Protein AF-A0A814V8I1-F1 (afdb_monomer)

InterPro domains:
  IPR001810 F-box domain [PS50181] (408-455)

Organism: NCBI:txid392033

Nearest PDB structures (foldseek):
  7wbt-assembly1_B  TM=3.055E-01  e=9.134E-05  Bos taurus
  4kxf-assembly8_P  TM=3.590E-01  e=3.544E-04  Mus musculus
  4z94-assembly1_G  TM=4.837E-01  e=1.406E+00  Homo sapiens
  3o7w-assembly1_A  TM=5.260E-01  e=3.473E+00  Homo sapiens
  8k7m-assembly1_A  TM=3.003E-01  e=2.841E+00  synthetic construct

pLDDT: mean 83.77, std 13.77, range [33.72, 98.56]

Mean predicted aligned error: 17.66 Å

Structure (mmCIF, N/CA/C/O backbone):
data_AF-A0A814V8I1-F1
#
_entry.id   AF-A0A814V8I1-F1
#
loop_
_atom_site.group_PDB
_atom_site.id
_atom_site.type_symbol
_atom_site.label_atom_id
_atom_site.label_alt_id
_atom_site.label_comp_id
_atom_site.label_asym_id
_atom_site.label_entity_id
_atom_site.label_seq_id
_atom_site.pdbx_PDB_ins_code
_atom_site.Cartn_x
_atom_site.Cartn_y
_atom_site.Cartn_z
_atom_site.occupancy
_atom_site.B_iso_or_equiv
_atom_site.auth_seq_id
_atom_site.auth_comp_id
_atom_site.auth_asym_id
_atom_site.auth_atom_id
_atom_site.pdbx_PDB_model_num
ATOM 1 N N . MET A 1 1 ? -25.682 -54.647 -11.015 1.00 35.72 1 MET A N 1
ATOM 2 C CA . MET A 1 1 ? -25.487 -55.199 -9.655 1.00 35.72 1 MET A CA 1
ATOM 3 C C . MET A 1 1 ? -26.851 -55.315 -8.996 1.00 35.72 1 MET A C 1
ATOM 5 O O . MET A 1 1 ? -27.637 -54.386 -9.108 1.00 35.72 1 MET A O 1
ATOM 9 N N . GLN A 1 2 ? -27.143 -56.497 -8.457 1.00 33.72 2 GLN A N 1
ATOM 10 C CA . GLN A 1 2 ? -28.473 -57.006 -8.105 1.00 33.72 2 GLN A CA 1
ATOM 11 C C . GLN A 1 2 ? -29.229 -56.147 -7.078 1.00 33.72 2 GLN A C 1
ATOM 13 O O . GLN A 1 2 ? -28.665 -55.710 -6.077 1.00 33.72 2 GLN A O 1
ATOM 18 N N . SER A 1 3 ? -30.532 -55.980 -7.317 1.00 38.59 3 SER A N 1
ATOM 19 C CA . SER A 1 3 ? -31.512 -55.430 -6.384 1.00 38.59 3 SER A CA 1
ATOM 20 C C . SER A 1 3 ? -31.684 -56.366 -5.184 1.00 38.59 3 SER A C 1
ATOM 22 O O . SER A 1 3 ? -32.345 -57.400 -5.280 1.00 38.59 3 SER A O 1
ATOM 24 N N . ARG A 1 4 ? -31.105 -56.004 -4.037 1.00 36.62 4 ARG A N 1
ATOM 25 C CA . ARG 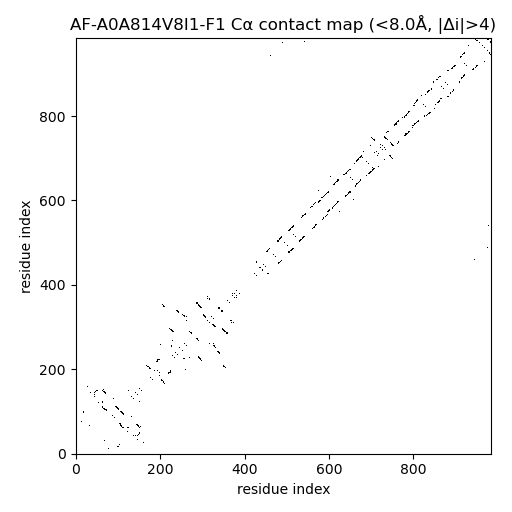A 1 4 ? -31.521 -56.563 -2.748 1.00 36.62 4 ARG A CA 1
ATOM 26 C C . ARG A 1 4 ? -32.758 -55.806 -2.277 1.00 36.62 4 ARG A C 1
ATOM 28 O O . ARG A 1 4 ? -32.665 -54.639 -1.908 1.00 36.62 4 ARG A O 1
ATOM 35 N N . SER A 1 5 ? -33.904 -56.479 -2.284 1.00 44.38 5 SER A N 1
ATOM 36 C CA . SER A 1 5 ? -35.078 -56.089 -1.507 1.00 44.38 5 SER A CA 1
ATOM 37 C C . SER A 1 5 ? -34.726 -56.202 -0.021 1.00 44.38 5 SER A C 1
ATOM 39 O O . SER A 1 5 ? -34.728 -57.296 0.544 1.00 44.38 5 SER A O 1
ATOM 41 N N . ALA A 1 6 ? -34.344 -55.083 0.593 1.00 38.88 6 ALA A N 1
ATOM 42 C CA . ALA A 1 6 ? -34.091 -55.014 2.023 1.00 38.88 6 ALA A CA 1
ATOM 43 C C . ALA A 1 6 ? -35.425 -54.881 2.767 1.00 38.88 6 ALA A C 1
ATOM 45 O O . ALA A 1 6 ? -36.145 -53.893 2.629 1.00 38.88 6 ALA A O 1
ATOM 46 N N . SER A 1 7 ? -35.731 -55.910 3.552 1.00 39.91 7 SER A N 1
ATOM 47 C CA . SER A 1 7 ? -36.659 -55.862 4.675 1.00 39.91 7 SER A CA 1
ATOM 48 C C . SER A 1 7 ? -36.355 -54.662 5.575 1.00 39.91 7 SER A C 1
ATOM 50 O O . SER A 1 7 ? -35.190 -54.356 5.824 1.00 39.91 7 SER A O 1
ATOM 52 N N . THR A 1 8 ? -37.406 -54.028 6.086 1.00 43.62 8 THR A N 1
ATOM 53 C CA . THR A 1 8 ? -37.423 -52.902 7.031 1.00 43.62 8 THR A CA 1
ATOM 54 C C . THR A 1 8 ? -36.756 -53.238 8.371 1.00 43.62 8 THR A C 1
ATOM 56 O O . THR A 1 8 ? -37.431 -53.410 9.383 1.00 43.62 8 THR A O 1
ATOM 59 N N . GLN A 1 9 ? -35.431 -53.355 8.386 1.00 46.19 9 GLN A N 1
ATOM 60 C CA . GLN A 1 9 ? -34.633 -53.199 9.597 1.00 46.19 9 GLN A CA 1
ATOM 61 C C . GLN A 1 9 ? -34.190 -51.738 9.679 1.00 46.19 9 GLN A C 1
ATOM 63 O O . GLN A 1 9 ? -33.709 -51.189 8.689 1.00 46.19 9 GLN A O 1
ATOM 68 N N . ASP A 1 10 ? -34.381 -51.123 10.846 1.00 58.28 10 ASP A N 1
ATOM 69 C CA . ASP A 1 10 ? -33.909 -49.784 11.215 1.00 58.28 10 ASP A CA 1
ATOM 70 C C . ASP A 1 10 ? -32.372 -49.724 11.139 1.00 58.28 10 ASP A C 1
ATOM 72 O O . ASP A 1 10 ? -31.649 -49.834 12.130 1.00 58.28 10 ASP A O 1
ATOM 76 N N . THR A 1 11 ? -31.828 -49.622 9.930 1.00 72.44 11 THR A N 1
ATOM 77 C CA . THR A 1 11 ? -30.394 -49.442 9.727 1.00 72.44 11 THR A CA 1
ATOM 78 C C . THR A 1 11 ? -30.066 -47.974 9.945 1.00 72.44 11 THR A C 1
ATOM 80 O O . THR A 1 11 ? -30.290 -47.144 9.064 1.00 72.44 11 THR A O 1
ATOM 83 N N . THR A 1 12 ? -29.546 -47.648 11.127 1.00 88.38 12 THR A N 1
ATOM 84 C CA . THR A 1 12 ? -28.999 -46.323 11.444 1.00 88.38 12 THR A CA 1
ATOM 85 C C . THR A 1 12 ? -27.916 -45.950 10.424 1.00 88.38 12 THR A C 1
ATOM 87 O O . THR A 1 12 ? -26.938 -46.687 10.286 1.00 88.38 12 THR A O 1
ATOM 90 N N . LEU A 1 13 ? -28.053 -44.818 9.723 1.00 91.69 13 LEU A N 1
ATOM 91 C CA . LEU A 1 13 ? -27.039 -44.354 8.771 1.00 91.69 13 LEU A CA 1
ATOM 92 C C . LEU A 1 13 ? -25.796 -43.866 9.519 1.00 91.69 13 LEU A C 1
ATOM 94 O O . LEU A 1 13 ? -25.860 -42.896 10.274 1.00 91.69 13 LEU A O 1
ATOM 98 N N . ARG A 1 14 ? -24.646 -44.509 9.297 1.00 93.50 14 ARG A N 1
ATOM 99 C CA . ARG A 1 14 ? -23.367 -44.061 9.863 1.00 93.50 14 ARG A CA 1
ATOM 100 C C . ARG A 1 14 ? -22.513 -43.429 8.774 1.00 93.50 14 ARG A C 1
ATOM 102 O O . ARG A 1 14 ? -22.334 -44.010 7.709 1.00 93.50 14 ARG A O 1
ATOM 109 N N . THR A 1 15 ? -21.907 -42.279 9.064 1.00 92.56 15 THR A N 1
ATOM 110 C CA . THR A 1 15 ? -21.053 -41.526 8.123 1.00 92.56 15 THR A CA 1
ATOM 111 C C . THR A 1 15 ? -19.976 -42.392 7.477 1.00 92.56 15 THR A C 1
ATOM 113 O O . THR A 1 15 ? -19.794 -42.357 6.262 1.00 92.56 15 THR A O 1
ATOM 116 N N . LYS A 1 16 ? -19.324 -43.248 8.276 1.00 92.31 16 LYS A N 1
ATOM 117 C CA . LYS A 1 16 ? -18.274 -44.172 7.823 1.00 92.31 16 LYS A CA 1
ATOM 118 C C . LYS A 1 16 ? -18.707 -45.142 6.719 1.00 92.31 16 LYS A C 1
ATOM 120 O O . LYS A 1 16 ? -17.857 -45.556 5.938 1.00 92.31 16 LYS A O 1
ATOM 125 N N . ASP A 1 17 ? -19.996 -45.469 6.635 1.00 93.44 17 ASP A N 1
ATOM 126 C CA . ASP A 1 17 ? -20.522 -46.420 5.649 1.00 93.44 17 ASP A CA 1
ATOM 127 C C . ASP A 1 17 ? -20.594 -45.794 4.242 1.00 93.44 17 ASP A C 1
ATOM 129 O O . ASP A 1 17 ? -20.637 -46.511 3.244 1.00 93.44 17 ASP A O 1
ATOM 133 N N . PHE A 1 18 ? -20.540 -44.459 4.155 1.00 93.69 18 PHE A N 1
ATOM 134 C CA . PHE A 1 18 ? -20.610 -43.692 2.907 1.00 93.69 18 PHE A CA 1
ATOM 135 C C . PHE A 1 18 ? -19.310 -42.947 2.580 1.00 93.69 18 PHE A C 1
ATOM 137 O O . PHE A 1 18 ? -19.247 -42.261 1.560 1.00 93.69 18 PHE A O 1
ATOM 144 N N . LEU A 1 19 ? -18.265 -43.061 3.409 1.00 91.81 19 LEU A N 1
ATOM 145 C CA . LEU A 1 19 ? -16.990 -42.384 3.164 1.00 91.81 19 LEU A CA 1
ATOM 146 C C . LEU A 1 19 ? -16.334 -42.890 1.870 1.00 91.81 19 LEU A C 1
ATOM 148 O O . LEU A 1 19 ? -15.924 -44.044 1.740 1.00 91.81 19 LEU A O 1
ATOM 152 N N . SER A 1 20 ? -16.199 -41.985 0.908 1.00 91.06 20 SER A N 1
ATOM 153 C CA . SER A 1 20 ? -15.503 -42.202 -0.351 1.00 91.06 20 SER A CA 1
ATOM 154 C C . SER A 1 20 ? -14.000 -42.301 -0.122 1.00 91.06 20 SER A C 1
ATOM 156 O O . SER A 1 20 ? -13.396 -41.446 0.525 1.00 91.06 20 SER A O 1
ATOM 158 N N . LYS A 1 21 ? -13.368 -43.290 -0.760 1.00 88.25 21 LYS A N 1
ATOM 159 C CA . LYS A 1 21 ? -11.901 -43.365 -0.863 1.00 88.25 21 LYS A CA 1
ATOM 160 C C . LYS A 1 21 ? -11.321 -42.362 -1.866 1.00 88.25 21 LYS A C 1
ATOM 162 O O . LYS A 1 21 ? -10.117 -42.132 -1.864 1.00 88.25 21 LYS A O 1
ATOM 167 N N . GLN A 1 22 ? -12.155 -41.798 -2.742 1.00 87.31 22 GLN A N 1
ATOM 168 C CA . GLN A 1 22 ? -11.729 -40.812 -3.733 1.00 87.31 22 GLN A CA 1
ATOM 169 C C . GLN A 1 22 ? -11.705 -39.414 -3.098 1.00 87.31 22 GLN A C 1
ATOM 171 O O . GLN A 1 22 ? -12.775 -38.925 -2.703 1.00 87.31 22 GLN A O 1
ATOM 176 N N . PRO A 1 23 ? -10.529 -38.760 -3.007 1.00 84.25 23 PRO A N 1
ATOM 177 C CA . PRO A 1 23 ? -10.449 -37.378 -2.553 1.00 84.25 23 PRO A CA 1
ATOM 178 C C . PRO A 1 23 ? -11.164 -36.448 -3.541 1.00 84.25 23 PRO A C 1
ATOM 180 O O . PRO A 1 23 ? -11.439 -36.827 -4.681 1.00 84.25 23 PRO A O 1
ATOM 183 N N . LEU A 1 24 ? -11.467 -35.227 -3.101 1.00 86.62 24 LEU A N 1
ATOM 184 C CA . LEU A 1 24 ? -11.910 -34.169 -4.010 1.00 86.62 24 LEU A CA 1
ATOM 185 C C . LEU A 1 24 ? -10.838 -33.896 -5.059 1.00 86.62 24 LEU A C 1
ATOM 187 O O . LEU A 1 24 ? -9.641 -33.917 -4.746 1.00 86.62 24 LEU A O 1
ATOM 191 N N . LEU A 1 25 ? -11.272 -33.575 -6.275 1.00 85.56 25 LEU A N 1
ATOM 192 C CA . LEU A 1 25 ? -10.360 -33.033 -7.272 1.00 85.56 25 LEU A CA 1
ATOM 193 C C . LEU A 1 25 ? -9.794 -31.686 -6.775 1.00 85.56 25 LEU A C 1
ATOM 195 O O . LEU A 1 25 ? -10.493 -30.962 -6.056 1.00 85.56 25 LEU A O 1
ATOM 199 N N . PRO A 1 26 ? -8.543 -31.322 -7.113 1.00 79.69 26 PRO A N 1
ATOM 200 C CA . PRO A 1 26 ? -7.954 -30.051 -6.691 1.00 79.69 26 PRO A CA 1
ATOM 201 C C . PRO A 1 26 ? -8.825 -28.832 -7.023 1.00 79.69 26 PRO A C 1
ATOM 203 O O . PRO A 1 26 ? -8.953 -27.929 -6.198 1.00 79.69 26 PRO A O 1
ATOM 206 N N . GLU A 1 27 ? -9.470 -28.831 -8.188 1.00 75.94 27 GLU A N 1
ATOM 207 C CA . GLU A 1 27 ? -10.352 -27.759 -8.656 1.00 75.94 27 GLU A CA 1
ATOM 208 C C . GLU A 1 27 ? -11.640 -27.684 -7.823 1.00 75.94 27 GLU A C 1
ATOM 210 O O . GLU A 1 27 ? -12.065 -26.599 -7.427 1.00 75.94 27 GLU A O 1
ATOM 215 N N . GLU A 1 28 ? -12.230 -28.837 -7.485 1.00 84.56 28 GLU A N 1
ATOM 216 C CA . GLU A 1 28 ? -13.380 -28.910 -6.576 1.00 84.56 28 GLU A CA 1
ATOM 217 C C . GLU A 1 28 ? -13.016 -28.396 -5.185 1.00 84.56 28 GLU A C 1
ATOM 219 O O . GLU A 1 28 ? -13.794 -27.671 -4.568 1.00 84.56 28 GLU A O 1
ATOM 224 N N . LYS A 1 29 ? -11.823 -28.753 -4.694 1.00 86.19 29 LYS A N 1
ATOM 225 C CA . LYS A 1 29 ? -11.339 -28.307 -3.389 1.00 86.19 29 LYS A CA 1
ATOM 226 C C . LYS A 1 29 ? -11.229 -26.785 -3.339 1.00 86.19 29 LYS A C 1
ATOM 228 O O . LYS A 1 29 ? -11.753 -26.192 -2.405 1.00 86.19 29 LYS A O 1
ATOM 233 N N . VAL A 1 30 ? -10.598 -26.160 -4.336 1.00 78.44 30 VAL A N 1
ATOM 234 C CA . VAL A 1 30 ? -10.498 -24.690 -4.419 1.00 78.44 30 VAL A CA 1
ATOM 235 C C . VAL A 1 30 ? -11.889 -24.058 -4.449 1.00 78.44 30 VAL A C 1
ATOM 237 O O . VAL A 1 30 ? -12.180 -23.193 -3.628 1.00 78.44 30 VAL A O 1
ATOM 240 N N . TYR A 1 31 ? -12.774 -24.555 -5.316 1.00 80.88 31 TYR A N 1
ATOM 241 C CA . TYR A 1 31 ? -14.138 -24.043 -5.435 1.00 80.88 31 TYR A CA 1
ATOM 242 C C . TYR A 1 31 ? -14.924 -24.119 -4.114 1.00 80.88 31 TYR A C 1
ATOM 244 O O . TYR A 1 31 ? -15.624 -23.176 -3.743 1.00 80.88 31 TYR A O 1
ATOM 252 N N . TYR A 1 32 ? -14.819 -25.227 -3.376 1.00 89.50 32 TYR A N 1
ATOM 253 C CA . TYR A 1 32 ? -15.528 -25.374 -2.105 1.00 89.50 32 TYR A CA 1
ATOM 254 C C . TYR A 1 32 ? -14.921 -24.547 -0.972 1.00 89.50 32 TYR A C 1
ATOM 256 O O . TYR A 1 32 ? -15.685 -24.073 -0.135 1.00 89.50 32 TYR A O 1
ATOM 264 N N . GLU A 1 33 ? -13.607 -24.313 -0.955 1.00 85.56 33 GLU A N 1
ATOM 265 C CA . GLU A 1 33 ? -12.997 -23.365 -0.009 1.00 85.56 33 GLU A CA 1
ATOM 266 C C . GLU A 1 33 ? -13.490 -21.929 -0.259 1.00 85.56 33 GLU A C 1
ATOM 268 O O . GLU A 1 33 ? -13.819 -21.224 0.691 1.00 85.56 33 GLU A O 1
ATOM 273 N N . GLU A 1 34 ? -13.659 -21.515 -1.519 1.00 78.69 34 GLU A N 1
ATOM 274 C CA . GLU A 1 34 ? -14.243 -20.205 -1.855 1.00 78.69 34 GLU A CA 1
ATOM 275 C C . GLU A 1 34 ? -15.718 -20.101 -1.432 1.00 78.69 34 GLU A C 1
ATOM 277 O O . GLU A 1 34 ? -16.146 -19.094 -0.862 1.00 78.69 34 GLU A O 1
ATOM 282 N N . CYS A 1 35 ? -16.507 -21.158 -1.654 1.00 82.38 35 CYS A N 1
ATOM 283 C CA . CYS A 1 35 ? -17.894 -21.215 -1.179 1.00 82.38 35 CYS A CA 1
ATOM 284 C C . CYS A 1 35 ? -17.969 -21.151 0.354 1.00 82.38 35 CYS A C 1
ATOM 286 O O . CYS A 1 35 ? -18.868 -20.523 0.916 1.00 82.38 35 CYS A O 1
ATOM 288 N N . LYS A 1 36 ? -17.019 -21.795 1.034 1.00 90.06 36 LYS A N 1
ATOM 289 C CA . LYS A 1 36 ? -16.905 -21.787 2.490 1.00 90.06 36 LYS A CA 1
ATOM 290 C C . LYS A 1 36 ? -16.517 -20.407 3.018 1.00 90.06 36 LYS A C 1
ATOM 292 O O . LYS A 1 36 ? -17.115 -19.935 3.983 1.00 90.06 36 LYS A O 1
ATOM 297 N N . GLU A 1 37 ? -15.590 -19.716 2.359 1.00 76.88 37 GLU A N 1
ATOM 298 C CA . GLU A 1 37 ? -15.253 -18.326 2.675 1.00 76.88 37 GLU A CA 1
ATOM 299 C C . GLU A 1 37 ? -16.465 -17.400 2.488 1.00 76.88 37 GLU A C 1
ATOM 301 O O . GLU A 1 37 ? -16.779 -16.611 3.381 1.00 76.88 37 GLU A O 1
ATOM 306 N N . TYR A 1 38 ? -17.213 -17.548 1.388 1.00 77.62 38 TYR A N 1
ATOM 307 C CA . TYR A 1 38 ? -18.475 -16.830 1.175 1.00 77.62 38 TYR A CA 1
ATOM 308 C C . TYR A 1 38 ? -19.467 -17.059 2.324 1.00 77.62 38 TYR A C 1
ATOM 310 O O . TYR A 1 38 ? -20.041 -16.101 2.850 1.00 77.62 38 TYR A O 1
ATOM 318 N N . TYR A 1 39 ? -19.643 -18.310 2.746 1.00 87.62 39 TYR A N 1
ATOM 319 C CA . TYR A 1 39 ? -20.502 -18.664 3.871 1.00 87.62 39 TYR A CA 1
ATOM 320 C C . TYR A 1 39 ? -20.036 -18.016 5.181 1.00 87.62 39 TYR A C 1
ATOM 322 O O . TYR A 1 39 ? -20.842 -17.396 5.869 1.00 87.62 39 TYR A O 1
ATOM 330 N N . HIS A 1 40 ? -18.740 -18.046 5.500 1.00 81.75 40 HIS A N 1
ATOM 331 C CA . HIS A 1 40 ? -18.207 -17.369 6.689 1.00 81.75 40 HIS A CA 1
ATOM 332 C C . HIS A 1 40 ? -18.377 -15.843 6.642 1.00 81.75 40 HIS A C 1
ATOM 334 O O . HIS A 1 40 ? -18.537 -15.193 7.679 1.00 81.75 40 HIS A O 1
ATOM 340 N N . LEU A 1 41 ? -18.344 -15.250 5.447 1.00 60.81 41 LEU A N 1
ATOM 341 C CA . LEU A 1 41 ? -18.515 -13.812 5.269 1.00 60.81 41 LEU A CA 1
ATOM 342 C C . LEU A 1 41 ? -19.972 -13.365 5.385 1.00 60.81 41 LEU A C 1
ATOM 344 O O . LEU A 1 41 ? -20.211 -12.292 5.951 1.00 60.81 41 LEU A O 1
ATOM 348 N N . THR A 1 42 ? -20.901 -14.151 4.838 1.00 70.38 42 THR A N 1
ATOM 349 C CA . THR A 1 42 ? -22.320 -13.789 4.673 1.00 70.38 42 THR A CA 1
ATOM 350 C C . THR A 1 42 ? -23.253 -14.440 5.686 1.00 70.38 42 THR A C 1
ATOM 352 O O . THR A 1 42 ? -24.372 -13.969 5.861 1.00 70.38 42 THR A O 1
ATOM 355 N N . GLY A 1 43 ? -22.816 -15.519 6.335 1.00 82.31 43 GLY A N 1
ATOM 356 C CA . GLY A 1 43 ? -23.672 -16.366 7.157 1.00 82.31 43 GLY A CA 1
ATOM 357 C C . GLY A 1 43 ? -24.752 -17.097 6.354 1.00 82.31 43 GLY A C 1
ATOM 358 O O . GLY A 1 43 ? -25.747 -17.498 6.947 1.00 82.31 43 GLY A O 1
ATOM 359 N N . GLN A 1 44 ? -24.612 -17.238 5.028 1.00 82.38 44 GLN A N 1
ATOM 360 C CA . GLN A 1 44 ? -25.597 -17.885 4.151 1.00 82.38 44 GLN A CA 1
ATOM 361 C C . GLN A 1 44 ? -24.948 -18.920 3.215 1.00 82.38 44 GLN A C 1
ATOM 363 O O . GLN A 1 44 ? -23.847 -18.675 2.716 1.00 82.38 44 GLN A O 1
ATOM 368 N N . PRO A 1 45 ? -25.606 -20.064 2.932 1.00 90.44 45 PRO A N 1
ATOM 369 C CA . PRO A 1 45 ? -25.120 -21.019 1.943 1.00 90.44 45 PRO A CA 1
ATOM 370 C C . PRO A 1 45 ? -25.155 -20.434 0.533 1.00 90.44 45 PRO A C 1
ATOM 372 O O . PRO A 1 45 ? -26.110 -19.751 0.142 1.00 90.44 45 PRO A O 1
ATOM 375 N N . LEU A 1 46 ? -24.177 -20.817 -0.286 1.00 83.06 46 LEU A N 1
ATOM 376 C CA . LEU A 1 46 ? -24.278 -20.653 -1.730 1.00 83.06 46 LEU A CA 1
ATOM 377 C C . LEU A 1 46 ? -25.146 -21.777 -2.313 1.00 83.06 46 LEU A C 1
ATOM 379 O O . LEU A 1 46 ? -24.774 -22.948 -2.275 1.00 83.06 46 LEU A O 1
ATOM 383 N N . ILE A 1 47 ? -26.299 -21.420 -2.875 1.00 87.69 47 ILE A N 1
ATOM 384 C CA . ILE A 1 47 ? -27.236 -22.376 -3.476 1.00 87.69 47 ILE A CA 1
ATOM 385 C C . ILE A 1 47 ? -27.184 -22.240 -4.996 1.00 87.69 47 ILE A C 1
ATOM 387 O O . ILE A 1 47 ? -27.409 -21.160 -5.540 1.00 87.69 47 ILE A O 1
ATOM 391 N N . SER A 1 48 ? -26.903 -23.346 -5.677 1.00 83.00 48 SER A N 1
ATOM 392 C CA . SER A 1 48 ? -26.796 -23.445 -7.128 1.00 83.00 48 SER A CA 1
ATOM 393 C C . SER A 1 48 ? -27.742 -24.522 -7.661 1.00 83.00 48 SER A C 1
ATOM 395 O O . SER A 1 48 ? -27.998 -25.536 -7.015 1.00 83.00 48 SER A O 1
ATOM 397 N N . VAL A 1 49 ? -28.297 -24.298 -8.847 1.00 82.44 49 VAL A N 1
ATOM 398 C CA . VAL A 1 49 ? -29.244 -25.215 -9.483 1.00 82.44 49 VAL A CA 1
ATOM 399 C C . VAL A 1 49 ? -28.841 -25.361 -10.941 1.00 82.44 49 VAL A C 1
ATOM 401 O O . VAL A 1 49 ? -28.593 -24.359 -11.613 1.00 82.44 49 VAL A O 1
ATOM 404 N N . ALA A 1 50 ? -28.763 -26.593 -11.434 1.00 81.56 50 ALA A N 1
ATOM 405 C CA . ALA A 1 50 ? -28.489 -26.861 -12.835 1.00 81.56 50 ALA A CA 1
ATOM 406 C C . ALA A 1 50 ? -29.643 -26.366 -13.714 1.00 81.56 50 ALA A C 1
ATOM 408 O O . ALA A 1 50 ? -30.817 -26.500 -13.370 1.00 81.56 50 ALA A O 1
ATOM 409 N N . GLU A 1 51 ? -29.323 -25.831 -14.887 1.00 71.62 51 GLU A N 1
ATOM 410 C CA . GLU A 1 51 ? -30.318 -25.260 -15.803 1.00 71.62 51 GLU A CA 1
ATOM 411 C C . GLU A 1 51 ? -31.369 -26.271 -16.269 1.00 71.62 51 GLU A C 1
ATOM 413 O O . GLU A 1 51 ? -32.553 -25.948 -16.351 1.00 71.62 51 GLU A O 1
ATOM 418 N N . GLU A 1 52 ? -30.939 -27.507 -16.516 1.00 80.25 52 GLU A N 1
ATOM 419 C CA . GLU A 1 52 ? -31.764 -28.680 -16.847 1.00 80.25 52 GLU A CA 1
ATOM 420 C C . GLU A 1 52 ? -32.902 -28.942 -15.845 1.00 80.25 52 GLU A C 1
ATOM 422 O O . GLU A 1 52 ? -33.916 -29.545 -16.202 1.00 80.25 52 GLU A O 1
ATOM 427 N N . VAL A 1 53 ? -32.787 -28.443 -14.607 1.00 80.44 53 VAL A N 1
ATOM 428 C CA . VAL A 1 53 ? -33.880 -28.479 -13.627 1.00 80.44 53 VAL A CA 1
ATOM 429 C C . VAL A 1 53 ? -35.014 -27.550 -14.048 1.00 80.44 53 VAL A C 1
ATOM 431 O O . VAL A 1 53 ? -36.178 -27.926 -13.925 1.00 80.44 53 VAL A O 1
ATOM 434 N N . PHE A 1 54 ? -34.716 -26.348 -14.546 1.00 75.25 54 PHE A N 1
ATOM 435 C CA . PHE A 1 54 ? -35.723 -25.353 -14.931 1.00 75.25 54 PHE A CA 1
ATOM 436 C C . PHE A 1 54 ? -36.219 -25.533 -16.358 1.00 75.25 54 PHE A C 1
ATOM 438 O O . PHE A 1 54 ? -37.400 -25.303 -16.635 1.00 75.25 54 PHE A O 1
ATOM 445 N N . ASP A 1 55 ? -35.338 -25.979 -17.237 1.00 75.12 55 ASP A N 1
ATOM 446 C CA . ASP A 1 55 ? -35.610 -26.129 -18.647 1.00 75.12 55 ASP A CA 1
ATOM 447 C C . ASP A 1 55 ? -36.435 -27.387 -18.945 1.00 75.12 55 ASP A C 1
ATOM 449 O O . ASP A 1 55 ? -35.993 -28.523 -18.778 1.00 75.12 55 ASP A O 1
ATOM 453 N N . ASN A 1 56 ? -37.656 -27.182 -19.435 1.00 76.56 56 ASN A N 1
ATOM 454 C CA . ASN A 1 56 ? -38.556 -28.279 -19.785 1.00 76.56 56 ASN A CA 1
ATOM 455 C C . ASN A 1 56 ? -38.035 -29.110 -20.972 1.00 76.56 56 ASN A C 1
ATOM 457 O O . ASN A 1 56 ? -38.400 -30.277 -21.065 1.00 76.56 56 ASN A O 1
ATOM 461 N N . SER A 1 57 ? -37.156 -28.558 -21.819 1.00 75.12 57 SER A N 1
ATOM 462 C CA . SER A 1 57 ? -36.674 -29.217 -23.045 1.00 75.12 57 SER A CA 1
ATOM 463 C C . SER A 1 57 ? -35.504 -30.190 -22.854 1.00 75.12 57 SER A C 1
ATOM 465 O O . SER A 1 57 ? -35.320 -31.070 -23.688 1.00 75.12 57 SER A O 1
ATOM 467 N N . THR A 1 58 ? -34.729 -30.076 -21.772 1.00 74.31 58 THR A N 1
ATOM 468 C CA . THR A 1 58 ? -33.553 -30.941 -21.531 1.00 74.31 58 THR A CA 1
ATOM 469 C C . THR A 1 58 ? -33.889 -32.065 -20.568 1.00 74.31 58 THR A C 1
ATOM 471 O O . THR A 1 58 ? -34.239 -31.778 -19.433 1.00 74.31 58 THR A O 1
ATOM 474 N N . GLU A 1 59 ? -33.791 -33.335 -20.950 1.00 80.19 59 GLU A N 1
ATOM 475 C CA . GLU A 1 59 ? -34.065 -34.443 -20.025 1.00 80.19 59 GLU A CA 1
ATOM 476 C C . GLU A 1 59 ? -33.109 -34.424 -18.815 1.00 80.19 59 GLU A C 1
ATOM 478 O O . GLU A 1 59 ? -31.893 -34.321 -18.965 1.00 80.19 59 GLU A O 1
ATOM 483 N N . LEU A 1 60 ? -33.663 -34.513 -17.600 1.00 80.19 60 LEU A N 1
ATOM 484 C CA . LEU A 1 60 ? -32.866 -34.570 -16.377 1.00 80.19 60 LEU A CA 1
ATOM 485 C C . LEU A 1 60 ? -32.485 -36.029 -16.112 1.00 80.19 60 LEU A C 1
ATOM 487 O O . LEU A 1 60 ? -33.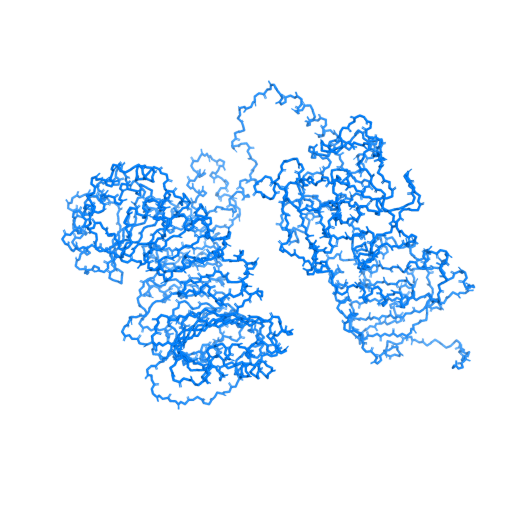293 -36.804 -15.597 1.00 80.19 60 LEU A O 1
ATOM 491 N N . THR A 1 61 ? -31.250 -36.401 -16.453 1.00 78.38 61 THR A N 1
ATOM 492 C CA . THR A 1 61 ? -30.782 -37.791 -16.323 1.00 78.38 61 THR A CA 1
ATOM 493 C C . THR A 1 61 ? -30.757 -38.258 -14.866 1.00 78.38 61 THR A C 1
ATOM 495 O O . THR A 1 61 ? -31.103 -39.404 -14.575 1.00 78.38 61 THR A O 1
ATOM 498 N N . THR A 1 62 ? -30.385 -37.373 -13.932 1.00 83.19 62 THR A N 1
ATOM 499 C CA . THR A 1 62 ? -30.363 -37.648 -12.486 1.00 83.19 62 THR A CA 1
ATOM 500 C C . THR A 1 62 ? -30.811 -36.428 -11.678 1.00 83.19 62 THR A C 1
ATOM 502 O O . THR A 1 62 ? -30.403 -35.302 -11.954 1.00 83.19 62 THR A O 1
ATOM 505 N N . SER A 1 63 ? -31.635 -36.652 -10.649 1.00 87.94 63 SER A N 1
ATOM 506 C CA . SER A 1 63 ? -31.978 -35.630 -9.652 1.00 87.94 63 SER A CA 1
ATOM 507 C C . SER A 1 63 ? -30.991 -35.704 -8.500 1.00 87.94 63 SER A C 1
ATOM 509 O O . SER A 1 63 ? -31.314 -36.251 -7.448 1.00 87.94 63 SER A O 1
ATOM 511 N N . SER A 1 64 ? -29.775 -35.211 -8.712 1.00 92.69 64 SER A N 1
ATOM 512 C CA . SER A 1 64 ? -28.743 -35.260 -7.681 1.00 92.69 64 SER A CA 1
ATOM 513 C C . SER A 1 64 ? -28.738 -33.980 -6.842 1.00 92.69 64 SER A C 1
ATOM 515 O O . SER A 1 64 ? -29.107 -32.889 -7.285 1.00 92.69 64 SER A O 1
ATOM 517 N N . LEU A 1 65 ? -28.328 -34.144 -5.595 1.00 94.38 65 LEU A N 1
ATOM 518 C CA . LEU A 1 65 ? -28.145 -33.119 -4.592 1.00 94.38 65 LEU A CA 1
ATOM 519 C C . LEU A 1 65 ? -26.710 -33.237 -4.076 1.00 94.38 65 LEU A C 1
ATOM 521 O O . LEU A 1 65 ? -26.289 -34.313 -3.647 1.00 94.38 65 LEU A O 1
ATOM 525 N N . LYS A 1 66 ? -25.962 -32.134 -4.092 1.00 95.75 66 LYS A N 1
ATOM 526 C CA . LYS A 1 66 ? -24.644 -32.064 -3.452 1.00 95.75 66 LYS A CA 1
ATOM 527 C C . LYS A 1 66 ? -24.680 -31.019 -2.348 1.00 95.75 66 LYS A C 1
ATOM 529 O O . LYS A 1 66 ? -24.970 -29.859 -2.629 1.00 95.75 66 LYS A O 1
ATOM 534 N N . LEU A 1 67 ? -24.417 -31.432 -1.114 1.00 96.88 67 LEU A N 1
ATOM 535 C CA . LEU A 1 67 ? -24.372 -30.566 0.063 1.00 96.88 67 LEU A CA 1
ATOM 536 C C . LEU A 1 67 ? -22.943 -30.524 0.587 1.00 96.88 67 LEU A C 1
ATOM 538 O O . LEU A 1 67 ? -22.340 -31.573 0.800 1.00 96.88 67 LEU A O 1
ATOM 542 N N . CYS A 1 68 ? -22.416 -29.331 0.829 1.00 96.75 68 CYS A N 1
ATOM 543 C CA . CYS A 1 68 ? -21.138 -29.159 1.505 1.00 96.75 68 CYS A CA 1
ATOM 544 C C . CYS A 1 68 ? -21.375 -28.483 2.855 1.00 96.75 68 CYS A C 1
ATOM 546 O O . CYS A 1 68 ? -22.012 -27.428 2.931 1.00 96.75 68 CYS A O 1
ATOM 548 N N . ILE A 1 69 ? -20.884 -29.126 3.911 1.00 96.94 69 ILE A N 1
ATOM 549 C CA . ILE A 1 69 ? -21.215 -28.832 5.302 1.00 96.94 69 ILE A CA 1
ATOM 550 C C . ILE A 1 69 ? -19.922 -28.564 6.062 1.00 96.94 69 ILE A C 1
ATOM 552 O O . ILE A 1 69 ? -18.965 -29.334 5.961 1.00 96.94 69 ILE A O 1
ATOM 556 N N . ASP A 1 70 ? -19.877 -27.470 6.811 1.00 95.88 70 ASP A N 1
ATOM 557 C CA . ASP A 1 70 ? -18.707 -27.049 7.578 1.00 95.88 70 ASP A CA 1
ATOM 558 C C . ASP A 1 70 ? -18.589 -27.823 8.903 1.00 95.88 70 ASP A C 1
ATOM 560 O O . ASP A 1 70 ? -18.715 -27.274 9.997 1.00 95.88 70 ASP A O 1
ATOM 564 N N . GLU A 1 71 ? -18.395 -29.138 8.788 1.00 93.56 71 GLU A N 1
ATOM 565 C CA . GLU A 1 71 ? -18.157 -30.058 9.901 1.00 93.56 71 GLU A CA 1
ATOM 566 C C . GLU A 1 71 ? -17.093 -31.105 9.552 1.00 93.56 71 GLU A C 1
ATOM 568 O O . GLU A 1 71 ? -16.898 -31.459 8.384 1.00 93.56 71 GLU A O 1
ATOM 573 N N . ASP A 1 72 ? -16.415 -31.614 10.585 1.00 88.31 72 ASP A N 1
ATOM 574 C CA . ASP A 1 72 ? -15.475 -32.729 10.468 1.00 88.31 72 ASP A CA 1
ATOM 575 C C . ASP A 1 72 ? -16.240 -34.032 10.195 1.00 88.31 72 ASP A C 1
ATOM 577 O O . ASP A 1 72 ? -17.077 -34.461 10.992 1.00 88.31 72 ASP A O 1
ATOM 581 N N . CYS A 1 73 ? -15.902 -34.703 9.092 1.00 88.00 73 CYS A N 1
ATOM 582 C CA . CYS A 1 73 ? -16.487 -35.986 8.696 1.00 88.00 73 CYS A CA 1
ATOM 583 C C . CYS A 1 73 ? -16.409 -37.065 9.791 1.00 88.00 73 CYS A C 1
ATOM 585 O O . CYS A 1 73 ? -17.267 -37.945 9.833 1.00 88.00 73 CYS A O 1
ATOM 587 N N . ASN A 1 74 ? -15.401 -37.028 10.668 1.00 85.94 74 ASN A N 1
ATOM 588 C CA . ASN A 1 74 ? -15.246 -38.023 11.736 1.00 85.94 74 ASN A CA 1
ATOM 589 C C . ASN A 1 74 ? -16.268 -37.851 12.868 1.00 85.94 74 ASN A C 1
ATOM 591 O O . ASN A 1 74 ? -16.543 -38.808 13.590 1.00 85.94 74 ASN A O 1
ATOM 595 N N . GLN A 1 75 ? -16.805 -36.641 13.030 1.00 88.62 75 GLN A N 1
ATOM 596 C CA . GLN A 1 75 ? -17.764 -36.282 14.079 1.00 88.62 75 GLN A CA 1
ATOM 597 C C . GLN A 1 75 ? -19.173 -36.027 13.525 1.00 88.62 75 GLN A C 1
ATOM 599 O O . GLN A 1 75 ? -20.105 -35.816 14.295 1.00 88.62 75 GLN A O 1
ATOM 604 N N . PHE A 1 76 ? -19.329 -36.055 12.201 1.00 94.12 76 PHE A N 1
ATOM 605 C CA . PHE A 1 76 ? -20.572 -35.732 11.522 1.00 94.12 76 PHE A CA 1
ATOM 606 C C . PHE A 1 76 ? -21.659 -36.783 11.791 1.00 94.12 76 PHE A C 1
ATOM 608 O O . PHE A 1 76 ? -21.495 -37.954 11.435 1.00 94.12 76 PHE A O 1
ATOM 615 N N . ASP A 1 77 ? -22.784 -36.368 12.380 1.00 95.81 77 ASP A N 1
ATOM 616 C CA . ASP A 1 77 ? -23.978 -37.203 12.556 1.00 95.81 77 ASP A CA 1
ATOM 617 C C . ASP A 1 77 ? -24.835 -37.185 11.283 1.00 95.81 77 ASP A C 1
ATOM 619 O O . ASP A 1 77 ? -25.750 -36.372 11.119 1.00 95.81 77 ASP A O 1
ATOM 623 N N . LEU A 1 78 ? -24.535 -38.108 10.365 1.00 95.81 78 LEU A N 1
ATOM 624 C CA . LEU A 1 78 ? -25.244 -38.220 9.094 1.00 95.81 78 LEU A CA 1
ATOM 625 C C . LEU A 1 78 ? -26.750 -38.450 9.273 1.00 95.81 78 LEU A C 1
ATOM 627 O O . LEU A 1 78 ? -27.549 -37.823 8.579 1.00 95.81 78 LEU A O 1
ATOM 631 N N . GLN A 1 79 ? -27.156 -39.337 10.185 1.00 95.88 79 GLN A N 1
ATOM 632 C CA . GLN A 1 79 ? -28.569 -39.663 10.382 1.00 95.88 79 GLN A CA 1
ATOM 633 C C . GLN A 1 79 ? -29.342 -38.442 10.890 1.00 95.88 79 GLN A C 1
ATOM 635 O O . GLN A 1 79 ? -30.395 -38.106 10.332 1.00 95.88 79 GLN A O 1
ATOM 640 N N . GLY A 1 80 ? -28.820 -37.773 11.922 1.00 96.25 80 GLY A N 1
ATOM 641 C CA . GLY A 1 80 ? -29.421 -36.563 12.479 1.00 96.25 80 GLY A CA 1
ATOM 642 C C . GLY A 1 80 ? -29.483 -35.433 11.454 1.00 96.25 80 GLY A C 1
ATOM 643 O O . GLY A 1 80 ? -30.538 -34.812 11.282 1.00 96.25 80 GLY A O 1
ATOM 644 N N . PHE A 1 81 ? -28.398 -35.225 10.701 1.00 97.38 81 PHE A N 1
ATOM 645 C CA . PHE A 1 81 ? -28.338 -34.204 9.659 1.00 97.38 81 PHE A CA 1
ATOM 646 C C . PHE A 1 81 ? -29.382 -34.426 8.561 1.00 97.38 81 PHE A C 1
ATOM 648 O O . PHE A 1 81 ? -30.154 -33.510 8.278 1.00 97.38 81 PHE A O 1
ATOM 655 N N . ILE A 1 82 ? -29.447 -35.619 7.953 1.00 96.44 82 ILE A N 1
ATOM 656 C CA . ILE A 1 82 ? -30.385 -35.873 6.844 1.00 96.44 82 ILE A CA 1
ATOM 657 C C . ILE A 1 82 ? -31.826 -35.809 7.344 1.00 96.44 82 ILE A C 1
ATOM 659 O O . ILE A 1 82 ? -32.670 -35.232 6.667 1.00 96.44 82 ILE A O 1
ATOM 663 N N . THR A 1 83 ? -32.108 -36.314 8.549 1.00 95.88 83 THR A N 1
ATOM 664 C CA . THR A 1 83 ? -33.452 -36.230 9.145 1.00 95.88 83 THR A CA 1
ATOM 665 C C . THR A 1 83 ? -33.891 -34.771 9.283 1.00 95.88 83 THR A C 1
ATOM 667 O O . THR A 1 83 ? -34.986 -34.407 8.844 1.00 95.88 83 THR A O 1
ATOM 670 N N . LYS A 1 84 ? -33.013 -33.914 9.825 1.00 96.94 84 LYS A N 1
ATOM 671 C CA . LYS A 1 84 ? -33.258 -32.472 9.941 1.00 96.94 84 LYS A CA 1
ATOM 672 C C . LYS A 1 84 ? -33.420 -31.828 8.561 1.00 96.94 84 LYS A C 1
ATOM 674 O O . LYS A 1 84 ? -34.379 -31.093 8.351 1.00 96.94 84 LYS A O 1
ATOM 679 N N . PHE A 1 85 ? -32.525 -32.132 7.620 1.00 96.50 85 PHE A N 1
ATOM 680 C CA . PHE A 1 85 ? -32.507 -31.550 6.276 1.00 96.50 85 PHE A CA 1
ATOM 681 C C . PHE A 1 85 ? -33.786 -31.881 5.505 1.00 96.50 85 PHE A C 1
ATOM 683 O O . PHE A 1 85 ? -34.467 -30.978 5.026 1.00 96.50 85 PHE A O 1
ATOM 690 N N . CYS A 1 86 ? -34.161 -33.160 5.462 1.00 94.81 86 CYS A N 1
ATOM 691 C CA . CYS A 1 86 ? -35.397 -33.647 4.858 1.00 94.81 86 CYS A CA 1
ATOM 692 C C . CYS A 1 86 ? -36.626 -32.921 5.414 1.00 94.81 86 CYS A C 1
ATOM 694 O O . CYS A 1 86 ? -37.430 -32.404 4.638 1.00 94.81 86 CYS A O 1
ATOM 696 N N . GLY A 1 87 ? -36.723 -32.790 6.743 1.00 94.81 87 GLY A N 1
ATOM 697 C CA . GLY A 1 87 ? -37.818 -32.061 7.389 1.00 94.81 87 GLY A CA 1
ATOM 698 C C . GLY A 1 87 ? -37.911 -30.591 6.964 1.00 94.81 87 GLY A C 1
ATOM 699 O O . GLY A 1 87 ? -39.011 -30.051 6.876 1.00 94.81 87 GLY A O 1
ATOM 700 N N . LYS A 1 88 ? -36.779 -29.950 6.642 1.00 95.38 88 LYS A N 1
ATOM 701 C CA . LYS A 1 88 ? -36.729 -28.558 6.168 1.00 95.38 88 LYS A CA 1
ATOM 702 C C . LYS A 1 88 ? -37.191 -28.382 4.720 1.00 95.38 88 LYS A C 1
ATOM 704 O O . LYS A 1 88 ? -37.798 -27.363 4.405 1.00 95.38 88 LYS A O 1
ATOM 709 N N . ILE A 1 89 ? -36.948 -29.362 3.849 1.00 93.31 89 ILE A N 1
ATOM 710 C CA . ILE A 1 89 ? -37.330 -29.301 2.424 1.00 93.31 89 ILE A CA 1
ATOM 711 C C . ILE A 1 89 ? -38.544 -30.169 2.066 1.00 93.31 89 ILE A C 1
ATOM 713 O O . ILE A 1 89 ? -38.780 -30.436 0.890 1.00 93.31 89 ILE A O 1
ATOM 717 N N . ASN A 1 90 ? -39.320 -30.592 3.069 1.00 90.75 90 ASN A N 1
ATOM 718 C CA . ASN A 1 90 ? -40.503 -31.444 2.913 1.00 90.75 90 ASN A CA 1
ATOM 719 C C . ASN A 1 90 ? -40.220 -32.755 2.148 1.00 90.75 90 ASN A C 1
ATOM 721 O O . ASN A 1 90 ? -41.016 -33.195 1.319 1.00 90.75 90 ASN A O 1
ATOM 725 N N . LEU A 1 91 ? -39.066 -33.363 2.426 1.00 91.25 91 LEU A N 1
ATOM 726 C CA . LEU A 1 91 ? -38.720 -34.719 2.009 1.00 91.25 91 LEU A CA 1
ATOM 727 C C . LEU A 1 91 ? -38.726 -35.655 3.221 1.00 91.25 91 LEU A C 1
ATOM 729 O O . LEU A 1 91 ? -38.697 -35.222 4.374 1.00 91.25 91 LEU A O 1
ATOM 733 N N . THR A 1 92 ? -38.718 -36.957 2.967 1.00 91.81 92 THR A N 1
ATOM 734 C CA . THR A 1 92 ? -38.459 -37.991 3.971 1.00 91.81 92 THR A CA 1
ATOM 735 C C . THR A 1 92 ? -37.113 -38.663 3.708 1.00 91.81 92 THR A C 1
ATOM 737 O O . THR A 1 92 ? -36.582 -38.624 2.602 1.00 91.81 92 THR A O 1
ATOM 740 N N . MET A 1 93 ? -36.560 -39.350 4.713 1.00 90.88 93 MET A N 1
ATOM 741 C CA . MET A 1 93 ? -35.332 -40.150 4.559 1.00 90.88 93 MET A CA 1
ATOM 742 C C . MET A 1 93 ? -35.403 -41.164 3.405 1.00 90.88 93 MET A C 1
ATOM 744 O O . MET A 1 93 ? -34.379 -41.507 2.830 1.00 90.88 93 MET A O 1
ATOM 748 N N . LYS A 1 94 ? -36.606 -41.646 3.063 1.00 90.06 94 LYS A N 1
ATOM 749 C CA . LYS A 1 94 ? -36.819 -42.621 1.982 1.00 90.06 94 LYS A CA 1
ATOM 750 C C . LYS A 1 94 ? -36.680 -42.000 0.590 1.00 90.06 94 LYS A C 1
ATOM 752 O O . LYS A 1 94 ? -36.476 -42.733 -0.373 1.00 90.06 94 LYS A O 1
ATOM 757 N N . ASP A 1 95 ? -36.775 -40.676 0.502 1.00 90.25 95 ASP A N 1
ATOM 758 C CA . ASP A 1 95 ? -36.685 -39.925 -0.750 1.00 90.25 95 ASP A CA 1
ATOM 759 C C . ASP A 1 95 ? -35.236 -39.542 -1.085 1.00 90.25 95 ASP A C 1
ATOM 761 O O . ASP A 1 95 ? -34.984 -38.987 -2.149 1.00 90.25 95 ASP A O 1
ATOM 765 N N . ILE A 1 96 ? -34.266 -39.830 -0.208 1.00 91.69 96 ILE A N 1
ATOM 766 C CA . ILE A 1 96 ? -32.851 -39.508 -0.415 1.00 91.69 96 ILE A CA 1
ATOM 767 C C . ILE A 1 96 ? -32.012 -40.787 -0.410 1.00 91.69 96 ILE A C 1
ATOM 769 O O . ILE A 1 96 ? -31.987 -41.533 0.566 1.00 91.69 96 ILE A O 1
ATOM 773 N N . LEU A 1 97 ? -31.250 -41.003 -1.482 1.00 93.50 97 LEU A N 1
ATOM 774 C CA . LEU A 1 97 ? -30.207 -42.022 -1.553 1.00 93.50 97 LEU A CA 1
ATOM 775 C C . LEU A 1 97 ? -28.833 -41.390 -1.516 1.00 93.50 97 LEU A C 1
ATOM 777 O O . LEU A 1 97 ? -28.361 -40.823 -2.499 1.00 93.50 97 LEU A O 1
ATOM 781 N N . ILE A 1 98 ? -28.153 -41.585 -0.399 1.00 94.75 98 ILE A N 1
ATOM 782 C CA . ILE A 1 98 ? -26.780 -41.136 -0.216 1.00 94.75 98 ILE A CA 1
ATOM 783 C C . ILE A 1 98 ? -25.857 -41.998 -1.079 1.00 94.75 98 ILE A C 1
ATOM 785 O O . ILE A 1 98 ? -25.860 -43.226 -0.982 1.00 94.75 98 ILE A O 1
ATOM 789 N N . LYS A 1 99 ? -25.063 -41.351 -1.934 1.00 94.75 99 LYS A N 1
ATOM 790 C CA . LYS A 1 99 ? -24.073 -42.015 -2.789 1.00 94.75 99 LYS A CA 1
ATOM 791 C C . LYS A 1 99 ? -22.736 -42.122 -2.095 1.00 94.75 99 LYS A C 1
ATOM 793 O O . LYS A 1 99 ? -22.141 -43.195 -2.075 1.00 94.75 99 LYS A O 1
ATOM 798 N N . LYS A 1 100 ? -22.253 -40.994 -1.579 1.00 94.75 100 LYS A N 1
ATOM 799 C CA . LYS A 1 100 ? -20.938 -40.896 -0.953 1.00 94.75 100 LYS A CA 1
ATOM 800 C C . LYS A 1 100 ? -20.798 -39.633 -0.110 1.00 94.75 100 LYS A C 1
ATOM 802 O O . LYS A 1 100 ? -21.509 -38.649 -0.318 1.00 94.75 100 LYS A O 1
ATOM 807 N N . ILE A 1 101 ? -19.817 -39.672 0.783 1.00 94.25 101 ILE A N 1
ATOM 808 C CA . ILE A 1 101 ? -19.320 -38.558 1.587 1.00 94.25 101 ILE A CA 1
ATOM 809 C C . ILE A 1 101 ? -17.818 -38.433 1.344 1.00 94.25 101 ILE A C 1
ATOM 811 O O . ILE A 1 101 ? -17.103 -39.429 1.409 1.00 94.25 101 ILE A O 1
ATOM 815 N N . GLN A 1 102 ? -17.317 -37.241 1.039 1.00 91.69 102 GLN A N 1
ATOM 816 C CA . GLN A 1 102 ? -15.885 -37.009 0.801 1.00 91.69 102 GLN A CA 1
ATOM 817 C C . GLN A 1 102 ? -15.245 -36.238 1.962 1.00 91.69 102 GLN A C 1
ATOM 819 O O . GLN A 1 102 ? -15.874 -35.361 2.549 1.00 91.69 102 GLN A O 1
ATOM 824 N N . VAL A 1 103 ? -13.992 -36.590 2.283 1.00 78.62 103 VAL A N 1
ATOM 825 C CA . VAL A 1 103 ? -13.228 -36.041 3.418 1.00 78.62 103 VAL A CA 1
ATOM 826 C C . VAL A 1 103 ? -12.746 -34.614 3.131 1.00 78.62 103 VAL A C 1
ATOM 828 O O . VAL A 1 103 ? -12.262 -34.317 2.037 1.00 78.62 103 VAL A O 1
ATOM 831 N N . GLY A 1 104 ? -12.850 -33.751 4.143 1.00 73.19 104 GLY A N 1
ATOM 832 C CA . GLY A 1 104 ? -12.622 -32.308 4.097 1.00 73.19 104 GLY A CA 1
ATOM 833 C C . GLY A 1 104 ? -13.614 -31.634 5.045 1.00 73.19 104 GLY A C 1
ATOM 834 O O . GLY A 1 104 ? -13.890 -32.170 6.118 1.00 73.19 104 GLY A O 1
ATOM 835 N N . SER A 1 105 ? -14.222 -30.529 4.613 1.00 74.38 105 SER A N 1
ATOM 836 C CA . SER A 1 105 ? -15.578 -30.217 5.087 1.00 74.38 105 SER A CA 1
ATOM 837 C C . SER A 1 105 ? -16.513 -31.341 4.598 1.00 74.38 105 SER A C 1
ATOM 839 O O . SER A 1 105 ? -16.289 -31.853 3.501 1.00 74.38 105 SER A O 1
ATOM 841 N N . CYS A 1 106 ? -17.502 -31.781 5.378 1.00 89.81 106 CYS A N 1
ATOM 842 C CA . CYS A 1 106 ? -18.366 -32.903 4.997 1.00 89.81 106 CYS A CA 1
ATOM 843 C C . CYS A 1 106 ? -19.132 -32.624 3.690 1.00 89.81 106 CYS A C 1
ATOM 845 O O . CYS A 1 106 ? -20.059 -31.816 3.656 1.00 89.81 106 CYS A O 1
ATOM 847 N N . ILE A 1 107 ? -18.738 -33.294 2.599 1.00 93.12 107 ILE A N 1
ATOM 848 C CA . ILE A 1 107 ? -19.362 -33.147 1.276 1.00 93.12 107 ILE A CA 1
ATOM 849 C C . ILE A 1 107 ? -20.180 -34.387 0.976 1.00 93.12 107 ILE A C 1
ATOM 851 O O . ILE A 1 107 ? -19.632 -35.453 0.698 1.00 93.12 107 ILE A O 1
ATOM 855 N N . LEU A 1 108 ? -21.492 -34.220 1.019 1.00 95.00 108 LEU A N 1
ATOM 856 C CA . LEU A 1 108 ? -22.489 -35.243 0.782 1.00 95.00 108 LEU A CA 1
ATOM 857 C C . LEU A 1 108 ? -22.994 -35.162 -0.660 1.00 95.00 108 LEU A C 1
ATOM 859 O O . LEU A 1 108 ? -23.480 -34.120 -1.098 1.00 95.00 108 LEU A O 1
ATOM 863 N N . GLU A 1 109 ? -22.955 -36.284 -1.368 1.00 95.44 109 GLU A N 1
ATOM 864 C CA . GLU A 1 109 ? -23.633 -36.462 -2.650 1.00 95.44 109 GLU A CA 1
ATOM 865 C C . GLU A 1 109 ? -24.785 -37.453 -2.476 1.00 95.44 109 GLU A C 1
ATOM 867 O O . GLU A 1 109 ? -24.588 -38.569 -1.982 1.00 95.44 109 GLU A O 1
ATOM 872 N N . ALA A 1 110 ? -25.986 -37.053 -2.882 1.00 94.62 110 ALA A N 1
ATOM 873 C CA . ALA A 1 110 ? -27.180 -37.876 -2.795 1.00 94.62 110 ALA A CA 1
ATOM 874 C C . ALA A 1 110 ? -28.048 -37.743 -4.050 1.00 94.62 110 ALA A C 1
ATOM 876 O O . ALA A 1 110 ? -28.055 -36.706 -4.700 1.00 94.62 110 ALA A O 1
ATOM 877 N N . ASP A 1 111 ? -28.807 -38.782 -4.375 1.00 93.25 111 ASP A N 1
ATOM 878 C CA . ASP A 1 111 ? -29.885 -38.711 -5.357 1.00 93.25 111 ASP A CA 1
ATOM 879 C C . ASP A 1 111 ? -31.221 -38.552 -4.637 1.00 93.25 111 ASP A C 1
ATOM 881 O O . ASP A 1 111 ? -31.452 -39.164 -3.594 1.00 93.25 111 ASP A O 1
ATOM 885 N N . ILE A 1 112 ? -32.121 -37.768 -5.220 1.00 89.50 112 ILE A N 1
ATOM 886 C CA . ILE A 1 112 ? -33.505 -37.671 -4.773 1.00 89.50 112 ILE A CA 1
ATOM 887 C C . ILE A 1 112 ? -34.311 -38.723 -5.531 1.00 89.50 112 ILE A C 1
ATOM 889 O O . ILE A 1 112 ? -34.508 -38.630 -6.748 1.00 89.50 112 ILE A O 1
ATOM 893 N N . PHE A 1 113 ? -34.760 -39.744 -4.808 1.00 81.88 113 PHE A N 1
ATOM 894 C CA . PHE A 1 113 ? -35.690 -40.730 -5.324 1.00 81.88 113 PHE A CA 1
ATOM 895 C C . PHE A 1 113 ? -37.099 -40.170 -5.279 1.00 81.88 113 PHE A C 1
ATOM 897 O O . PHE A 1 113 ? -37.676 -39.940 -4.224 1.00 81.88 113 PHE A O 1
ATOM 904 N N . ASN A 1 114 ? -37.671 -39.998 -6.460 1.00 61.34 114 ASN A N 1
ATOM 905 C CA . ASN A 1 114 ? -39.085 -39.727 -6.582 1.00 61.34 114 ASN A CA 1
ATOM 906 C C . ASN A 1 114 ? -39.863 -41.045 -6.562 1.00 61.34 114 ASN A C 1
ATOM 908 O O . ASN A 1 114 ? -39.529 -41.976 -7.292 1.00 61.34 114 ASN A O 1
ATOM 912 N N . LYS A 1 115 ? -40.983 -41.066 -5.834 1.00 58.03 115 LYS A N 1
ATOM 913 C CA . LYS A 1 115 ? -42.100 -42.003 -6.066 1.00 58.03 115 LYS A CA 1
ATOM 914 C C . LYS A 1 115 ? -42.792 -41.807 -7.431 1.00 58.03 115 LYS A C 1
ATOM 916 O O . LYS A 1 115 ? -43.784 -42.467 -7.708 1.00 58.03 115 LYS A O 1
ATOM 921 N N . PHE A 1 116 ? -42.299 -40.885 -8.250 1.00 54.28 116 PHE A N 1
ATOM 922 C CA . PHE A 1 116 ? -42.944 -40.359 -9.442 1.00 54.28 116 PHE A CA 1
ATOM 923 C C . PHE A 1 116 ? -42.106 -40.644 -10.705 1.00 54.28 116 PHE A C 1
ATOM 925 O O . PHE A 1 116 ? -40.876 -40.734 -10.624 1.00 54.28 116 PHE A O 1
ATOM 932 N N . GLU A 1 117 ? -42.762 -40.793 -11.859 1.00 56.34 117 GLU A N 1
ATOM 933 C CA . GLU A 1 117 ? -42.140 -41.142 -13.148 1.00 56.34 117 GLU A CA 1
ATOM 934 C C . GLU A 1 117 ? -41.175 -40.043 -13.666 1.00 56.34 117 GLU A C 1
ATOM 936 O O . GLU A 1 117 ? -41.023 -38.975 -13.073 1.00 56.34 117 GLU A O 1
ATOM 941 N N . SER A 1 118 ? -40.442 -40.299 -14.758 1.00 56.81 118 SER A N 1
ATOM 942 C CA . SER A 1 118 ? -39.303 -39.476 -15.222 1.00 56.81 118 SER A CA 1
ATOM 943 C C . SER A 1 118 ? -39.597 -37.975 -15.393 1.00 56.81 118 SER A C 1
ATOM 945 O O . SER A 1 118 ? -38.727 -37.157 -15.082 1.00 56.81 118 SER A O 1
ATOM 947 N N . ASN A 1 119 ? -40.810 -37.593 -15.807 1.00 59.88 119 ASN A N 1
ATOM 948 C CA . ASN A 1 119 ? -41.213 -36.187 -15.954 1.00 59.88 119 ASN A CA 1
ATOM 949 C C . ASN A 1 119 ? -41.354 -35.442 -14.611 1.00 59.88 119 ASN A C 1
ATOM 951 O O . ASN A 1 119 ? -41.175 -34.222 -14.559 1.00 59.88 119 ASN A O 1
ATOM 955 N N . ASP A 1 120 ? -41.563 -36.157 -13.507 1.00 67.94 120 ASP A N 1
ATOM 956 C CA . ASP A 1 120 ? -41.782 -35.567 -12.184 1.00 67.94 120 ASP A CA 1
ATOM 957 C C . ASP A 1 120 ? -40.480 -35.295 -11.416 1.00 67.94 120 ASP A C 1
ATOM 959 O O . ASP A 1 120 ? -40.457 -34.517 -10.460 1.00 67.94 120 ASP A O 1
ATOM 963 N N . LYS A 1 121 ? -39.351 -35.871 -11.850 1.00 73.56 121 LYS A N 1
ATOM 964 C CA . LYS A 1 121 ? -38.021 -35.644 -11.247 1.00 73.56 121 LYS A CA 1
ATOM 965 C C . LYS A 1 121 ? -37.616 -34.169 -11.225 1.00 73.56 121 LYS A C 1
ATOM 967 O O . LYS A 1 121 ? -37.090 -33.682 -10.221 1.00 73.56 121 LYS A O 1
ATOM 972 N N . LYS A 1 122 ? -37.899 -33.446 -12.314 1.00 81.62 122 LYS A N 1
ATOM 973 C CA . LYS A 1 122 ? -37.696 -31.992 -12.388 1.00 81.62 122 LYS A CA 1
ATOM 974 C C . LYS A 1 122 ? -38.670 -31.244 -11.496 1.00 81.62 122 LYS A C 1
ATOM 976 O O . LYS A 1 122 ? -38.289 -30.240 -10.902 1.00 81.62 122 LYS A O 1
ATOM 981 N N . LEU A 1 123 ? -39.918 -31.708 -11.414 1.00 81.88 123 LEU A N 1
ATOM 982 C CA . LEU A 1 123 ? -40.949 -31.058 -10.614 1.00 81.88 123 LEU A CA 1
ATOM 983 C C . LEU A 1 123 ? -40.539 -31.025 -9.139 1.00 81.88 123 LEU A C 1
ATOM 985 O O . LEU A 1 123 ? -40.600 -29.958 -8.536 1.00 81.88 123 LEU A O 1
ATOM 989 N N . SER A 1 124 ? -40.007 -32.123 -8.600 1.00 82.12 124 SER A N 1
ATOM 990 C CA . SER A 1 124 ? -39.524 -32.174 -7.213 1.00 82.12 124 SER A CA 1
ATOM 991 C C . SER A 1 124 ? -38.385 -31.193 -6.941 1.00 82.12 124 SER A C 1
ATOM 993 O O . SER A 1 124 ? -38.470 -30.411 -5.997 1.00 82.12 124 SER A O 1
ATOM 995 N N . LEU A 1 125 ? -37.360 -31.140 -7.801 1.00 86.25 125 LEU A N 1
ATOM 996 C CA . LEU A 1 125 ? -36.285 -30.152 -7.654 1.00 86.25 125 LEU A CA 1
ATOM 997 C C . LEU A 1 125 ? -36.793 -28.714 -7.819 1.00 86.25 125 LEU A C 1
ATOM 999 O O . LEU A 1 125 ? -36.385 -27.840 -7.059 1.00 86.25 125 LEU A O 1
ATOM 1003 N N . LYS A 1 126 ? -37.728 -28.455 -8.745 1.00 84.56 126 LYS A N 1
ATOM 1004 C CA . LYS A 1 126 ? -38.382 -27.142 -8.891 1.00 84.56 126 LYS A CA 1
ATOM 1005 C C . LYS A 1 126 ? -39.166 -26.755 -7.638 1.00 84.56 126 LYS A C 1
ATOM 1007 O O . LYS A 1 126 ? -39.139 -25.585 -7.265 1.00 84.56 126 LYS A O 1
ATOM 1012 N N . MET A 1 127 ? -39.868 -27.696 -7.006 1.00 85.88 127 MET A N 1
ATOM 1013 C CA . MET A 1 127 ? -40.599 -27.448 -5.761 1.00 85.88 127 MET A CA 1
ATOM 1014 C C . MET A 1 127 ? -39.642 -27.118 -4.617 1.00 85.88 127 MET A C 1
ATOM 1016 O O . MET A 1 127 ? -39.861 -26.113 -3.946 1.00 85.88 127 MET A O 1
ATOM 1020 N N . ILE A 1 128 ? -38.551 -27.878 -4.466 1.00 89.00 128 ILE A N 1
ATOM 1021 C CA . ILE A 1 128 ? -37.497 -27.584 -3.482 1.00 89.00 128 ILE A CA 1
ATOM 1022 C C . ILE A 1 128 ? -36.903 -26.197 -3.755 1.00 89.00 128 ILE A C 1
ATOM 1024 O O . ILE A 1 128 ? -36.832 -25.366 -2.860 1.00 89.00 128 ILE A O 1
ATOM 1028 N N . CYS A 1 129 ? -36.550 -25.884 -5.005 1.00 85.44 129 CYS A N 1
ATOM 1029 C CA . CYS A 1 129 ? -36.027 -24.563 -5.367 1.00 85.44 129 CYS A CA 1
ATOM 1030 C C . CYS A 1 129 ? -36.997 -23.433 -4.993 1.00 85.44 129 CYS A C 1
ATOM 1032 O O . CYS A 1 129 ? -36.568 -22.395 -4.497 1.00 85.44 129 CYS A O 1
ATOM 1034 N N . LYS A 1 130 ? -38.302 -23.635 -5.212 1.00 84.06 130 LYS A N 1
ATOM 1035 C CA . LYS A 1 130 ? -39.345 -22.661 -4.863 1.00 84.06 130 LYS A CA 1
ATOM 1036 C C . LYS A 1 130 ? -39.568 -22.530 -3.354 1.00 84.06 130 LYS A C 1
ATOM 1038 O O . LYS A 1 130 ? -40.001 -21.466 -2.922 1.00 84.06 130 LYS A O 1
ATOM 1043 N N . SER A 1 131 ? -39.292 -23.567 -2.561 1.00 88.25 131 SER A N 1
ATOM 1044 C CA . SER A 1 131 ? -39.446 -23.522 -1.101 1.00 88.25 131 SER A CA 1
ATOM 1045 C C . SER A 1 131 ? -38.261 -22.870 -0.381 1.00 88.25 131 SER A C 1
ATOM 1047 O O . SER A 1 131 ? -38.378 -22.542 0.800 1.00 88.25 131 SER A O 1
ATOM 1049 N N . ILE A 1 132 ? -37.131 -22.650 -1.065 1.00 88.31 132 ILE A N 1
ATOM 1050 C CA . ILE A 1 132 ? -35.943 -21.989 -0.504 1.00 88.31 132 ILE A CA 1
ATOM 1051 C C . ILE A 1 132 ? -36.190 -20.484 -0.351 1.00 88.31 132 ILE A C 1
ATOM 1053 O O . ILE A 1 132 ? -35.857 -19.666 -1.207 1.00 88.31 132 ILE A O 1
ATOM 1057 N N . THR A 1 133 ? -36.778 -20.126 0.787 1.00 88.75 133 THR A N 1
ATOM 1058 C CA . THR A 1 133 ? -36.942 -18.745 1.262 1.00 88.75 133 THR A CA 1
ATOM 1059 C C . THR A 1 133 ? -35.695 -18.261 2.012 1.00 88.75 133 THR A C 1
ATOM 1061 O O . THR A 1 133 ? -34.834 -19.063 2.371 1.00 88.75 133 THR A O 1
ATOM 1064 N N . ASN A 1 134 ? -35.600 -16.960 2.314 1.00 77.25 134 ASN A N 1
ATOM 1065 C CA . ASN A 1 134 ? -34.519 -16.424 3.160 1.00 77.25 134 ASN A CA 1
ATOM 1066 C C . ASN A 1 134 ? -34.478 -17.097 4.539 1.00 77.25 134 ASN A C 1
ATOM 1068 O O . ASN A 1 134 ? -33.407 -17.491 4.986 1.00 77.25 134 ASN A O 1
ATOM 1072 N N . LYS A 1 135 ? -35.648 -17.336 5.145 1.00 91.88 135 LYS A N 1
ATOM 1073 C CA . LYS A 1 135 ? -35.762 -18.094 6.396 1.00 91.88 135 LYS A CA 1
ATOM 1074 C C . LYS A 1 135 ? -35.169 -19.499 6.261 1.00 91.88 135 LYS A C 1
ATOM 1076 O O . LYS A 1 135 ? -34.425 -19.940 7.123 1.00 91.88 135 LYS A O 1
ATOM 1081 N N . LEU A 1 136 ? -35.455 -20.198 5.160 1.00 92.56 136 LEU A N 1
ATOM 1082 C CA . LEU A 1 136 ? -34.895 -21.535 4.943 1.00 92.56 136 LEU A CA 1
ATOM 1083 C C . LEU A 1 136 ? -33.373 -21.501 4.739 1.00 92.56 136 LEU A C 1
ATOM 1085 O O . LEU A 1 136 ? -32.677 -22.416 5.166 1.00 92.56 136 LEU A O 1
ATOM 1089 N N . ARG A 1 137 ? -32.839 -20.440 4.118 1.00 88.50 137 ARG A N 1
ATOM 1090 C CA . ARG A 1 137 ? -31.386 -20.238 3.993 1.00 88.50 137 ARG A CA 1
ATOM 1091 C C . ARG A 1 137 ? -30.722 -20.029 5.351 1.00 88.50 137 ARG A C 1
ATOM 1093 O O . ARG A 1 137 ? -29.666 -20.606 5.570 1.00 88.50 137 ARG A O 1
ATOM 1100 N N . GLU A 1 138 ? -31.339 -19.263 6.249 1.00 88.31 138 GLU A N 1
ATOM 1101 C CA . GLU A 1 138 ? -30.868 -19.103 7.634 1.00 88.31 138 GLU A CA 1
ATOM 1102 C C . GLU A 1 138 ? -30.866 -20.447 8.370 1.00 88.31 138 GLU A C 1
ATOM 1104 O O . GLU A 1 138 ? -29.870 -20.824 8.982 1.00 88.31 138 GLU A O 1
ATOM 1109 N N . GLU A 1 139 ? -31.933 -21.234 8.220 1.00 94.94 139 GLU A N 1
ATOM 1110 C CA . GLU A 1 139 ? -32.012 -22.577 8.800 1.00 94.94 139 GLU A CA 1
ATOM 1111 C C . GLU A 1 139 ? -30.950 -23.530 8.216 1.00 94.94 139 GLU A C 1
ATOM 1113 O O . GLU A 1 139 ? -30.388 -24.349 8.942 1.00 94.94 139 GLU A O 1
ATOM 1118 N N . PHE A 1 140 ? -30.618 -23.420 6.925 1.00 96.81 140 PHE A N 1
ATOM 1119 C CA . PHE A 1 140 ? -29.495 -24.152 6.327 1.00 96.81 140 PHE A CA 1
ATOM 1120 C C . PHE A 1 140 ? -28.137 -23.694 6.870 1.00 96.81 140 PHE A C 1
ATOM 1122 O O . PHE A 1 140 ? -27.256 -24.532 7.076 1.00 96.81 140 PHE A O 1
ATOM 1129 N N . SER A 1 141 ? -27.968 -22.403 7.156 1.00 92.19 141 SER A N 1
ATOM 1130 C CA . SER A 1 141 ? -26.768 -21.887 7.819 1.00 92.19 141 SER A CA 1
ATOM 1131 C C . SER A 1 141 ? -26.613 -22.425 9.238 1.00 92.19 141 SER A C 1
ATOM 1133 O O . SER A 1 141 ? -25.515 -22.807 9.630 1.00 92.19 141 SER A O 1
ATOM 1135 N N . GLU A 1 142 ? -27.702 -22.540 10.004 1.00 95.06 142 GLU A N 1
ATOM 1136 C CA . GLU A 1 142 ? -27.684 -23.199 11.321 1.00 95.06 142 GLU A CA 1
ATOM 1137 C C . GLU A 1 142 ? -27.295 -24.680 11.224 1.00 95.06 142 GLU A C 1
ATOM 1139 O O . GLU A 1 142 ? -26.757 -25.259 12.167 1.00 95.06 142 GLU A O 1
ATOM 1144 N N . MET A 1 143 ? -27.563 -25.306 10.077 1.00 97.00 143 MET A N 1
ATOM 1145 C CA . MET A 1 143 ? -27.110 -26.657 9.737 1.00 97.00 143 MET A CA 1
ATOM 1146 C C . MET A 1 143 ? -25.686 -26.694 9.168 1.00 97.00 143 MET A C 1
ATOM 1148 O O . MET A 1 143 ? -25.249 -27.744 8.699 1.00 97.00 143 MET A O 1
ATOM 1152 N N . ARG A 1 144 ? -24.974 -25.561 9.187 1.00 96.88 144 ARG A N 1
ATOM 1153 C CA . ARG A 1 144 ? -23.611 -25.378 8.673 1.00 96.88 144 ARG A CA 1
ATOM 1154 C C . ARG A 1 144 ? -23.443 -25.745 7.202 1.00 96.88 144 ARG A C 1
ATOM 1156 O O . ARG A 1 144 ? -22.333 -26.038 6.760 1.00 96.88 144 ARG A O 1
ATOM 1163 N N . ILE A 1 145 ? -24.525 -25.727 6.427 1.00 97.25 145 ILE A N 1
ATOM 1164 C CA . ILE A 1 145 ? -24.450 -25.900 4.980 1.00 97.25 145 ILE A CA 1
ATOM 1165 C C . ILE A 1 145 ? -23.830 -24.620 4.422 1.00 97.25 145 ILE A C 1
ATOM 1167 O O . ILE A 1 145 ? -24.384 -23.538 4.596 1.00 97.25 145 ILE A O 1
ATOM 1171 N N . PHE A 1 146 ? -22.689 -24.737 3.745 1.00 95.00 146 PHE A N 1
ATOM 1172 C CA . PHE A 1 146 ? -22.051 -23.606 3.065 1.00 95.00 146 PHE A CA 1
ATOM 1173 C C . PHE A 1 146 ? -22.264 -23.639 1.550 1.00 95.00 146 PHE A C 1
ATOM 1175 O O . PHE A 1 146 ? -22.184 -22.602 0.891 1.00 95.00 146 PHE A O 1
ATOM 1182 N N . PHE A 1 147 ? -22.574 -24.809 0.984 1.00 94.88 147 PHE A N 1
ATOM 1183 C CA . PHE A 1 147 ? -22.905 -24.958 -0.430 1.00 94.88 147 PHE A CA 1
ATOM 1184 C C . PHE A 1 147 ? -23.974 -26.029 -0.650 1.00 94.88 147 PHE A C 1
ATOM 1186 O O . PHE A 1 147 ? -23.947 -27.089 -0.025 1.00 94.88 147 PHE A O 1
ATOM 1193 N N . MET A 1 148 ? -24.891 -25.766 -1.578 1.00 95.00 148 MET A N 1
ATOM 1194 C CA . MET A 1 148 ? -25.909 -26.711 -2.027 1.00 95.00 148 MET A CA 1
ATOM 1195 C C . MET A 1 148 ? -26.051 -26.632 -3.545 1.00 95.00 148 MET A C 1
ATOM 1197 O O . MET A 1 148 ? -26.268 -25.555 -4.094 1.00 95.00 148 MET A O 1
ATOM 1201 N N . PHE A 1 149 ? -25.981 -27.775 -4.222 1.00 93.75 149 PHE A N 1
ATOM 1202 C CA . PHE A 1 149 ? -26.236 -27.900 -5.653 1.00 93.75 149 PHE A CA 1
ATOM 1203 C C . PHE A 1 149 ? -27.384 -28.868 -5.934 1.00 93.75 149 PHE A C 1
ATOM 1205 O O . PHE A 1 149 ? -27.425 -29.946 -5.347 1.00 93.75 149 PHE A O 1
ATOM 1212 N N . MET A 1 150 ? -28.269 -28.509 -6.866 1.00 93.31 150 MET A N 1
ATOM 1213 C CA . MET A 1 150 ? -29.397 -29.328 -7.326 1.00 93.31 150 MET A CA 1
ATOM 1214 C C . MET A 1 150 ? -29.340 -29.544 -8.845 1.00 93.31 150 MET A C 1
ATOM 1216 O O . MET A 1 150 ? -29.425 -28.578 -9.598 1.00 93.31 150 MET A O 1
ATOM 1220 N N . GLY A 1 151 ? -29.247 -30.789 -9.308 1.00 90.25 151 GLY A N 1
ATOM 1221 C CA . GLY A 1 151 ? -29.173 -31.153 -10.732 1.00 90.25 151 GLY A CA 1
ATOM 1222 C C . GLY A 1 151 ? -28.208 -32.312 -10.976 1.00 90.25 151 GLY A C 1
ATOM 1223 O O . GLY A 1 151 ? -27.793 -32.963 -10.020 1.00 90.25 151 GLY A O 1
ATOM 1224 N N . SER A 1 152 ? -27.809 -32.590 -12.221 1.00 89.94 152 SER A N 1
ATOM 1225 C CA . SER A 1 152 ? -26.815 -33.646 -12.455 1.00 89.94 152 SER A CA 1
ATOM 1226 C C . SER A 1 152 ? -25.412 -33.229 -11.996 1.00 89.94 152 SER A C 1
ATOM 1228 O O . SER A 1 152 ? -24.952 -32.107 -12.226 1.00 89.94 152 SER A O 1
ATOM 1230 N N . ILE A 1 153 ? -24.677 -34.161 -11.383 1.00 88.12 153 ILE A N 1
ATOM 1231 C CA . ILE A 1 153 ? -23.290 -33.927 -10.937 1.00 88.12 153 ILE A CA 1
ATOM 1232 C C . ILE A 1 153 ? -22.363 -33.602 -12.115 1.00 88.12 153 ILE A C 1
ATOM 1234 O O . ILE A 1 153 ? -21.423 -32.825 -11.968 1.00 88.12 153 ILE A O 1
ATOM 1238 N N . LYS A 1 154 ? -22.660 -34.119 -13.313 1.00 86.25 154 LYS A N 1
ATOM 1239 C CA . LYS A 1 154 ? -21.944 -33.760 -14.545 1.00 86.25 154 LYS A CA 1
ATOM 1240 C C . LYS A 1 154 ? -22.052 -32.261 -14.841 1.00 86.25 154 LYS A C 1
ATOM 1242 O O . LYS A 1 154 ? -21.046 -31.638 -15.174 1.00 86.25 154 LYS A O 1
ATOM 1247 N N . SER A 1 155 ? -23.238 -31.680 -14.672 1.00 81.25 155 SER A N 1
ATOM 1248 C CA . SER A 1 155 ? -23.456 -30.244 -14.862 1.00 81.25 155 SER A CA 1
ATOM 1249 C C . SER A 1 155 ? -22.720 -29.409 -13.814 1.00 81.25 155 SER A C 1
ATOM 1251 O O . SER A 1 155 ? -22.135 -28.387 -14.169 1.00 81.25 155 SER A O 1
ATOM 1253 N N . LEU A 1 156 ? -22.624 -29.879 -12.563 1.00 83.88 156 LEU A N 1
ATOM 1254 C CA . LEU A 1 156 ? -21.776 -29.241 -11.548 1.00 83.88 156 LEU A CA 1
ATOM 1255 C C . LEU A 1 156 ? -20.284 -29.291 -11.908 1.00 83.88 156 LEU A C 1
ATOM 1257 O O . LEU A 1 156 ? -19.604 -28.277 -11.790 1.00 83.88 156 LEU A O 1
ATOM 1261 N N . LEU A 1 157 ? -19.775 -30.440 -12.360 1.00 79.31 157 LEU A N 1
ATOM 1262 C CA . LEU A 1 157 ? -18.365 -30.594 -12.740 1.00 79.31 157 LEU A CA 1
ATOM 1263 C C . LEU A 1 157 ? -18.004 -29.718 -13.943 1.00 79.31 157 LEU A C 1
ATOM 1265 O O . LEU A 1 157 ? -16.950 -29.085 -13.952 1.00 79.31 157 LEU A O 1
ATOM 1269 N N . ASN A 1 158 ? -18.891 -29.638 -14.938 1.00 70.19 158 ASN A N 1
ATOM 1270 C CA . ASN A 1 158 ? -18.736 -28.717 -16.060 1.00 70.19 158 ASN A CA 1
ATOM 1271 C C . ASN A 1 158 ? -18.671 -27.276 -15.553 1.00 70.19 158 ASN A C 1
ATOM 1273 O O . ASN A 1 158 ? -17.706 -26.574 -15.840 1.00 70.19 158 ASN A O 1
ATOM 1277 N N . GLN A 1 159 ? -19.634 -26.873 -14.719 1.00 66.50 159 GLN A N 1
ATOM 1278 C CA . GLN A 1 159 ? -19.629 -25.559 -14.088 1.00 66.50 159 GLN A CA 1
ATOM 1279 C C . GLN A 1 159 ? -18.317 -25.290 -13.331 1.00 66.50 159 GLN A C 1
ATOM 1281 O O . GLN A 1 159 ? -17.715 -24.246 -13.526 1.00 66.50 159 GLN A O 1
ATOM 1286 N N . GLN A 1 160 ? -17.818 -26.222 -12.517 1.00 68.12 160 GLN A N 1
ATOM 1287 C CA . GLN A 1 160 ? -16.549 -26.081 -11.786 1.00 68.12 160 GLN A CA 1
ATOM 1288 C C . GLN A 1 160 ? -15.330 -25.955 -12.706 1.00 68.12 160 GLN A C 1
ATOM 1290 O O . GLN A 1 160 ? -14.449 -25.139 -12.437 1.00 68.12 160 GLN A O 1
ATOM 1295 N N . LYS A 1 161 ? -15.293 -26.696 -13.818 1.00 62.81 161 LYS A N 1
ATOM 1296 C CA . LYS A 1 161 ? -14.216 -26.612 -14.813 1.00 62.81 161 LYS A CA 1
ATOM 1297 C C . LYS A 1 161 ? -14.142 -25.231 -15.471 1.00 62.81 161 LYS A C 1
ATOM 1299 O O . LYS A 1 161 ? -13.045 -24.739 -15.713 1.00 62.81 161 LYS A O 1
ATOM 1304 N N . TYR A 1 162 ? -15.285 -24.592 -15.714 1.00 52.28 162 TYR A N 1
ATOM 1305 C CA . TYR A 1 162 ? -15.345 -23.224 -16.242 1.00 52.28 162 TYR A CA 1
ATOM 1306 C C . TYR A 1 162 ? -14.991 -22.147 -15.191 1.00 52.28 162 TYR A C 1
ATOM 1308 O O . TYR A 1 162 ? -14.739 -21.001 -15.549 1.00 52.28 162 TYR A O 1
ATOM 1316 N N . ARG A 1 163 ? -14.950 -22.494 -13.893 1.00 53.94 163 ARG A N 1
ATOM 1317 C CA . ARG A 1 163 ? -14.892 -21.549 -12.757 1.00 53.94 163 ARG A CA 1
ATOM 1318 C C . ARG A 1 163 ? -13.504 -21.245 -12.188 1.00 53.94 163 ARG A C 1
ATOM 1320 O O . ARG A 1 163 ? -13.401 -20.321 -11.391 1.00 53.94 163 ARG A O 1
ATOM 1327 N N . ALA A 1 164 ? -12.446 -21.963 -12.565 1.00 50.09 164 ALA A N 1
ATOM 1328 C CA . ALA A 1 164 ? -11.147 -21.877 -11.882 1.00 50.09 164 ALA A CA 1
ATOM 1329 C C . ALA A 1 164 ? -10.416 -20.511 -11.982 1.00 50.09 164 ALA A C 1
ATOM 1331 O O . ALA A 1 164 ? -9.346 -20.359 -11.392 1.00 50.09 164 ALA A O 1
ATOM 1332 N N . GLU A 1 165 ? -10.938 -19.517 -12.718 1.00 55.12 165 GLU A N 1
ATOM 1333 C CA . GLU A 1 165 ? -10.172 -18.311 -13.057 1.00 55.12 165 GLU A CA 1
ATOM 1334 C C . GLU A 1 165 ? -10.942 -16.977 -13.088 1.00 55.12 165 GLU A C 1
ATOM 1336 O O . GLU A 1 165 ? -10.515 -16.075 -13.810 1.00 55.12 165 GLU A O 1
ATOM 1341 N N . ILE A 1 166 ? -12.004 -16.757 -12.291 1.00 65.25 166 ILE A N 1
ATOM 1342 C CA . ILE A 1 166 ? -12.482 -15.367 -12.078 1.00 65.25 166 ILE A CA 1
ATOM 1343 C C . ILE A 1 166 ? -11.451 -14.620 -11.226 1.00 65.25 166 ILE A C 1
ATOM 1345 O O . ILE A 1 166 ? -11.574 -14.444 -10.015 1.00 65.25 166 ILE A O 1
ATOM 1349 N N . LYS A 1 167 ? -10.379 -14.194 -11.881 1.00 77.19 167 LYS A N 1
ATOM 1350 C CA . LYS A 1 167 ? -9.271 -13.466 -11.287 1.00 77.19 167 LYS A CA 1
ATOM 1351 C C . LYS A 1 167 ? -9.568 -11.985 -11.450 1.00 77.19 167 LYS A C 1
ATOM 1353 O O . LYS A 1 167 ? -9.918 -11.516 -12.530 1.00 77.19 167 LYS A O 1
ATOM 1358 N N . LEU A 1 168 ? -9.426 -11.214 -10.380 1.00 82.31 168 LEU A N 1
ATOM 1359 C CA . LEU A 1 168 ? -9.415 -9.760 -10.510 1.00 82.31 168 LEU A CA 1
ATOM 1360 C C . LEU A 1 168 ? -8.162 -9.334 -11.279 1.00 82.31 168 LEU A C 1
ATOM 1362 O O . LEU A 1 168 ? -7.102 -9.944 -11.144 1.00 82.31 168 LEU A O 1
ATOM 1366 N N . ASN A 1 169 ? -8.264 -8.234 -12.021 1.00 84.56 169 ASN A N 1
ATOM 1367 C CA . ASN A 1 169 ? -7.121 -7.575 -12.641 1.00 84.56 169 ASN A CA 1
ATOM 1368 C C . ASN A 1 169 ? -6.933 -6.161 -12.062 1.00 84.56 169 ASN A C 1
ATOM 1370 O O . ASN A 1 169 ? -7.375 -5.174 -12.662 1.00 84.56 169 ASN A O 1
ATOM 1374 N N . PRO A 1 170 ? -6.274 -6.026 -10.891 1.00 83.94 170 PRO A N 1
ATOM 1375 C CA . PRO A 1 170 ? -6.164 -4.746 -10.199 1.00 83.94 170 PRO A CA 1
ATOM 1376 C C . PRO A 1 170 ? -5.495 -3.634 -11.015 1.00 83.94 170 PRO A C 1
ATOM 1378 O O . PRO A 1 170 ? -5.750 -2.461 -10.746 1.00 83.94 170 PRO A O 1
ATOM 1381 N N . GLN A 1 171 ? -4.678 -3.975 -12.021 1.00 81.06 171 GLN A N 1
ATOM 1382 C CA . GLN A 1 171 ? -4.030 -3.009 -12.918 1.00 81.06 171 GLN A CA 1
ATOM 1383 C C . GLN A 1 171 ? -5.044 -2.127 -13.659 1.00 81.06 171 GLN A C 1
ATOM 1385 O O . GLN A 1 171 ? -4.760 -0.962 -13.952 1.00 81.06 171 GLN A O 1
ATOM 1390 N N . TYR A 1 172 ? -6.241 -2.653 -13.924 1.00 85.44 172 TYR A N 1
ATOM 1391 C CA . TYR A 1 172 ? -7.309 -1.959 -14.645 1.00 85.44 172 TYR A CA 1
ATOM 1392 C C . TYR A 1 172 ? -8.456 -1.505 -13.733 1.00 85.44 172 TYR A C 1
ATOM 1394 O O . TYR A 1 172 ? -9.508 -1.089 -14.222 1.00 85.44 172 TYR A O 1
ATOM 1402 N N . ASN A 1 173 ? -8.270 -1.534 -12.411 1.00 91.56 173 ASN A N 1
ATOM 1403 C CA . ASN A 1 173 ? -9.215 -0.909 -11.490 1.00 91.56 173 ASN A CA 1
ATOM 1404 C C . ASN A 1 173 ? -9.171 0.611 -11.651 1.00 91.56 173 ASN A C 1
ATOM 1406 O O . ASN A 1 173 ? -8.094 1.201 -11.783 1.00 91.56 173 ASN A O 1
ATOM 1410 N N . ARG A 1 174 ? -10.333 1.259 -11.647 1.00 93.56 174 ARG A N 1
ATOM 1411 C CA . ARG A 1 174 ? -10.452 2.707 -11.868 1.00 93.56 174 ARG A CA 1
ATOM 1412 C C . ARG A 1 174 ? -11.468 3.309 -10.908 1.00 93.56 174 ARG A C 1
ATOM 1414 O O . ARG A 1 174 ? -12.399 2.632 -10.482 1.00 93.56 174 ARG A O 1
ATOM 1421 N N . ILE A 1 175 ? -11.276 4.577 -10.569 1.00 93.12 175 ILE A N 1
ATOM 1422 C CA . ILE A 1 175 ? -12.287 5.412 -9.916 1.00 93.12 175 ILE A CA 1
ATOM 1423 C C . ILE A 1 175 ? -12.634 6.499 -10.920 1.00 93.12 175 ILE A C 1
ATOM 1425 O O . ILE A 1 175 ? -11.733 7.190 -11.402 1.00 93.12 175 ILE A O 1
ATOM 1429 N N . TYR A 1 176 ? -13.915 6.625 -11.238 1.00 93.69 176 TYR A N 1
ATOM 1430 C CA . TYR A 1 176 ? -14.405 7.589 -12.207 1.00 93.69 176 TYR A CA 1
ATOM 1431 C C . TYR A 1 176 ? -14.973 8.806 -11.488 1.00 93.69 176 TYR A C 1
ATOM 1433 O O . TYR A 1 176 ? -16.118 8.803 -11.050 1.00 93.69 176 TYR A O 1
ATOM 1441 N N . ALA A 1 177 ? -14.150 9.836 -11.307 1.00 90.31 177 ALA A N 1
ATOM 1442 C CA . ALA A 1 177 ? -14.526 11.092 -10.657 1.00 90.31 177 ALA A CA 1
ATOM 1443 C C . ALA A 1 177 ? -13.493 12.189 -10.977 1.00 90.31 177 ALA A C 1
ATOM 1445 O O . ALA A 1 177 ? -12.341 11.855 -11.279 1.00 90.31 177 ALA A O 1
ATOM 1446 N N . PRO A 1 178 ? -13.852 13.484 -10.876 1.00 84.19 178 PRO A N 1
ATOM 1447 C CA . PRO A 1 178 ? -12.877 14.574 -10.918 1.00 84.19 178 PRO A CA 1
ATOM 1448 C C . PRO A 1 178 ? -11.731 14.341 -9.918 1.00 84.19 178 PRO A C 1
ATOM 1450 O O . PRO A 1 178 ? -11.972 13.981 -8.768 1.00 84.19 178 PRO A O 1
ATOM 1453 N N . GLY A 1 179 ? -10.481 14.500 -10.365 1.00 80.12 179 GLY A N 1
ATOM 1454 C CA . GLY A 1 179 ? -9.283 14.158 -9.579 1.00 80.12 179 GLY A CA 1
ATOM 1455 C C . GLY A 1 179 ? -8.819 12.696 -9.700 1.00 80.12 179 GLY A C 1
ATOM 1456 O O . GLY A 1 179 ? -7.754 12.351 -9.191 1.00 80.12 179 GLY A O 1
ATOM 1457 N N . HIS A 1 180 ? -9.571 11.847 -10.407 1.00 91.31 180 HIS A N 1
ATOM 1458 C CA . HIS A 1 180 ? -9.204 10.474 -10.769 1.00 91.31 180 HIS A CA 1
ATOM 1459 C C . HIS A 1 180 ? -9.323 10.260 -12.294 1.00 91.31 180 HIS A C 1
ATOM 1461 O O . HIS A 1 180 ? -8.985 11.150 -13.073 1.00 91.31 180 HIS A O 1
ATOM 1467 N N . SER A 1 181 ? -9.760 9.079 -12.753 1.00 90.19 181 SER A N 1
ATOM 1468 C CA . SER A 1 181 ? -9.993 8.820 -14.177 1.00 90.19 181 SER A CA 1
ATOM 1469 C C . SER A 1 181 ? -11.260 9.537 -14.626 1.00 90.19 181 SER A C 1
ATOM 1471 O O . SER A 1 181 ? -12.362 9.140 -14.265 1.00 90.19 181 SER A O 1
ATOM 1473 N N . TYR A 1 182 ? -11.112 10.604 -15.401 1.00 93.50 182 TYR A N 1
ATOM 1474 C CA . TYR A 1 182 ? -12.230 11.455 -15.782 1.00 93.50 182 TYR A CA 1
ATOM 1475 C C . TYR A 1 182 ? -12.011 12.070 -17.160 1.00 93.50 182 TYR A C 1
ATOM 1477 O O . TYR A 1 182 ? -10.904 12.491 -17.487 1.00 93.50 182 TYR A O 1
ATOM 1485 N N . TRP A 1 183 ? -13.078 12.134 -17.952 1.00 94.69 183 TRP A N 1
ATOM 1486 C CA . TRP A 1 183 ? -13.126 12.845 -19.224 1.00 94.69 183 TRP A CA 1
ATOM 1487 C C . TRP A 1 183 ? -14.550 13.342 -19.483 1.00 94.69 183 TRP A C 1
ATOM 1489 O O . TRP A 1 183 ? -15.513 12.833 -18.905 1.00 94.69 183 TRP A O 1
ATOM 1499 N N . LEU A 1 184 ? -14.668 14.346 -20.349 1.00 91.25 184 LEU A N 1
ATOM 1500 C CA . LEU A 1 184 ? -15.938 14.910 -20.799 1.00 91.25 184 LEU A CA 1
ATOM 1501 C C . LEU A 1 184 ? -16.261 14.407 -22.208 1.00 91.25 184 LEU A C 1
ATOM 1503 O O . LEU A 1 184 ? -15.374 14.328 -23.055 1.00 91.25 184 LEU A O 1
ATOM 1507 N N . GLY A 1 185 ? -17.534 14.099 -22.458 1.00 93.94 185 GLY A N 1
ATOM 1508 C CA . GLY A 1 185 ? -17.991 13.571 -23.742 1.00 93.94 185 GLY A CA 1
ATOM 1509 C C . GLY A 1 185 ? -17.509 12.143 -24.022 1.00 93.94 185 GLY A C 1
ATOM 1510 O O . GLY A 1 185 ? -17.202 11.373 -23.107 1.00 93.94 185 GLY A O 1
ATOM 1511 N N . ALA A 1 186 ? -17.498 11.769 -25.302 1.00 95.31 186 ALA A N 1
ATOM 1512 C CA . ALA A 1 186 ? -17.051 10.450 -25.738 1.00 95.31 186 ALA A CA 1
ATOM 1513 C C . ALA A 1 186 ? -15.525 10.312 -25.595 1.00 95.31 186 ALA A C 1
ATOM 1515 O O . ALA A 1 186 ? -14.775 11.237 -25.908 1.00 95.31 186 ALA A O 1
ATOM 1516 N N . LEU A 1 187 ? -15.061 9.149 -25.133 1.00 95.31 187 LEU A N 1
ATOM 1517 C CA . LEU A 1 187 ? -13.637 8.859 -24.986 1.00 95.31 187 LEU A CA 1
ATOM 1518 C C . LEU A 1 187 ? -12.947 8.759 -26.355 1.00 95.31 187 LEU A C 1
ATOM 1520 O O . LEU A 1 187 ? -13.282 7.883 -27.150 1.00 95.31 187 LEU A O 1
ATOM 1524 N N . ASN A 1 188 ? -11.932 9.597 -26.574 1.00 91.31 188 ASN A N 1
ATOM 1525 C CA . ASN A 1 188 ? -11.147 9.662 -27.810 1.00 91.31 188 ASN A CA 1
ATOM 1526 C C . ASN A 1 188 ? -9.674 9.314 -27.542 1.00 91.31 188 ASN A C 1
ATOM 1528 O O . ASN A 1 188 ? -8.808 10.182 -27.555 1.00 91.31 188 ASN A O 1
ATOM 1532 N N . ASP A 1 189 ? -9.388 8.043 -27.263 1.00 92.81 189 ASP A N 1
ATOM 1533 C CA . ASP A 1 189 ? -8.036 7.544 -26.953 1.00 92.81 189 ASP A CA 1
ATOM 1534 C C . ASP A 1 189 ? -7.412 6.709 -28.089 1.00 92.81 189 ASP A C 1
ATOM 1536 O O . ASP A 1 189 ? -6.410 6.028 -27.888 1.00 92.81 189 ASP A O 1
ATOM 1540 N N . GLY A 1 190 ? -8.023 6.728 -29.279 1.00 91.69 190 GLY A N 1
ATOM 1541 C CA . GLY A 1 190 ? -7.571 5.969 -30.449 1.00 91.69 190 GLY A CA 1
ATOM 1542 C C . GLY A 1 190 ? -7.863 4.464 -30.398 1.00 91.69 190 GLY A C 1
ATOM 1543 O O . GLY A 1 190 ? -7.536 3.755 -31.348 1.00 91.69 190 GLY A O 1
ATOM 1544 N N . ILE A 1 191 ? -8.491 3.954 -29.331 1.00 92.00 191 ILE A N 1
ATOM 1545 C CA . ILE A 1 191 ? -8.835 2.532 -29.213 1.00 92.00 191 ILE A CA 1
ATOM 1546 C C . ILE A 1 191 ? -10.185 2.259 -29.881 1.00 92.00 191 ILE A C 1
ATOM 1548 O O . ILE A 1 191 ? -11.207 2.855 -29.532 1.00 92.00 191 ILE A O 1
ATOM 1552 N N . ASP A 1 192 ? -10.195 1.288 -30.792 1.00 93.38 192 ASP A N 1
ATOM 1553 C CA . ASP A 1 192 ? -11.401 0.835 -31.480 1.00 93.38 192 ASP A CA 1
ATOM 1554 C C . ASP A 1 192 ? -12.377 0.125 -30.520 1.00 93.38 192 ASP A C 1
ATOM 1556 O O . ASP A 1 192 ? -12.079 -0.938 -29.962 1.00 93.38 192 ASP A O 1
ATOM 1560 N N . ARG A 1 193 ? -13.560 0.729 -30.348 1.00 93.12 193 ARG A N 1
ATOM 1561 C CA . ARG A 1 193 ? -14.687 0.243 -29.528 1.00 93.12 193 ARG A CA 1
ATOM 1562 C C . ARG A 1 193 ? -15.950 -0.014 -30.358 1.00 93.12 193 ARG A C 1
ATOM 1564 O O . ARG A 1 193 ? -17.068 0.128 -29.857 1.00 93.12 193 ARG A O 1
ATOM 1571 N N . GLY A 1 194 ? -15.794 -0.350 -31.637 1.00 91.50 194 GLY A N 1
ATOM 1572 C CA . GLY A 1 194 ? -16.915 -0.767 -32.483 1.00 91.50 194 GLY A CA 1
ATOM 1573 C C . GLY A 1 194 ? -17.842 0.376 -32.872 1.00 91.50 194 GLY A C 1
ATOM 1574 O O . GLY A 1 194 ? -19.055 0.188 -32.955 1.00 91.50 194 GLY A O 1
ATOM 1575 N N . ASN A 1 195 ? -17.284 1.575 -33.068 1.00 90.56 195 ASN A N 1
ATOM 1576 C CA . ASN A 1 195 ? -18.012 2.788 -33.462 1.00 90.56 195 ASN A CA 1
ATOM 1577 C C . ASN A 1 195 ? -19.164 3.186 -32.517 1.00 90.56 195 ASN A C 1
ATOM 1579 O O . ASN A 1 195 ? -20.091 3.887 -32.928 1.00 90.56 195 ASN A O 1
ATOM 1583 N N . LYS A 1 196 ? -19.132 2.749 -31.252 1.00 93.06 196 LYS A N 1
ATOM 1584 C CA . LYS A 1 196 ? -20.052 3.216 -30.209 1.00 93.06 196 LYS A CA 1
ATOM 1585 C C . LYS A 1 196 ? -19.297 4.097 -29.213 1.00 93.06 196 LYS A C 1
ATOM 1587 O O . LYS A 1 196 ? -18.212 3.708 -28.775 1.00 93.06 196 LYS A O 1
ATOM 1592 N N . PRO A 1 197 ? -19.835 5.278 -28.863 1.00 92.31 197 PRO A N 1
ATOM 1593 C CA . PRO A 1 197 ? -19.172 6.168 -27.925 1.00 92.31 197 PRO A CA 1
ATOM 1594 C C . PRO A 1 197 ? -19.127 5.540 -26.529 1.00 92.31 197 PRO A C 1
ATOM 1596 O O . PRO A 1 197 ? -20.062 4.861 -26.106 1.00 92.31 197 PRO A O 1
ATOM 1599 N N . TYR A 1 198 ? -18.033 5.789 -25.811 1.00 96.25 198 TYR A N 1
ATOM 1600 C CA . TYR A 1 198 ? -17.870 5.389 -24.418 1.00 96.25 198 TYR A CA 1
ATOM 1601 C C . TYR A 1 198 ? -17.743 6.632 -23.540 1.00 96.25 198 TYR A C 1
ATOM 1603 O O . TYR A 1 198 ? -16.795 7.409 -23.675 1.00 96.25 198 TYR A O 1
ATOM 1611 N N . TYR A 1 199 ? -18.713 6.823 -22.654 1.00 96.75 199 TYR A N 1
ATOM 1612 C CA . TYR A 1 199 ? -18.779 7.971 -21.755 1.00 96.75 199 TYR A CA 1
ATOM 1613 C C . TYR A 1 199 ? -18.258 7.599 -20.368 1.00 96.75 199 TYR A C 1
ATOM 1615 O O . TYR A 1 199 ? -18.355 6.447 -19.944 1.00 96.75 199 TYR A O 1
ATOM 1623 N N . CYS A 1 200 ? -17.693 8.580 -19.664 1.00 95.38 200 CYS A N 1
ATOM 1624 C CA . CYS A 1 200 ? -17.155 8.384 -18.322 1.00 95.38 200 CYS A CA 1
ATOM 1625 C C . CYS A 1 200 ? -18.283 8.015 -17.336 1.00 95.38 200 CYS A C 1
ATOM 1627 O O . CYS A 1 200 ? -19.203 8.818 -17.164 1.00 95.38 200 CYS A O 1
ATOM 1629 N N . PRO A 1 201 ? -18.233 6.854 -16.652 1.00 96.12 201 PRO A N 1
ATOM 1630 C CA . PRO A 1 201 ? -19.227 6.472 -15.649 1.00 96.12 201 PRO A CA 1
ATOM 1631 C C . PRO A 1 201 ? -18.943 7.177 -14.312 1.00 96.12 201 PRO A C 1
ATOM 1633 O O . PRO A 1 201 ? -18.544 6.554 -13.328 1.00 96.12 201 PRO A O 1
ATOM 1636 N N . VAL A 1 202 ? -19.093 8.502 -14.291 1.00 94.25 202 VAL A N 1
ATOM 1637 C CA . VAL A 1 202 ? -18.785 9.358 -13.133 1.00 94.25 202 VAL A CA 1
ATOM 1638 C C . VAL A 1 202 ? -19.545 8.888 -11.885 1.00 94.25 202 VAL A C 1
ATOM 1640 O O . VAL A 1 202 ? -20.724 8.563 -11.958 1.00 94.25 202 VAL A O 1
ATOM 1643 N N . GLY A 1 203 ? -18.862 8.836 -10.741 1.00 92.94 203 GLY A N 1
ATOM 1644 C CA . GLY A 1 203 ? -19.400 8.357 -9.463 1.00 92.94 203 GLY A CA 1
ATOM 1645 C C . GLY A 1 203 ? -19.181 6.863 -9.201 1.00 92.94 203 GLY A C 1
ATOM 1646 O O . GLY A 1 203 ? -19.500 6.382 -8.114 1.00 92.94 203 GLY A O 1
ATOM 1647 N N . TRP A 1 204 ? -18.602 6.123 -10.153 1.00 96.81 204 TRP A N 1
ATOM 1648 C CA . TRP A 1 204 ? -18.412 4.676 -10.040 1.00 96.81 204 TRP A CA 1
ATOM 1649 C C . TRP A 1 204 ? -16.949 4.272 -9.848 1.00 96.81 204 TRP A C 1
ATOM 1651 O O . TRP A 1 204 ? -16.012 4.883 -10.365 1.00 96.81 204 TRP A O 1
ATOM 1661 N N . LYS A 1 205 ? -16.747 3.170 -9.129 1.00 95.75 205 LYS A N 1
ATOM 1662 C CA . LYS A 1 205 ? -15.482 2.445 -9.025 1.00 95.75 205 LYS A CA 1
ATOM 1663 C C . LYS A 1 205 ? -15.570 1.164 -9.841 1.00 95.75 205 LYS A C 1
ATOM 1665 O O . LYS A 1 205 ? -16.482 0.369 -9.649 1.00 95.75 205 LYS A O 1
ATOM 1670 N N . ARG A 1 206 ? -14.581 0.924 -10.690 1.00 96.75 206 ARG A N 1
ATOM 1671 C CA . ARG A 1 206 ? -14.440 -0.303 -11.471 1.00 96.75 206 ARG A CA 1
ATOM 1672 C C . ARG A 1 206 ? -13.478 -1.274 -10.807 1.00 96.75 206 ARG A C 1
ATOM 1674 O O . ARG A 1 206 ? -12.328 -0.923 -10.529 1.00 96.75 206 ARG A O 1
ATOM 1681 N N . CYS A 1 207 ? -13.944 -2.501 -10.631 1.00 94.81 207 CYS A N 1
ATOM 1682 C CA . CYS A 1 207 ? -13.157 -3.679 -10.295 1.00 94.81 207 CYS A CA 1
ATOM 1683 C C . CYS A 1 207 ? -13.038 -4.541 -11.558 1.00 94.81 207 CYS A C 1
ATOM 1685 O O . CYS A 1 207 ? -14.022 -5.134 -11.990 1.00 94.81 207 CYS A O 1
ATOM 1687 N N . SER A 1 208 ? -11.861 -4.575 -12.182 1.00 93.94 208 SER A N 1
ATOM 1688 C CA . SER A 1 208 ? -11.649 -5.311 -13.432 1.00 93.94 208 SER A CA 1
ATOM 1689 C C . SER A 1 208 ? -11.545 -6.806 -13.190 1.00 93.94 208 SER A C 1
ATOM 1691 O O . SER A 1 208 ? -10.896 -7.230 -12.232 1.00 93.94 208 SER A O 1
ATOM 1693 N N . PHE A 1 209 ? -12.039 -7.588 -14.141 1.00 91.62 209 PHE A N 1
ATOM 1694 C CA . PHE A 1 209 ? -11.686 -8.996 -14.265 1.00 91.62 209 PHE A CA 1
ATOM 1695 C C . PHE A 1 209 ? -10.503 -9.185 -15.207 1.00 91.62 209 PHE A C 1
ATOM 1697 O O . PHE A 1 209 ? -10.262 -8.383 -16.115 1.00 91.62 209 PHE A O 1
ATOM 1704 N N . TYR A 1 210 ? -9.737 -10.231 -14.942 1.00 84.19 210 TYR A N 1
ATOM 1705 C CA . TYR A 1 210 ? -8.768 -10.794 -15.857 1.00 84.19 210 TYR A CA 1
ATOM 1706 C C . TYR A 1 210 ? -9.530 -11.725 -16.798 1.00 84.19 210 TYR A C 1
ATOM 1708 O O . TYR A 1 210 ? -10.133 -12.694 -16.353 1.00 84.19 210 TYR A O 1
ATOM 1716 N N . VAL A 1 211 ? -9.533 -11.390 -18.087 1.00 81.88 211 VAL A N 1
ATOM 1717 C CA . VAL A 1 211 ? -10.257 -12.154 -19.114 1.00 81.88 211 VAL A CA 1
ATOM 1718 C C . VAL A 1 211 ? -9.281 -12.905 -20.021 1.00 81.88 211 VAL A C 1
ATOM 1720 O O . VAL A 1 211 ? -9.525 -14.047 -20.385 1.00 81.88 211 VAL A O 1
ATOM 1723 N N . THR A 1 212 ? -8.177 -12.265 -20.419 1.00 78.56 212 THR A N 1
ATOM 1724 C CA . THR A 1 212 ? -7.113 -12.860 -21.244 1.00 78.56 212 THR A CA 1
ATOM 1725 C C . THR A 1 212 ? -5.888 -11.938 -21.278 1.00 78.56 212 THR A C 1
ATOM 1727 O O . THR A 1 212 ? -6.039 -10.721 -21.132 1.00 78.56 212 THR A O 1
ATOM 1730 N N . ASP A 1 213 ? -4.696 -12.490 -21.531 1.00 72.94 213 ASP A N 1
ATOM 1731 C CA . ASP A 1 213 ? -3.453 -11.727 -21.739 1.00 72.94 213 ASP A CA 1
ATOM 1732 C C . ASP A 1 213 ? -3.496 -10.832 -22.987 1.00 72.94 213 ASP A C 1
ATOM 1734 O O . ASP A 1 213 ? -2.894 -9.761 -23.013 1.00 72.94 213 ASP A O 1
ATOM 1738 N N . ARG A 1 214 ? -4.253 -11.228 -24.019 1.00 80.75 214 ARG A N 1
ATOM 1739 C CA . ARG A 1 214 ? -4.369 -10.499 -25.297 1.00 80.75 214 ARG A CA 1
ATOM 1740 C C . ARG A 1 214 ? -5.666 -9.699 -25.386 1.00 80.75 214 ARG A C 1
ATOM 1742 O O . ARG A 1 214 ? -6.369 -9.727 -26.394 1.00 80.75 214 ARG A O 1
ATOM 1749 N N . PHE A 1 215 ? -6.017 -9.007 -24.301 1.00 85.94 215 PHE A N 1
ATOM 1750 C CA . PHE A 1 215 ? -7.325 -8.360 -24.141 1.00 85.94 215 PHE A CA 1
ATOM 1751 C C . PHE A 1 215 ? -7.664 -7.394 -25.285 1.00 85.94 215 PHE A C 1
ATOM 1753 O O . PHE A 1 215 ? -8.751 -7.471 -25.855 1.00 85.94 215 PHE A O 1
ATOM 1760 N N . TYR A 1 216 ? -6.734 -6.506 -25.647 1.00 86.12 216 TYR A N 1
ATOM 1761 C CA . TYR A 1 216 ? -6.968 -5.520 -26.704 1.00 86.12 216 TYR A CA 1
ATOM 1762 C C . TYR A 1 216 ? -7.084 -6.149 -28.090 1.00 86.12 216 TYR A C 1
ATOM 1764 O O . TYR A 1 216 ? -7.919 -5.707 -28.866 1.00 86.12 216 TYR A O 1
ATOM 1772 N N . GLU A 1 217 ? -6.288 -7.176 -28.393 1.00 84.69 217 GLU A N 1
ATOM 1773 C CA . GLU A 1 217 ? -6.355 -7.882 -29.678 1.00 84.69 217 GLU A CA 1
ATOM 1774 C C . GLU A 1 217 ? -7.680 -8.635 -29.813 1.00 84.69 217 GLU A C 1
ATOM 1776 O O . GLU A 1 217 ? -8.382 -8.473 -30.809 1.00 84.69 217 GLU A O 1
ATOM 1781 N N . LYS A 1 218 ? -8.056 -9.403 -28.781 1.00 84.00 218 LYS A N 1
ATOM 1782 C CA . LYS A 1 218 ? -9.276 -10.222 -28.782 1.00 84.00 218 LYS A CA 1
ATOM 1783 C C . LYS A 1 218 ? -10.547 -9.376 -28.868 1.00 84.00 218 LYS A C 1
ATOM 1785 O O . LYS A 1 218 ? -11.485 -9.752 -29.563 1.00 84.00 218 LYS A O 1
ATOM 1790 N N . PHE A 1 219 ? -10.586 -8.247 -28.160 1.00 92.50 219 PHE A N 1
ATOM 1791 C CA . PHE A 1 219 ? -11.782 -7.405 -28.053 1.00 92.50 219 PHE A CA 1
ATOM 1792 C C . PHE A 1 219 ? -11.675 -6.086 -28.825 1.00 92.50 219 PHE A C 1
ATOM 1794 O O . PHE A 1 219 ? -12.409 -5.133 -28.531 1.00 92.50 219 PHE A O 1
ATOM 1801 N N . LYS A 1 220 ? -10.768 -6.014 -29.805 1.00 94.00 220 LYS A N 1
ATOM 1802 C CA . LYS A 1 220 ? -10.678 -4.888 -30.736 1.00 94.00 220 LYS A CA 1
ATOM 1803 C C . LYS A 1 220 ? -12.014 -4.726 -31.458 1.00 94.00 220 LYS A C 1
ATOM 1805 O O . LYS A 1 220 ? -12.550 -5.695 -31.987 1.00 94.00 220 LYS A O 1
ATOM 1810 N N . GLY A 1 221 ? -12.571 -3.519 -31.445 1.00 95.62 221 GLY A N 1
ATOM 1811 C CA . GLY A 1 221 ? -13.861 -3.251 -32.078 1.00 95.62 221 GLY A CA 1
ATOM 1812 C C . GLY A 1 221 ? -15.079 -3.698 -31.267 1.00 95.62 221 GLY A C 1
ATOM 1813 O O . GLY A 1 221 ? -16.200 -3.557 -31.743 1.00 95.62 221 GLY A O 1
ATOM 1814 N N . TRP A 1 222 ? -14.912 -4.202 -30.040 1.00 97.31 222 TRP A N 1
ATOM 1815 C CA . TRP A 1 222 ? -16.047 -4.521 -29.168 1.00 97.31 222 TRP A CA 1
ATOM 1816 C C . TRP A 1 222 ? -16.497 -3.290 -28.380 1.00 97.31 222 TRP A C 1
ATOM 1818 O O . TRP A 1 222 ? -15.678 -2.575 -27.793 1.00 97.31 222 TRP A O 1
ATOM 1828 N N . CYS A 1 223 ? -17.809 -3.078 -28.326 1.00 97.56 223 CYS A N 1
ATOM 1829 C CA . CYS A 1 223 ? -18.437 -1.979 -27.600 1.00 97.56 223 CYS A CA 1
ATOM 1830 C C . CYS A 1 223 ? -18.445 -2.247 -26.093 1.00 97.56 223 CYS A C 1
ATOM 1832 O O . CYS A 1 223 ? -18.517 -3.402 -25.675 1.00 97.56 223 CYS A O 1
ATOM 1834 N N . ILE A 1 224 ? -18.426 -1.185 -25.284 1.00 97.94 224 ILE A N 1
ATOM 1835 C CA . ILE A 1 224 ? -18.598 -1.268 -23.826 1.00 97.94 224 ILE A CA 1
ATOM 1836 C C . ILE A 1 224 ? -20.063 -0.989 -23.484 1.00 97.94 224 ILE A C 1
ATOM 1838 O O . ILE A 1 224 ? -20.654 -0.042 -24.006 1.00 97.94 224 ILE A O 1
ATOM 1842 N N . CYS A 1 225 ? -20.638 -1.800 -22.604 1.00 98.19 225 CYS A N 1
ATOM 1843 C CA . CYS A 1 225 ? -21.994 -1.628 -22.092 1.00 98.19 225 CYS A CA 1
ATOM 1844 C C . CYS A 1 225 ? -22.102 -2.131 -20.646 1.00 98.19 225 CYS A C 1
ATOM 1846 O O . CYS A 1 225 ? -21.158 -2.695 -20.092 1.00 98.19 225 CYS A O 1
ATOM 1848 N N . TYR A 1 226 ? -23.273 -1.956 -20.047 1.00 98.56 226 TYR A N 1
ATOM 1849 C CA . TYR A 1 226 ? -23.556 -2.308 -18.664 1.00 98.56 226 TYR A CA 1
ATOM 1850 C C . TYR A 1 226 ? -24.785 -3.209 -18.561 1.00 98.56 226 TYR A C 1
ATOM 1852 O O . TYR A 1 226 ? -25.750 -3.050 -19.316 1.00 98.56 226 TYR A O 1
ATOM 1860 N N . HIS A 1 227 ? -24.754 -4.130 -17.601 1.00 98.19 227 HIS A N 1
ATOM 1861 C CA . HIS A 1 227 ? -25.868 -5.002 -17.245 1.00 98.19 227 HIS A CA 1
ATOM 1862 C C . HIS A 1 227 ? -26.190 -4.876 -15.753 1.00 98.19 227 HIS A C 1
ATOM 1864 O O . HIS A 1 227 ? -25.311 -5.005 -14.899 1.00 98.19 227 HIS A O 1
ATOM 1870 N N . GLY A 1 228 ? -27.453 -4.602 -15.439 1.00 96.69 228 GLY A N 1
ATOM 1871 C CA . GLY A 1 228 ? -27.927 -4.457 -14.067 1.00 96.69 228 GLY A CA 1
ATOM 1872 C C . GLY A 1 228 ? -28.282 -5.821 -13.503 1.00 96.69 228 GLY A C 1
ATOM 1873 O O . GLY A 1 228 ? -28.820 -6.661 -14.218 1.00 96.69 228 GLY A O 1
ATOM 1874 N N . THR A 1 229 ? -27.981 -6.053 -12.229 1.00 94.69 229 THR A N 1
ATOM 1875 C CA . THR A 1 229 ? -28.373 -7.288 -11.549 1.00 94.69 229 THR A CA 1
ATOM 1876 C C . THR A 1 229 ? -28.715 -7.034 -10.084 1.00 94.69 229 THR A C 1
ATOM 1878 O O . THR A 1 229 ? -28.310 -6.036 -9.486 1.00 94.69 229 THR A O 1
ATOM 1881 N N . LYS A 1 230 ? -29.437 -7.981 -9.481 1.00 89.69 230 LYS A N 1
ATOM 1882 C CA . LYS A 1 230 ? -29.570 -8.084 -8.025 1.00 89.69 230 LYS A CA 1
ATOM 1883 C C . LYS A 1 230 ? -28.298 -8.646 -7.391 1.00 89.69 230 LYS A C 1
ATOM 1885 O O . LYS A 1 230 ? -27.560 -9.394 -8.046 1.00 89.69 230 LYS A O 1
ATOM 1890 N N . PHE A 1 231 ? -28.076 -8.345 -6.111 1.00 84.12 231 PHE A N 1
ATOM 1891 C CA . PHE A 1 231 ? -26.906 -8.813 -5.360 1.00 84.12 231 PHE A CA 1
ATOM 1892 C C . PHE A 1 231 ? -26.827 -10.335 -5.313 1.00 84.12 231 PHE A C 1
ATOM 1894 O O . PHE A 1 231 ? -25.762 -10.902 -5.553 1.00 84.12 231 PHE A O 1
ATOM 1901 N N . GLU A 1 232 ? -27.958 -10.993 -5.072 1.00 79.50 232 GLU A N 1
ATOM 1902 C CA . GLU A 1 232 ? -28.046 -12.454 -4.983 1.00 79.50 232 GLU A CA 1
ATOM 1903 C C . GLU A 1 232 ? -27.686 -13.177 -6.291 1.00 79.50 232 GLU A C 1
ATOM 1905 O O . GLU A 1 232 ? -27.222 -14.316 -6.254 1.00 79.50 232 GLU A O 1
ATOM 1910 N N . TYR A 1 233 ? -27.844 -12.518 -7.444 1.00 85.38 233 TYR A N 1
ATOM 1911 C CA . TYR A 1 233 ? -27.509 -13.103 -8.743 1.00 85.38 233 TYR A CA 1
ATOM 1912 C C . TYR A 1 233 ? -26.125 -12.714 -9.238 1.00 85.38 233 TYR A C 1
ATOM 1914 O O . TYR A 1 233 ? -25.619 -13.397 -10.120 1.00 85.38 233 TYR A O 1
ATOM 1922 N N . GLY A 1 234 ? -25.492 -11.674 -8.681 1.00 86.75 234 GLY A N 1
ATOM 1923 C CA . GLY A 1 234 ? -24.200 -11.178 -9.162 1.00 86.75 234 GLY A CA 1
ATOM 1924 C C . GLY A 1 234 ? -23.162 -12.289 -9.273 1.00 86.75 234 GLY A C 1
ATOM 1925 O O . GLY A 1 234 ? -22.627 -12.525 -10.351 1.00 86.75 234 GLY A O 1
ATOM 1926 N N . LEU A 1 235 ? -22.957 -13.049 -8.194 1.00 78.56 235 LEU A N 1
ATOM 1927 C CA . LEU A 1 235 ? -22.021 -14.172 -8.208 1.00 78.56 235 LEU A CA 1
ATOM 1928 C C . LEU A 1 235 ? -22.465 -15.285 -9.171 1.00 78.56 235 LEU A C 1
ATOM 1930 O O . LEU A 1 235 ? -21.644 -15.814 -9.908 1.00 78.56 235 LEU A O 1
ATOM 1934 N N . SER A 1 236 ? -23.761 -15.609 -9.225 1.00 77.06 236 SER A N 1
ATOM 1935 C CA . SER A 1 236 ? -24.273 -16.620 -10.160 1.00 77.06 236 SER A CA 1
ATOM 1936 C C . SER A 1 236 ? -24.060 -16.225 -11.624 1.00 77.06 236 SER A C 1
ATOM 1938 O O . SER A 1 236 ? -23.704 -17.078 -12.427 1.00 77.06 236 SER A O 1
ATOM 1940 N N . ILE A 1 237 ? -24.256 -14.955 -11.981 1.00 86.69 237 ILE A N 1
ATOM 1941 C CA . ILE A 1 237 ? -24.032 -14.452 -13.342 1.00 86.69 237 ILE A CA 1
ATOM 1942 C C . ILE A 1 237 ? -22.545 -14.482 -13.679 1.00 86.69 237 ILE A C 1
ATOM 1944 O O . ILE A 1 237 ? -22.169 -14.895 -14.767 1.00 86.69 237 ILE A O 1
ATOM 1948 N N . LEU A 1 238 ? -21.683 -14.088 -12.743 1.00 84.25 238 LEU A N 1
ATOM 1949 C CA . LEU A 1 238 ? -20.239 -14.152 -12.953 1.00 84.25 238 LEU A CA 1
ATOM 1950 C C . LEU A 1 238 ? -19.758 -15.592 -13.160 1.00 84.25 238 LEU A C 1
ATOM 1952 O O . LEU A 1 238 ? -18.907 -15.829 -14.009 1.00 84.25 238 LEU A O 1
ATOM 1956 N N . LEU A 1 239 ? -20.326 -16.545 -12.415 1.00 72.81 239 LEU A N 1
ATOM 1957 C CA . LEU A 1 239 ? -19.939 -17.955 -12.472 1.00 72.81 239 LEU A CA 1
ATOM 1958 C C . LEU A 1 239 ? -20.575 -18.742 -13.621 1.00 72.81 239 LEU A C 1
ATOM 1960 O O . LEU A 1 239 ? -20.028 -19.778 -13.988 1.00 72.81 239 LEU A O 1
ATOM 1964 N N . ASN A 1 240 ? -21.742 -18.327 -14.121 1.00 71.88 240 ASN A N 1
ATOM 1965 C CA . ASN A 1 240 ? -22.506 -19.107 -15.100 1.00 71.88 240 ASN A CA 1
ATOM 1966 C C . ASN A 1 240 ? -22.733 -18.365 -16.427 1.00 71.88 240 ASN A C 1
ATOM 1968 O O . ASN A 1 240 ? -23.094 -19.007 -17.401 1.00 71.88 240 ASN A O 1
ATOM 1972 N N . GLY A 1 241 ? -22.513 -17.051 -16.495 1.00 87.00 241 GLY A N 1
ATOM 1973 C CA . GLY A 1 241 ? -22.850 -16.215 -17.646 1.00 87.00 241 GLY A CA 1
ATOM 1974 C C . GLY A 1 241 ? -24.234 -15.565 -17.539 1.00 87.00 241 GLY A C 1
ATOM 1975 O O . GLY A 1 241 ? -24.884 -15.568 -16.490 1.00 87.00 241 GLY A O 1
ATOM 1976 N N . LEU A 1 242 ? -24.697 -14.972 -18.641 1.00 91.88 242 LEU A N 1
ATOM 1977 C CA . LEU A 1 242 ? -25.969 -14.242 -18.695 1.00 91.88 242 LEU A CA 1
ATOM 1978 C C . LEU A 1 242 ? -27.092 -15.100 -19.265 1.00 91.88 242 LEU A C 1
ATOM 1980 O O . LEU A 1 242 ? -27.021 -15.575 -20.400 1.00 91.88 242 LEU A O 1
ATOM 1984 N N . LYS A 1 243 ? -28.180 -15.230 -18.502 1.00 90.19 243 LYS A N 1
ATOM 1985 C CA . LYS A 1 243 ? -29.418 -15.831 -18.994 1.00 90.19 243 LYS A CA 1
ATOM 1986 C C . LYS A 1 243 ? -30.197 -14.807 -19.844 1.00 90.19 243 LYS A C 1
ATOM 1988 O O . LYS A 1 243 ? -30.509 -13.730 -19.332 1.00 90.19 243 LYS A O 1
ATOM 1993 N N . PRO A 1 244 ? -30.555 -15.111 -21.105 1.00 90.25 244 PRO A N 1
ATOM 1994 C CA . PRO A 1 244 ? -31.398 -14.249 -21.927 1.00 90.25 244 PRO A CA 1
ATOM 1995 C C . PRO A 1 244 ? -32.802 -14.114 -21.332 1.00 90.25 244 PRO A C 1
ATOM 1997 O O . PRO A 1 244 ? -33.365 -15.073 -20.798 1.00 90.25 244 PRO A O 1
ATOM 2000 N N . ALA A 1 245 ? -33.401 -12.935 -21.468 1.00 89.25 245 ALA A N 1
ATOM 2001 C CA . ALA A 1 245 ? -34.806 -12.745 -21.151 1.00 89.25 245 ALA A CA 1
ATOM 2002 C C . ALA A 1 245 ? -35.670 -13.463 -22.201 1.00 89.25 245 ALA A C 1
ATOM 2004 O O . ALA A 1 245 ? -35.503 -13.247 -23.400 1.00 89.25 245 ALA A O 1
ATOM 2005 N N . GLU A 1 246 ? -36.598 -14.315 -21.757 1.00 80.88 246 GLU A N 1
ATOM 2006 C CA . GLU A 1 246 ? -37.499 -15.078 -22.640 1.00 80.88 246 GLU A CA 1
ATOM 2007 C C . GLU A 1 246 ? -38.715 -14.248 -23.090 1.00 80.88 246 GLU A C 1
ATOM 2009 O O . GLU A 1 246 ? -39.248 -14.451 -24.180 1.00 80.88 246 GLU A O 1
ATOM 2014 N N . ARG A 1 247 ? -39.159 -13.299 -22.254 1.00 74.75 247 ARG A N 1
ATOM 2015 C CA . ARG A 1 247 ? -40.302 -12.407 -22.505 1.00 74.75 247 ARG A CA 1
ATOM 2016 C C . ARG A 1 247 ? -39.972 -10.997 -22.026 1.00 74.75 247 ARG A C 1
ATOM 2018 O O . ARG A 1 247 ? -39.986 -10.737 -20.826 1.00 74.75 247 ARG A O 1
ATOM 2025 N N . ALA A 1 248 ? -39.673 -10.106 -22.961 1.00 79.38 248 ALA A N 1
ATOM 2026 C CA . ALA A 1 248 ? -39.352 -8.711 -22.686 1.00 79.38 248 ALA A CA 1
ATOM 2027 C C . ALA A 1 248 ? -39.843 -7.808 -23.829 1.00 79.38 248 ALA A C 1
ATOM 2029 O O . ALA A 1 248 ? -40.147 -8.297 -24.919 1.00 79.38 248 ALA A O 1
ATOM 2030 N N . GLU A 1 249 ? -39.935 -6.500 -23.574 1.00 85.19 249 GLU A N 1
ATOM 2031 C CA . GLU A 1 249 ? -40.560 -5.512 -24.475 1.00 85.19 249 GLU A CA 1
ATOM 2032 C C . GLU A 1 249 ? -39.932 -5.505 -25.878 1.00 85.19 249 GLU A C 1
ATOM 2034 O O . GLU A 1 249 ? -40.617 -5.368 -26.889 1.00 85.19 249 GLU A O 1
ATOM 2039 N N . HIS A 1 250 ? -38.621 -5.743 -25.945 1.00 90.69 250 HIS A N 1
ATOM 2040 C CA . HIS A 1 250 ? -37.855 -5.748 -27.195 1.00 90.69 250 HIS A CA 1
ATOM 2041 C C . HIS A 1 250 ? -37.549 -7.143 -27.764 1.00 90.69 250 HIS A C 1
ATOM 2043 O O . HIS A 1 250 ? -36.790 -7.245 -28.730 1.00 90.69 250 HIS A O 1
ATOM 2049 N N . GLY A 1 251 ? -38.181 -8.192 -27.229 1.00 91.50 251 GLY A N 1
ATOM 2050 C CA . GLY A 1 251 ? -38.027 -9.585 -27.659 1.00 91.50 251 GLY A CA 1
ATOM 2051 C C . GLY A 1 251 ? -36.970 -10.377 -26.881 1.00 91.50 251 GLY A C 1
ATOM 2052 O O . GLY A 1 251 ? -36.341 -9.882 -25.956 1.00 91.50 251 GLY A O 1
ATOM 2053 N N . ALA A 1 252 ? -36.770 -11.646 -27.244 1.00 92.00 252 ALA A N 1
ATOM 2054 C CA . ALA A 1 252 ? -35.816 -12.495 -26.533 1.00 92.00 252 ALA A CA 1
ATOM 2055 C C . ALA A 1 252 ? -34.353 -12.096 -26.810 1.00 92.00 252 ALA A C 1
ATOM 2057 O O . ALA A 1 252 ? -33.978 -11.879 -27.976 1.00 92.00 252 ALA A O 1
ATOM 2058 N N . GLY A 1 253 ? -33.543 -12.037 -25.747 1.00 95.38 253 GLY A N 1
ATOM 2059 C CA . GLY A 1 253 ? -32.113 -11.717 -25.796 1.00 95.38 253 GLY A CA 1
ATOM 2060 C C . GLY A 1 253 ? -31.545 -11.250 -24.451 1.00 95.38 253 GLY A C 1
ATOM 2061 O O . GLY A 1 253 ? -32.231 -11.277 -23.428 1.00 95.38 253 GLY A O 1
ATOM 2062 N N . ILE A 1 254 ? -30.277 -10.837 -24.444 1.00 96.75 254 ILE A N 1
ATOM 2063 C CA . ILE A 1 254 ? -29.626 -10.257 -23.258 1.00 96.75 254 ILE A CA 1
ATOM 2064 C C . ILE A 1 254 ? -29.745 -8.741 -23.319 1.00 96.75 254 ILE A C 1
ATOM 2066 O O . ILE A 1 254 ? -29.356 -8.126 -24.307 1.00 96.75 254 ILE A O 1
ATOM 2070 N N . TYR A 1 255 ? -30.263 -8.151 -22.250 1.00 97.31 255 TYR A N 1
ATOM 2071 C CA . TYR A 1 255 ? -30.515 -6.721 -22.158 1.00 97.31 255 TYR A CA 1
ATOM 2072 C C . TYR A 1 255 ? -29.336 -6.003 -21.512 1.00 97.31 255 TYR A C 1
ATOM 2074 O O . TYR A 1 255 ? -28.964 -6.305 -20.376 1.00 97.31 255 TYR A O 1
ATOM 2082 N N . VAL A 1 256 ? -28.749 -5.057 -22.238 1.00 98.00 256 VAL A N 1
ATOM 2083 C CA . VAL A 1 256 ? -27.639 -4.211 -21.779 1.00 98.00 256 VAL A CA 1
ATOM 2084 C C . VAL A 1 256 ? -27.860 -2.770 -22.227 1.00 98.00 256 VAL A C 1
ATOM 2086 O O . VAL A 1 256 ? -28.733 -2.488 -23.044 1.00 98.00 256 VAL A O 1
ATOM 2089 N N . SER A 1 257 ? -27.066 -1.840 -21.707 1.00 98.31 257 SER A N 1
ATOM 2090 C CA . SER A 1 257 ? -27.126 -0.433 -22.110 1.00 98.31 257 SER A CA 1
ATOM 2091 C C . SER A 1 257 ? -25.735 0.185 -22.187 1.00 98.31 257 SER A C 1
ATOM 2093 O O . SER A 1 257 ? -24.889 -0.140 -21.354 1.00 98.31 257 SER A O 1
ATOM 2095 N N . PRO A 1 258 ? -25.480 1.122 -23.111 1.00 97.88 258 PRO A N 1
ATOM 2096 C CA . PRO A 1 258 ? -24.294 1.969 -23.057 1.00 97.88 258 PRO A CA 1
ATOM 2097 C C . PRO A 1 258 ? -24.342 2.989 -21.902 1.00 97.88 258 PRO A C 1
ATOM 2099 O O . PRO A 1 258 ? -23.315 3.587 -21.590 1.00 97.88 258 PRO A O 1
ATOM 2102 N N . SER A 1 259 ? -25.497 3.191 -21.251 1.00 98.00 259 SER A N 1
ATOM 2103 C CA . SER A 1 259 ? -25.662 4.118 -20.128 1.00 98.00 259 SER A CA 1
ATOM 2104 C C . SER A 1 259 ? -25.670 3.384 -18.790 1.00 98.00 259 SER A C 1
ATOM 2106 O O . SER A 1 259 ? -26.597 2.640 -18.461 1.00 98.00 259 SER A O 1
ATOM 2108 N N . ILE A 1 260 ? -24.668 3.664 -17.956 1.00 98.00 260 ILE A N 1
ATOM 2109 C CA . ILE A 1 260 ? -24.680 3.214 -16.561 1.00 98.00 260 ILE A CA 1
ATOM 2110 C C . ILE A 1 260 ? -25.769 3.925 -15.743 1.00 98.00 260 ILE A C 1
ATOM 2112 O O . ILE A 1 260 ? -26.305 3.348 -14.798 1.00 98.00 260 ILE A O 1
ATOM 2116 N N . ASN A 1 261 ? -26.142 5.151 -16.131 1.00 97.12 261 ASN A N 1
ATOM 2117 C CA . ASN A 1 261 ? -27.200 5.924 -15.480 1.00 97.12 261 ASN A CA 1
ATOM 2118 C C . ASN A 1 261 ? -28.569 5.277 -15.687 1.00 97.12 261 ASN A C 1
ATOM 2120 O O . ASN A 1 261 ? -29.366 5.257 -14.756 1.00 97.12 261 ASN A O 1
ATOM 2124 N N . TYR A 1 262 ? -28.808 4.676 -16.857 1.00 97.44 262 TYR A N 1
ATOM 2125 C CA . TYR A 1 262 ? -30.005 3.878 -17.118 1.00 97.44 262 TYR A CA 1
ATOM 2126 C C . TYR A 1 262 ? -30.018 2.576 -16.309 1.00 97.44 262 TYR A C 1
ATOM 2128 O O . TYR A 1 262 ? -30.975 2.262 -15.599 1.00 97.44 262 TYR A O 1
ATOM 2136 N N . VAL A 1 263 ? -28.918 1.824 -16.382 1.00 97.25 263 VAL A N 1
ATOM 2137 C CA . VAL A 1 263 ? -28.814 0.476 -15.802 1.00 97.25 263 VAL A CA 1
ATOM 2138 C C . VAL A 1 263 ? -28.793 0.495 -14.279 1.00 97.25 263 VAL A C 1
ATOM 2140 O O . VAL A 1 263 ? -29.180 -0.487 -13.651 1.00 97.25 263 VAL A O 1
ATOM 2143 N N . CYS A 1 264 ? -28.393 1.606 -13.662 1.00 96.19 264 CYS A N 1
ATOM 2144 C CA . CYS A 1 264 ? -28.427 1.735 -12.212 1.00 96.19 264 CYS A CA 1
ATOM 2145 C C . CYS A 1 264 ? -29.835 1.964 -11.638 1.00 96.19 264 CYS A C 1
ATOM 2147 O O . CYS A 1 264 ? -29.974 2.035 -10.419 1.00 96.19 264 CYS A O 1
ATOM 2149 N N . HIS A 1 265 ? -30.886 2.044 -12.460 1.00 95.19 265 HIS A N 1
ATOM 2150 C CA . HIS A 1 265 ? -32.256 2.093 -11.955 1.00 95.19 265 HIS A CA 1
ATOM 2151 C C . HIS A 1 265 ? -32.585 0.844 -11.103 1.00 95.19 265 HIS A C 1
ATOM 2153 O O . HIS A 1 265 ? -32.247 -0.267 -11.523 1.00 95.19 265 HIS A O 1
ATOM 2159 N N . PRO A 1 266 ? -33.304 0.964 -9.965 1.00 91.69 266 PRO A N 1
ATOM 2160 C CA . PRO A 1 266 ? -33.597 -0.156 -9.056 1.00 91.69 266 PRO A CA 1
ATOM 2161 C C . PRO A 1 266 ? -34.327 -1.351 -9.682 1.00 91.69 266 PRO A C 1
ATOM 2163 O O . PRO A 1 266 ? -34.275 -2.459 -9.152 1.00 91.69 266 PRO A O 1
ATOM 2166 N N . ARG A 1 267 ? -34.996 -1.151 -10.828 1.00 90.12 267 ARG A N 1
ATOM 2167 C CA . ARG A 1 267 ? -35.572 -2.250 -11.630 1.00 90.12 267 ARG A CA 1
ATOM 2168 C C . ARG A 1 267 ? -34.500 -3.227 -12.122 1.00 90.12 267 ARG A C 1
ATOM 2170 O O . ARG A 1 267 ? -34.775 -4.420 -12.212 1.00 90.12 267 ARG A O 1
ATOM 2177 N N . TYR A 1 268 ? -33.324 -2.713 -12.471 1.00 93.62 268 TYR A N 1
ATOM 2178 C CA . TYR A 1 268 ? -32.237 -3.472 -13.082 1.00 93.62 268 TYR A CA 1
ATOM 2179 C C . TYR A 1 268 ? -31.121 -3.761 -12.085 1.00 93.62 268 TYR A C 1
ATOM 2181 O O . TYR A 1 268 ? -30.674 -4.899 -12.004 1.00 93.62 268 TYR A O 1
ATOM 2189 N N . ALA A 1 269 ? -30.696 -2.763 -11.308 1.00 95.31 269 ALA A N 1
ATOM 2190 C CA . ALA A 1 269 ? -29.615 -2.895 -10.340 1.00 95.31 269 ALA A CA 1
ATOM 2191 C C . ALA A 1 269 ? -30.119 -2.627 -8.923 1.00 95.31 269 ALA A C 1
ATOM 2193 O O . ALA A 1 269 ? -30.535 -1.516 -8.599 1.00 95.31 269 ALA A O 1
ATOM 2194 N N . GLU A 1 270 ? -30.056 -3.633 -8.059 1.00 93.00 270 GLU A N 1
ATOM 2195 C CA . GLU A 1 270 ? -30.529 -3.518 -6.677 1.00 93.00 270 GLU A CA 1
ATOM 2196 C C . GLU A 1 270 ? -29.709 -2.483 -5.888 1.00 93.00 270 GLU A C 1
ATOM 2198 O O . GLU A 1 270 ? -28.486 -2.420 -6.009 1.00 93.00 270 GLU A O 1
ATOM 2203 N N . VAL A 1 271 ? -30.380 -1.677 -5.063 1.00 92.94 271 VAL A N 1
ATOM 2204 C CA . VAL A 1 271 ? -29.735 -0.825 -4.056 1.00 92.94 271 VAL A CA 1
ATOM 2205 C C . VAL A 1 271 ? -29.777 -1.567 -2.729 1.00 92.94 271 VAL A C 1
ATOM 2207 O O . VAL A 1 271 ? -30.855 -1.935 -2.268 1.00 92.94 271 VAL A O 1
ATOM 2210 N N . LYS A 1 272 ? -28.621 -1.757 -2.093 1.00 89.50 272 LYS A N 1
ATOM 2211 C CA . LYS A 1 272 ? -28.531 -2.424 -0.795 1.00 89.50 272 LYS A CA 1
ATOM 2212 C C . LYS A 1 272 ? -28.046 -1.453 0.266 1.00 89.50 272 LYS A C 1
ATOM 2214 O O . LYS A 1 272 ? -26.993 -0.837 0.112 1.00 89.50 272 LYS A O 1
ATOM 2219 N N . GLN A 1 273 ? -28.807 -1.326 1.348 1.00 88.19 273 GLN A N 1
ATOM 2220 C CA . GLN A 1 273 ? -28.349 -0.614 2.533 1.00 88.19 273 GLN A CA 1
ATOM 2221 C C . GLN A 1 273 ? -27.281 -1.458 3.240 1.00 88.19 273 GLN A C 1
ATOM 2223 O O . GLN A 1 273 ? -27.451 -2.664 3.435 1.00 88.19 273 GLN A O 1
ATOM 2228 N N . LEU A 1 274 ? -26.159 -0.833 3.572 1.00 84.25 274 LEU A N 1
ATOM 2229 C CA . LEU A 1 274 ? -25.089 -1.440 4.345 1.00 84.25 274 LEU A CA 1
ATOM 2230 C C . LEU A 1 274 ? -25.492 -1.454 5.819 1.00 84.25 274 LEU A C 1
ATOM 2232 O O . LEU A 1 274 ? -25.950 -0.448 6.361 1.00 84.25 274 LEU A O 1
ATOM 2236 N N . ASP A 1 275 ? -25.327 -2.606 6.459 1.00 76.00 275 ASP A N 1
ATOM 2237 C CA . ASP A 1 275 ? -25.609 -2.763 7.879 1.00 76.00 275 ASP A CA 1
ATOM 2238 C C . ASP A 1 275 ? -24.534 -2.042 8.707 1.00 76.00 275 ASP A C 1
ATOM 2240 O O . ASP A 1 275 ? -23.346 -2.379 8.664 1.00 76.00 275 ASP A O 1
ATOM 2244 N N . THR A 1 276 ? -24.964 -1.038 9.472 1.00 65.00 276 THR A N 1
ATOM 2245 C CA . THR A 1 276 ? -24.101 -0.209 10.322 1.00 65.00 276 THR A CA 1
ATOM 2246 C C . THR A 1 276 ? -23.449 -0.986 11.467 1.00 65.00 276 THR A C 1
ATOM 2248 O O . THR A 1 276 ? -22.507 -0.480 12.072 1.00 65.00 276 THR A O 1
ATOM 2251 N N . SER A 1 277 ? -23.917 -2.200 11.772 1.00 61.72 277 SER A N 1
ATOM 2252 C CA . SER A 1 277 ? -23.332 -3.068 12.802 1.00 61.72 277 SER A CA 1
ATOM 2253 C C . SER A 1 277 ? -22.056 -3.801 12.355 1.00 61.72 277 SER A C 1
ATOM 2255 O O . SER A 1 277 ? -21.334 -4.330 13.202 1.00 61.72 277 SER A O 1
ATOM 2257 N N . TYR A 1 278 ? -21.686 -3.741 11.064 1.00 59.12 278 TYR A N 1
ATOM 2258 C CA . TYR A 1 278 ? -20.453 -4.343 10.528 1.00 59.12 278 TYR A CA 1
ATOM 2259 C C . TYR A 1 278 ? -19.468 -3.341 9.873 1.00 59.12 278 TYR A C 1
ATOM 2261 O O . TYR A 1 278 ? -19.018 -3.586 8.746 1.00 59.12 278 TYR A O 1
ATOM 2269 N N . PRO A 1 279 ? -19.048 -2.240 10.541 1.00 48.75 279 PRO A N 1
ATOM 2270 C CA . PRO A 1 279 ? -18.190 -1.219 9.922 1.00 48.75 279 PRO A CA 1
ATOM 2271 C C . PRO A 1 279 ? -16.830 -1.752 9.450 1.00 48.75 279 PRO A C 1
ATOM 2273 O O . PRO A 1 279 ? -16.266 -1.263 8.478 1.00 48.75 279 PRO A O 1
ATOM 2276 N N . SER A 1 280 ? -16.299 -2.785 10.114 1.00 47.25 280 SER A N 1
ATOM 2277 C CA . SER A 1 280 ? -14.946 -3.307 9.877 1.00 47.25 280 SER A CA 1
ATOM 2278 C C . SER A 1 280 ? -14.756 -4.035 8.540 1.00 47.25 280 SER A C 1
ATOM 2280 O O . SER A 1 280 ? -13.616 -4.307 8.164 1.00 47.25 280 SER A O 1
ATOM 2282 N N . LYS A 1 281 ? -15.837 -4.361 7.815 1.00 47.34 281 LYS A N 1
ATOM 2283 C CA . LYS A 1 281 ? -15.772 -5.093 6.535 1.00 47.34 281 LYS A CA 1
ATOM 2284 C C . LYS A 1 281 ? -15.769 -4.191 5.293 1.00 47.34 281 LYS A C 1
ATOM 2286 O O . LYS A 1 281 ? -15.444 -4.678 4.211 1.00 47.34 281 LYS A O 1
ATOM 2291 N N . PHE A 1 282 ? -16.089 -2.900 5.414 1.00 50.47 282 PHE A N 1
ATOM 2292 C CA . PHE A 1 282 ? -16.130 -1.970 4.281 1.00 50.47 282 PHE A CA 1
ATOM 2293 C C . PHE A 1 282 ? -15.068 -0.878 4.425 1.00 50.47 282 PHE A C 1
ATOM 2295 O O . PHE A 1 282 ? -14.906 -0.266 5.470 1.00 50.47 282 PHE A O 1
ATOM 2302 N N . PHE A 1 283 ? -14.326 -0.623 3.346 1.00 46.56 283 PHE A N 1
ATOM 2303 C CA . PHE A 1 283 ? -13.151 0.258 3.351 1.00 46.56 283 PHE A CA 1
ATOM 2304 C C . PHE A 1 283 ? -13.469 1.772 3.451 1.00 46.56 283 PHE A C 1
ATOM 2306 O O . PHE A 1 283 ? -12.538 2.568 3.350 1.00 46.56 283 PHE A O 1
ATOM 2313 N N . LYS A 1 284 ? -14.739 2.187 3.608 1.00 53.12 284 LYS A N 1
ATOM 2314 C CA . LYS A 1 284 ? -15.187 3.592 3.737 1.00 53.12 284 LYS A CA 1
ATOM 2315 C C . LYS A 1 284 ? -16.565 3.710 4.407 1.00 53.12 284 LYS A C 1
ATOM 2317 O O . LYS A 1 284 ? -17.356 2.771 4.328 1.00 53.12 284 LYS A O 1
ATOM 2322 N N . SER A 1 285 ? -16.850 4.886 4.976 1.00 60.72 285 SER A N 1
ATOM 2323 C CA . SER A 1 285 ? -18.198 5.336 5.340 1.00 60.72 285 SER A CA 1
ATOM 2324 C C . SER A 1 285 ? -19.095 5.379 4.097 1.00 60.72 285 SER A C 1
ATOM 2326 O O . SER A 1 285 ? -18.723 5.889 3.041 1.00 60.72 285 SER A O 1
ATOM 2328 N N . GLY A 1 286 ? -20.244 4.726 4.203 1.00 68.81 286 GLY A N 1
ATOM 2329 C CA . GLY A 1 286 ? -21.267 4.654 3.175 1.00 68.81 286 GLY A CA 1
ATOM 2330 C C . GLY A 1 286 ? -22.446 3.874 3.731 1.00 68.81 286 GLY A C 1
ATOM 2331 O O . GLY A 1 286 ? -22.253 2.864 4.408 1.00 68.81 286 GLY A O 1
ATOM 2332 N N . LYS A 1 287 ? -23.668 4.342 3.484 1.00 85.62 287 LYS A N 1
ATOM 2333 C CA . LYS A 1 287 ? -24.892 3.677 3.959 1.00 85.62 287 LYS A CA 1
ATOM 2334 C C . LYS A 1 287 ? -25.527 2.801 2.894 1.00 85.62 287 LYS A C 1
ATOM 2336 O O . LYS A 1 287 ? -26.293 1.912 3.239 1.00 85.62 287 LYS A O 1
ATOM 2341 N N . TYR A 1 288 ? -25.218 3.024 1.621 1.00 90.44 288 TYR A N 1
ATOM 2342 C CA . TYR A 1 288 ? -25.801 2.293 0.504 1.00 90.44 288 TYR A CA 1
ATOM 2343 C C . TYR A 1 288 ? -24.721 1.853 -0.476 1.00 90.44 288 TYR A C 1
ATOM 2345 O O . TYR A 1 288 ? -23.738 2.557 -0.705 1.00 90.44 288 TYR A O 1
ATOM 2353 N N . VAL A 1 289 ? -24.925 0.687 -1.079 1.00 92.69 289 VAL A N 1
ATOM 2354 C CA . VAL A 1 289 ? -24.093 0.145 -2.149 1.00 92.69 289 VAL A CA 1
ATOM 2355 C C . VAL A 1 289 ? -24.971 -0.310 -3.305 1.00 92.69 289 VAL A C 1
ATOM 2357 O O . VAL A 1 289 ? -26.068 -0.840 -3.121 1.00 92.69 289 VAL A O 1
ATOM 2360 N N . GLN A 1 290 ? -24.466 -0.117 -4.515 1.00 94.50 290 GLN A N 1
ATOM 2361 C CA . GLN A 1 290 ? -25.064 -0.624 -5.739 1.00 94.50 290 GLN A CA 1
ATOM 2362 C C . GLN A 1 290 ? -23.951 -1.082 -6.678 1.00 94.50 290 GLN A C 1
ATOM 2364 O O . GLN A 1 290 ? -22.883 -0.462 -6.720 1.00 94.50 290 GLN A O 1
ATOM 2369 N N . PHE A 1 291 ? -24.192 -2.146 -7.442 1.00 95.25 291 PHE A N 1
ATOM 2370 C CA . PHE A 1 291 ? -23.268 -2.564 -8.488 1.00 95.25 291 PHE A CA 1
ATOM 2371 C C . PHE A 1 291 ? -23.978 -2.936 -9.788 1.00 95.25 291 PHE A C 1
ATOM 2373 O O . PHE A 1 291 ? -25.151 -3.302 -9.798 1.00 95.25 291 PHE A O 1
ATOM 2380 N N . VAL A 1 292 ? -23.230 -2.847 -10.883 1.00 97.81 292 VAL A N 1
ATOM 2381 C CA . VAL A 1 292 ? -23.609 -3.325 -12.214 1.00 97.81 292 VAL A CA 1
ATOM 2382 C C . VAL A 1 292 ? -22.429 -4.077 -12.826 1.00 97.81 292 VAL A C 1
ATOM 2384 O O . VAL A 1 292 ? -21.280 -3.897 -12.412 1.00 97.81 292 VAL A O 1
ATOM 2387 N N . LEU A 1 293 ? -22.693 -4.922 -13.813 1.00 97.81 293 LEU A N 1
ATOM 2388 C CA . LEU A 1 293 ? -21.652 -5.604 -14.575 1.00 97.81 293 LEU A CA 1
ATOM 2389 C C . LEU A 1 293 ? -21.239 -4.728 -15.756 1.00 97.81 293 LEU A C 1
ATOM 2391 O O . LEU A 1 293 ? -22.094 -4.252 -16.500 1.00 97.81 293 LEU A O 1
ATOM 2395 N N . GLU A 1 294 ? -19.939 -4.521 -15.931 1.00 98.00 294 GLU A N 1
ATOM 2396 C CA . GLU A 1 294 ? -19.382 -3.968 -17.162 1.00 98.00 294 GLU A CA 1
ATOM 2397 C C . GLU A 1 294 ? -19.129 -5.117 -18.137 1.00 98.00 294 GLU A C 1
ATOM 2399 O O . GLU A 1 294 ? -18.502 -6.124 -17.785 1.00 98.00 294 GLU A O 1
ATOM 2404 N N . CYS A 1 295 ? -19.606 -4.962 -19.365 1.00 97.75 295 CYS A N 1
ATOM 2405 C CA . CYS A 1 295 ? -19.503 -5.968 -20.404 1.00 97.75 295 CYS A CA 1
ATOM 2406 C C . CYS A 1 295 ? -18.882 -5.401 -21.683 1.00 97.75 295 CYS A C 1
ATOM 2408 O O . CYS A 1 295 ? -18.985 -4.205 -21.974 1.00 97.75 295 CYS A O 1
ATOM 2410 N N . ARG A 1 296 ? -18.293 -6.293 -22.484 1.00 96.81 296 ARG A N 1
ATOM 2411 C CA . ARG A 1 296 ? -17.965 -6.045 -23.887 1.00 96.81 296 ARG A CA 1
ATOM 2412 C C . ARG A 1 296 ? -18.855 -6.863 -24.801 1.00 96.81 296 ARG A C 1
ATOM 2414 O O . ARG A 1 296 ? -19.077 -8.043 -24.546 1.00 96.81 296 ARG A O 1
ATOM 2421 N N . VAL A 1 297 ? -19.308 -6.241 -25.884 1.00 97.38 297 VAL A N 1
ATOM 2422 C CA . VAL A 1 297 ? -20.188 -6.857 -26.884 1.00 97.38 297 VAL A CA 1
ATOM 2423 C C . VAL A 1 297 ? -19.621 -6.638 -28.279 1.00 97.38 297 VAL A C 1
ATOM 2425 O O . VAL A 1 297 ? -19.276 -5.512 -28.645 1.00 97.38 297 VAL A O 1
ATOM 2428 N N . HIS A 1 298 ? -19.564 -7.702 -29.076 1.00 94.12 298 HIS A N 1
ATOM 2429 C CA . HIS A 1 298 ? -19.222 -7.579 -30.488 1.00 94.12 298 HIS A CA 1
ATOM 2430 C C . HIS A 1 298 ? -20.372 -6.879 -31.244 1.00 94.12 298 HIS A C 1
ATOM 2432 O O . HIS A 1 298 ? -21.517 -7.326 -31.122 1.00 94.12 298 HIS A O 1
ATOM 2438 N N . PRO A 1 299 ? -20.120 -5.836 -32.060 1.00 94.75 299 PRO A N 1
ATOM 2439 C CA . PRO A 1 299 ? -21.178 -5.070 -32.725 1.00 94.75 299 PRO A CA 1
ATOM 2440 C C . PRO A 1 299 ? -22.153 -5.919 -33.551 1.00 94.75 299 PRO A C 1
ATOM 2442 O O . PRO A 1 299 ? -23.352 -5.660 -33.533 1.00 94.75 299 PRO A O 1
ATOM 2445 N N . SER A 1 300 ? -21.665 -6.971 -34.222 1.00 94.00 300 SER A N 1
ATOM 2446 C CA . SER A 1 300 ? -22.510 -7.883 -35.018 1.00 94.00 300 SER A CA 1
ATOM 2447 C C . SER A 1 300 ? -23.514 -8.698 -34.193 1.00 94.00 300 SER A C 1
ATOM 2449 O O . SER A 1 300 ? -24.469 -9.231 -34.751 1.00 94.00 300 SER A O 1
ATOM 2451 N N . ASN A 1 301 ? -23.320 -8.799 -32.875 1.00 96.06 301 ASN A N 1
ATOM 2452 C CA . ASN A 1 301 ? -24.222 -9.520 -31.984 1.00 96.06 301 ASN A CA 1
ATOM 2453 C C . ASN A 1 301 ? -25.306 -8.619 -31.375 1.00 96.06 301 ASN A C 1
ATOM 2455 O O . ASN A 1 301 ? -26.191 -9.121 -30.681 1.00 96.06 301 ASN A O 1
ATOM 2459 N N . ILE A 1 302 ? -25.279 -7.307 -31.629 1.00 96.94 302 ILE A N 1
ATOM 2460 C CA . ILE A 1 302 ? -26.349 -6.396 -31.215 1.00 96.94 302 ILE A CA 1
ATOM 2461 C C . ILE A 1 302 ? -27.546 -6.623 -32.146 1.00 96.94 302 ILE A C 1
ATOM 2463 O O . ILE A 1 302 ? -27.584 -6.135 -33.272 1.00 96.94 302 ILE A O 1
ATOM 2467 N N . LYS A 1 303 ? -28.536 -7.381 -31.668 1.00 96.50 303 LYS A N 1
ATOM 2468 C CA . LYS A 1 303 ? -29.746 -7.742 -32.420 1.00 96.50 303 LYS A CA 1
ATOM 2469 C C . LYS A 1 303 ? -30.673 -6.545 -32.610 1.00 96.50 303 LYS A C 1
ATOM 2471 O O . LYS A 1 303 ? -31.300 -6.412 -33.656 1.00 96.50 303 LYS A O 1
ATOM 2476 N N . LYS A 1 304 ? -30.808 -5.710 -31.578 1.00 96.56 304 LYS A N 1
ATOM 2477 C CA . LYS A 1 304 ? -31.711 -4.555 -31.583 1.00 96.56 304 LYS A CA 1
ATOM 2478 C C . LYS A 1 304 ? -31.158 -3.443 -30.699 1.00 96.56 304 LYS A C 1
ATOM 2480 O O . LYS A 1 304 ? -30.682 -3.710 -29.601 1.00 96.56 304 LYS A O 1
ATOM 2485 N N . ILE A 1 305 ? -31.263 -2.209 -31.180 1.00 97.06 305 ILE A N 1
ATOM 2486 C CA . ILE A 1 305 ? -31.089 -0.982 -30.397 1.00 97.06 305 ILE A CA 1
ATOM 2487 C C . ILE A 1 305 ? -32.468 -0.332 -30.328 1.00 97.06 305 ILE A C 1
ATOM 2489 O O . ILE A 1 305 ? -33.131 -0.198 -31.359 1.00 97.06 305 ILE A O 1
ATOM 2493 N N . ALA A 1 306 ? -32.928 -0.006 -29.128 1.00 96.81 306 ALA A N 1
ATOM 2494 C CA . ALA A 1 306 ? -34.300 0.406 -28.893 1.00 96.81 306 ALA A CA 1
ATOM 2495 C C . ALA A 1 306 ? -34.403 1.521 -27.853 1.00 96.81 306 ALA A C 1
ATOM 2497 O O . ALA A 1 306 ? -33.440 1.847 -27.148 1.00 96.81 306 ALA A O 1
ATOM 2498 N N . LYS A 1 307 ? -35.615 2.079 -27.770 1.00 96.19 307 LYS A N 1
ATOM 2499 C CA . LYS A 1 307 ? -35.979 3.022 -26.723 1.00 96.19 307 LYS A CA 1
ATOM 2500 C C . LYS A 1 307 ? -35.968 2.356 -25.349 1.00 96.19 307 LYS A C 1
ATOM 2502 O O . LYS A 1 307 ? -36.181 1.148 -25.237 1.00 96.19 307 LYS A O 1
ATOM 2507 N N . GLU A 1 308 ? -35.764 3.170 -24.328 1.00 94.69 308 GLU A N 1
ATOM 2508 C CA . GLU A 1 308 ? -35.908 2.783 -22.929 1.00 94.69 308 GLU A CA 1
ATOM 2509 C C . GLU A 1 308 ? -37.285 2.159 -22.616 1.00 94.69 308 GLU A C 1
ATOM 2511 O O . GLU A 1 308 ? -38.297 2.520 -23.219 1.00 94.69 308 GLU A O 1
ATOM 2516 N N . THR A 1 309 ? -37.304 1.205 -21.682 1.00 92.88 309 THR A N 1
ATOM 2517 C CA . THR A 1 309 ? -38.499 0.444 -21.249 1.00 92.88 309 THR A CA 1
ATOM 2518 C C . THR A 1 309 ? -39.039 0.862 -19.869 1.00 92.88 309 THR A C 1
ATOM 2520 O O . THR A 1 309 ? -39.851 0.161 -19.251 1.00 92.88 309 THR A O 1
ATOM 2523 N N . LEU A 1 310 ? -38.552 1.982 -19.326 1.00 90.50 310 LEU A N 1
ATOM 2524 C CA . LEU A 1 310 ? -38.973 2.573 -18.050 1.00 90.50 310 LEU A CA 1
ATOM 2525 C C . LEU A 1 310 ? -39.974 3.725 -18.231 1.00 90.50 310 LEU A C 1
ATOM 2527 O O . LEU A 1 310 ? -40.416 4.274 -17.222 1.00 90.50 310 LEU A O 1
ATOM 2531 N N . ASP A 1 311 ? -40.386 4.034 -19.463 1.00 88.50 311 ASP A N 1
ATOM 2532 C CA . ASP A 1 311 ? -41.315 5.113 -19.832 1.00 88.50 311 ASP A CA 1
ATOM 2533 C C . ASP A 1 311 ? -40.998 6.409 -19.075 1.00 88.50 311 ASP A C 1
ATOM 2535 O O . ASP A 1 311 ? -41.805 6.923 -18.301 1.00 88.50 311 ASP A O 1
ATOM 2539 N N . ALA A 1 312 ? -39.772 6.907 -19.238 1.00 88.25 312 ALA A N 1
ATOM 2540 C CA . ALA A 1 312 ? -39.309 8.145 -18.604 1.00 88.25 312 ALA A CA 1
ATOM 2541 C C . ALA A 1 312 ? -39.929 9.410 -19.245 1.00 88.25 312 ALA A C 1
ATOM 2543 O O . ALA A 1 312 ? -39.545 10.541 -18.921 1.00 88.25 312 ALA A O 1
ATOM 2544 N N . GLY A 1 313 ? -40.864 9.238 -20.187 1.00 84.31 313 GLY A N 1
ATOM 2545 C CA . GLY A 1 313 ? -41.476 10.309 -20.962 1.00 84.31 313 GLY A CA 1
ATOM 2546 C C . GLY A 1 313 ? -40.430 11.134 -21.715 1.00 84.31 313 GLY A C 1
ATOM 2547 O O . GLY A 1 313 ? -39.570 10.600 -22.414 1.00 84.31 313 GLY A O 1
ATOM 2548 N N . ASN A 1 314 ? -40.491 12.457 -21.546 1.00 88.25 314 ASN A N 1
ATOM 2549 C CA . ASN A 1 314 ? -39.525 13.401 -22.126 1.00 88.25 314 ASN A CA 1
ATOM 2550 C C . ASN A 1 314 ? -38.302 13.650 -21.222 1.00 88.25 314 ASN A C 1
ATOM 2552 O O . ASN A 1 314 ? -37.482 14.518 -21.525 1.00 88.25 314 ASN A O 1
ATOM 2556 N N . THR A 1 315 ? -38.182 12.937 -20.100 1.00 92.50 315 THR A N 1
ATOM 2557 C CA . THR A 1 315 ? -37.078 13.123 -19.156 1.00 92.50 315 THR A CA 1
ATOM 2558 C C . THR A 1 315 ? -35.796 12.538 -19.726 1.00 92.50 315 THR A C 1
ATOM 2560 O O . THR A 1 315 ? -35.751 11.376 -20.125 1.00 92.50 315 THR A O 1
ATOM 2563 N N . ILE A 1 316 ? -34.730 13.333 -19.739 1.00 94.88 316 ILE A N 1
ATOM 2564 C CA . ILE A 1 316 ? -33.408 12.882 -20.176 1.00 94.88 316 ILE A CA 1
ATOM 2565 C C . ILE A 1 316 ? -32.843 11.929 -19.116 1.00 94.88 316 ILE A C 1
ATOM 2567 O O . ILE A 1 316 ? -32.625 12.334 -17.974 1.00 94.88 316 ILE A O 1
ATOM 2571 N N . ILE A 1 317 ? -32.605 10.672 -19.498 1.00 95.44 317 ILE A N 1
ATOM 2572 C CA . ILE A 1 317 ? -32.010 9.650 -18.619 1.00 95.44 317 ILE A CA 1
ATOM 2573 C C . ILE A 1 317 ? -30.497 9.853 -18.510 1.00 95.44 317 ILE A C 1
ATOM 2575 O O . ILE A 1 317 ? -29.917 9.785 -17.427 1.00 95.44 317 ILE A O 1
ATOM 2579 N N . ASP A 1 318 ? -29.853 10.091 -19.650 1.00 96.25 318 ASP A N 1
ATOM 2580 C CA . ASP A 1 318 ? -28.417 10.303 -19.765 1.00 96.25 318 ASP A CA 1
ATOM 2581 C C . ASP A 1 318 ? -28.164 11.412 -20.784 1.00 96.25 318 ASP A C 1
ATOM 2583 O O . ASP A 1 318 ? -28.568 11.308 -21.939 1.00 96.25 318 ASP A O 1
ATOM 2587 N N . PHE A 1 319 ? -27.483 12.483 -20.378 1.00 94.81 319 PHE A N 1
ATOM 2588 C CA . PHE A 1 319 ? -27.217 13.625 -21.261 1.00 94.81 319 PHE A CA 1
ATOM 2589 C C . PHE A 1 319 ? -26.372 13.267 -22.488 1.00 94.81 319 PHE A C 1
ATOM 2591 O O . PHE A 1 319 ? -26.352 14.025 -23.456 1.00 94.81 319 PHE A O 1
ATOM 2598 N N . ASN A 1 320 ? -25.670 12.134 -22.454 1.00 95.88 320 ASN A N 1
ATOM 2599 C CA . ASN A 1 320 ? -24.821 11.691 -23.549 1.00 95.88 320 ASN A CA 1
ATOM 2600 C C . ASN A 1 320 ? -25.509 10.696 -24.495 1.00 95.88 320 ASN A C 1
ATOM 2602 O O . ASN A 1 320 ? -24.972 10.424 -25.569 1.00 95.88 320 ASN A O 1
ATOM 2606 N N . ILE A 1 321 ? -26.643 10.103 -24.101 1.00 96.62 321 ILE A N 1
ATOM 2607 C CA . ILE A 1 321 ? -27.273 8.994 -24.830 1.00 96.62 321 ILE A CA 1
ATOM 2608 C C . ILE A 1 321 ? -28.777 9.247 -24.946 1.00 96.62 321 ILE A C 1
ATOM 2610 O O . ILE A 1 321 ? -29.490 9.264 -23.950 1.00 96.62 321 ILE A O 1
ATOM 2614 N N . ASP A 1 322 ? -29.267 9.387 -26.181 1.00 96.62 322 ASP A N 1
ATOM 2615 C CA . ASP A 1 322 ? -30.696 9.562 -26.459 1.00 96.62 322 ASP A CA 1
ATOM 2616 C C . ASP A 1 322 ? -31.502 8.343 -25.969 1.00 96.62 322 ASP A C 1
ATOM 2618 O O . ASP A 1 322 ? -31.172 7.189 -26.276 1.00 96.62 322 ASP A O 1
ATOM 2622 N N . ASN A 1 323 ? -32.594 8.607 -25.243 1.00 96.88 323 ASN A N 1
ATOM 2623 C CA . ASN A 1 323 ? -33.527 7.605 -24.726 1.00 96.88 323 ASN A CA 1
ATOM 2624 C C . ASN A 1 323 ? -34.017 6.619 -25.803 1.00 96.88 323 ASN A C 1
ATOM 2626 O O . ASN A 1 323 ? -34.370 5.493 -25.461 1.00 96.88 323 ASN A O 1
ATOM 2630 N N . LYS A 1 324 ? -34.036 7.000 -27.090 1.00 96.75 324 LYS A N 1
ATOM 2631 C CA . LYS A 1 324 ? -34.447 6.154 -28.231 1.00 96.75 324 LYS A CA 1
ATOM 2632 C C . LYS A 1 324 ? -33.458 5.038 -28.580 1.00 96.75 324 LYS A C 1
ATOM 2634 O O . LYS A 1 324 ? -33.832 4.131 -29.324 1.00 96.75 324 LYS A O 1
ATOM 2639 N N . ILE A 1 325 ? -32.216 5.113 -28.097 1.00 97.12 325 ILE A N 1
ATOM 2640 C CA . ILE A 1 325 ? -31.133 4.172 -28.437 1.00 97.12 325 ILE A CA 1
ATOM 2641 C C . ILE A 1 325 ? -30.375 3.640 -27.211 1.00 97.12 325 ILE A C 1
ATOM 2643 O O . ILE A 1 325 ? -29.275 3.092 -27.341 1.00 97.12 325 ILE A O 1
ATOM 2647 N N . ILE A 1 326 ? -30.942 3.821 -26.019 1.00 97.00 326 ILE A N 1
ATOM 2648 C CA . ILE A 1 326 ? -30.278 3.529 -24.746 1.00 97.00 326 ILE A CA 1
ATOM 2649 C C . ILE A 1 326 ? -30.380 2.056 -24.335 1.00 97.00 326 ILE A C 1
ATOM 2651 O O . ILE A 1 326 ? -29.631 1.631 -23.463 1.00 97.00 326 ILE A O 1
ATOM 2655 N N . GLU A 1 327 ? -31.250 1.252 -24.948 1.00 97.44 327 GLU A N 1
ATOM 2656 C CA . GLU A 1 327 ? -31.413 -0.163 -24.596 1.00 97.44 327 GLU A CA 1
ATOM 2657 C C . GLU A 1 327 ? -30.984 -1.072 -25.751 1.00 97.44 327 GLU A C 1
ATOM 2659 O O . GLU A 1 327 ? -31.432 -0.918 -26.890 1.00 97.44 327 GLU A O 1
ATOM 2664 N N . TRP A 1 328 ? -30.073 -2.004 -25.476 1.00 97.88 328 TRP A N 1
ATOM 2665 C CA . TRP A 1 328 ? -29.511 -2.928 -26.459 1.00 97.88 328 TRP A CA 1
ATOM 2666 C C . TRP A 1 328 ? -29.917 -4.360 -26.123 1.00 97.88 328 TRP A C 1
ATOM 2668 O O . TRP A 1 328 ? -29.754 -4.820 -24.992 1.00 97.88 328 TRP A O 1
ATOM 2678 N N . VAL A 1 329 ? -30.393 -5.085 -27.133 1.00 97.56 329 VAL A N 1
ATOM 2679 C CA . VAL A 1 329 ? -30.694 -6.516 -27.048 1.00 97.56 329 VAL A CA 1
ATOM 2680 C C . VAL A 1 329 ? -29.607 -7.278 -27.786 1.00 97.56 329 VAL A C 1
ATOM 2682 O O . VAL A 1 329 ? -29.447 -7.128 -29.000 1.00 97.56 329 VAL A O 1
ATOM 2685 N N . ILE A 1 330 ? -28.859 -8.103 -27.061 1.00 97.50 330 ILE A N 1
ATOM 2686 C CA . ILE A 1 330 ? -27.783 -8.923 -27.614 1.00 97.50 330 ILE A CA 1
ATOM 2687 C C . ILE A 1 330 ? -28.347 -10.283 -28.013 1.00 97.50 330 ILE A C 1
ATOM 2689 O O . ILE A 1 330 ? -29.119 -10.901 -27.271 1.00 97.50 330 ILE A O 1
ATOM 2693 N N . ASN A 1 331 ? -27.961 -10.742 -29.202 1.00 93.69 331 ASN A N 1
ATOM 2694 C CA . ASN A 1 331 ? -28.288 -12.070 -29.688 1.00 93.69 331 ASN A CA 1
ATOM 2695 C C . ASN A 1 331 ? -27.629 -13.116 -28.780 1.00 93.69 331 ASN A C 1
ATOM 2697 O O . ASN A 1 331 ? -26.413 -13.128 -28.588 1.00 93.69 331 ASN A O 1
ATOM 2701 N N . ASN A 1 332 ? -28.441 -14.012 -28.235 1.00 88.25 332 ASN A N 1
ATOM 2702 C CA . ASN A 1 332 ? -27.977 -15.135 -27.436 1.00 88.25 332 ASN A CA 1
ATOM 2703 C C . ASN A 1 332 ? -27.552 -16.339 -28.288 1.00 88.25 332 ASN A C 1
ATOM 2705 O O . ASN A 1 332 ? -27.202 -17.364 -27.722 1.00 88.25 332 ASN A O 1
ATOM 2709 N N . GLN A 1 333 ? -27.607 -16.251 -29.624 1.00 88.56 333 GLN A N 1
ATOM 2710 C CA . GLN A 1 333 ? -27.220 -17.322 -30.554 1.00 88.56 333 GLN A CA 1
ATOM 2711 C C . GLN A 1 333 ? -27.941 -18.651 -30.257 1.00 88.56 333 GLN A C 1
ATOM 2713 O O . GLN A 1 333 ? -27.353 -19.724 -30.341 1.00 88.56 333 GLN A O 1
ATOM 2718 N N . ASN A 1 334 ? -29.215 -18.578 -29.854 1.00 85.81 334 ASN A N 1
ATOM 2719 C CA . ASN A 1 334 ? -30.020 -19.716 -29.386 1.00 85.81 334 ASN A CA 1
ATOM 2720 C C . ASN A 1 334 ? -29.470 -20.438 -28.136 1.00 85.81 334 ASN A C 1
ATOM 2722 O O . ASN A 1 334 ? -29.974 -21.500 -27.770 1.00 85.81 334 ASN A O 1
ATOM 2726 N N . LYS A 1 335 ? -28.481 -19.862 -27.441 1.00 81.94 335 LYS A N 1
ATOM 2727 C CA . LYS A 1 335 ? -27.956 -20.376 -26.172 1.00 81.94 335 LYS A CA 1
ATOM 2728 C C . LYS A 1 335 ? -28.897 -20.002 -25.025 1.00 81.94 335 LYS A C 1
ATOM 2730 O O . LYS A 1 335 ? -29.412 -18.883 -24.966 1.00 81.94 335 LYS A O 1
ATOM 2735 N N . LYS A 1 336 ? -29.123 -20.943 -24.104 1.00 81.50 336 LYS A N 1
ATOM 2736 C CA . LYS A 1 336 ? -29.940 -20.736 -22.890 1.00 81.50 336 LYS A CA 1
ATOM 2737 C C . LYS A 1 336 ? -29.236 -19.866 -21.859 1.00 81.50 336 LYS A C 1
ATOM 2739 O O . LYS A 1 336 ? -29.902 -19.124 -21.146 1.00 81.50 336 LYS A O 1
ATOM 2744 N N . ILE A 1 337 ? -27.910 -19.923 -21.837 1.00 83.50 337 ILE A N 1
ATOM 2745 C CA . ILE A 1 337 ? -27.036 -19.002 -21.126 1.00 83.50 337 ILE A CA 1
ATOM 2746 C C . ILE A 1 337 ? -25.882 -18.640 -22.054 1.00 83.50 337 ILE A C 1
ATOM 2748 O O . ILE A 1 337 ? -25.363 -19.489 -22.779 1.00 83.50 337 ILE A O 1
ATOM 2752 N N . VAL A 1 338 ? -25.511 -17.364 -22.062 1.00 86.00 338 VAL A N 1
ATOM 2753 C CA . VAL A 1 338 ? -24.313 -16.893 -22.749 1.00 86.00 338 VAL A CA 1
ATOM 2754 C C . VAL A 1 338 ? -23.173 -16.875 -21.743 1.00 86.00 338 VAL A C 1
ATOM 2756 O O . VAL A 1 338 ? -23.091 -15.985 -20.895 1.00 86.00 338 VAL A O 1
ATOM 2759 N N . ASP A 1 339 ? -22.337 -17.905 -21.828 1.00 80.69 339 ASP A N 1
ATOM 2760 C CA . ASP A 1 339 ? -21.140 -18.077 -21.010 1.00 80.69 339 ASP A CA 1
ATOM 2761 C C . ASP A 1 339 ? -20.095 -17.011 -21.374 1.00 80.69 339 ASP A C 1
ATOM 2763 O O . ASP A 1 339 ? -19.809 -16.773 -22.547 1.00 80.69 339 ASP A O 1
ATOM 2767 N N . PHE A 1 340 ? -19.515 -16.358 -20.368 1.00 84.81 340 PHE A N 1
ATOM 2768 C CA . PHE A 1 340 ? -18.459 -15.365 -20.564 1.00 84.81 340 PHE A CA 1
ATOM 2769 C C . PHE A 1 340 ? -17.114 -15.980 -20.971 1.00 84.81 340 PHE A C 1
ATOM 2771 O O . PHE A 1 340 ? -16.277 -15.271 -21.533 1.00 84.81 340 PHE A O 1
ATOM 2778 N N . ASN A 1 341 ? -16.903 -17.269 -20.700 1.00 69.94 341 ASN A N 1
ATOM 2779 C CA . ASN A 1 341 ? -15.671 -17.987 -21.030 1.00 69.94 341 ASN A CA 1
ATOM 2780 C C . ASN A 1 341 ? -15.697 -18.621 -22.423 1.00 69.94 341 ASN A C 1
ATOM 2782 O O . ASN A 1 341 ? -14.655 -19.052 -22.921 1.00 69.94 341 ASN A O 1
ATOM 2786 N N . ASP A 1 342 ? -16.867 -18.673 -23.055 1.00 73.44 342 ASP A N 1
ATOM 2787 C CA . ASP A 1 342 ? -17.004 -19.178 -24.411 1.00 73.44 342 ASP A CA 1
ATOM 2788 C C . ASP A 1 342 ? -16.200 -18.276 -25.376 1.00 73.44 342 ASP A C 1
ATOM 2790 O O . ASP A 1 342 ? -16.418 -17.059 -25.414 1.00 73.44 342 ASP A O 1
ATOM 2794 N N . PRO A 1 343 ? -15.231 -18.820 -26.139 1.00 69.38 343 PRO A N 1
ATOM 2795 C CA . PRO A 1 343 ? -14.459 -18.034 -27.099 1.00 69.38 343 PRO A CA 1
ATOM 2796 C C . PRO A 1 343 ? -15.339 -17.362 -28.161 1.00 69.38 343 PRO A C 1
ATOM 2798 O O . PRO A 1 343 ? -14.970 -16.284 -28.632 1.00 69.38 343 PRO A O 1
ATOM 2801 N N . ASP A 1 344 ? -16.503 -17.944 -28.456 1.00 76.19 344 ASP A N 1
ATOM 2802 C CA . ASP A 1 344 ? -17.488 -17.452 -29.420 1.00 76.19 344 ASP A CA 1
ATOM 2803 C C . ASP A 1 344 ? -18.651 -16.713 -28.736 1.00 76.19 344 ASP A C 1
ATOM 2805 O O . ASP A 1 344 ? -19.716 -16.498 -29.330 1.00 76.19 344 ASP A O 1
ATOM 2809 N N . SER A 1 345 ? -18.481 -16.343 -27.463 1.00 83.94 345 SER A N 1
ATOM 2810 C CA . SER A 1 345 ? -19.507 -15.646 -26.700 1.00 83.94 345 SER A CA 1
ATOM 2811 C C . SER A 1 345 ? -19.908 -14.330 -27.356 1.00 83.94 345 SER A C 1
ATOM 2813 O O . SER A 1 345 ? -19.073 -13.567 -27.843 1.00 83.94 345 SER A O 1
ATOM 2815 N N . SER A 1 346 ? -21.204 -14.018 -27.340 1.00 91.06 346 SER A N 1
ATOM 2816 C CA . SER A 1 346 ? -21.694 -12.753 -27.887 1.00 91.06 346 SER A CA 1
ATOM 2817 C C . SER A 1 346 ? -21.442 -11.552 -26.974 1.00 91.06 346 SER A C 1
ATOM 2819 O O . SER A 1 346 ? -21.492 -10.404 -27.434 1.00 91.06 346 SER A O 1
ATOM 2821 N N . ILE A 1 347 ? -21.160 -11.813 -25.697 1.00 95.38 347 ILE A N 1
ATOM 2822 C CA . ILE A 1 347 ? -20.917 -10.824 -24.652 1.00 95.38 347 ILE A CA 1
ATOM 2823 C C . ILE A 1 347 ? -19.954 -11.399 -23.608 1.00 95.38 347 ILE A C 1
ATOM 2825 O O . ILE A 1 347 ? -20.074 -12.550 -23.215 1.00 95.38 347 ILE A O 1
ATOM 2829 N N . VAL A 1 348 ? -19.031 -10.587 -23.101 1.00 93.94 348 VAL A N 1
ATOM 2830 C CA . VAL A 1 348 ? -18.130 -10.970 -22.001 1.00 93.94 348 VAL A CA 1
ATOM 2831 C C . VAL A 1 348 ? -18.216 -9.953 -20.871 1.00 93.94 348 VAL A C 1
ATOM 2833 O O . VAL A 1 348 ? -18.302 -8.755 -21.133 1.00 93.94 348 VAL A O 1
ATOM 2836 N N . CYS A 1 349 ? -18.186 -10.392 -19.612 1.00 95.19 349 CYS A N 1
ATOM 2837 C CA . CYS A 1 349 ? -18.081 -9.484 -18.470 1.00 95.19 349 CYS A CA 1
ATOM 2838 C C . CYS A 1 349 ? -16.614 -9.139 -18.191 1.00 95.19 349 CYS A C 1
ATOM 2840 O O . CYS A 1 349 ? -15.787 -10.015 -17.949 1.00 95.19 349 CYS A O 1
ATOM 2842 N N . THR A 1 350 ? -16.283 -7.850 -18.227 1.00 95.44 350 THR A N 1
ATOM 2843 C CA . THR A 1 350 ? -14.908 -7.343 -18.089 1.00 95.44 350 THR A CA 1
ATOM 2844 C C . THR A 1 350 ? -14.639 -6.692 -16.737 1.00 95.44 350 THR A C 1
ATOM 2846 O O . THR A 1 350 ? -13.483 -6.404 -16.406 1.00 95.44 350 THR A O 1
ATOM 2849 N N . GLY A 1 351 ? -15.678 -6.474 -15.934 1.00 96.06 351 GLY A N 1
ATOM 2850 C CA . GLY A 1 351 ? -15.548 -5.974 -14.574 1.00 96.06 351 GLY A CA 1
ATOM 2851 C C . GLY A 1 351 ? -16.885 -5.777 -13.868 1.00 96.06 351 GLY A C 1
ATOM 2852 O O . GLY A 1 351 ? -17.956 -5.938 -14.449 1.00 96.06 351 GLY A O 1
ATOM 2853 N N . ILE A 1 352 ? -16.802 -5.375 -12.604 1.00 96.44 352 ILE A N 1
ATOM 2854 C CA . ILE A 1 352 ? -17.929 -4.880 -11.811 1.00 96.44 352 ILE A CA 1
ATOM 2855 C C . ILE A 1 352 ? -17.743 -3.381 -11.616 1.00 96.44 352 ILE A C 1
ATOM 2857 O O . ILE A 1 352 ? -16.672 -2.929 -11.200 1.00 96.44 352 ILE A O 1
ATOM 2861 N N . MET A 1 353 ? -18.802 -2.619 -11.850 1.00 97.75 353 MET A N 1
ATOM 2862 C CA . MET A 1 353 ? -18.891 -1.218 -11.460 1.00 97.75 353 MET A CA 1
ATOM 2863 C C . MET A 1 353 ? -19.637 -1.146 -10.137 1.00 97.75 353 MET A C 1
ATOM 2865 O O . MET A 1 353 ? -20.731 -1.687 -10.023 1.00 97.75 353 MET A O 1
ATOM 2869 N N . MET A 1 354 ? -19.077 -0.471 -9.142 1.00 95.88 354 MET A N 1
ATOM 2870 C CA . MET A 1 354 ? -19.692 -0.287 -7.830 1.00 95.88 354 MET A CA 1
ATOM 2871 C C . MET A 1 354 ? -19.745 1.192 -7.474 1.00 95.88 354 MET A C 1
ATOM 2873 O O . MET A 1 354 ? -18.764 1.910 -7.680 1.00 95.88 354 MET A O 1
ATOM 2877 N N . ARG A 1 355 ? -20.842 1.629 -6.863 1.00 93.50 355 ARG A N 1
ATOM 2878 C CA . ARG A 1 355 ? -20.919 2.920 -6.174 1.00 93.50 355 ARG A CA 1
ATOM 2879 C C . ARG A 1 355 ? -21.364 2.716 -4.733 1.00 93.50 355 ARG A C 1
ATOM 2881 O O . ARG A 1 355 ? -22.179 1.838 -4.451 1.00 93.50 355 ARG A O 1
ATOM 2888 N N . VAL A 1 356 ? -20.785 3.508 -3.837 1.00 90.75 356 VAL A N 1
ATOM 2889 C CA . VAL A 1 356 ? -21.067 3.505 -2.398 1.00 90.75 356 VAL A CA 1
ATOM 2890 C C . VAL A 1 356 ? -21.391 4.938 -1.998 1.00 90.75 356 VAL A C 1
ATOM 2892 O O . VAL A 1 356 ? -20.641 5.845 -2.361 1.00 90.75 356 VAL A O 1
ATOM 2895 N N . THR A 1 357 ? -22.509 5.143 -1.307 1.00 90.50 357 THR A N 1
ATOM 2896 C CA . THR A 1 357 ? -23.059 6.475 -1.018 1.00 90.50 357 THR A CA 1
ATOM 2897 C C . THR A 1 357 ? -23.594 6.565 0.408 1.00 90.50 357 THR A C 1
ATOM 2899 O O . THR A 1 357 ? -24.088 5.582 0.961 1.00 90.50 357 THR A O 1
ATOM 2902 N N . ASP A 1 358 ? -23.524 7.752 1.011 1.00 86.75 358 ASP A N 1
ATOM 2903 C CA . ASP A 1 358 ? -24.117 8.017 2.333 1.00 86.75 358 ASP A CA 1
ATOM 2904 C C . ASP A 1 358 ? -25.636 8.201 2.264 1.00 86.75 358 ASP A C 1
ATOM 2906 O O . ASP A 1 358 ? -26.370 7.778 3.155 1.00 86.75 358 ASP A O 1
ATOM 2910 N N . ASP A 1 359 ? -26.106 8.799 1.173 1.00 86.88 359 ASP A N 1
ATOM 2911 C CA . ASP A 1 359 ? -27.518 8.963 0.848 1.00 86.88 359 ASP A CA 1
ATOM 2912 C C . ASP A 1 359 ? -27.985 7.833 -0.082 1.00 86.88 359 ASP A C 1
ATOM 2914 O O . ASP A 1 359 ? -27.184 7.234 -0.805 1.00 86.88 359 ASP A O 1
ATOM 2918 N N . HIS A 1 360 ? -29.291 7.546 -0.101 1.00 90.69 360 HIS A N 1
ATOM 2919 C CA . HIS A 1 360 ? -29.857 6.587 -1.053 1.00 90.69 360 HIS A CA 1
ATOM 2920 C C . HIS A 1 360 ? -29.506 7.020 -2.496 1.00 90.69 360 HIS A C 1
ATOM 2922 O O . HIS A 1 360 ? -29.739 8.183 -2.827 1.00 90.69 360 HIS A O 1
ATOM 2928 N N . PRO A 1 361 ? -29.003 6.140 -3.389 1.00 91.62 361 PRO A N 1
ATOM 2929 C CA . PRO A 1 361 ? -28.528 6.528 -4.723 1.00 91.62 361 PRO A CA 1
ATOM 2930 C C . PRO A 1 361 ? -29.559 7.251 -5.601 1.00 91.62 361 PRO A C 1
ATOM 2932 O O . PRO A 1 361 ? -29.192 8.071 -6.431 1.00 91.62 361 PRO A O 1
ATOM 2935 N N . GLY A 1 362 ? -30.855 7.024 -5.373 1.00 88.69 362 GLY A N 1
ATOM 2936 C CA . GLY A 1 362 ? -31.931 7.788 -6.025 1.00 88.69 362 GLY A CA 1
ATOM 2937 C C . GLY A 1 362 ? -31.962 9.286 -5.682 1.00 88.69 362 GLY A C 1
ATOM 2938 O O . GLY A 1 362 ? -32.712 10.036 -6.299 1.00 88.69 362 GLY A O 1
ATOM 2939 N N . LEU A 1 363 ? -31.182 9.738 -4.696 1.00 86.81 363 LEU A N 1
ATOM 2940 C CA . LEU A 1 363 ? -31.024 11.149 -4.324 1.00 86.81 363 LEU A CA 1
ATOM 2941 C C . LEU A 1 363 ? -29.884 11.843 -5.079 1.00 86.81 363 LEU A C 1
ATOM 2943 O O . LEU A 1 363 ? -29.698 13.051 -4.914 1.00 86.81 363 LEU A O 1
ATOM 2947 N N . LEU A 1 364 ? -29.115 11.098 -5.874 1.00 88.56 364 LEU A N 1
ATOM 2948 C CA . LEU A 1 364 ? -28.016 11.644 -6.658 1.00 88.56 364 LEU A CA 1
ATOM 2949 C C . LEU A 1 364 ? -28.541 12.428 -7.872 1.00 88.56 364 LEU A C 1
ATOM 2951 O O . LEU A 1 364 ? -29.569 12.043 -8.440 1.00 88.56 364 LEU A O 1
ATOM 2955 N N . PRO A 1 365 ? -27.842 13.496 -8.306 1.00 87.44 365 PRO A N 1
ATOM 2956 C CA . PRO A 1 365 ? -28.241 14.290 -9.469 1.00 87.44 365 PRO A CA 1
ATOM 2957 C C . PRO A 1 365 ? -28.507 13.452 -10.728 1.00 87.44 365 PRO A C 1
ATOM 2959 O O . PRO A 1 365 ? -29.529 13.629 -11.385 1.00 87.44 365 PRO A O 1
ATOM 2962 N N . GLU A 1 366 ? -27.646 12.481 -11.024 1.00 88.75 366 GLU A N 1
ATOM 2963 C CA . GLU A 1 366 ? -27.752 11.595 -12.189 1.00 88.75 366 GLU A CA 1
ATOM 2964 C C . GLU A 1 366 ? -28.894 10.568 -12.098 1.00 88.75 366 GLU A C 1
ATOM 2966 O O . GLU A 1 366 ? -29.229 9.916 -13.083 1.00 88.75 366 GLU A O 1
ATOM 2971 N N . SER A 1 367 ? -29.496 10.397 -10.919 1.00 92.69 367 SER A N 1
ATOM 2972 C CA . SER A 1 367 ? -30.602 9.462 -10.666 1.00 92.69 367 SER A CA 1
ATOM 2973 C C . SER A 1 367 ? -31.948 10.179 -10.483 1.00 92.69 367 SER A C 1
ATOM 2975 O O . SER A 1 367 ? -32.954 9.537 -10.194 1.00 92.69 367 SER A O 1
ATOM 2977 N N . GLN A 1 368 ? -32.005 11.502 -10.693 1.00 87.88 368 GLN A N 1
ATOM 2978 C CA . GLN A 1 368 ? -33.242 12.284 -10.563 1.00 87.88 368 GLN A CA 1
ATOM 2979 C C . GLN A 1 368 ? -34.351 11.833 -11.522 1.00 87.88 368 GLN A C 1
ATOM 2981 O O . GLN A 1 368 ? -35.527 11.933 -11.186 1.00 87.88 368 GLN A O 1
ATOM 2986 N N . TRP A 1 369 ? -34.003 11.300 -12.693 1.00 90.12 369 TRP A N 1
ATOM 2987 C CA . TRP A 1 369 ? -34.991 10.834 -13.666 1.00 90.12 369 TRP A CA 1
ATOM 2988 C C . TRP A 1 369 ? -35.784 9.606 -13.179 1.00 90.12 369 TRP A C 1
ATOM 2990 O O . TRP A 1 369 ? -36.861 9.340 -13.707 1.00 90.12 369 TRP A O 1
ATOM 3000 N N . TRP A 1 370 ? -35.313 8.879 -12.152 1.00 90.06 370 TRP A N 1
ATOM 3001 C CA . TRP A 1 370 ? -35.992 7.683 -11.627 1.00 90.06 370 TRP A CA 1
ATOM 3002 C C . TRP A 1 370 ? -37.441 7.968 -11.211 1.00 90.06 370 TRP A C 1
ATOM 3004 O O . TRP A 1 370 ? -38.298 7.098 -11.364 1.00 90.06 370 TRP A O 1
ATOM 3014 N N . TYR A 1 371 ? -37.728 9.182 -10.729 1.00 80.12 371 TYR A N 1
ATOM 3015 C CA . TYR A 1 371 ? -39.063 9.597 -10.272 1.00 80.12 371 TYR A CA 1
ATOM 3016 C C . TYR A 1 371 ? -40.051 9.876 -11.398 1.00 80.12 371 TYR A C 1
ATOM 3018 O O . TYR A 1 371 ? -41.253 9.844 -11.162 1.00 80.12 371 TYR A O 1
ATOM 3026 N N . GLU A 1 372 ? -39.548 10.164 -12.592 1.00 80.31 372 GLU A N 1
ATOM 3027 C CA . GLU A 1 372 ? -40.372 10.457 -13.763 1.00 80.31 372 GLU A CA 1
ATOM 3028 C C . GLU A 1 372 ? -40.656 9.171 -14.572 1.00 80.31 372 GLU A C 1
ATOM 3030 O O . GLU A 1 372 ? -41.369 9.211 -15.568 1.00 80.31 372 GLU A O 1
ATOM 3035 N N . SER A 1 373 ? -40.124 8.015 -14.140 1.00 79.69 373 SER A N 1
ATOM 3036 C CA . SER A 1 373 ? -40.417 6.705 -14.735 1.00 79.69 373 SER A CA 1
ATOM 3037 C C . SER A 1 373 ? -41.766 6.150 -14.258 1.00 79.69 373 SER A C 1
ATOM 3039 O O . SER A 1 373 ? -42.071 6.174 -13.061 1.00 79.69 373 SER A O 1
ATOM 3041 N N . HIS A 1 374 ? -42.565 5.565 -15.160 1.00 69.00 374 HIS A N 1
ATOM 3042 C CA . HIS A 1 374 ? -43.902 5.022 -14.831 1.00 69.00 374 HIS A CA 1
ATOM 3043 C C . HIS A 1 374 ? -43.900 3.926 -13.744 1.00 69.00 374 HIS A C 1
ATOM 3045 O O . HIS A 1 374 ? -44.931 3.618 -13.140 1.00 69.00 374 HIS A O 1
ATOM 3051 N N . ILE A 1 375 ? -42.743 3.310 -13.484 1.00 63.72 375 ILE A N 1
ATOM 3052 C CA . ILE A 1 375 ? -42.581 2.201 -12.530 1.00 63.72 375 ILE A CA 1
ATOM 3053 C C . ILE A 1 375 ? -42.414 2.711 -11.094 1.00 63.72 375 ILE A C 1
ATOM 3055 O O . ILE A 1 375 ? -42.705 1.977 -10.145 1.00 63.72 375 ILE A O 1
ATOM 3059 N N . CYS A 1 376 ? -42.036 3.976 -10.930 1.00 60.75 376 CYS A N 1
ATOM 3060 C CA . CYS A 1 376 ? -41.860 4.655 -9.655 1.00 60.75 376 CYS A CA 1
ATOM 3061 C C . CYS A 1 376 ? -43.123 5.445 -9.275 1.00 60.75 376 CYS A C 1
ATOM 3063 O O . CYS A 1 376 ? -43.088 6.662 -9.105 1.00 60.75 376 CYS A O 1
ATOM 3065 N N . ASN A 1 377 ? -44.267 4.763 -9.107 1.00 60.47 377 ASN A N 1
ATOM 3066 C CA . ASN A 1 377 ? -45.405 5.405 -8.442 1.00 60.47 377 ASN A CA 1
ATOM 3067 C C . ASN A 1 377 ? -45.017 5.790 -6.994 1.00 60.47 377 ASN A C 1
ATOM 3069 O O . ASN A 1 377 ? -44.082 5.238 -6.405 1.00 60.47 377 ASN A O 1
ATOM 3073 N N . ARG A 1 378 ? -45.747 6.742 -6.401 1.00 57.31 378 ARG A N 1
ATOM 3074 C CA . ARG A 1 378 ? -45.449 7.289 -5.065 1.00 57.31 378 ARG A CA 1
ATOM 3075 C C . ARG A 1 378 ? -45.296 6.208 -3.981 1.00 57.31 378 ARG A C 1
ATOM 3077 O O . ARG A 1 378 ? -44.427 6.335 -3.126 1.00 57.31 378 ARG A O 1
ATOM 3084 N N . GLU A 1 379 ? -46.103 5.150 -4.036 1.00 62.25 379 GLU A N 1
ATOM 3085 C CA . GLU A 1 379 ? -46.060 4.030 -3.084 1.00 62.25 379 GLU A CA 1
ATOM 3086 C C . GLU A 1 379 ? -44.798 3.169 -3.249 1.00 62.25 379 GLU A C 1
ATOM 3088 O O . GLU A 1 379 ? -44.176 2.782 -2.260 1.00 62.25 379 GLU A O 1
ATOM 3093 N N . LYS A 1 380 ? -44.358 2.923 -4.487 1.00 62.94 380 LYS A N 1
ATOM 3094 C CA . LYS A 1 380 ? -43.146 2.148 -4.785 1.00 62.94 380 LYS A CA 1
ATOM 3095 C C . LYS A 1 380 ? -41.861 2.889 -4.430 1.00 62.94 380 LYS A C 1
ATOM 3097 O O . LYS A 1 380 ? -40.926 2.255 -3.952 1.00 62.94 380 LYS A O 1
ATOM 3102 N N . CYS A 1 381 ? -41.814 4.212 -4.575 1.00 61.41 381 CYS A N 1
ATOM 3103 C CA . CYS A 1 381 ? -40.675 5.012 -4.104 1.00 61.41 381 CYS A CA 1
ATOM 3104 C C . CYS A 1 381 ? -40.473 4.892 -2.584 1.00 61.41 381 CYS A C 1
ATOM 3106 O O . CYS A 1 381 ? -39.339 4.759 -2.126 1.00 61.41 381 CYS A O 1
ATOM 3108 N N . CYS A 1 382 ? -41.564 4.864 -1.810 1.00 59.81 382 CYS A N 1
ATOM 3109 C CA . CYS A 1 382 ? -41.503 4.613 -0.370 1.00 59.81 382 CYS A CA 1
ATOM 3110 C C . CYS A 1 382 ? -41.007 3.190 -0.056 1.00 59.81 382 CYS A C 1
ATOM 3112 O O . CYS A 1 382 ? -40.194 3.020 0.849 1.00 59.81 382 CYS A O 1
ATOM 3114 N N . LEU A 1 383 ? -41.435 2.181 -0.828 1.00 61.78 383 LEU A N 1
ATOM 3115 C CA . LEU A 1 383 ? -40.958 0.794 -0.692 1.00 61.78 383 LEU A CA 1
ATOM 3116 C C . LEU A 1 383 ? -39.466 0.633 -1.021 1.00 61.78 383 LEU A C 1
ATOM 3118 O O . LEU A 1 383 ? -38.813 -0.249 -0.474 1.00 61.78 383 LEU A O 1
ATOM 3122 N N . LEU A 1 384 ? -38.917 1.495 -1.878 1.00 62.69 384 LEU A N 1
ATOM 3123 C CA . LEU A 1 384 ? -37.485 1.561 -2.182 1.00 62.69 384 LEU A CA 1
ATOM 3124 C C . LEU A 1 384 ? -36.681 2.344 -1.124 1.00 62.69 384 LEU A C 1
ATOM 3126 O O . LEU A 1 384 ? -35.495 2.583 -1.318 1.00 62.69 384 LEU A O 1
ATOM 3130 N N . GLY A 1 385 ? -37.302 2.769 -0.016 1.00 63.69 385 GLY A N 1
ATOM 3131 C CA . GLY A 1 385 ? -36.627 3.508 1.057 1.00 63.69 385 GLY A CA 1
ATOM 3132 C C . GLY A 1 385 ? -36.319 4.969 0.714 1.00 63.69 385 GLY A C 1
ATOM 3133 O O . GLY A 1 385 ? -35.518 5.613 1.393 1.00 63.69 385 GLY A O 1
ATOM 3134 N N . ILE A 1 386 ? -36.942 5.520 -0.332 1.00 68.31 386 ILE A N 1
ATOM 3135 C CA . ILE A 1 386 ? -36.704 6.893 -0.768 1.00 68.31 386 ILE A CA 1
ATOM 3136 C C . ILE A 1 386 ? -37.642 7.851 -0.025 1.00 68.31 386 ILE A C 1
ATOM 3138 O O . ILE A 1 386 ? -38.858 7.831 -0.216 1.00 68.31 386 ILE A O 1
ATOM 3142 N N . ASN A 1 387 ? -37.079 8.755 0.784 1.00 68.25 387 ASN A N 1
ATOM 3143 C CA . ASN A 1 387 ? -37.856 9.803 1.447 1.00 68.25 387 ASN A CA 1
ATOM 3144 C C . ASN A 1 387 ? -38.217 10.931 0.459 1.00 68.25 387 ASN A C 1
ATOM 3146 O O . ASN A 1 387 ? -37.419 11.830 0.180 1.00 68.25 387 ASN A O 1
ATOM 3150 N N . LEU A 1 388 ? -39.449 10.893 -0.052 1.00 61.97 388 LEU A N 1
ATOM 3151 C CA . LEU A 1 388 ? -39.970 11.866 -1.017 1.00 61.97 388 LEU A CA 1
ATOM 3152 C C . LEU A 1 388 ? -40.008 13.311 -0.483 1.00 61.97 388 LEU A C 1
ATOM 3154 O O . LEU A 1 388 ? -39.908 14.251 -1.273 1.00 61.97 388 LEU A O 1
ATOM 3158 N N . ASP A 1 389 ? -40.109 13.516 0.832 1.00 66.12 389 ASP A N 1
ATOM 3159 C CA . ASP A 1 389 ? -40.142 14.856 1.432 1.00 66.12 389 ASP A CA 1
ATOM 3160 C C . ASP A 1 389 ? -38.748 15.489 1.527 1.00 66.12 389 ASP A C 1
ATOM 3162 O O . ASP A 1 389 ? -38.613 16.714 1.461 1.00 66.12 389 ASP A O 1
ATOM 3166 N N . VAL A 1 390 ? -37.696 14.673 1.646 1.00 65.62 390 VAL A N 1
ATOM 3167 C CA . VAL A 1 390 ? -36.297 15.126 1.538 1.00 65.62 390 VAL A CA 1
ATOM 3168 C C . VAL A 1 390 ? -35.988 15.558 0.102 1.00 65.62 390 VAL A C 1
ATOM 3170 O O . VAL A 1 390 ? -35.344 16.584 -0.110 1.00 65.62 390 VAL A O 1
ATOM 3173 N N . LEU A 1 391 ? -36.513 14.838 -0.893 1.00 57.22 391 LEU A N 1
ATOM 3174 C CA . LEU A 1 391 ? -36.398 15.203 -2.310 1.00 57.22 391 LEU A CA 1
ATOM 3175 C C . LEU A 1 391 ? -37.165 16.457 -2.677 1.00 57.22 391 LEU A C 1
ATOM 3177 O O . LEU A 1 391 ? -36.619 17.304 -3.374 1.00 57.22 391 LEU A O 1
ATOM 3181 N N . LYS A 1 392 ? -38.416 16.597 -2.225 1.00 60.81 392 LYS A N 1
ATOM 3182 C CA . LYS A 1 392 ? -39.192 17.818 -2.474 1.00 60.81 392 LYS A CA 1
ATOM 3183 C C . LYS A 1 392 ? -38.486 19.035 -1.891 1.00 60.81 392 LYS A C 1
ATOM 3185 O O . LYS A 1 392 ? -38.410 20.051 -2.573 1.00 60.81 392 LYS A O 1
ATOM 3190 N N . ARG A 1 393 ? -37.898 18.902 -0.696 1.00 63.94 393 ARG A N 1
ATOM 3191 C CA . ARG A 1 393 ? -37.030 19.932 -0.112 1.00 63.94 393 ARG A CA 1
ATOM 3192 C C . ARG A 1 393 ? -35.810 20.209 -0.989 1.00 63.94 393 ARG A C 1
ATOM 3194 O O . ARG A 1 393 ? -35.671 21.336 -1.431 1.00 63.94 393 ARG A O 1
ATOM 3201 N N . ARG A 1 394 ? -35.030 19.199 -1.395 1.00 61.19 394 ARG A N 1
ATOM 3202 C CA . ARG A 1 394 ? -33.866 19.400 -2.287 1.00 61.19 394 ARG A CA 1
ATOM 3203 C C . ARG A 1 394 ? -34.219 19.930 -3.690 1.00 61.19 394 ARG A C 1
ATOM 3205 O O . ARG A 1 394 ? -33.426 20.673 -4.253 1.00 61.19 394 ARG A O 1
ATOM 3212 N N . ARG A 1 395 ? -35.386 19.600 -4.263 1.00 53.91 395 ARG A N 1
ATOM 3213 C CA . ARG A 1 395 ? -35.874 20.129 -5.559 1.00 53.91 395 ARG A CA 1
ATOM 3214 C C . ARG A 1 395 ? -36.308 21.593 -5.422 1.00 53.91 395 ARG A C 1
ATOM 3216 O O . ARG A 1 395 ? -36.015 22.391 -6.307 1.00 53.91 395 ARG A O 1
ATOM 3223 N N . LEU A 1 396 ? -36.940 21.956 -4.302 1.00 53.41 396 LEU A N 1
ATOM 3224 C CA . LEU A 1 396 ? -37.274 23.3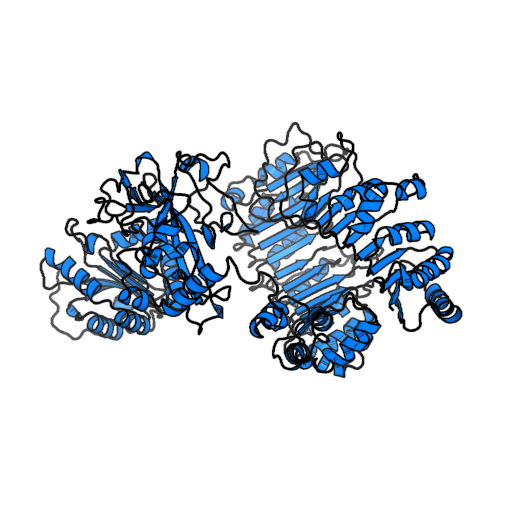44 -3.958 1.00 53.41 396 LEU A CA 1
ATOM 3225 C C . LEU A 1 396 ? -36.023 24.169 -3.609 1.00 53.41 396 LEU A C 1
ATOM 3227 O O . LEU A 1 396 ? -35.929 25.325 -4.013 1.00 53.41 396 LEU A O 1
ATOM 3231 N N . ASP A 1 397 ? -35.044 23.569 -2.933 1.00 51.72 397 ASP A N 1
ATOM 3232 C CA . ASP A 1 397 ? -33.759 24.192 -2.609 1.00 51.72 397 ASP A CA 1
ATOM 3233 C C . ASP A 1 397 ? -32.891 24.339 -3.867 1.00 51.72 397 ASP A C 1
ATOM 3235 O O . ASP A 1 397 ? -32.283 25.383 -4.068 1.00 51.72 397 ASP A O 1
ATOM 3239 N N . GLY A 1 398 ? -32.906 23.359 -4.776 1.00 47.22 398 GLY A N 1
ATOM 3240 C CA . GLY A 1 398 ? -32.237 23.412 -6.080 1.00 47.22 398 GLY A CA 1
ATOM 3241 C C . GLY A 1 398 ? -32.798 24.489 -7.014 1.00 47.22 398 GLY A C 1
ATOM 3242 O O . GLY A 1 398 ? -32.032 25.113 -7.742 1.00 47.22 398 GLY A O 1
ATOM 3243 N N . TYR A 1 399 ? -34.106 24.770 -6.939 1.00 40.06 399 TYR A N 1
ATOM 3244 C CA . TYR A 1 399 ? -34.737 25.905 -7.630 1.00 40.06 399 TYR A CA 1
ATOM 3245 C C . TYR A 1 399 ? -34.520 27.255 -6.920 1.00 40.06 399 TYR A C 1
ATOM 3247 O O . TYR A 1 399 ? -34.583 28.296 -7.569 1.00 40.06 399 TYR A O 1
ATOM 3255 N N . LYS A 1 400 ? -34.232 27.272 -5.610 1.00 37.16 400 LYS A N 1
ATOM 3256 C CA . LYS A 1 400 ? -33.827 28.491 -4.876 1.00 37.16 400 LYS A CA 1
ATOM 3257 C C . LYS A 1 400 ? -32.327 28.795 -4.981 1.00 37.16 400 LYS A C 1
ATOM 3259 O O . LYS A 1 400 ? -31.926 29.953 -4.866 1.00 37.16 400 LYS A O 1
ATOM 3264 N N . LEU A 1 401 ? -31.501 27.790 -5.263 1.00 38.38 401 LEU A N 1
ATOM 3265 C CA . LEU A 1 401 ? -30.045 27.903 -5.407 1.00 38.38 401 LEU A CA 1
ATOM 3266 C C . LEU A 1 401 ? -29.594 28.626 -6.685 1.00 38.38 401 LEU A C 1
ATOM 3268 O O . LEU A 1 401 ? -28.400 28.881 -6.851 1.00 38.38 401 LEU A O 1
ATOM 3272 N N . THR A 1 402 ? -30.518 29.008 -7.570 1.00 39.34 402 THR A N 1
ATOM 3273 C CA . THR A 1 402 ? -30.200 29.913 -8.681 1.00 39.34 402 THR A CA 1
ATOM 3274 C C . THR A 1 402 ? -30.238 31.391 -8.295 1.00 39.34 402 THR A C 1
ATOM 3276 O O . THR A 1 402 ? -29.724 32.194 -9.070 1.00 39.34 402 THR A O 1
ATOM 3279 N N . THR A 1 403 ? -30.775 31.786 -7.129 1.00 38.97 403 THR A N 1
ATOM 3280 C CA . THR A 1 403 ? -30.974 33.224 -6.835 1.00 38.97 403 THR A CA 1
ATOM 3281 C C . THR A 1 403 ? -30.810 33.698 -5.386 1.00 38.97 403 THR A C 1
ATOM 3283 O O . THR A 1 403 ? -30.974 34.894 -5.162 1.00 38.97 403 THR A O 1
ATOM 3286 N N . VAL A 1 404 ? -30.414 32.875 -4.404 1.00 40.25 404 VAL A N 1
ATOM 3287 C CA . VAL A 1 404 ? -30.124 33.392 -3.045 1.00 40.25 404 VAL A CA 1
ATOM 3288 C C . VAL A 1 404 ? -28.788 32.877 -2.498 1.00 40.25 404 VAL A C 1
ATOM 3290 O O . VAL A 1 404 ? -28.588 31.681 -2.327 1.00 40.25 404 VAL A O 1
ATOM 3293 N N . ASP A 1 405 ? -27.885 33.834 -2.267 1.00 41.00 405 ASP A N 1
ATOM 3294 C CA . ASP A 1 405 ? -26.602 33.787 -1.553 1.00 41.00 405 ASP A CA 1
ATOM 3295 C C . ASP A 1 405 ? -25.666 32.590 -1.784 1.00 41.00 405 ASP A C 1
ATOM 3297 O O . ASP A 1 405 ? -25.542 31.659 -0.991 1.00 41.00 405 ASP A O 1
ATOM 3301 N N . ARG A 1 406 ? -24.825 32.728 -2.814 1.00 39.94 406 ARG A N 1
ATOM 3302 C CA . ARG A 1 406 ? -23.570 31.972 -2.964 1.00 39.94 406 ARG A CA 1
ATOM 3303 C C . ARG A 1 406 ? -22.481 32.338 -1.940 1.00 39.94 406 ARG A C 1
ATOM 3305 O O . ARG A 1 406 ? -21.347 31.908 -2.116 1.00 39.94 406 ARG A O 1
ATOM 3312 N N . ASN A 1 407 ? -22.771 33.084 -0.873 1.00 48.19 407 ASN A N 1
ATOM 3313 C CA . ASN A 1 407 ? -21.735 33.600 0.022 1.00 48.19 407 ASN A CA 1
ATOM 3314 C C . ASN A 1 407 ? -21.989 33.296 1.506 1.00 48.19 407 ASN A C 1
ATOM 3316 O O . ASN A 1 407 ? -22.519 34.123 2.238 1.00 48.19 407 ASN A O 1
ATOM 3320 N N . LYS A 1 408 ? -21.462 32.131 1.918 1.00 45.94 408 LYS A N 1
ATOM 3321 C CA . LYS A 1 408 ? -20.814 31.777 3.206 1.00 45.94 408 LYS A CA 1
ATOM 3322 C C . LYS A 1 408 ? -21.376 30.498 3.832 1.00 45.94 408 LYS A C 1
ATOM 3324 O O . LYS A 1 408 ? -22.130 30.528 4.798 1.00 45.94 408 LYS A O 1
ATOM 3329 N N . PHE A 1 409 ? -20.890 29.352 3.355 1.00 48.62 409 PHE A N 1
ATOM 3330 C CA . PHE A 1 409 ? -20.723 28.203 4.244 1.00 48.62 409 PHE A CA 1
ATOM 3331 C C . PHE A 1 409 ? -19.678 28.591 5.296 1.00 48.62 409 PHE A C 1
ATOM 3333 O O . PHE A 1 409 ? -18.506 28.771 4.973 1.00 48.62 409 PHE A O 1
ATOM 3340 N N . ILE A 1 410 ? -20.121 28.805 6.532 1.00 72.19 410 ILE A N 1
ATOM 3341 C CA . ILE A 1 410 ? -19.246 29.118 7.662 1.00 72.19 410 ILE A CA 1
ATOM 3342 C C . ILE A 1 410 ? -18.731 27.781 8.214 1.00 72.19 410 ILE A C 1
ATOM 3344 O O . ILE A 1 410 ? -19.530 26.890 8.510 1.00 72.19 410 ILE A O 1
ATOM 3348 N N . LEU A 1 411 ? -17.406 27.624 8.304 1.00 80.19 411 LEU A N 1
ATOM 3349 C CA . LEU A 1 411 ? -16.727 26.393 8.739 1.00 80.19 411 LEU A CA 1
ATOM 3350 C C . LEU A 1 411 ? -17.266 25.908 10.099 1.00 80.19 411 LEU A C 1
ATOM 3352 O O . LEU A 1 411 ? -17.455 24.714 10.325 1.00 80.19 411 LEU A O 1
ATOM 3356 N N . GLU A 1 412 ? -17.602 26.851 10.973 1.00 81.75 412 GLU A N 1
ATOM 3357 C CA . GLU A 1 412 ? -18.157 26.667 12.311 1.00 81.75 412 GLU A CA 1
ATOM 3358 C C . GLU A 1 412 ? -19.546 26.011 12.335 1.00 81.75 412 GLU A C 1
ATOM 3360 O O . GLU A 1 412 ? -19.980 25.590 13.406 1.00 81.75 412 GLU A O 1
ATOM 3365 N N . ASN A 1 413 ? -20.225 25.869 11.193 1.00 82.81 413 ASN A N 1
ATOM 3366 C CA . ASN A 1 413 ? -21.517 25.183 11.100 1.00 82.81 413 ASN A CA 1
ATOM 3367 C C . ASN A 1 413 ? -21.387 23.697 10.729 1.00 82.81 413 ASN A C 1
ATOM 3369 O O . ASN A 1 413 ? -22.385 22.977 10.761 1.00 82.81 413 ASN A O 1
ATOM 3373 N N . LEU A 1 414 ? -20.188 23.216 10.375 1.00 86.69 414 LEU A N 1
ATOM 3374 C CA . LEU A 1 414 ? -19.971 21.789 10.122 1.00 86.69 414 LEU A CA 1
ATOM 3375 C C . LEU A 1 414 ? -20.163 20.978 11.405 1.00 86.69 414 LEU A C 1
ATOM 3377 O O . LEU A 1 414 ? -19.805 21.446 12.485 1.00 86.69 414 LEU A O 1
ATOM 3381 N N . ALA A 1 415 ? -20.689 19.758 11.283 1.00 89.06 415 ALA A N 1
ATOM 3382 C CA . ALA A 1 415 ? -20.909 18.849 12.406 1.00 89.06 415 ALA A CA 1
ATOM 3383 C C . ALA A 1 415 ? -19.581 18.387 13.045 1.00 89.06 415 ALA A C 1
ATOM 3385 O O . ALA A 1 415 ? -18.530 18.407 12.400 1.00 89.06 415 ALA A O 1
ATOM 3386 N N . ASN A 1 416 ? -19.608 17.997 14.323 1.00 89.44 416 ASN A N 1
ATOM 3387 C CA . ASN A 1 416 ? -18.403 17.582 15.059 1.00 89.44 416 ASN A CA 1
ATOM 3388 C C . ASN A 1 416 ? -17.744 16.350 14.417 1.00 89.44 416 ASN A C 1
ATOM 3390 O O . ASN A 1 416 ? -16.522 16.257 14.367 1.00 89.44 416 ASN A O 1
ATOM 3394 N N . GLU A 1 417 ? -18.562 15.446 13.888 1.00 88.38 417 GLU A N 1
ATOM 3395 C CA . GLU A 1 417 ? -18.180 14.212 13.207 1.00 88.38 417 GLU A CA 1
ATOM 3396 C C . GLU A 1 417 ? -17.285 14.501 12.000 1.00 88.38 417 GLU A C 1
ATOM 3398 O O . GLU A 1 417 ? -16.257 13.855 11.834 1.00 88.38 417 GLU A O 1
ATOM 3403 N N . ILE A 1 418 ? -17.604 15.546 11.229 1.00 88.12 418 ILE A N 1
ATOM 3404 C CA . ILE A 1 418 ? -16.792 15.972 10.083 1.00 88.12 418 ILE A CA 1
ATOM 3405 C C . ILE A 1 418 ? -15.422 16.475 10.543 1.00 88.12 418 ILE A C 1
ATOM 3407 O O . ILE A 1 418 ? -14.413 16.184 9.909 1.00 88.12 418 ILE A O 1
ATOM 3411 N N . PHE A 1 419 ? -15.354 17.199 11.664 1.00 89.38 419 PHE A N 1
ATOM 3412 C CA . PHE A 1 419 ? -14.064 17.612 12.217 1.00 89.38 419 PHE A CA 1
ATOM 3413 C C . PHE A 1 419 ? -13.258 16.434 12.743 1.00 89.38 419 PHE A C 1
ATOM 3415 O O . PHE A 1 419 ? -12.051 16.421 12.538 1.00 89.38 419 PHE A O 1
ATOM 3422 N N . TYR A 1 420 ? -13.892 15.438 13.363 1.00 88.12 420 TYR A N 1
ATOM 3423 C CA . TYR A 1 420 ? -13.189 14.224 13.770 1.00 88.12 420 TYR A CA 1
ATOM 3424 C C . TYR A 1 420 ? -12.650 13.451 12.568 1.00 88.12 420 TYR A C 1
ATOM 3426 O O . TYR A 1 420 ? -11.482 13.074 12.592 1.00 88.12 420 TYR A O 1
ATOM 3434 N N . GLU A 1 421 ? -13.425 13.323 11.489 1.00 85.94 421 GLU A N 1
ATOM 3435 C CA . GLU A 1 421 ? -12.934 12.745 10.234 1.00 85.94 421 GLU A CA 1
ATOM 3436 C C . GLU A 1 421 ? -11.755 13.542 9.665 1.00 85.94 421 GLU A C 1
ATOM 3438 O O . GLU A 1 421 ? -10.763 12.947 9.264 1.00 85.94 421 GLU A O 1
ATOM 3443 N N . ILE A 1 422 ? -11.804 14.879 9.670 1.00 86.19 422 ILE A N 1
ATOM 3444 C CA . ILE A 1 422 ? -10.673 15.721 9.240 1.00 86.19 422 ILE A CA 1
ATOM 3445 C C . ILE A 1 422 ? -9.453 15.498 10.145 1.00 86.19 422 ILE A C 1
ATOM 3447 O O . ILE A 1 422 ? -8.332 15.364 9.652 1.00 86.19 422 ILE A O 1
ATOM 3451 N N . PHE A 1 423 ? -9.660 15.455 11.461 1.00 87.19 423 PHE A N 1
ATOM 3452 C CA . PHE A 1 423 ? -8.607 15.297 12.462 1.00 87.19 423 PHE A CA 1
ATOM 3453 C C . PHE A 1 423 ? -7.907 13.938 12.363 1.00 87.19 423 PHE A C 1
ATOM 3455 O O . PHE A 1 423 ? -6.716 13.868 12.644 1.00 87.19 423 PHE A O 1
ATOM 3462 N N . GLU A 1 424 ? -8.574 12.883 11.887 1.00 83.25 424 GLU A N 1
ATOM 3463 C CA . GLU A 1 424 ? -7.926 11.587 11.625 1.00 83.25 424 GLU A CA 1
ATOM 3464 C C . GLU A 1 424 ? -6.807 11.661 10.571 1.00 83.25 424 GLU A C 1
ATOM 3466 O O . GLU A 1 424 ? -5.897 10.827 10.579 1.00 83.25 424 GLU A O 1
ATOM 3471 N N . TYR A 1 425 ? -6.836 12.663 9.686 1.00 82.06 425 TYR A N 1
ATOM 3472 C CA . TYR A 1 425 ? -5.805 12.883 8.665 1.00 82.06 425 TYR A CA 1
ATOM 3473 C C . TYR A 1 425 ? -4.722 13.887 9.085 1.00 82.06 425 TYR A C 1
ATOM 3475 O O . TYR A 1 425 ? -3.785 14.114 8.314 1.00 82.06 425 TYR A O 1
ATOM 3483 N N . LEU A 1 426 ? -4.835 14.500 10.267 1.00 83.06 426 LEU A N 1
ATOM 3484 C CA . LEU A 1 426 ? -3.935 15.552 10.742 1.00 83.06 426 LEU A CA 1
ATOM 3485 C C . LEU A 1 426 ? -3.148 15.104 11.977 1.00 83.06 426 LEU A C 1
ATOM 3487 O O . LEU A 1 426 ? -3.628 14.338 12.810 1.00 83.06 426 LEU A O 1
ATOM 3491 N N . ASP A 1 427 ? -1.930 15.624 12.123 1.00 84.62 427 ASP A N 1
ATOM 3492 C CA . ASP A 1 427 ? -1.190 15.495 13.376 1.00 84.62 427 ASP A CA 1
ATOM 3493 C C . ASP A 1 427 ? -1.849 16.347 14.471 1.00 84.62 427 ASP A C 1
ATOM 3495 O O . ASP A 1 427 ? -2.359 17.436 14.191 1.00 84.62 427 ASP A O 1
ATOM 3499 N N . ILE A 1 428 ? -1.813 15.909 15.734 1.00 89.00 428 ILE A N 1
ATOM 3500 C CA . ILE A 1 428 ? -2.428 16.687 16.823 1.00 89.00 428 ILE A CA 1
ATOM 3501 C C . ILE A 1 428 ? -1.782 18.068 16.988 1.00 89.00 428 ILE A C 1
ATOM 3503 O O . ILE A 1 428 ? -2.451 19.000 17.432 1.00 89.00 428 ILE A O 1
ATOM 3507 N N . HIS A 1 429 ? -0.510 18.234 16.618 1.00 86.75 429 HIS A N 1
ATOM 3508 C CA . HIS A 1 429 ? 0.123 19.547 16.594 1.00 86.75 429 HIS A CA 1
ATOM 3509 C C . HIS A 1 429 ? -0.497 20.452 15.519 1.00 86.75 429 HIS A C 1
ATOM 3511 O O . HIS A 1 429 ? -0.786 21.616 15.800 1.00 86.75 429 HIS A O 1
ATOM 3517 N N . ASP A 1 430 ? -0.768 19.922 14.323 1.00 87.25 430 ASP A N 1
ATOM 3518 C CA . ASP A 1 430 ? -1.423 20.674 13.247 1.00 87.25 430 ASP A CA 1
ATOM 3519 C C . ASP A 1 430 ? -2.858 21.046 13.635 1.00 87.25 430 ASP A C 1
ATOM 3521 O O . ASP A 1 430 ? -3.293 22.178 13.401 1.00 87.25 430 ASP A O 1
ATOM 3525 N N . ILE A 1 431 ? -3.569 20.127 14.297 1.00 89.56 431 ILE A N 1
ATOM 3526 C CA . ILE A 1 431 ? -4.906 20.373 14.848 1.00 89.56 431 ILE A CA 1
ATOM 3527 C C . ILE A 1 431 ? -4.847 21.472 15.912 1.00 89.56 431 ILE A C 1
ATOM 3529 O O . ILE A 1 431 ? -5.613 22.433 15.854 1.00 89.56 431 ILE A O 1
ATOM 3533 N N . TYR A 1 432 ? -3.922 21.361 16.866 1.00 89.44 432 TYR A N 1
ATOM 3534 C CA . TYR A 1 432 ? -3.754 22.344 17.931 1.00 89.44 432 TYR A CA 1
ATOM 3535 C C . TYR A 1 432 ? -3.476 23.735 17.355 1.00 89.44 432 TYR A C 1
ATOM 3537 O O . TYR A 1 432 ? -4.190 24.691 17.658 1.00 89.44 432 TYR A O 1
ATOM 3545 N N . LYS A 1 433 ? -2.491 23.834 16.460 1.00 87.44 433 LYS A N 1
ATOM 3546 C CA . LYS A 1 433 ? -2.090 25.100 15.845 1.00 87.44 433 LYS A CA 1
ATOM 3547 C C . LYS A 1 433 ? -3.209 25.732 15.019 1.00 87.44 433 LYS A C 1
ATOM 3549 O O . LYS A 1 433 ? -3.344 26.953 15.022 1.00 87.44 433 LYS A O 1
ATOM 3554 N N . SER A 1 434 ? -3.994 24.914 14.322 1.00 89.25 434 SER A N 1
ATOM 3555 C CA . SER A 1 434 ? -5.012 25.406 13.390 1.00 89.25 434 SER A CA 1
ATOM 3556 C C . SER A 1 434 ? -6.358 25.691 14.059 1.00 89.25 434 SER A C 1
ATOM 3558 O O . SER A 1 434 ? -7.040 26.613 13.629 1.00 89.25 434 SER A O 1
ATOM 3560 N N . PHE A 1 435 ? -6.752 24.929 15.088 1.00 90.06 435 PHE A N 1
ATOM 3561 C CA . PHE A 1 435 ? -8.123 24.946 15.616 1.00 90.06 435 PHE A CA 1
ATOM 3562 C C . PHE A 1 435 ? -8.238 25.345 17.091 1.00 90.06 435 PHE A C 1
ATOM 3564 O O . PHE A 1 435 ? -9.257 25.919 17.473 1.00 90.06 435 PHE A O 1
ATOM 3571 N N . PHE A 1 436 ? -7.229 25.087 17.930 1.00 88.25 436 PHE A N 1
ATOM 3572 C CA . PHE A 1 436 ? -7.377 25.196 19.391 1.00 88.25 436 PHE A CA 1
ATOM 3573 C C . PHE A 1 436 ? -7.746 26.607 19.864 1.00 88.25 436 PHE A C 1
ATOM 3575 O O . PHE A 1 436 ? -8.610 26.761 20.720 1.00 88.25 436 PHE A O 1
ATOM 3582 N N . ASN A 1 437 ? -7.145 27.633 19.255 1.00 86.19 437 ASN A N 1
ATOM 3583 C CA . ASN A 1 437 ? -7.360 29.036 19.619 1.00 86.19 437 ASN A CA 1
ATOM 3584 C C . ASN A 1 437 ? -8.436 29.744 18.774 1.00 86.19 437 ASN A C 1
ATOM 3586 O O . ASN A 1 437 ? -8.566 30.962 18.870 1.00 86.19 437 ASN A O 1
ATOM 3590 N N . LEU A 1 438 ? -9.190 29.024 17.932 1.00 88.56 438 LEU A N 1
ATOM 3591 C CA . LEU A 1 438 ? -10.215 29.654 17.089 1.00 88.56 438 LEU A CA 1
ATOM 3592 C C . LEU A 1 438 ? -11.455 30.052 17.893 1.00 88.56 438 LEU A C 1
ATOM 3594 O O . LEU A 1 438 ? -11.935 31.176 17.776 1.00 88.56 438 LEU A O 1
ATOM 3598 N N . ASN A 1 439 ? -12.000 29.126 18.685 1.00 89.06 439 ASN A N 1
ATOM 3599 C CA . ASN A 1 439 ? -13.128 29.366 19.584 1.00 89.06 439 ASN A CA 1
ATOM 3600 C C . ASN A 1 439 ? -13.300 28.197 20.570 1.00 89.06 439 ASN A C 1
ATOM 3602 O O . ASN A 1 439 ? -12.706 27.127 20.417 1.00 89.06 439 ASN A O 1
ATOM 3606 N N . LYS A 1 440 ? -14.190 28.378 21.555 1.00 90.50 440 LYS A N 1
ATOM 3607 C CA . LYS A 1 440 ? -14.419 27.389 22.618 1.00 90.50 440 LYS A CA 1
ATOM 3608 C C . LYS A 1 440 ? -14.937 26.042 22.111 1.00 90.50 440 LYS A C 1
ATOM 3610 O O . LYS A 1 440 ? -14.681 25.015 22.735 1.00 90.50 440 LYS A O 1
ATOM 3615 N N . ARG A 1 441 ? -15.656 26.021 20.983 1.00 92.19 441 ARG A N 1
ATOM 3616 C CA . ARG A 1 441 ? -16.148 24.776 20.381 1.00 92.19 441 ARG A CA 1
ATOM 3617 C C . ARG A 1 441 ? -14.980 23.927 19.881 1.00 92.19 441 ARG A C 1
ATOM 3619 O O . ARG A 1 441 ? -14.928 22.746 20.209 1.00 92.19 441 ARG A O 1
ATOM 3626 N N . PHE A 1 442 ? -14.049 24.512 19.130 1.00 91.06 442 PHE A N 1
ATOM 3627 C CA . PHE A 1 442 ? -12.872 23.790 18.637 1.00 91.06 442 PHE A CA 1
ATOM 3628 C C . PHE A 1 442 ? -11.920 23.374 19.755 1.00 91.06 442 PHE A C 1
ATOM 3630 O O . PHE A 1 442 ? -11.422 22.249 19.742 1.00 91.06 442 PHE A O 1
ATOM 3637 N N . GLU A 1 443 ? -11.740 24.226 20.762 1.00 90.00 443 GLU A N 1
ATOM 3638 C CA . GLU A 1 443 ? -11.015 23.865 21.980 1.00 90.00 443 GLU A CA 1
ATOM 3639 C C . GLU A 1 443 ? -11.637 22.609 22.625 1.00 90.00 443 GLU A C 1
ATOM 3641 O O . GLU A 1 443 ? -10.952 21.614 22.858 1.00 90.00 443 GLU A O 1
ATOM 3646 N N . ASN A 1 444 ? -12.965 22.592 22.801 1.00 89.19 444 ASN A N 1
ATOM 3647 C CA . ASN A 1 444 ? -13.691 21.446 23.354 1.00 89.19 444 ASN A CA 1
ATOM 3648 C C . ASN A 1 444 ? -13.612 20.195 22.467 1.00 89.19 444 ASN A C 1
ATOM 3650 O O . ASN A 1 444 ? -13.546 19.090 23.002 1.00 89.19 444 ASN A O 1
ATOM 3654 N N . LEU A 1 445 ? -13.609 20.341 21.138 1.00 89.81 445 LEU A N 1
ATOM 3655 C CA . LEU A 1 445 ? -13.439 19.217 20.210 1.00 89.81 445 LEU A CA 1
ATOM 3656 C C . LEU A 1 445 ? -12.091 18.521 20.410 1.00 89.81 445 LEU A C 1
ATOM 3658 O O . LEU A 1 445 ? -12.015 17.298 20.321 1.00 89.81 445 LEU A O 1
ATOM 3662 N N . ILE A 1 446 ? -11.039 19.281 20.705 1.00 88.06 446 ILE A N 1
ATOM 3663 C CA . ILE A 1 446 ? -9.701 18.737 20.939 1.00 88.06 446 ILE A CA 1
ATOM 3664 C C . ILE A 1 446 ? -9.625 18.124 22.342 1.00 88.06 446 ILE A C 1
ATOM 3666 O O . ILE A 1 446 ? -9.242 16.965 22.485 1.00 88.06 446 ILE A O 1
ATOM 3670 N N . ILE A 1 447 ? -10.062 18.865 23.364 1.00 86.06 447 ILE A N 1
ATOM 3671 C CA . ILE A 1 447 ? -9.940 18.479 24.778 1.00 86.06 447 ILE A CA 1
ATOM 3672 C C . ILE A 1 447 ? -10.833 17.279 25.141 1.00 86.06 447 ILE A C 1
ATOM 3674 O O . ILE A 1 447 ? -10.360 16.322 25.755 1.00 86.06 447 ILE A O 1
ATOM 3678 N N . ASN A 1 448 ? -12.109 17.304 24.742 1.00 83.81 448 ASN A N 1
ATOM 3679 C CA . ASN A 1 448 ? -13.133 16.358 25.214 1.00 83.81 448 ASN A CA 1
ATOM 3680 C C . ASN A 1 448 ? -13.399 15.187 24.261 1.00 83.81 448 ASN A C 1
ATOM 3682 O O . ASN A 1 448 ? -14.311 14.395 24.491 1.00 83.81 448 ASN A O 1
ATOM 3686 N N . SER A 1 449 ? -12.657 15.082 23.161 1.00 80.69 449 SER A N 1
ATOM 3687 C CA . SER A 1 449 ? -12.791 13.937 22.257 1.00 80.69 449 SER A CA 1
ATOM 3688 C C . SER A 1 449 ? -12.293 12.636 22.893 1.00 80.69 449 SER A C 1
ATOM 3690 O O . SER A 1 449 ? -11.715 12.657 23.972 1.00 80.69 449 SER A O 1
ATOM 3692 N N . ASN A 1 450 ? -12.451 11.507 22.194 1.00 80.31 450 ASN A N 1
ATOM 3693 C CA . ASN A 1 450 ? -11.807 10.232 22.546 1.00 80.31 450 ASN A CA 1
ATOM 3694 C C . ASN A 1 450 ? -10.799 9.740 21.490 1.00 80.31 450 ASN A C 1
ATOM 3696 O O . ASN A 1 450 ? -10.234 8.660 21.650 1.00 80.31 450 ASN A O 1
ATOM 3700 N N . PHE A 1 451 ? -10.544 10.506 20.420 1.00 81.94 451 PHE A N 1
ATOM 3701 C CA . PHE A 1 451 ? -9.598 10.085 19.384 1.00 81.94 451 PHE A CA 1
ATOM 3702 C C . PHE A 1 451 ? -8.160 10.025 19.925 1.00 81.94 451 PHE A C 1
ATOM 3704 O O . PHE A 1 451 ? -7.787 10.764 20.842 1.00 81.94 451 PHE A O 1
ATOM 3711 N N . LEU A 1 452 ? -7.364 9.097 19.397 1.00 84.81 452 LEU A N 1
ATOM 3712 C CA . LEU A 1 452 ? -5.973 8.909 19.807 1.00 84.81 452 LEU A CA 1
ATOM 3713 C C . LEU A 1 452 ? -5.075 9.940 19.126 1.00 84.81 452 LEU A C 1
ATOM 3715 O O . LEU A 1 452 ? -5.250 10.257 17.952 1.00 84.81 452 LEU A O 1
ATOM 3719 N N . HIS A 1 453 ? -4.098 10.453 19.863 1.00 86.06 453 HIS A N 1
ATOM 3720 C CA . HIS A 1 453 ? -3.199 11.486 19.374 1.00 86.06 453 HIS A CA 1
ATOM 3721 C C . HIS A 1 453 ? -1.983 10.863 18.687 1.00 86.06 453 HIS A C 1
ATOM 3723 O O . HIS A 1 453 ? -1.200 10.138 19.311 1.00 86.06 453 HIS A O 1
ATOM 3729 N N . GLN A 1 454 ? -1.802 11.212 17.416 1.00 89.69 454 GLN A N 1
ATOM 3730 C CA . GLN A 1 454 ? -0.542 11.035 16.704 1.00 89.69 454 GLN A CA 1
ATOM 3731 C C . GLN A 1 454 ? 0.239 12.340 16.808 1.00 89.69 454 GLN A C 1
ATOM 3733 O O . GLN A 1 454 ? -0.325 13.400 16.540 1.00 89.69 454 GLN A O 1
ATOM 3738 N N . ILE A 1 455 ? 1.492 12.257 17.258 1.00 87.88 455 ILE A N 1
ATOM 3739 C CA . ILE A 1 455 ? 2.350 13.427 17.446 1.00 87.88 455 ILE A CA 1
ATOM 3740 C C . ILE A 1 455 ? 3.596 13.320 16.575 1.00 87.88 455 ILE A C 1
ATOM 3742 O O . ILE A 1 455 ? 4.377 12.365 16.684 1.00 87.88 455 ILE A O 1
ATOM 3746 N N . ASN A 1 456 ? 3.836 14.381 15.817 1.00 87.00 456 ASN A N 1
ATOM 3747 C CA . ASN A 1 456 ? 5.002 14.607 14.994 1.00 87.00 456 ASN A CA 1
ATOM 3748 C C . ASN A 1 456 ? 5.563 16.005 15.267 1.00 87.00 456 ASN A C 1
ATOM 3750 O O . ASN A 1 456 ? 5.158 17.002 14.678 1.00 87.00 456 ASN A O 1
ATOM 3754 N N . ILE A 1 457 ? 6.557 16.052 16.150 1.00 82.00 457 ILE A N 1
ATOM 3755 C CA . ILE A 1 457 ? 7.220 17.287 16.593 1.00 82.00 457 ILE A CA 1
ATOM 3756 C C . ILE A 1 457 ? 8.622 17.432 15.994 1.00 82.00 457 ILE A C 1
ATOM 3758 O O . ILE A 1 457 ? 9.522 18.014 16.597 1.00 82.00 457 ILE A O 1
ATOM 3762 N N . SER A 1 458 ? 8.839 16.883 14.797 1.00 73.12 458 SER A N 1
ATOM 3763 C CA . SER A 1 458 ? 10.122 16.979 14.093 1.00 73.12 458 SER A CA 1
ATOM 3764 C C . SER A 1 458 ? 10.519 18.418 13.742 1.00 73.12 458 SER A C 1
ATOM 3766 O O . SER A 1 458 ? 11.711 18.704 13.651 1.00 73.12 458 SER A O 1
ATOM 3768 N N . THR A 1 459 ? 9.539 19.306 13.559 1.00 69.12 459 THR A N 1
ATOM 3769 C CA . THR A 1 459 ? 9.706 20.679 13.046 1.00 69.12 459 THR A CA 1
ATOM 3770 C C . THR A 1 459 ? 8.984 21.725 13.889 1.00 69.12 459 THR A C 1
ATOM 3772 O O . THR A 1 459 ? 8.475 22.718 13.380 1.00 69.12 459 THR A O 1
ATOM 3775 N N . ILE A 1 460 ? 8.892 21.494 15.193 1.00 81.69 460 ILE A N 1
ATOM 3776 C CA . ILE A 1 460 ? 8.284 22.459 16.106 1.00 81.69 460 ILE A CA 1
ATOM 3777 C C . ILE A 1 460 ? 9.341 23.471 16.582 1.00 81.69 460 ILE A C 1
ATOM 3779 O O . ILE A 1 460 ? 10.476 23.087 16.894 1.00 81.69 460 ILE A O 1
ATOM 3783 N N . SER A 1 461 ? 8.992 24.760 16.625 1.00 82.31 461 SER A N 1
ATOM 3784 C CA . SER A 1 461 ? 9.838 25.787 17.255 1.00 82.31 461 SER A CA 1
ATOM 3785 C C . SER A 1 461 ? 9.918 25.549 18.767 1.00 82.31 461 SER A C 1
ATOM 3787 O O . SER A 1 461 ? 9.077 24.834 19.327 1.00 82.31 461 SER A O 1
ATOM 3789 N N . LYS A 1 462 ? 10.910 26.124 19.456 1.00 84.75 462 LYS A N 1
ATOM 3790 C CA . LYS A 1 462 ? 11.014 25.953 20.918 1.00 84.75 462 LYS A CA 1
ATOM 3791 C C . LYS A 1 462 ? 9.763 26.486 21.631 1.00 84.75 462 LYS A C 1
ATOM 3793 O O . LYS A 1 462 ? 9.192 25.788 22.466 1.00 84.75 462 LYS A O 1
ATOM 3798 N N . ILE A 1 463 ? 9.317 27.688 21.265 1.00 84.00 463 ILE A N 1
ATOM 3799 C CA . ILE A 1 463 ? 8.160 28.359 21.881 1.00 84.00 463 ILE A CA 1
ATOM 3800 C C . ILE A 1 463 ? 6.864 27.584 21.614 1.00 84.00 463 ILE A C 1
ATOM 3802 O O . ILE A 1 463 ? 6.082 27.340 22.535 1.00 84.00 463 ILE A O 1
ATOM 3806 N N . ASP A 1 464 ? 6.642 27.149 20.369 1.00 84.25 464 ASP A N 1
ATOM 3807 C CA . ASP A 1 464 ? 5.463 26.344 20.036 1.00 84.25 464 ASP A CA 1
ATOM 3808 C C . ASP A 1 464 ? 5.483 25.013 20.789 1.00 84.25 464 ASP A C 1
ATOM 3810 O O . ASP A 1 464 ? 4.438 24.558 21.252 1.00 84.25 464 ASP A O 1
ATOM 3814 N N . PHE A 1 465 ? 6.666 24.412 20.967 1.00 88.31 465 PHE A N 1
ATOM 3815 C CA . PHE A 1 465 ? 6.814 23.183 21.734 1.00 88.31 465 PHE A CA 1
ATOM 3816 C C . PHE A 1 465 ? 6.490 23.380 23.206 1.00 88.31 465 PHE A C 1
ATOM 3818 O O . PHE A 1 465 ? 5.779 22.549 23.753 1.00 88.31 465 PHE A O 1
ATOM 3825 N N . GLU A 1 466 ? 6.960 24.445 23.851 1.00 87.81 466 GLU A N 1
ATOM 3826 C CA . GLU A 1 466 ? 6.639 24.715 25.258 1.00 87.81 466 GLU A CA 1
ATOM 3827 C C . GLU A 1 466 ? 5.126 24.884 25.462 1.00 87.81 466 GLU A C 1
ATOM 3829 O O . GLU A 1 466 ? 4.541 24.246 26.342 1.00 87.81 466 GLU A O 1
ATOM 3834 N N . ASN A 1 467 ? 4.468 25.643 24.581 1.00 87.44 467 ASN A N 1
ATOM 3835 C CA . ASN A 1 467 ? 3.016 25.818 24.607 1.00 87.44 467 ASN A CA 1
ATOM 3836 C C . ASN A 1 467 ? 2.272 24.498 24.357 1.00 87.44 467 ASN A C 1
ATOM 3838 O O . ASN A 1 467 ? 1.372 24.125 25.110 1.00 87.44 467 ASN A O 1
ATOM 3842 N N . PHE A 1 468 ? 2.663 23.760 23.318 1.00 88.56 468 PHE A N 1
ATOM 3843 C CA . PHE A 1 468 ? 2.082 22.462 22.984 1.00 88.56 468 PHE A CA 1
ATOM 3844 C C . PHE A 1 468 ? 2.318 21.426 24.094 1.00 88.56 468 PHE A C 1
ATOM 3846 O O . PHE A 1 468 ? 1.439 20.618 24.402 1.00 88.56 468 PHE A O 1
ATOM 3853 N N . TYR A 1 469 ? 3.485 21.465 24.733 1.00 89.19 469 TYR A N 1
ATOM 3854 C CA . TYR A 1 469 ? 3.860 20.571 25.817 1.00 89.19 469 TYR A CA 1
ATOM 3855 C C . TYR A 1 469 ? 2.947 20.759 27.033 1.00 89.19 469 TYR A C 1
ATOM 3857 O O . TYR A 1 469 ? 2.423 19.776 27.565 1.00 89.19 469 TYR A O 1
ATOM 3865 N N . ILE A 1 470 ? 2.719 22.013 27.432 1.00 89.75 470 ILE A N 1
ATOM 3866 C CA . ILE A 1 470 ? 1.873 22.371 28.577 1.00 89.75 470 ILE A CA 1
ATOM 3867 C C . ILE A 1 470 ? 0.393 22.114 28.279 1.00 89.75 470 ILE A C 1
ATOM 3869 O O . ILE A 1 470 ? -0.299 21.537 29.115 1.00 89.75 470 ILE A O 1
ATOM 3873 N N . ASN A 1 471 ? -0.089 22.506 27.097 1.00 87.88 471 ASN A N 1
ATOM 3874 C CA . ASN A 1 471 ? -1.523 22.508 26.798 1.00 87.88 471 ASN A CA 1
ATOM 3875 C C . ASN A 1 471 ? -2.041 21.170 26.263 1.00 87.88 471 ASN A C 1
ATOM 3877 O O . ASN A 1 471 ? -3.207 20.845 26.481 1.00 87.88 471 ASN A O 1
ATOM 3881 N N . ILE A 1 472 ? -1.202 20.392 25.568 1.00 89.06 472 ILE A N 1
ATOM 3882 C CA . ILE A 1 472 ? -1.628 19.167 24.880 1.00 89.06 472 ILE A CA 1
ATOM 3883 C C . ILE A 1 472 ? -0.858 17.939 25.356 1.00 89.06 472 ILE A C 1
ATOM 3885 O O . ILE A 1 472 ? -1.468 16.973 25.823 1.00 89.06 472 ILE A O 1
ATOM 3889 N N . LEU A 1 473 ? 0.474 17.954 25.249 1.00 88.62 473 LEU A N 1
ATOM 3890 C CA . LEU A 1 473 ? 1.279 16.746 25.446 1.00 88.62 473 LEU A CA 1
ATOM 3891 C C . LEU A 1 473 ? 1.151 16.214 26.871 1.00 88.62 473 LEU A C 1
ATOM 3893 O O . LEU A 1 473 ? 0.892 15.027 27.047 1.00 88.62 473 LEU A O 1
ATOM 3897 N N . ILE A 1 474 ? 1.298 17.070 27.885 1.00 90.00 474 ILE A N 1
ATOM 3898 C CA . ILE A 1 474 ? 1.174 16.643 29.277 1.00 90.00 474 ILE A CA 1
ATOM 3899 C C . ILE A 1 474 ? -0.276 16.298 29.629 1.00 90.00 474 ILE A C 1
ATOM 3901 O O . ILE A 1 474 ? -0.489 15.161 30.055 1.00 90.00 474 ILE A O 1
ATOM 3905 N N . PRO A 1 475 ? -1.290 17.163 29.449 1.00 89.88 475 PRO A N 1
ATOM 3906 C CA . PRO A 1 475 ? -2.654 16.857 29.883 1.00 89.88 475 PRO A CA 1
ATOM 3907 C C . PRO A 1 475 ? -3.239 15.599 29.235 1.00 89.88 475 PRO A C 1
ATOM 3909 O O . PRO A 1 475 ? -3.906 14.829 29.922 1.00 89.88 475 PRO A O 1
ATOM 3912 N N . TYR A 1 476 ? -2.920 15.332 27.964 1.00 89.31 476 TYR A N 1
ATOM 3913 C CA . TYR A 1 476 ? -3.504 14.229 27.187 1.00 89.31 476 TYR A CA 1
ATOM 3914 C C . TYR A 1 476 ? -2.511 13.115 26.847 1.00 89.31 476 TYR A C 1
ATOM 3916 O O . TYR A 1 476 ? -2.747 12.323 25.933 1.00 89.31 476 TYR A O 1
ATOM 3924 N N . ARG A 1 477 ? -1.412 13.003 27.601 1.00 89.75 477 ARG A N 1
ATOM 3925 C CA . ARG A 1 477 ? -0.368 11.978 27.411 1.00 89.75 477 ARG A CA 1
ATOM 3926 C C . ARG A 1 477 ? -0.875 10.539 27.349 1.00 89.75 477 ARG A C 1
ATOM 3928 O O . ARG A 1 477 ? -0.343 9.719 26.610 1.00 89.75 477 ARG A O 1
ATOM 3935 N N . TYR A 1 478 ? -1.943 10.241 28.084 1.00 90.81 478 TYR A N 1
ATOM 3936 C CA . TYR A 1 478 ? -2.566 8.920 28.103 1.00 90.81 478 TYR A CA 1
ATOM 3937 C C . TYR A 1 478 ? -3.283 8.571 26.792 1.00 90.81 478 TYR A C 1
ATOM 3939 O O . TYR A 1 478 ? -3.659 7.419 26.632 1.00 90.81 478 TYR A O 1
ATOM 3947 N N . ARG A 1 479 ? -3.477 9.520 25.864 1.00 90.88 479 ARG A N 1
ATOM 3948 C CA . ARG A 1 479 ? -4.158 9.327 24.567 1.00 90.88 479 ARG A CA 1
ATOM 3949 C C . ARG A 1 479 ? -3.185 9.202 23.396 1.00 90.88 479 ARG A C 1
ATOM 3951 O O . ARG A 1 479 ? -3.622 9.008 22.267 1.00 90.88 479 ARG A O 1
ATOM 3958 N N . ILE A 1 480 ? -1.882 9.328 23.645 1.00 91.94 480 ILE A N 1
ATOM 3959 C CA . ILE A 1 480 ? -0.849 9.275 22.609 1.00 91.94 480 ILE A CA 1
ATOM 3960 C C . ILE A 1 480 ? -0.631 7.818 22.201 1.00 91.94 480 ILE A C 1
ATOM 3962 O O . ILE A 1 480 ? -0.211 7.012 23.031 1.00 91.94 480 ILE A O 1
ATOM 3966 N N . ASN A 1 481 ? -0.878 7.491 20.930 1.00 94.06 481 ASN A N 1
ATOM 3967 C CA . ASN A 1 481 ? -0.619 6.155 20.380 1.00 94.06 481 ASN A CA 1
ATOM 3968 C C . ASN A 1 481 ? 0.590 6.113 19.434 1.00 94.06 481 ASN A C 1
ATOM 3970 O O . ASN A 1 481 ? 1.260 5.082 19.339 1.00 94.06 481 ASN A O 1
ATOM 3974 N N . LEU A 1 482 ? 0.914 7.233 18.785 1.00 94.50 482 LEU A N 1
ATOM 3975 C CA . LEU A 1 482 ? 2.095 7.391 17.944 1.00 94.50 482 LEU A CA 1
ATOM 3976 C C . LEU A 1 482 ? 2.886 8.616 18.386 1.00 94.50 482 LEU A C 1
ATOM 3978 O O . LEU A 1 482 ? 2.345 9.717 18.470 1.00 94.50 482 LEU A O 1
ATOM 3982 N N . PHE A 1 483 ? 4.186 8.429 18.601 1.00 92.81 483 PHE A N 1
ATOM 3983 C CA . PHE A 1 483 ? 5.089 9.515 18.961 1.00 92.81 483 PHE A CA 1
ATOM 3984 C C . PHE A 1 483 ? 6.313 9.532 18.044 1.00 92.81 483 PHE A C 1
ATOM 3986 O O . PHE A 1 483 ? 7.050 8.546 17.967 1.00 92.81 483 PHE A O 1
ATOM 3993 N N . ARG A 1 484 ? 6.530 10.640 17.329 1.00 92.06 484 ARG A N 1
ATOM 3994 C CA . ARG A 1 484 ? 7.693 10.853 16.463 1.00 92.06 484 ARG A CA 1
ATOM 3995 C C . ARG A 1 484 ? 8.564 11.995 16.973 1.00 92.06 484 ARG A C 1
ATOM 3997 O O . ARG A 1 484 ? 8.114 13.131 17.109 1.00 92.06 484 ARG A O 1
ATOM 4004 N N . LEU A 1 485 ? 9.836 11.682 17.191 1.00 87.38 485 LEU A N 1
ATOM 4005 C CA . LEU A 1 485 ? 10.867 12.591 17.671 1.00 87.38 485 LEU A CA 1
ATOM 4006 C C . LEU A 1 485 ? 12.011 12.654 16.668 1.00 87.38 485 LEU A C 1
ATOM 4008 O O . LEU A 1 485 ? 12.667 11.645 16.445 1.00 87.38 485 LEU A O 1
ATOM 4012 N N . SER A 1 486 ? 12.303 13.833 16.122 1.00 79.25 486 SER A N 1
ATOM 4013 C CA . SER A 1 486 ? 13.537 14.064 15.343 1.00 79.25 486 SER A CA 1
ATOM 4014 C C . SER A 1 486 ? 14.484 15.067 15.996 1.00 79.25 486 SER A C 1
ATOM 4016 O O . SER A 1 486 ? 15.630 15.218 15.579 1.00 79.25 486 SER A O 1
ATOM 4018 N N . ASN A 1 487 ? 13.997 15.783 17.010 1.00 77.06 487 ASN A N 1
ATOM 4019 C CA . ASN A 1 487 ? 14.746 16.827 17.674 1.00 77.06 487 ASN A CA 1
ATOM 4020 C C . ASN A 1 487 ? 15.480 16.253 18.911 1.00 77.06 487 ASN A C 1
ATOM 4022 O O . ASN A 1 487 ? 14.827 15.836 19.875 1.00 77.06 487 ASN A O 1
ATOM 4026 N N . PRO A 1 488 ? 16.826 16.271 18.940 1.00 73.69 488 PRO A N 1
ATOM 4027 C CA . PRO A 1 488 ? 17.616 15.730 20.048 1.00 73.69 488 PRO A CA 1
ATOM 4028 C C . PRO A 1 488 ? 17.476 16.527 21.357 1.00 73.69 488 PRO A C 1
ATOM 4030 O O . PRO A 1 488 ? 17.907 16.066 22.416 1.00 73.69 488 PRO A O 1
ATOM 4033 N N . PHE A 1 489 ? 16.915 17.737 21.322 1.00 78.69 489 PHE A N 1
ATOM 4034 C CA . PHE A 1 489 ? 16.587 18.507 22.523 1.00 78.69 489 PHE A CA 1
ATOM 4035 C C . PHE A 1 489 ? 15.352 17.949 23.233 1.00 78.69 489 PHE A C 1
ATOM 4037 O O . PHE A 1 489 ? 15.367 17.810 24.453 1.00 78.69 489 PHE A O 1
ATOM 4044 N N . ILE A 1 490 ? 14.337 17.543 22.469 1.00 83.69 490 ILE A N 1
ATOM 4045 C CA . ILE A 1 490 ? 13.057 17.055 22.996 1.00 83.69 490 ILE A CA 1
ATOM 4046 C C . ILE A 1 490 ? 13.205 15.683 23.663 1.00 83.69 490 ILE A C 1
ATOM 4048 O O . ILE A 1 490 ? 12.515 15.395 24.638 1.00 83.69 490 ILE A O 1
ATOM 4052 N N . ALA A 1 491 ? 14.141 14.853 23.195 1.00 81.44 491 ALA A N 1
ATOM 4053 C CA . ALA A 1 491 ? 14.407 13.553 23.805 1.00 81.44 491 ALA A CA 1
ATOM 4054 C C . ALA A 1 491 ? 14.718 13.662 25.310 1.00 81.44 491 ALA A C 1
ATOM 4056 O O . ALA A 1 491 ? 14.185 12.887 26.099 1.00 81.44 491 ALA A O 1
ATOM 4057 N N . ASP A 1 492 ? 15.510 14.657 25.724 1.00 78.75 492 ASP A N 1
ATOM 4058 C CA . ASP A 1 492 ? 15.798 14.864 27.148 1.00 78.75 492 ASP A CA 1
ATOM 4059 C C . ASP A 1 492 ? 14.537 15.255 27.926 1.00 78.75 492 ASP A C 1
ATOM 4061 O O . ASP A 1 492 ? 14.325 14.751 29.020 1.00 78.75 492 ASP A O 1
ATOM 4065 N N . ILE A 1 493 ? 13.669 16.087 27.351 1.00 83.25 493 ILE A N 1
ATOM 4066 C CA . ILE A 1 493 ? 12.439 16.557 28.006 1.00 83.25 493 ILE A CA 1
ATOM 4067 C C . ILE A 1 493 ? 11.447 15.404 28.210 1.00 83.25 493 ILE A C 1
ATOM 4069 O O . ILE A 1 493 ? 10.836 15.284 29.269 1.00 83.25 493 ILE A O 1
ATOM 4073 N N . ILE A 1 494 ? 11.290 14.536 27.207 1.00 84.81 494 ILE A N 1
ATOM 4074 C CA . ILE A 1 494 ? 10.302 13.448 27.248 1.00 84.81 494 ILE A CA 1
ATOM 4075 C C . ILE A 1 494 ? 10.795 12.253 28.068 1.00 84.81 494 ILE A C 1
ATOM 4077 O O . ILE A 1 494 ? 10.017 11.646 28.806 1.00 84.81 494 ILE A O 1
ATOM 4081 N N . PHE A 1 495 ? 12.076 11.899 27.947 1.00 82.88 495 PHE A N 1
ATOM 4082 C CA . PHE A 1 495 ? 12.639 10.715 28.601 1.00 82.88 495 PHE A CA 1
ATOM 4083 C C . PHE A 1 495 ? 13.331 11.028 29.939 1.00 82.88 495 PHE A C 1
ATOM 4085 O O . PHE A 1 495 ? 13.809 10.110 30.612 1.00 82.88 495 PHE A O 1
ATOM 4092 N N . SER A 1 496 ? 13.378 12.299 30.358 1.00 80.31 496 SER A N 1
ATOM 4093 C CA . SER A 1 496 ? 13.890 12.720 31.663 1.00 80.31 496 SER A CA 1
ATOM 4094 C C . SER A 1 496 ? 13.036 13.855 32.257 1.00 80.31 496 SER A C 1
ATOM 4096 O O . SER A 1 496 ? 13.149 14.996 31.814 1.00 80.31 496 SER A O 1
ATOM 4098 N N . PRO A 1 497 ? 12.226 13.604 33.308 1.00 78.25 497 PRO A N 1
ATOM 4099 C CA . PRO A 1 497 ? 12.192 12.399 34.145 1.00 78.25 497 PRO A CA 1
ATOM 4100 C C . PRO A 1 497 ? 11.399 11.214 33.540 1.00 78.25 497 PRO A C 1
ATOM 4102 O O . PRO A 1 497 ? 10.418 11.437 32.829 1.00 78.25 497 PRO A O 1
ATOM 4105 N N . PRO A 1 498 ? 11.727 9.953 33.915 1.00 75.31 498 PRO A N 1
ATOM 4106 C CA . PRO A 1 498 ? 11.085 8.728 33.402 1.00 75.31 498 PRO A CA 1
ATOM 4107 C C . PRO A 1 498 ? 9.553 8.721 33.475 1.00 75.31 498 PRO A C 1
ATOM 4109 O O . PRO A 1 498 ? 8.872 8.125 32.646 1.00 75.31 498 PRO A O 1
ATOM 4112 N N . ARG A 1 499 ? 8.996 9.391 34.491 1.00 80.38 499 ARG A N 1
ATOM 4113 C CA . ARG A 1 499 ? 7.557 9.406 34.789 1.00 80.38 499 ARG A CA 1
ATOM 4114 C C . ARG A 1 499 ? 6.682 9.911 33.640 1.00 80.38 499 ARG A C 1
ATOM 4116 O O . ARG A 1 499 ? 5.503 9.584 33.624 1.00 80.38 499 ARG A O 1
ATOM 4123 N N . ILE A 1 500 ? 7.222 10.715 32.721 1.00 83.50 500 ILE A N 1
ATOM 4124 C CA . ILE A 1 500 ? 6.442 11.280 31.613 1.00 83.50 500 ILE A CA 1
ATOM 4125 C C . ILE A 1 500 ? 6.100 10.175 30.615 1.00 83.50 500 ILE A C 1
ATOM 4127 O O . ILE A 1 500 ? 4.923 9.883 30.418 1.00 83.50 500 ILE A O 1
ATOM 4131 N N . ILE A 1 501 ? 7.114 9.517 30.044 1.00 87.81 501 ILE A N 1
ATOM 4132 C CA . ILE A 1 501 ? 6.910 8.478 29.028 1.00 87.81 501 ILE A CA 1
ATOM 4133 C C . ILE A 1 501 ? 6.132 7.274 29.571 1.00 87.81 501 ILE A C 1
ATOM 4135 O O . ILE A 1 501 ? 5.286 6.730 28.871 1.00 87.81 501 ILE A O 1
ATOM 4139 N N . LEU A 1 502 ? 6.341 6.899 30.838 1.00 90.12 502 LEU A N 1
ATOM 4140 C CA . LEU A 1 502 ? 5.633 5.775 31.465 1.00 90.12 502 LEU A CA 1
ATOM 4141 C C . LEU A 1 502 ? 4.114 5.998 31.570 1.00 90.12 502 LEU A C 1
ATOM 4143 O O . LEU A 1 502 ? 3.360 5.045 31.733 1.00 90.12 502 LEU A O 1
ATOM 4147 N N . GLN A 1 503 ? 3.648 7.245 31.457 1.00 90.75 503 GLN A N 1
ATOM 4148 C CA . GLN A 1 503 ? 2.222 7.586 31.474 1.00 90.75 503 GLN A CA 1
ATOM 4149 C C . GLN A 1 503 ? 1.589 7.562 30.074 1.00 90.75 503 GLN A C 1
ATOM 4151 O O . GLN A 1 503 ? 0.385 7.789 29.938 1.00 90.75 503 GLN A O 1
ATOM 4156 N N . PHE A 1 504 ? 2.363 7.240 29.032 1.00 93.06 504 PHE A N 1
ATOM 4157 C CA . PHE A 1 504 ? 1.876 7.090 27.661 1.00 93.06 504 PHE A CA 1
ATOM 4158 C C . PHE A 1 504 ? 1.334 5.666 27.480 1.00 93.06 504 PHE A C 1
ATOM 4160 O O . PHE A 1 504 ? 1.800 4.886 26.654 1.00 93.06 504 PHE A O 1
ATOM 4167 N N . ILE A 1 505 ? 0.344 5.305 28.295 1.00 93.75 505 ILE A N 1
ATOM 4168 C CA . ILE A 1 505 ? -0.186 3.937 28.409 1.00 93.75 505 ILE A CA 1
ATOM 4169 C C . ILE A 1 505 ? -0.796 3.392 27.103 1.00 93.75 505 ILE A C 1
ATOM 4171 O O . ILE A 1 505 ? -0.951 2.181 26.955 1.00 93.75 505 ILE A O 1
ATOM 4175 N N . HIS A 1 506 ? -1.130 4.276 26.157 1.00 95.19 506 HIS A N 1
ATOM 4176 C CA . HIS A 1 506 ? -1.651 3.937 24.832 1.00 95.19 506 HIS A CA 1
ATOM 4177 C C . HIS A 1 506 ? -0.591 3.923 23.727 1.00 95.19 506 HIS A C 1
ATOM 4179 O O . HIS A 1 506 ? -0.944 3.660 22.581 1.00 95.19 506 HIS A O 1
ATOM 4185 N N . LEU A 1 507 ? 0.685 4.180 24.039 1.00 96.19 507 LEU A N 1
ATOM 4186 C CA . LEU A 1 507 ? 1.733 4.263 23.028 1.00 96.19 507 LEU A CA 1
ATOM 4187 C C . LEU A 1 507 ? 1.946 2.904 22.358 1.00 96.19 507 LEU A C 1
ATOM 4189 O O . LEU A 1 507 ? 2.423 1.953 22.974 1.00 96.19 507 LEU A O 1
ATOM 4193 N N . GLU A 1 508 ? 1.633 2.845 21.071 1.00 97.00 508 GLU A N 1
ATOM 4194 C CA . GLU A 1 508 ? 1.775 1.667 20.216 1.00 97.00 508 GLU A CA 1
ATOM 4195 C C . GLU A 1 508 ? 3.038 1.762 19.356 1.00 97.00 508 GLU A C 1
ATOM 4197 O O . GLU A 1 508 ? 3.729 0.759 19.127 1.00 97.00 508 GLU A O 1
ATOM 4202 N N . LYS A 1 509 ? 3.359 2.981 18.896 1.00 97.38 509 LYS A N 1
ATOM 4203 C CA . LYS A 1 509 ? 4.435 3.248 17.941 1.00 97.38 509 LYS A CA 1
ATOM 4204 C C . LYS A 1 509 ? 5.323 4.421 18.350 1.00 97.38 509 LYS A C 1
ATOM 4206 O O . LYS A 1 509 ? 4.849 5.540 18.528 1.00 97.38 509 LYS A O 1
ATOM 4211 N N . LEU A 1 510 ? 6.634 4.181 18.379 1.00 95.88 510 LEU A N 1
ATOM 4212 C CA . LEU A 1 510 ? 7.657 5.207 18.590 1.00 95.88 510 LEU A CA 1
ATOM 4213 C C . LEU A 1 510 ? 8.566 5.319 17.359 1.00 95.88 510 LEU A C 1
ATOM 4215 O O . LEU A 1 510 ? 9.071 4.313 16.855 1.00 95.88 510 LEU A O 1
ATOM 4219 N N . ILE A 1 511 ? 8.776 6.545 16.882 1.00 95.31 511 ILE A N 1
ATOM 4220 C CA . ILE A 1 511 ? 9.709 6.875 15.800 1.00 95.31 511 ILE A CA 1
ATOM 4221 C C . ILE A 1 511 ? 10.758 7.842 16.354 1.00 95.31 511 ILE A C 1
ATOM 4223 O O . ILE A 1 511 ? 10.424 8.949 16.767 1.00 95.31 511 ILE A O 1
ATOM 4227 N N . LEU A 1 512 ? 12.020 7.430 16.360 1.00 92.44 512 LEU A N 1
ATOM 4228 C CA . LEU A 1 512 ? 13.163 8.223 16.799 1.00 92.44 512 LEU A CA 1
ATOM 4229 C C . LEU A 1 512 ? 14.058 8.492 15.590 1.00 92.44 512 LEU A C 1
ATOM 4231 O O . LEU A 1 512 ? 14.740 7.588 15.127 1.00 92.44 512 LEU A O 1
ATOM 4235 N N . ASP A 1 513 ? 14.075 9.713 15.079 1.00 88.06 513 ASP A N 1
ATOM 4236 C CA . ASP A 1 513 ? 14.931 10.109 13.967 1.00 88.06 513 ASP A CA 1
ATOM 4237 C C . ASP A 1 513 ? 16.167 10.858 14.482 1.00 88.06 513 ASP A C 1
ATOM 4239 O O . ASP A 1 513 ? 16.049 11.804 15.260 1.00 88.06 513 ASP A O 1
ATOM 4243 N N . LYS A 1 514 ? 17.358 10.468 14.016 1.00 82.00 514 LYS A N 1
ATOM 4244 C CA . LYS A 1 514 ? 18.654 11.066 14.388 1.00 82.00 514 LYS A CA 1
ATOM 4245 C C . LYS A 1 514 ? 18.896 11.150 15.908 1.00 82.00 514 LYS A C 1
ATOM 4247 O O . LYS A 1 514 ? 19.502 12.106 16.399 1.00 82.00 514 LYS A O 1
ATOM 4252 N N . ILE A 1 515 ? 18.436 10.153 16.665 1.00 86.00 515 ILE A N 1
ATOM 4253 C CA . ILE A 1 515 ? 18.643 10.081 18.120 1.00 86.00 515 ILE A CA 1
ATOM 4254 C C . ILE A 1 515 ? 20.069 9.613 18.442 1.00 86.00 515 ILE A C 1
ATOM 4256 O O . ILE A 1 515 ? 20.639 8.820 17.701 1.00 86.00 515 ILE A O 1
ATOM 4260 N N . GLN A 1 516 ? 20.651 10.087 19.546 1.00 83.25 516 GLN A N 1
ATOM 4261 C CA . GLN A 1 516 ? 21.971 9.616 19.987 1.00 83.25 516 GLN A CA 1
ATOM 4262 C C . GLN A 1 516 ? 21.888 8.255 20.674 1.00 83.25 516 GLN A C 1
ATOM 4264 O O . GLN A 1 516 ? 20.993 8.027 21.498 1.00 83.25 516 GLN A O 1
ATOM 4269 N N . MET A 1 517 ? 22.897 7.421 20.446 1.00 84.62 517 MET A N 1
ATOM 4270 C CA . MET A 1 517 ? 23.045 6.093 21.038 1.00 84.62 517 MET A CA 1
ATOM 4271 C C . MET A 1 517 ? 22.981 6.126 22.572 1.00 84.62 517 MET A C 1
ATOM 4273 O O . MET A 1 517 ? 22.336 5.278 23.189 1.00 84.62 517 MET A O 1
ATOM 4277 N N . LYS A 1 518 ? 23.549 7.162 23.207 1.00 83.75 518 LYS A N 1
ATOM 4278 C CA . LYS A 1 518 ? 23.555 7.311 24.677 1.00 83.75 518 LYS A CA 1
ATOM 4279 C C . LYS A 1 518 ? 22.156 7.366 25.313 1.00 83.75 518 LYS A C 1
ATOM 4281 O O . LYS A 1 518 ? 22.017 7.113 26.508 1.00 83.75 518 LYS A O 1
ATOM 4286 N N . TYR A 1 519 ? 21.129 7.742 24.547 1.00 84.25 519 TYR A N 1
ATOM 4287 C CA . TYR A 1 519 ? 19.751 7.811 25.038 1.00 84.25 519 TYR A CA 1
ATOM 4288 C C . TYR A 1 519 ? 19.025 6.474 24.924 1.00 84.25 519 TYR A C 1
ATOM 4290 O O . TYR A 1 519 ? 18.105 6.216 25.699 1.00 84.25 519 TYR A O 1
ATOM 4298 N N . LEU A 1 520 ? 19.438 5.616 23.990 1.00 87.62 520 LEU A N 1
ATOM 4299 C CA . LEU A 1 520 ? 18.680 4.429 23.618 1.00 87.62 520 LEU A CA 1
ATOM 4300 C C . LEU A 1 520 ? 18.546 3.426 24.758 1.00 87.62 520 LEU A C 1
ATOM 4302 O O . LEU A 1 520 ? 17.443 2.952 24.983 1.00 87.62 520 LEU A O 1
ATOM 4306 N N . SER A 1 521 ? 19.605 3.167 25.532 1.00 84.81 521 SER A N 1
ATOM 4307 C CA . SER A 1 521 ? 19.519 2.232 26.667 1.00 84.81 521 SER A CA 1
ATOM 4308 C C . SER A 1 521 ? 18.443 2.658 27.678 1.00 84.81 521 SER A C 1
ATOM 4310 O O . SER A 1 521 ? 17.585 1.860 28.048 1.00 84.81 521 SER A O 1
ATOM 4312 N N . LYS A 1 522 ? 18.400 3.950 28.045 1.00 85.81 522 LYS A N 1
ATOM 4313 C CA . LYS A 1 522 ? 17.352 4.487 28.930 1.00 85.81 522 LYS A CA 1
ATOM 4314 C C . LYS A 1 522 ? 15.969 4.400 28.295 1.00 85.81 522 LYS A C 1
ATOM 4316 O O . LYS A 1 522 ? 15.026 3.997 28.964 1.00 85.81 522 LYS A O 1
ATOM 4321 N N . ILE A 1 523 ? 15.854 4.764 27.018 1.00 90.62 523 ILE A N 1
ATOM 4322 C CA . ILE A 1 523 ? 14.586 4.698 26.287 1.00 90.62 523 ILE A CA 1
ATOM 4323 C C . ILE A 1 523 ? 14.065 3.258 26.278 1.00 90.62 523 ILE A C 1
ATOM 4325 O O . ILE A 1 523 ? 12.934 3.034 26.695 1.00 90.62 523 ILE A O 1
ATOM 4329 N N . PHE A 1 524 ? 14.883 2.281 25.883 1.00 91.06 524 PHE A N 1
ATOM 4330 C CA . PHE A 1 524 ? 14.506 0.867 25.847 1.00 91.06 524 PHE A CA 1
ATOM 4331 C C . PHE A 1 524 ? 14.043 0.364 27.211 1.00 91.06 524 PHE A C 1
ATOM 4333 O O . PHE A 1 524 ? 12.995 -0.272 27.288 1.00 91.06 524 PHE A O 1
ATOM 4340 N N . ASN A 1 525 ? 14.736 0.747 28.286 1.00 89.31 525 ASN A N 1
ATOM 4341 C CA . ASN A 1 525 ? 14.323 0.408 29.645 1.00 89.31 525 ASN A CA 1
ATOM 4342 C C . ASN A 1 525 ? 12.952 0.979 30.025 1.00 89.31 525 ASN A C 1
ATOM 4344 O O . ASN A 1 525 ? 12.293 0.405 30.877 1.00 89.31 525 ASN A O 1
ATOM 4348 N N . TYR A 1 526 ? 12.508 2.097 29.448 1.00 91.19 526 TYR A N 1
ATOM 4349 C CA . TYR A 1 526 ? 11.159 2.613 29.705 1.00 91.19 526 TYR A CA 1
ATOM 4350 C C . TYR A 1 526 ? 10.101 1.940 28.833 1.00 91.19 526 TYR A C 1
ATOM 4352 O O . TYR A 1 526 ? 8.970 1.751 29.277 1.00 91.19 526 TYR A O 1
ATOM 4360 N N . LEU A 1 527 ? 10.459 1.564 27.604 1.00 92.88 527 LEU A N 1
ATOM 4361 C CA . LEU A 1 527 ? 9.536 0.931 26.661 1.00 92.88 527 LEU A CA 1
ATOM 4362 C C . LEU A 1 527 ? 9.094 -0.467 27.105 1.00 92.88 527 LEU A C 1
ATOM 4364 O O . LEU A 1 527 ? 7.989 -0.873 26.753 1.00 92.88 527 LEU A O 1
ATOM 4368 N N . THR A 1 528 ? 9.897 -1.176 27.904 1.00 92.06 528 THR A N 1
ATOM 4369 C CA . THR A 1 528 ? 9.517 -2.477 28.490 1.00 92.06 528 THR A CA 1
ATOM 4370 C C . THR A 1 528 ? 8.267 -2.397 29.370 1.00 92.06 528 THR A C 1
ATOM 4372 O O . THR A 1 528 ? 7.555 -3.389 29.500 1.00 92.06 528 THR A O 1
ATOM 4375 N N . TYR A 1 529 ? 7.972 -1.229 29.949 1.00 92.06 529 TYR A N 1
ATOM 4376 C CA . TYR A 1 529 ? 6.824 -1.024 30.835 1.00 92.06 529 TYR A CA 1
ATOM 4377 C C . TYR A 1 529 ? 5.551 -0.574 30.102 1.00 92.06 529 TYR A C 1
ATOM 4379 O O . TYR A 1 529 ? 4.505 -0.426 30.735 1.00 92.06 529 TYR A O 1
ATOM 4387 N N . LEU A 1 530 ? 5.609 -0.328 28.788 1.00 94.12 530 LEU A N 1
ATOM 4388 C CA . LEU A 1 530 ? 4.467 0.184 28.031 1.00 94.12 530 LEU A CA 1
ATOM 4389 C C . LEU A 1 530 ? 3.597 -0.965 27.492 1.00 94.12 530 LEU A C 1
ATOM 4391 O O . LEU A 1 530 ? 4.047 -1.732 26.640 1.00 94.12 530 LEU A O 1
ATOM 4395 N N . PRO A 1 531 ? 2.324 -1.075 27.919 1.00 92.94 531 PRO A N 1
ATOM 4396 C CA . PRO A 1 531 ? 1.530 -2.287 27.709 1.00 92.94 531 PRO A CA 1
ATOM 4397 C C . PRO A 1 531 ? 1.097 -2.502 26.254 1.00 92.94 531 PRO A C 1
ATOM 4399 O O . PRO A 1 531 ? 0.926 -3.642 25.825 1.00 92.94 531 PRO A O 1
ATOM 4402 N N . LYS A 1 532 ? 0.905 -1.421 25.486 1.00 95.44 532 LYS A N 1
ATOM 4403 C CA . LYS A 1 532 ? 0.463 -1.476 24.081 1.00 95.44 532 LYS A CA 1
ATOM 4404 C C . LYS A 1 532 ? 1.606 -1.333 23.075 1.00 95.44 532 LYS A C 1
ATOM 4406 O O . LYS A 1 532 ? 1.372 -1.421 21.873 1.00 95.44 532 LYS A O 1
ATOM 4411 N N . PHE A 1 533 ? 2.838 -1.146 23.538 1.00 96.88 533 PHE A N 1
ATOM 4412 C CA . PHE A 1 533 ? 3.960 -0.830 22.665 1.00 96.88 533 PHE A CA 1
ATOM 4413 C C . PHE A 1 533 ? 4.336 -2.018 21.782 1.00 96.88 533 PHE A C 1
ATOM 4415 O O . PHE A 1 533 ? 4.666 -3.081 22.293 1.00 96.88 533 PHE A O 1
ATOM 4422 N N . HIS A 1 534 ? 4.311 -1.853 20.458 1.00 97.19 534 HIS A N 1
ATOM 4423 C CA . HIS A 1 534 ? 4.619 -2.957 19.542 1.00 97.19 534 HIS A CA 1
ATOM 4424 C C . HIS A 1 534 ? 5.363 -2.549 18.264 1.00 97.19 534 HIS A C 1
ATOM 4426 O O . HIS A 1 534 ? 5.678 -3.425 17.449 1.00 97.19 534 HIS A O 1
ATOM 4432 N N . SER A 1 535 ? 5.635 -1.259 18.041 1.00 98.38 535 SER A N 1
ATOM 4433 C CA . SER A 1 535 ? 6.329 -0.764 16.847 1.00 98.38 535 SER A CA 1
ATOM 4434 C C . SER A 1 535 ? 7.409 0.263 17.186 1.00 98.38 535 SER A C 1
ATOM 4436 O O . SER A 1 535 ? 7.125 1.310 17.763 1.00 98.38 535 SER A O 1
ATOM 4438 N N . LEU A 1 536 ? 8.627 0.030 16.699 1.00 97.88 536 LEU A N 1
ATOM 4439 C CA . LEU A 1 536 ? 9.781 0.902 16.906 1.00 97.88 536 LEU A CA 1
ATOM 4440 C C . LEU A 1 536 ? 10.487 1.201 15.581 1.00 97.88 536 LEU A C 1
ATOM 4442 O O . LEU A 1 536 ? 10.811 0.290 14.817 1.00 97.88 536 LEU A O 1
ATOM 4446 N N . ILE A 1 537 ? 10.715 2.481 15.300 1.00 97.38 537 ILE A N 1
ATOM 4447 C CA . ILE A 1 537 ? 11.537 2.943 14.179 1.00 97.38 537 ILE A CA 1
ATOM 4448 C C . ILE A 1 537 ? 12.627 3.842 14.746 1.00 97.38 537 ILE A C 1
ATOM 4450 O O . ILE A 1 537 ? 12.313 4.816 15.420 1.00 97.38 537 ILE A O 1
ATOM 4454 N N . ILE A 1 538 ? 13.888 3.524 14.480 1.00 94.88 538 ILE A N 1
ATOM 4455 C CA . ILE A 1 538 ? 15.035 4.275 14.992 1.00 94.88 538 ILE A CA 1
ATOM 4456 C C . ILE A 1 538 ? 15.958 4.612 13.829 1.00 94.88 538 ILE A C 1
ATOM 4458 O O . ILE A 1 538 ? 16.334 3.731 13.064 1.00 94.88 538 ILE A O 1
ATOM 4462 N N . SER A 1 539 ? 16.349 5.871 13.724 1.00 92.31 539 SER A N 1
ATOM 4463 C CA . SER A 1 539 ? 17.500 6.337 12.967 1.00 92.31 539 SER A CA 1
ATOM 4464 C C . SER A 1 539 ? 18.474 6.954 13.962 1.00 92.31 539 SER A C 1
ATOM 4466 O O . SER A 1 539 ? 18.127 7.882 14.696 1.00 92.31 539 SER A O 1
ATOM 4468 N N . ILE A 1 540 ? 19.670 6.385 14.039 1.00 89.19 540 ILE A N 1
ATOM 4469 C CA . ILE A 1 540 ? 20.711 6.776 14.984 1.00 89.19 540 ILE A CA 1
ATOM 4470 C C . ILE A 1 540 ? 21.543 7.879 14.331 1.00 89.19 540 ILE A C 1
ATOM 4472 O O . ILE A 1 540 ? 21.989 7.746 13.194 1.00 89.19 540 ILE A O 1
ATOM 4476 N N . GLY A 1 541 ? 21.666 9.013 15.023 1.00 82.50 541 GLY A N 1
ATOM 4477 C CA . GLY A 1 541 ? 22.346 10.204 14.504 1.00 82.50 541 GLY A CA 1
ATOM 4478 C C . GLY A 1 541 ? 23.862 10.195 14.717 1.00 82.50 541 GLY A C 1
ATOM 4479 O O . GLY A 1 541 ? 24.569 11.005 14.117 1.00 82.50 541 GLY A O 1
ATOM 4480 N N . ASP A 1 542 ? 24.358 9.320 15.590 1.00 82.56 542 ASP A N 1
ATOM 4481 C CA . ASP A 1 542 ? 25.772 9.119 15.883 1.00 82.56 542 ASP A CA 1
ATOM 4482 C C . ASP A 1 542 ? 26.317 7.775 15.364 1.00 82.56 542 ASP A C 1
ATOM 4484 O O . ASP A 1 542 ? 25.564 6.905 14.931 1.00 82.56 542 ASP A O 1
ATOM 4488 N N . TYR A 1 543 ? 27.646 7.618 15.349 1.00 83.81 543 TYR A N 1
ATOM 4489 C CA . TYR A 1 543 ? 28.262 6.335 15.003 1.00 83.81 543 TYR A CA 1
ATOM 4490 C C . TYR A 1 543 ? 28.034 5.324 16.122 1.00 83.81 543 TYR A C 1
ATOM 4492 O O . TYR A 1 543 ? 28.194 5.648 17.300 1.00 83.81 543 TYR A O 1
ATOM 4500 N N . ILE A 1 544 ? 27.721 4.085 15.749 1.00 81.81 544 ILE A N 1
ATOM 4501 C CA . ILE A 1 544 ? 27.594 3.001 16.721 1.00 81.81 544 ILE A CA 1
ATOM 4502 C C . ILE A 1 544 ? 28.966 2.410 17.029 1.00 81.81 544 ILE A C 1
ATOM 4504 O O . ILE A 1 544 ? 29.666 1.955 16.129 1.00 81.81 544 ILE A O 1
ATOM 4508 N N . GLU A 1 545 ? 29.309 2.371 18.317 1.00 75.62 545 GLU A N 1
ATOM 4509 C CA . GLU A 1 545 ? 30.517 1.706 18.818 1.00 75.62 545 GLU A CA 1
ATOM 4510 C C . GLU A 1 545 ? 30.310 0.193 19.015 1.00 75.62 545 GLU A C 1
ATOM 4512 O O . GLU A 1 545 ? 31.208 -0.592 18.731 1.00 75.62 545 GLU A O 1
ATOM 4517 N N . SER A 1 546 ? 29.123 -0.236 19.466 1.00 80.56 546 SER A N 1
ATOM 4518 C CA . SER A 1 546 ? 28.794 -1.651 19.702 1.00 80.56 546 SER A CA 1
ATOM 4519 C C . SER A 1 546 ? 27.358 -1.983 19.285 1.00 80.56 546 SER A C 1
ATOM 4521 O O . SER A 1 546 ? 26.391 -1.460 19.849 1.00 80.56 546 SER A O 1
ATOM 4523 N N . LEU A 1 547 ? 27.219 -2.872 18.296 1.00 86.56 547 LEU A N 1
ATOM 4524 C CA . LEU A 1 547 ? 25.922 -3.387 17.841 1.00 86.56 547 LEU A CA 1
ATOM 4525 C C . LEU A 1 547 ? 25.317 -4.389 18.832 1.00 86.56 547 LEU A C 1
ATOM 4527 O O . LEU A 1 547 ? 24.096 -4.470 18.948 1.00 86.56 547 LEU A O 1
ATOM 4531 N N . ASP A 1 548 ? 26.150 -5.108 19.578 1.00 84.06 548 ASP A N 1
ATOM 4532 C CA . ASP A 1 548 ? 25.745 -6.125 20.551 1.00 84.06 548 ASP A CA 1
ATOM 4533 C C . ASP A 1 548 ? 24.839 -5.513 21.614 1.00 84.06 548 ASP A C 1
ATOM 4535 O O . ASP A 1 548 ? 23.732 -5.998 21.847 1.00 84.06 548 ASP A O 1
ATOM 4539 N N . ILE A 1 549 ? 25.258 -4.380 22.185 1.00 84.12 549 ILE A N 1
ATOM 4540 C CA . ILE A 1 549 ? 24.478 -3.649 23.187 1.00 84.12 549 ILE A CA 1
ATOM 4541 C C . ILE A 1 549 ? 23.120 -3.243 22.608 1.00 84.12 549 ILE A C 1
ATOM 4543 O O . ILE A 1 549 ? 22.089 -3.429 23.252 1.00 84.12 549 ILE A O 1
ATOM 4547 N N . LEU A 1 550 ? 23.107 -2.708 21.389 1.00 88.38 550 LEU A N 1
ATOM 4548 C CA . LEU A 1 550 ? 21.897 -2.234 20.727 1.00 88.38 550 LEU A CA 1
ATOM 4549 C C . LEU A 1 550 ? 20.872 -3.356 20.522 1.00 88.38 550 LEU A C 1
ATOM 4551 O O . LEU A 1 550 ? 19.726 -3.229 20.955 1.00 88.38 550 LEU A O 1
ATOM 4555 N N . PHE A 1 551 ? 21.280 -4.448 19.873 1.00 89.69 551 PHE A N 1
ATOM 4556 C CA . PHE A 1 551 ? 20.384 -5.561 19.561 1.00 89.69 551 PHE A CA 1
ATOM 4557 C C . PHE A 1 551 ? 19.960 -6.330 20.813 1.00 89.69 551 PHE A C 1
ATOM 4559 O O . PHE A 1 551 ? 18.794 -6.705 20.909 1.00 89.69 551 PHE A O 1
ATOM 4566 N N . THR A 1 552 ? 20.842 -6.466 21.807 1.00 87.38 552 THR A N 1
ATOM 4567 C CA . THR A 1 552 ? 20.495 -7.085 23.097 1.00 87.38 552 THR A CA 1
ATOM 4568 C C . THR A 1 552 ? 19.339 -6.346 23.769 1.00 87.38 552 THR A C 1
ATOM 4570 O O . THR A 1 552 ? 18.334 -6.953 24.127 1.00 87.38 552 THR A O 1
ATOM 4573 N N . HIS A 1 553 ? 19.415 -5.015 23.881 1.00 87.94 553 HIS A N 1
ATOM 4574 C CA . HIS A 1 553 ? 18.314 -4.252 24.475 1.00 87.94 553 HIS A CA 1
ATOM 4575 C C . HIS A 1 553 ? 17.031 -4.314 23.635 1.00 87.94 553 HIS A C 1
ATOM 4577 O O . HIS A 1 553 ? 15.940 -4.370 24.199 1.00 87.94 553 HIS A O 1
ATOM 4583 N N . LEU A 1 554 ? 17.142 -4.313 22.302 1.00 90.94 554 LEU A N 1
ATOM 4584 C CA . LEU A 1 554 ? 15.979 -4.421 21.417 1.00 90.94 554 LEU A CA 1
ATOM 4585 C C . LEU A 1 554 ? 15.245 -5.752 21.590 1.00 90.94 554 LEU A C 1
ATOM 4587 O O . LEU A 1 554 ? 14.014 -5.773 21.571 1.00 90.94 554 LEU A O 1
ATOM 4591 N N . PHE A 1 555 ? 15.971 -6.857 21.758 1.00 90.00 555 PHE A N 1
ATOM 4592 C CA . PHE A 1 555 ? 15.364 -8.185 21.862 1.00 90.00 555 PHE A CA 1
ATOM 4593 C C . PHE A 1 555 ? 14.690 -8.444 23.208 1.00 90.00 555 PHE A C 1
ATOM 4595 O O . PHE A 1 555 ? 13.706 -9.182 23.232 1.00 90.00 555 PHE A O 1
ATOM 4602 N N . HIS A 1 556 ? 15.092 -7.735 24.267 1.00 88.81 556 HIS A N 1
ATOM 4603 C CA . HIS A 1 556 ? 14.389 -7.731 25.556 1.00 88.81 556 HIS A CA 1
ATOM 4604 C C . HIS A 1 556 ? 13.028 -7.007 25.534 1.00 88.81 556 HIS A C 1
ATOM 4606 O O . HIS A 1 556 ? 12.267 -7.087 26.499 1.00 88.81 556 HIS A O 1
ATOM 4612 N N . LEU A 1 557 ? 12.669 -6.306 24.451 1.00 92.19 557 LEU A N 1
ATOM 4613 C CA . LEU A 1 557 ? 11.353 -5.676 24.314 1.00 92.19 557 LEU A CA 1
ATOM 4614 C C . LEU A 1 557 ? 10.293 -6.726 23.942 1.00 92.19 557 LEU A C 1
ATOM 4616 O O . LEU A 1 557 ? 9.932 -6.891 22.778 1.00 92.19 557 LEU A O 1
ATOM 4620 N N . LEU A 1 558 ? 9.763 -7.429 24.947 1.00 90.38 558 LEU A N 1
ATOM 4621 C CA . LEU A 1 558 ? 8.876 -8.590 24.769 1.00 90.38 558 LEU A CA 1
ATOM 4622 C C . LEU A 1 558 ? 7.565 -8.298 24.019 1.00 90.38 558 LEU A C 1
ATOM 4624 O O . LEU A 1 558 ? 6.956 -9.212 23.462 1.00 90.38 558 LEU A O 1
ATOM 4628 N N . THR A 1 559 ? 7.126 -7.046 23.938 1.00 92.62 559 THR A N 1
ATOM 4629 C CA . THR A 1 559 ? 5.914 -6.641 23.204 1.00 92.62 559 THR A CA 1
ATOM 4630 C C . THR A 1 559 ? 6.190 -6.181 21.764 1.00 92.62 559 THR A C 1
ATOM 4632 O O . THR A 1 559 ? 5.256 -6.057 20.963 1.00 92.62 559 THR A O 1
ATOM 4635 N N . LEU A 1 560 ? 7.460 -5.976 21.393 1.00 96.44 560 LEU A N 1
ATOM 4636 C CA . LEU A 1 560 ? 7.870 -5.395 20.116 1.00 96.44 560 LEU A CA 1
ATOM 4637 C C . LEU A 1 560 ? 7.669 -6.362 18.940 1.00 96.44 560 LEU A C 1
ATOM 4639 O O . LEU A 1 560 ? 8.408 -7.322 18.763 1.00 96.44 560 LEU A O 1
ATOM 4643 N N . LYS A 1 561 ? 6.710 -6.064 18.059 1.00 97.69 561 LYS A N 1
ATOM 4644 C CA . LYS A 1 561 ? 6.422 -6.876 16.861 1.00 97.69 561 LYS A CA 1
ATOM 4645 C C . LYS A 1 561 ? 7.087 -6.338 15.594 1.00 97.69 561 LYS A C 1
ATOM 4647 O O . LYS A 1 561 ? 7.437 -7.130 14.719 1.00 97.69 561 LYS A O 1
ATOM 4652 N N . TYR A 1 562 ? 7.236 -5.020 15.472 1.00 98.56 562 TYR A N 1
ATOM 4653 C CA . TYR A 1 562 ? 7.825 -4.356 14.306 1.00 98.56 562 TYR A CA 1
ATOM 4654 C C . TYR A 1 562 ? 9.017 -3.496 14.723 1.00 98.56 562 TYR A C 1
ATOM 4656 O O . TYR A 1 562 ? 8.863 -2.589 15.537 1.00 98.56 562 TYR A O 1
ATOM 4664 N N . CYS A 1 563 ? 10.182 -3.735 14.125 1.00 97.94 563 CYS A N 1
ATOM 4665 C CA . CYS A 1 563 ? 11.398 -2.974 14.372 1.00 97.94 563 CYS A CA 1
ATOM 4666 C C . CYS A 1 563 ? 12.057 -2.567 13.051 1.00 97.94 563 CYS A C 1
ATOM 4668 O O . CYS A 1 563 ? 12.395 -3.414 12.221 1.00 97.94 563 CYS A O 1
ATOM 4670 N N . LYS A 1 564 ? 12.287 -1.266 12.870 1.00 98.06 564 LYS A N 1
ATOM 4671 C CA . LYS A 1 564 ? 13.170 -0.732 11.830 1.00 98.06 564 LYS A CA 1
ATOM 4672 C C . LYS A 1 564 ? 14.289 0.053 12.494 1.00 98.06 564 LYS A C 1
ATOM 4674 O O . LYS A 1 564 ? 14.010 0.962 13.268 1.00 98.06 564 LYS A O 1
ATOM 4679 N N . ILE A 1 565 ? 15.527 -0.250 12.139 1.00 96.00 565 ILE A N 1
ATOM 4680 C CA . ILE A 1 565 ? 16.695 0.463 12.636 1.00 96.00 565 ILE A CA 1
ATOM 4681 C C . ILE A 1 565 ? 17.566 0.956 11.489 1.00 96.00 565 ILE A C 1
ATOM 4683 O O . ILE A 1 565 ? 17.755 0.244 10.510 1.00 96.00 565 ILE A O 1
ATOM 4687 N N . GLU A 1 566 ? 18.081 2.170 11.608 1.00 94.38 566 GLU A N 1
ATOM 4688 C CA . GLU A 1 566 ? 18.982 2.815 10.663 1.00 94.38 566 GLU A CA 1
ATOM 4689 C C . GLU A 1 566 ? 20.177 3.392 11.415 1.00 94.38 566 GLU A C 1
ATOM 4691 O O . GLU A 1 566 ? 19.994 4.095 12.409 1.00 94.38 566 GLU A O 1
ATOM 4696 N N . TYR A 1 567 ? 21.388 3.051 10.979 1.00 90.81 567 TYR A N 1
ATOM 4697 C CA . TYR A 1 567 ? 22.617 3.459 11.651 1.00 90.81 567 TYR A CA 1
ATOM 4698 C C . TYR A 1 567 ? 23.826 3.451 10.718 1.00 90.81 567 TYR A C 1
ATOM 4700 O O . TYR A 1 567 ? 23.845 2.760 9.698 1.00 90.81 567 TYR A O 1
ATOM 4708 N N . GLU A 1 568 ? 24.869 4.165 11.133 1.00 86.00 568 GLU A N 1
ATOM 4709 C CA . GLU A 1 568 ? 26.170 4.192 10.472 1.00 86.00 568 GLU A CA 1
ATOM 4710 C C . GLU A 1 568 ? 27.267 3.682 11.420 1.00 86.00 568 GLU A C 1
ATOM 4712 O O . GLU A 1 568 ? 27.220 3.880 12.637 1.00 86.00 568 GLU A O 1
ATOM 4717 N N . ILE A 1 569 ? 28.270 3.018 10.847 1.00 81.38 569 ILE A N 1
ATOM 4718 C CA . ILE A 1 569 ? 29.496 2.600 11.539 1.00 81.38 569 ILE A CA 1
ATOM 4719 C C . ILE A 1 569 ? 30.630 3.485 11.027 1.00 81.38 569 ILE A C 1
ATOM 4721 O O . ILE A 1 569 ? 30.611 3.944 9.886 1.00 81.38 569 ILE A O 1
ATOM 4725 N N . LYS A 1 570 ? 31.617 3.761 11.874 1.00 77.62 570 LYS A N 1
ATOM 4726 C CA . LYS A 1 570 ? 32.764 4.600 11.526 1.00 77.62 570 LYS A CA 1
ATOM 4727 C C . LYS A 1 570 ? 33.533 3.999 10.333 1.00 77.62 570 LYS A C 1
ATOM 4729 O O . LYS A 1 570 ? 34.063 2.899 10.433 1.00 77.62 570 LYS A O 1
ATOM 4734 N N . ASN A 1 571 ? 33.634 4.755 9.231 1.00 57.53 571 ASN A N 1
ATOM 4735 C CA . ASN A 1 571 ? 34.127 4.338 7.898 1.00 57.53 571 ASN A CA 1
ATOM 4736 C C . ASN A 1 571 ? 35.481 3.589 7.829 1.00 57.53 571 ASN A C 1
ATOM 4738 O O . ASN A 1 571 ? 35.809 3.032 6.786 1.00 57.53 571 ASN A O 1
ATOM 4742 N N . SER A 1 572 ? 36.291 3.580 8.889 1.00 56.41 572 SER A N 1
ATOM 4743 C CA . SER A 1 572 ? 37.579 2.870 8.947 1.00 56.41 572 SER A CA 1
ATOM 4744 C C . SER A 1 572 ? 37.486 1.428 9.473 1.00 56.41 572 SER A C 1
ATOM 4746 O O . SER A 1 572 ? 38.479 0.691 9.448 1.00 56.41 572 SER A O 1
ATOM 4748 N N . GLU A 1 573 ? 36.324 1.016 9.978 1.00 60.16 573 GLU A N 1
ATOM 4749 C CA . GLU A 1 573 ? 36.152 -0.214 10.749 1.00 60.16 573 GLU A CA 1
ATOM 4750 C C . GLU A 1 573 ? 35.060 -1.088 10.112 1.00 60.16 573 GLU A C 1
ATOM 4752 O O . GLU A 1 573 ? 33.897 -0.703 10.023 1.00 60.16 573 GLU A O 1
ATOM 4757 N N . TYR A 1 574 ? 35.441 -2.282 9.641 1.00 67.19 574 TYR A N 1
ATOM 4758 C CA . TYR A 1 574 ? 34.458 -3.329 9.347 1.00 67.19 574 TYR A CA 1
ATOM 4759 C C . TYR A 1 574 ? 33.800 -3.745 10.667 1.00 67.19 574 TYR A C 1
ATOM 4761 O O . TYR A 1 574 ? 34.512 -3.830 11.673 1.00 67.19 574 TYR A O 1
ATOM 4769 N N . PRO A 1 575 ? 32.488 -4.037 10.692 1.00 70.50 575 PRO A N 1
ATOM 4770 C CA . PRO A 1 575 ? 31.836 -4.464 11.919 1.00 70.50 575 PRO A CA 1
ATOM 4771 C C . PRO A 1 575 ? 32.458 -5.764 12.441 1.00 70.50 575 PRO A C 1
ATOM 4773 O O . PRO A 1 575 ? 32.654 -6.726 11.688 1.00 70.50 575 PRO A O 1
ATOM 4776 N N . LEU A 1 576 ? 32.742 -5.784 13.743 1.00 75.06 576 LEU A N 1
ATOM 4777 C CA . LEU A 1 576 ? 33.104 -6.996 14.475 1.00 75.06 576 LEU A CA 1
ATOM 4778 C C . LEU A 1 576 ? 31.906 -7.946 14.547 1.00 75.06 576 LEU A C 1
ATOM 4780 O O . LEU A 1 576 ? 30.756 -7.517 14.433 1.00 75.06 576 LEU A O 1
ATOM 4784 N N . SER A 1 577 ? 32.166 -9.240 14.732 1.00 75.38 577 SER A N 1
ATOM 4785 C CA . SER A 1 577 ? 31.088 -10.196 14.979 1.00 75.38 577 SER A CA 1
ATOM 4786 C C . SER A 1 577 ? 30.353 -9.867 16.280 1.00 75.38 577 SER A C 1
ATOM 4788 O O . SER A 1 577 ? 30.981 -9.704 17.321 1.00 75.38 577 SER A O 1
ATOM 4790 N N . ILE A 1 578 ? 29.028 -9.845 16.201 1.00 79.50 578 ILE A N 1
ATOM 4791 C CA . ILE A 1 578 ? 28.093 -9.683 17.312 1.00 79.50 578 ILE A CA 1
ATOM 4792 C C . ILE A 1 578 ? 27.863 -11.030 17.999 1.00 79.50 578 ILE A C 1
ATOM 4794 O O . ILE A 1 578 ? 27.469 -12.007 17.339 1.00 79.50 578 ILE A O 1
ATOM 4798 N N . TYR A 1 579 ? 28.038 -11.055 19.318 1.00 77.50 579 TYR A N 1
ATOM 4799 C CA . TYR A 1 579 ? 27.728 -12.204 20.166 1.00 77.50 579 TYR A CA 1
ATOM 4800 C C . TYR A 1 579 ? 26.425 -11.944 20.923 1.00 77.50 579 TYR A C 1
ATOM 4802 O O . TYR A 1 579 ? 26.403 -11.307 21.972 1.00 77.50 579 TYR A O 1
ATOM 4810 N N . LEU A 1 580 ? 25.318 -12.433 20.365 1.00 75.94 580 LEU A N 1
ATOM 4811 C CA . LEU A 1 580 ? 24.017 -12.405 21.029 1.00 75.94 580 LEU A CA 1
ATOM 4812 C C . LEU A 1 580 ? 23.917 -13.650 21.915 1.00 75.94 580 LEU A C 1
ATOM 4814 O O . LEU A 1 580 ? 24.063 -14.767 21.419 1.00 75.94 580 LEU A O 1
ATOM 4818 N N . THR A 1 581 ? 23.735 -13.467 23.222 1.00 63.38 581 THR A N 1
ATOM 4819 C CA . THR A 1 581 ? 23.583 -14.575 24.173 1.00 63.38 581 THR A CA 1
ATOM 4820 C C . THR A 1 581 ? 22.209 -15.242 24.013 1.00 63.38 581 THR A C 1
ATOM 4822 O O . THR A 1 581 ? 21.234 -14.588 23.653 1.00 63.38 581 THR A O 1
ATOM 4825 N N . GLU A 1 582 ? 22.119 -16.552 24.272 1.00 58.97 582 GLU A N 1
ATOM 4826 C CA . GLU A 1 582 ? 20.941 -17.414 24.011 1.00 58.97 582 GLU A CA 1
ATOM 4827 C C . GLU A 1 582 ? 19.696 -17.155 24.888 1.00 58.97 582 GLU A C 1
ATOM 4829 O O . GLU A 1 582 ? 18.829 -18.019 25.016 1.00 58.97 582 GLU A O 1
ATOM 4834 N N . TYR A 1 583 ? 19.558 -15.981 25.496 1.00 54.25 583 TYR A N 1
ATOM 4835 C CA . TYR A 1 583 ? 18.537 -15.752 26.512 1.00 54.25 583 TYR A CA 1
ATOM 4836 C C . TYR A 1 583 ? 17.435 -14.829 25.981 1.00 54.25 583 TYR A C 1
ATOM 4838 O O . TYR A 1 583 ? 17.673 -13.696 25.577 1.00 54.25 583 TYR A O 1
ATOM 4846 N N . ASP A 1 584 ? 16.228 -15.394 25.976 1.00 60.34 584 ASP A N 1
ATOM 4847 C CA . ASP A 1 584 ? 14.928 -14.841 25.598 1.00 60.34 584 ASP A CA 1
ATOM 4848 C C . ASP A 1 584 ? 14.635 -14.688 24.097 1.00 60.34 584 ASP A C 1
ATOM 4850 O O . ASP A 1 584 ? 15.130 -13.825 23.373 1.00 60.34 584 ASP A O 1
ATOM 4854 N N . SER A 1 585 ? 13.719 -15.537 23.619 1.00 80.50 585 SER A N 1
ATOM 4855 C CA . SER A 1 585 ? 13.167 -15.443 22.271 1.00 80.50 585 SER A CA 1
ATOM 4856 C C . SER A 1 585 ? 12.446 -14.109 22.078 1.00 80.50 585 SER A C 1
ATOM 4858 O O . SER A 1 585 ? 11.416 -13.859 22.716 1.00 80.50 585 SER A O 1
ATOM 4860 N N . SER A 1 586 ? 12.926 -13.291 21.146 1.00 90.00 586 SER A N 1
ATOM 4861 C CA . SER A 1 586 ? 12.292 -12.018 20.831 1.00 90.00 586 SER A CA 1
ATOM 4862 C C . SER A 1 586 ? 10.905 -12.217 20.205 1.00 90.00 586 SER A C 1
ATOM 4864 O O . SER A 1 586 ? 10.627 -13.191 19.492 1.00 90.00 586 SER A O 1
ATOM 4866 N N . SER A 1 587 ? 10.006 -11.265 20.455 1.00 93.81 587 SER A N 1
ATOM 4867 C CA . SER A 1 587 ? 8.652 -11.242 19.889 1.00 93.81 587 SER A CA 1
ATOM 4868 C C . SER A 1 587 ? 8.570 -10.617 18.494 1.00 93.81 587 SER A C 1
ATOM 4870 O O . SER A 1 587 ? 7.494 -10.649 17.882 1.00 93.81 587 SER A O 1
ATOM 4872 N N . ILE A 1 588 ? 9.691 -10.100 17.977 1.00 96.50 588 ILE A N 1
ATOM 4873 C CA . ILE A 1 588 ? 9.772 -9.399 16.697 1.00 96.50 588 ILE A CA 1
ATOM 4874 C C . ILE A 1 588 ? 9.327 -10.311 15.549 1.00 96.50 588 ILE A C 1
ATOM 4876 O O . ILE A 1 588 ? 9.802 -11.430 15.360 1.00 96.50 588 ILE A O 1
ATOM 4880 N N . GLN A 1 589 ? 8.405 -9.785 14.746 1.00 98.00 589 GLN A N 1
ATOM 4881 C CA . GLN A 1 589 ? 7.859 -10.428 13.553 1.00 98.00 589 GLN A CA 1
ATOM 4882 C C . GLN A 1 589 ? 8.343 -9.738 12.273 1.00 98.00 589 GLN A C 1
ATOM 4884 O O . GLN A 1 589 ? 8.436 -10.384 11.231 1.00 98.00 589 GLN A O 1
ATOM 4889 N N . TYR A 1 590 ? 8.663 -8.446 12.340 1.00 98.44 590 TYR A N 1
ATOM 4890 C CA . TYR A 1 590 ? 9.150 -7.654 11.213 1.00 98.44 590 TYR A CA 1
ATOM 4891 C C . TYR A 1 590 ? 10.420 -6.919 11.628 1.00 98.44 590 TYR A C 1
ATOM 4893 O O . TYR A 1 590 ? 10.356 -6.041 12.488 1.00 98.44 590 TYR A O 1
ATOM 4901 N N . LEU A 1 591 ? 11.551 -7.267 11.015 1.00 98.12 591 LEU A N 1
ATOM 4902 C CA . LEU A 1 591 ? 12.842 -6.638 11.280 1.00 98.12 591 LEU A CA 1
ATOM 4903 C C . LEU A 1 591 ? 13.427 -6.032 10.003 1.00 98.12 591 LEU A C 1
ATOM 4905 O O . LEU A 1 591 ? 13.566 -6.718 8.989 1.00 98.12 591 LEU A O 1
ATOM 4909 N N . ILE A 1 592 ? 13.785 -4.750 10.064 1.00 97.94 592 ILE A N 1
ATOM 4910 C CA . ILE A 1 592 ? 14.460 -4.019 8.987 1.00 97.94 592 ILE A CA 1
ATOM 4911 C C . ILE A 1 592 ? 15.726 -3.370 9.547 1.00 97.94 592 ILE A C 1
ATOM 4913 O O . ILE A 1 592 ? 15.638 -2.526 10.436 1.00 97.94 592 ILE A O 1
ATOM 4917 N N . ILE A 1 593 ? 16.886 -3.736 9.005 1.00 96.44 593 ILE A N 1
ATOM 4918 C CA . ILE A 1 593 ? 18.199 -3.204 9.376 1.00 96.44 593 ILE A CA 1
ATOM 4919 C C . ILE A 1 593 ? 18.763 -2.408 8.194 1.00 96.44 593 ILE A C 1
ATOM 4921 O O . ILE A 1 593 ? 19.178 -2.962 7.174 1.00 96.44 593 ILE A O 1
ATOM 4925 N N . ASN A 1 594 ? 18.787 -1.091 8.354 1.00 92.81 594 ASN A N 1
ATOM 4926 C CA . ASN A 1 594 ? 19.360 -0.113 7.441 1.00 92.81 594 ASN A CA 1
ATOM 4927 C C . ASN A 1 594 ? 20.736 0.338 7.958 1.00 92.81 594 ASN A C 1
ATOM 4929 O O . ASN A 1 594 ? 20.912 1.475 8.381 1.00 92.81 594 ASN A O 1
ATOM 4933 N N . GLY A 1 595 ? 21.708 -0.563 7.950 1.00 88.62 595 GLY A N 1
ATOM 4934 C CA . GLY A 1 595 ? 23.077 -0.273 8.364 1.00 88.62 595 GLY A CA 1
ATOM 4935 C C . GLY A 1 595 ? 23.999 -1.424 7.990 1.00 88.62 595 GLY A C 1
ATOM 4936 O O . GLY A 1 595 ? 23.523 -2.488 7.581 1.00 88.62 595 GLY A O 1
ATOM 4937 N N . CYS A 1 596 ? 25.308 -1.213 8.118 1.00 88.62 596 CYS A N 1
ATOM 4938 C CA . CYS A 1 596 ? 26.298 -2.264 7.903 1.00 88.62 596 CYS A CA 1
ATOM 4939 C C . CYS A 1 596 ? 26.133 -3.346 8.976 1.00 88.62 596 CYS A C 1
ATOM 4941 O O . CYS A 1 596 ? 26.348 -3.083 10.160 1.00 88.62 596 CYS A O 1
ATOM 4943 N N . PHE A 1 597 ? 25.741 -4.553 8.577 1.00 91.06 597 PHE A N 1
ATOM 4944 C CA . PHE A 1 597 ? 25.562 -5.688 9.471 1.00 91.06 597 PHE A CA 1
ATOM 4945 C C . PHE A 1 597 ? 26.582 -6.794 9.146 1.00 91.06 597 PHE A C 1
ATOM 4947 O O . PHE A 1 597 ? 26.725 -7.181 7.982 1.00 91.06 597 PHE A O 1
ATOM 4954 N N . PRO A 1 598 ? 27.307 -7.314 10.147 1.00 90.06 598 PRO A N 1
ATOM 4955 C CA . PRO A 1 598 ? 28.293 -8.370 9.945 1.00 90.06 598 PRO A CA 1
ATOM 4956 C C . PRO A 1 598 ? 27.631 -9.691 9.519 1.00 90.06 598 PRO A C 1
ATOM 4958 O O . PRO A 1 598 ? 26.811 -10.250 10.247 1.00 90.06 598 PRO A O 1
ATOM 4961 N N . PHE A 1 599 ? 28.010 -10.229 8.353 1.00 89.25 599 PHE A N 1
ATOM 4962 C CA . PHE A 1 599 ? 27.421 -11.458 7.797 1.00 89.25 599 PHE A CA 1
ATOM 4963 C C . PHE A 1 599 ? 27.540 -12.660 8.746 1.00 89.25 599 PHE A C 1
ATOM 4965 O O . PHE A 1 599 ? 26.592 -13.431 8.878 1.00 89.25 599 PHE A O 1
ATOM 4972 N N . LYS A 1 600 ? 28.668 -12.779 9.461 1.00 85.06 600 LYS A N 1
ATOM 4973 C CA . LYS A 1 600 ? 28.913 -13.852 10.441 1.00 85.06 600 LYS A CA 1
ATOM 4974 C C . LYS A 1 600 ? 27.879 -13.862 11.576 1.00 85.06 600 LYS A C 1
ATOM 4976 O O . LYS A 1 600 ? 27.542 -14.907 12.108 1.00 85.06 600 LYS A O 1
ATOM 4981 N N . SER A 1 601 ? 27.313 -12.706 11.910 1.00 87.25 601 SER A N 1
ATOM 4982 C CA . SER A 1 601 ? 26.329 -12.575 12.989 1.00 87.25 601 SER A CA 1
ATOM 4983 C C . SER A 1 601 ? 24.895 -12.848 12.555 1.00 87.25 601 SER A C 1
ATOM 4985 O O . SER A 1 601 ? 23.993 -12.814 13.393 1.00 87.25 601 SER A O 1
ATOM 4987 N N . LEU A 1 602 ? 24.655 -13.114 11.266 1.00 89.81 602 LEU A N 1
ATOM 4988 C CA . LEU A 1 602 ? 23.308 -13.371 10.759 1.00 89.81 602 LEU A CA 1
ATOM 4989 C C . LEU A 1 602 ? 22.700 -14.625 11.396 1.00 89.81 602 LEU A C 1
ATOM 4991 O O . LEU A 1 602 ? 21.509 -14.631 11.689 1.00 89.81 602 LEU A O 1
ATOM 4995 N N . ASN A 1 603 ? 23.512 -15.648 11.670 1.00 86.12 603 ASN A N 1
ATOM 4996 C CA . ASN A 1 603 ? 23.061 -16.839 12.384 1.00 86.12 603 ASN A CA 1
ATOM 4997 C C . ASN A 1 603 ? 22.526 -16.485 13.781 1.00 86.12 603 ASN A C 1
ATOM 4999 O O . ASN A 1 603 ? 21.348 -16.694 14.063 1.00 86.12 603 ASN A O 1
ATOM 5003 N N . ASN A 1 604 ? 23.365 -15.855 14.609 1.00 84.94 604 ASN A N 1
ATOM 5004 C CA . ASN A 1 604 ? 23.009 -15.449 15.972 1.00 84.94 604 ASN A CA 1
ATOM 5005 C C . ASN A 1 604 ? 21.743 -14.582 15.984 1.00 84.94 604 ASN A C 1
ATOM 5007 O O . ASN A 1 604 ? 20.851 -14.786 16.803 1.00 84.94 604 ASN A O 1
ATOM 5011 N N . LEU A 1 605 ? 21.627 -13.662 15.020 1.00 90.56 605 LEU A N 1
ATOM 5012 C CA . LEU A 1 605 ? 20.442 -12.827 14.850 1.00 90.56 605 LEU A CA 1
ATOM 5013 C C . LEU A 1 605 ? 19.173 -13.665 14.629 1.00 90.56 605 LEU A C 1
ATOM 5015 O O . LEU A 1 605 ? 18.151 -13.424 15.268 1.00 90.56 605 LEU A O 1
ATOM 5019 N N . LEU A 1 606 ? 19.225 -14.631 13.711 1.00 90.56 606 LEU A N 1
ATOM 5020 C CA . LEU A 1 606 ? 18.078 -15.466 13.354 1.00 90.56 606 LEU A CA 1
ATOM 5021 C C . LEU A 1 606 ? 17.664 -16.411 14.489 1.00 90.56 606 LEU A C 1
ATOM 5023 O O . LEU A 1 606 ? 16.464 -16.630 14.674 1.00 90.56 606 LEU A O 1
ATOM 5027 N N . CYS A 1 607 ? 18.620 -16.917 15.274 1.00 86.38 607 CYS A N 1
ATOM 5028 C CA . CYS A 1 607 ? 18.351 -17.737 16.459 1.00 86.38 607 CYS A CA 1
ATOM 5029 C C . CYS A 1 607 ? 17.477 -17.000 17.486 1.00 86.38 607 CYS A C 1
ATOM 5031 O O . CYS A 1 607 ? 16.547 -17.583 18.042 1.00 86.38 607 CYS A O 1
ATOM 5033 N N . CYS A 1 608 ? 17.715 -15.701 17.685 1.00 88.69 608 CYS A N 1
ATOM 5034 C CA . CYS A 1 608 ? 16.955 -14.873 18.626 1.00 88.69 608 CYS A CA 1
ATOM 5035 C C . CYS A 1 608 ? 15.533 -14.522 18.142 1.00 88.69 608 CYS A C 1
ATOM 5037 O O . CYS A 1 608 ? 14.741 -13.972 18.910 1.00 88.69 608 CYS A O 1
ATOM 5039 N N . LEU A 1 609 ? 15.184 -14.816 16.882 1.00 92.06 609 LEU A N 1
ATOM 5040 C CA . LEU A 1 609 ? 13.968 -14.330 16.216 1.00 92.06 609 LEU A CA 1
ATOM 5041 C C . LEU A 1 609 ? 13.054 -15.471 15.715 1.00 92.06 609 LEU A C 1
ATOM 5043 O O . LEU A 1 609 ? 12.696 -15.519 14.534 1.00 92.06 609 LEU A O 1
ATOM 5047 N N . PRO A 1 610 ? 12.580 -16.388 16.578 1.00 90.94 610 PRO A N 1
ATOM 5048 C CA . PRO A 1 610 ? 11.813 -17.554 16.129 1.00 90.94 610 PRO A CA 1
ATOM 5049 C C . PRO A 1 610 ? 10.427 -17.207 15.555 1.00 90.94 610 PRO A C 1
ATOM 5051 O O . PRO A 1 610 ? 9.846 -18.007 14.819 1.00 90.94 610 PRO A O 1
ATOM 5054 N N . LYS A 1 611 ? 9.876 -16.027 15.877 1.00 94.19 611 LYS A N 1
ATOM 5055 C CA . LYS A 1 611 ? 8.566 -15.539 15.397 1.00 94.19 611 LYS A CA 1
ATOM 5056 C C . LYS A 1 611 ? 8.663 -14.662 14.141 1.00 94.19 611 LYS A C 1
ATOM 5058 O O . LYS A 1 611 ? 7.641 -14.129 13.698 1.00 94.19 611 LYS A O 1
ATOM 5063 N N . LEU A 1 612 ? 9.860 -14.517 13.568 1.00 96.69 612 LEU A N 1
ATOM 5064 C CA . LEU A 1 612 ? 10.117 -13.639 12.431 1.00 96.69 612 LEU A CA 1
ATOM 5065 C C . LEU A 1 612 ? 9.282 -14.042 11.214 1.00 96.69 612 LEU A C 1
ATOM 5067 O O . LEU A 1 612 ? 9.245 -15.206 10.825 1.00 96.69 612 LEU A O 1
ATOM 5071 N N . ARG A 1 613 ? 8.616 -13.062 10.606 1.00 98.12 613 ARG A N 1
ATOM 5072 C CA . ARG A 1 613 ? 7.815 -13.189 9.378 1.00 98.12 613 ARG A CA 1
ATOM 5073 C C . ARG A 1 613 ? 8.451 -12.458 8.204 1.00 98.12 613 ARG A C 1
ATOM 5075 O O . ARG A 1 613 ? 8.330 -12.914 7.064 1.00 98.12 613 ARG A O 1
ATOM 5082 N N . TYR A 1 614 ? 9.128 -11.351 8.494 1.00 98.38 614 TYR A N 1
ATOM 5083 C CA . TYR A 1 614 ? 9.773 -10.479 7.524 1.00 98.38 614 TYR A CA 1
ATOM 5084 C C . TYR A 1 614 ? 11.160 -10.064 8.019 1.00 98.38 614 TYR A C 1
ATOM 5086 O O . TYR A 1 614 ? 11.283 -9.521 9.119 1.00 98.38 614 TYR A O 1
ATOM 5094 N N . LEU A 1 615 ? 12.175 -10.255 7.178 1.00 98.06 615 LEU A N 1
ATOM 5095 C CA . LEU A 1 615 ? 13.540 -9.795 7.406 1.00 98.06 615 LEU A CA 1
ATOM 5096 C C . LEU A 1 615 ? 14.015 -8.939 6.236 1.00 98.06 615 LEU A C 1
ATOM 5098 O O . LEU A 1 615 ? 13.946 -9.371 5.087 1.00 98.06 615 LEU A O 1
ATOM 5102 N N . SER A 1 616 ? 14.570 -7.766 6.526 1.00 97.75 616 SER A N 1
ATOM 5103 C CA . SER A 1 616 ? 15.310 -6.974 5.547 1.00 97.75 616 SER A CA 1
ATOM 5104 C C . SER A 1 616 ? 16.620 -6.470 6.133 1.00 97.75 616 SER A C 1
ATOM 5106 O O . SER A 1 616 ? 16.604 -5.834 7.182 1.00 97.75 616 SER A O 1
ATOM 5108 N N . ILE A 1 617 ? 17.740 -6.703 5.450 1.00 95.81 617 ILE A N 1
ATOM 5109 C CA . ILE A 1 617 ? 19.059 -6.179 5.828 1.00 95.81 617 ILE A CA 1
ATOM 5110 C C . ILE A 1 617 ? 19.688 -5.523 4.599 1.00 95.81 617 ILE A C 1
ATOM 5112 O O . ILE A 1 617 ? 19.932 -6.181 3.587 1.00 95.81 617 ILE A O 1
ATOM 5116 N N . ASN A 1 618 ? 19.936 -4.217 4.686 1.00 88.06 618 ASN A N 1
ATOM 5117 C CA . ASN A 1 618 ? 20.370 -3.409 3.546 1.00 88.06 618 ASN A CA 1
ATOM 5118 C C . ASN A 1 618 ? 21.852 -3.525 3.207 1.00 88.06 618 ASN A C 1
ATOM 5120 O O . ASN A 1 618 ? 22.232 -3.067 2.132 1.00 88.06 618 ASN A O 1
ATOM 5124 N N . TYR A 1 619 ? 22.688 -4.040 4.106 1.00 89.12 619 TYR A N 1
ATOM 5125 C CA . TYR A 1 619 ? 24.116 -4.134 3.841 1.00 89.12 619 TYR A CA 1
ATOM 5126 C C . TYR A 1 619 ? 24.774 -5.194 4.726 1.00 89.12 619 TYR A C 1
ATOM 5128 O O . TYR A 1 619 ? 25.113 -4.937 5.878 1.00 89.12 619 TYR A O 1
ATOM 5136 N N . LEU A 1 620 ? 24.923 -6.402 4.192 1.00 91.50 620 LEU A N 1
ATOM 5137 C CA . LEU A 1 620 ? 25.674 -7.492 4.801 1.00 91.50 620 LEU A CA 1
ATOM 5138 C C . LEU A 1 620 ? 27.113 -7.462 4.297 1.00 91.50 620 LEU A C 1
ATOM 5140 O O . LEU A 1 620 ? 27.345 -7.580 3.095 1.00 91.50 620 LEU A O 1
ATOM 5144 N N . VAL A 1 621 ? 28.059 -7.346 5.225 1.00 89.38 621 VAL A N 1
ATOM 5145 C CA . VAL A 1 621 ? 29.494 -7.217 4.930 1.00 89.38 621 VAL A CA 1
ATOM 5146 C C . VAL A 1 621 ? 30.314 -8.319 5.582 1.00 89.38 621 VAL A C 1
ATOM 5148 O O . VAL A 1 621 ? 29.899 -8.931 6.571 1.00 89.38 621 VAL A O 1
ATOM 5151 N N . HIS A 1 622 ? 31.501 -8.566 5.032 1.00 83.75 622 HIS A N 1
ATOM 5152 C CA . HIS A 1 622 ? 32.463 -9.491 5.619 1.00 83.75 622 HIS A CA 1
ATOM 5153 C C . HIS A 1 622 ? 33.043 -8.921 6.930 1.00 83.75 622 HIS A C 1
ATOM 5155 O O . HIS A 1 622 ? 33.276 -7.718 7.041 1.00 83.75 622 HIS A O 1
ATOM 5161 N N . CYS A 1 623 ? 33.302 -9.781 7.920 1.00 73.12 623 CYS A N 1
ATOM 5162 C CA . CYS A 1 623 ? 34.008 -9.422 9.163 1.00 73.12 623 CYS A CA 1
ATOM 5163 C C . CYS A 1 623 ? 35.525 -9.615 9.015 1.00 73.12 623 CYS A C 1
ATOM 5165 O O . CYS A 1 623 ? 35.958 -10.410 8.183 1.00 73.12 623 CYS A O 1
ATOM 5167 N N . ARG A 1 624 ? 36.342 -8.949 9.841 1.00 64.31 624 ARG A N 1
ATOM 5168 C CA . ARG A 1 624 ? 37.812 -9.131 9.841 1.00 64.31 624 ARG A CA 1
ATOM 5169 C C . ARG A 1 624 ? 38.301 -10.412 10.540 1.00 64.31 624 ARG A C 1
ATOM 5171 O O . ARG A 1 624 ? 39.464 -10.759 10.378 1.00 64.31 624 ARG A O 1
ATOM 5178 N N . ASP A 1 625 ? 37.457 -11.106 11.303 1.00 61.91 625 ASP A N 1
ATOM 5179 C CA . ASP A 1 625 ? 37.914 -12.184 12.191 1.00 61.91 625 ASP A CA 1
ATOM 5180 C C . ASP A 1 625 ? 38.219 -13.505 11.451 1.00 61.91 625 ASP A C 1
ATOM 5182 O O . ASP A 1 625 ? 37.369 -14.039 10.736 1.00 61.91 625 ASP A O 1
ATOM 5186 N N . TYR A 1 626 ? 39.417 -14.062 11.684 1.00 52.72 626 TYR A N 1
ATOM 5187 C CA . TYR A 1 626 ? 40.010 -15.222 10.984 1.00 52.72 626 TYR A CA 1
ATOM 5188 C C . TYR A 1 626 ? 39.579 -16.614 11.492 1.00 52.72 626 TYR A C 1
ATOM 5190 O O . TYR A 1 626 ? 40.071 -17.628 11.004 1.00 52.72 626 TYR A O 1
ATOM 5198 N N . LEU A 1 627 ? 38.686 -16.705 12.481 1.00 54.38 627 LEU A N 1
ATOM 5199 C CA . LEU A 1 627 ? 38.293 -17.995 13.061 1.00 54.38 627 LEU A CA 1
ATOM 5200 C C . LEU A 1 627 ? 37.056 -18.567 12.353 1.00 54.38 627 LEU A C 1
ATOM 5202 O O . LEU A 1 627 ? 35.921 -18.170 12.641 1.00 54.38 627 LEU A O 1
ATOM 5206 N N . GLU A 1 628 ? 37.291 -19.504 11.431 1.00 50.84 628 GLU A N 1
ATOM 5207 C CA . GLU A 1 628 ? 36.271 -20.347 10.798 1.00 50.84 628 GLU A CA 1
ATOM 5208 C C . GLU A 1 628 ? 35.959 -21.562 11.687 1.00 50.84 628 GLU A C 1
ATOM 5210 O O . GLU A 1 628 ? 36.641 -22.582 11.642 1.00 50.84 628 GLU A O 1
ATOM 5215 N N . ARG A 1 629 ? 34.912 -21.471 12.509 1.00 54.22 629 ARG A N 1
ATOM 5216 C CA . ARG A 1 629 ? 34.210 -22.651 13.034 1.00 54.22 629 ARG A CA 1
ATOM 5217 C C . ARG A 1 629 ? 32.726 -22.353 13.080 1.00 54.22 629 ARG A C 1
ATOM 5219 O O . ARG A 1 629 ? 32.308 -21.590 13.939 1.00 54.22 629 ARG A O 1
ATOM 5226 N N . GLU A 1 630 ? 31.954 -22.958 12.185 1.00 58.03 630 GLU A N 1
ATOM 5227 C CA . GLU A 1 630 ? 30.495 -23.015 12.304 1.00 58.03 630 GLU A CA 1
ATOM 5228 C C . GLU A 1 630 ? 29.991 -24.347 11.731 1.00 58.03 630 GLU A C 1
ATOM 5230 O O . GLU A 1 630 ? 29.653 -24.448 10.552 1.00 58.03 630 GLU A O 1
ATOM 5235 N N . ASP A 1 631 ? 29.955 -25.374 12.586 1.00 54.47 631 ASP A N 1
ATOM 5236 C CA . ASP A 1 631 ? 29.010 -26.480 12.435 1.00 54.47 631 ASP A CA 1
ATOM 5237 C C . ASP A 1 631 ? 27.660 -25.980 12.957 1.00 54.47 631 ASP A C 1
ATOM 5239 O O . ASP A 1 631 ? 27.501 -25.697 14.144 1.00 54.47 631 ASP A O 1
ATOM 5243 N N . LEU A 1 632 ? 26.703 -25.793 12.050 1.00 58.94 632 LEU A N 1
ATOM 5244 C CA . LEU A 1 632 ? 25.381 -25.260 12.367 1.00 58.94 632 LEU A CA 1
ATOM 5245 C C . LEU A 1 632 ? 24.353 -26.384 12.390 1.00 58.94 632 LEU A C 1
ATOM 5247 O O . LEU A 1 632 ? 24.229 -27.146 11.429 1.00 58.94 632 LEU A O 1
ATOM 5251 N N . SER A 1 633 ? 23.545 -26.425 13.447 1.00 65.06 633 SER A N 1
ATOM 5252 C CA . SER A 1 633 ? 22.288 -27.161 13.421 1.00 65.06 633 SER A CA 1
ATOM 5253 C C . SER A 1 633 ? 21.231 -26.325 12.674 1.00 65.06 633 SER A C 1
ATOM 5255 O O . SER A 1 633 ? 21.076 -25.130 12.933 1.00 65.06 633 SER A O 1
ATOM 5257 N N . PRO A 1 634 ? 20.508 -26.899 11.698 1.00 73.12 634 PRO A N 1
ATOM 5258 C CA . PRO A 1 634 ? 19.521 -26.155 10.921 1.00 73.12 634 PRO A CA 1
ATOM 5259 C C . PRO A 1 634 ? 18.319 -25.749 11.790 1.00 73.12 634 PRO A C 1
ATOM 5261 O O . PRO A 1 634 ? 17.600 -26.603 12.317 1.00 73.12 634 PRO A O 1
ATOM 5264 N N . ILE A 1 635 ? 18.057 -24.442 11.896 1.00 79.88 635 ILE A N 1
ATOM 5265 C CA . ILE A 1 635 ? 16.907 -23.893 12.629 1.00 79.88 635 ILE A CA 1
ATOM 5266 C C . ILE A 1 635 ? 15.762 -23.611 11.659 1.00 79.88 635 ILE A C 1
ATOM 5268 O O . ILE A 1 635 ? 15.858 -22.811 10.730 1.00 79.88 635 ILE A O 1
ATOM 5272 N N . LYS A 1 636 ? 14.611 -24.236 11.913 1.00 81.06 636 LYS A N 1
ATOM 5273 C CA . LYS A 1 636 ? 13.418 -24.079 11.075 1.00 81.06 636 LYS A CA 1
ATOM 5274 C C . LYS A 1 636 ? 12.624 -22.825 11.459 1.00 81.06 636 LYS A C 1
ATOM 5276 O O . LYS A 1 636 ? 11.735 -22.890 12.308 1.00 81.06 636 LYS A O 1
ATOM 5281 N N . LEU A 1 637 ? 12.858 -21.712 10.763 1.00 91.19 637 LEU A N 1
ATOM 5282 C CA . LEU A 1 637 ? 12.072 -20.472 10.887 1.00 91.19 637 LEU A CA 1
ATOM 5283 C C . LEU A 1 637 ? 10.711 -20.585 10.169 1.00 91.19 637 LEU A C 1
ATOM 5285 O O . LEU A 1 637 ? 10.490 -20.021 9.098 1.00 91.19 637 LEU A O 1
ATOM 5289 N N . LYS A 1 638 ? 9.769 -21.340 10.749 1.00 93.00 638 LYS A N 1
ATOM 5290 C CA . LYS A 1 638 ? 8.474 -21.701 10.119 1.00 93.00 638 LYS A CA 1
ATOM 5291 C C . LYS A 1 638 ? 7.620 -20.499 9.684 1.00 93.00 638 LYS A C 1
ATOM 5293 O O . LYS A 1 638 ? 6.857 -20.589 8.712 1.00 93.00 638 LYS A O 1
ATOM 5298 N N . TYR A 1 639 ? 7.735 -19.388 10.410 1.00 96.19 639 TYR A N 1
ATOM 5299 C CA . TYR A 1 639 ? 6.952 -18.176 10.177 1.00 96.19 639 TYR A CA 1
ATOM 5300 C C . TYR A 1 639 ? 7.585 -17.221 9.166 1.00 96.19 639 TYR A C 1
ATOM 5302 O O . TYR A 1 639 ? 6.865 -16.364 8.654 1.00 96.19 639 TYR A O 1
ATOM 5310 N N . LEU A 1 640 ? 8.871 -17.377 8.834 1.00 97.44 640 LEU A N 1
ATOM 5311 C CA . LEU A 1 640 ? 9.582 -16.462 7.946 1.00 97.44 640 LEU A CA 1
ATOM 5312 C C . LEU A 1 640 ? 9.085 -16.654 6.513 1.00 97.44 640 LEU A C 1
ATOM 5314 O O . LEU A 1 640 ? 9.249 -17.724 5.929 1.00 97.44 640 LEU A O 1
ATOM 5318 N N . LYS A 1 641 ? 8.439 -15.623 5.956 1.00 97.75 641 LYS A N 1
ATOM 5319 C CA . LYS A 1 641 ? 7.868 -15.644 4.597 1.00 97.75 641 LYS A CA 1
ATOM 5320 C C . LYS A 1 641 ? 8.561 -14.690 3.643 1.00 97.75 641 LYS A C 1
ATOM 5322 O O . LYS A 1 641 ? 8.565 -14.965 2.445 1.00 97.75 641 LYS A O 1
ATOM 5327 N N . ASN A 1 642 ? 9.130 -13.599 4.144 1.00 97.75 642 ASN A N 1
ATOM 5328 C CA . ASN A 1 642 ? 9.761 -12.580 3.316 1.00 97.75 642 ASN A CA 1
ATOM 5329 C C . ASN A 1 642 ? 11.178 -12.286 3.801 1.00 97.75 642 ASN A C 1
ATOM 5331 O O . ASN A 1 642 ? 11.379 -11.970 4.975 1.00 97.75 642 ASN A O 1
ATOM 5335 N N . VAL A 1 643 ? 12.135 -12.386 2.885 1.00 97.38 643 VAL A N 1
ATOM 5336 C CA . VAL A 1 643 ? 13.543 -12.094 3.129 1.00 97.38 643 VAL A CA 1
ATOM 5337 C C . VAL A 1 643 ? 14.055 -11.151 2.047 1.00 97.38 643 VAL A C 1
ATOM 5339 O O . VAL A 1 643 ? 13.872 -11.411 0.860 1.00 97.38 643 VAL A O 1
ATOM 5342 N N . SER A 1 644 ? 14.716 -10.071 2.460 1.00 95.94 644 SER A N 1
ATOM 5343 C CA . SER A 1 644 ? 15.355 -9.088 1.584 1.00 95.94 644 SER A CA 1
ATOM 5344 C C . SER A 1 644 ? 16.776 -8.791 2.061 1.00 95.94 644 SER A C 1
ATOM 5346 O O . SER A 1 644 ? 16.956 -8.099 3.059 1.00 95.94 644 SER A O 1
ATOM 5348 N N . LEU A 1 645 ? 17.800 -9.294 1.376 1.00 95.56 645 LEU A N 1
ATOM 5349 C CA . LEU A 1 645 ? 19.196 -9.172 1.813 1.00 95.56 645 LEU A CA 1
ATOM 5350 C C . LEU A 1 645 ? 20.046 -8.514 0.733 1.00 95.56 645 LEU A C 1
ATOM 5352 O O . LEU A 1 645 ? 19.945 -8.870 -0.438 1.00 95.56 645 LEU A O 1
ATOM 5356 N N . LYS A 1 646 ? 20.914 -7.581 1.125 1.00 93.44 646 LYS A N 1
ATOM 5357 C CA . LYS A 1 646 ? 21.937 -7.035 0.231 1.00 93.44 646 LYS A CA 1
ATOM 5358 C C . LYS A 1 646 ? 23.317 -7.458 0.711 1.00 93.44 646 LYS A C 1
ATOM 5360 O O . LYS A 1 646 ? 23.711 -7.101 1.815 1.00 93.44 646 LYS A O 1
ATOM 5365 N N . PHE A 1 647 ? 24.029 -8.213 -0.106 1.00 92.38 647 PHE A N 1
ATOM 5366 C CA . PHE A 1 647 ? 25.369 -8.711 0.143 1.00 92.38 647 PHE A CA 1
ATOM 5367 C C . PHE A 1 647 ? 26.397 -7.822 -0.543 1.00 92.38 647 PHE A C 1
ATOM 5369 O O . PHE A 1 647 ? 26.310 -7.582 -1.748 1.00 92.38 647 PHE A O 1
ATOM 5376 N N . ASP A 1 648 ? 27.396 -7.382 0.210 1.00 87.44 648 ASP A N 1
ATOM 5377 C CA . ASP A 1 648 ? 28.547 -6.688 -0.342 1.00 87.44 648 ASP A CA 1
ATOM 5378 C C . ASP A 1 648 ? 29.799 -7.549 -0.195 1.00 87.44 648 ASP A C 1
ATOM 5380 O O . ASP A 1 648 ? 30.231 -7.864 0.915 1.00 87.44 648 ASP A O 1
ATOM 5384 N N . SER A 1 649 ? 30.362 -7.960 -1.333 1.00 87.12 649 SER A N 1
ATOM 5385 C CA . SER A 1 649 ? 31.562 -8.807 -1.400 1.00 87.12 649 SER A CA 1
ATOM 5386 C C . SER A 1 649 ? 31.450 -10.147 -0.644 1.00 87.12 649 SER A C 1
ATOM 5388 O O . SER A 1 649 ? 32.447 -10.678 -0.153 1.00 87.12 649 SER A O 1
ATOM 5390 N N . ILE A 1 650 ? 30.244 -10.724 -0.532 1.00 90.50 650 ILE A N 1
ATOM 5391 C CA . ILE A 1 650 ? 30.030 -12.044 0.086 1.00 90.50 650 ILE A CA 1
ATOM 5392 C C . ILE A 1 650 ? 29.933 -13.121 -0.989 1.00 90.50 650 ILE A C 1
ATOM 5394 O O . ILE A 1 650 ? 29.017 -13.102 -1.814 1.00 90.50 650 ILE A O 1
ATOM 5398 N N . ARG A 1 651 ? 30.830 -14.110 -0.911 1.00 92.25 651 ARG A N 1
ATOM 5399 C CA . ARG A 1 651 ? 30.824 -15.252 -1.829 1.00 92.25 651 ARG A CA 1
ATOM 5400 C C . ARG A 1 651 ? 29.526 -16.056 -1.750 1.00 92.25 651 ARG A C 1
ATOM 5402 O O . ARG A 1 651 ? 29.028 -16.328 -0.651 1.00 92.25 651 ARG A O 1
ATOM 5409 N N . PHE A 1 652 ? 29.056 -16.533 -2.893 1.00 94.31 652 PHE A N 1
ATOM 5410 C CA . PHE A 1 652 ? 27.841 -17.318 -3.046 1.00 94.31 652 PHE A CA 1
ATOM 5411 C C . PHE A 1 652 ? 27.831 -18.557 -2.152 1.00 94.31 652 PHE A C 1
ATOM 5413 O O . PHE A 1 652 ? 26.823 -18.819 -1.511 1.00 94.31 652 PHE A O 1
ATOM 5420 N N . ASP A 1 653 ? 28.949 -19.280 -2.020 1.00 93.50 653 ASP A N 1
ATOM 5421 C CA . ASP A 1 653 ? 29.024 -20.489 -1.179 1.00 93.50 653 ASP A CA 1
ATOM 5422 C C . ASP A 1 653 ? 28.611 -20.224 0.275 1.00 93.50 653 ASP A C 1
ATOM 5424 O O . ASP A 1 653 ? 28.012 -21.076 0.932 1.00 93.50 653 ASP A O 1
ATOM 5428 N N . LYS A 1 654 ? 28.941 -19.033 0.793 1.00 90.69 654 LYS A N 1
ATOM 5429 C CA . LYS A 1 654 ? 28.571 -18.631 2.153 1.00 90.69 654 LYS A CA 1
ATOM 5430 C C . LYS A 1 654 ? 27.077 -18.324 2.229 1.00 90.69 654 LYS A C 1
ATOM 5432 O O . LYS A 1 654 ? 26.419 -18.741 3.178 1.00 90.69 654 LYS A O 1
ATOM 5437 N N . VAL A 1 655 ? 26.535 -17.642 1.220 1.00 92.25 655 VAL A N 1
ATOM 5438 C CA . VAL A 1 655 ? 25.097 -17.360 1.124 1.00 92.25 655 VAL A CA 1
ATOM 5439 C C . VAL A 1 655 ? 24.295 -18.648 0.984 1.00 92.25 655 VAL A C 1
ATOM 5441 O O . VAL A 1 655 ? 23.329 -18.836 1.716 1.00 92.25 655 VAL A O 1
ATOM 5444 N N . GLU A 1 656 ? 24.733 -19.575 0.135 1.00 93.81 656 GLU A N 1
ATOM 5445 C CA . GLU A 1 656 ? 24.083 -20.865 -0.081 1.00 93.81 656 GLU A CA 1
ATOM 5446 C C . GLU A 1 656 ? 23.899 -21.636 1.233 1.00 93.81 656 GLU A C 1
ATOM 5448 O O . GLU A 1 656 ? 22.811 -22.149 1.491 1.00 93.81 656 GLU A O 1
ATOM 5453 N N . LYS A 1 657 ? 24.916 -21.657 2.106 1.00 90.56 657 LYS A N 1
ATOM 5454 C CA . LYS A 1 657 ? 24.818 -22.282 3.437 1.00 90.56 657 LYS A CA 1
ATOM 5455 C C . LYS A 1 657 ? 23.688 -21.679 4.282 1.00 90.56 657 LYS A C 1
ATOM 5457 O O . LYS A 1 657 ? 22.909 -22.418 4.878 1.00 90.56 657 LYS A O 1
ATOM 5462 N N . ILE A 1 658 ? 23.553 -20.352 4.300 1.00 89.12 658 ILE A N 1
ATOM 5463 C CA . ILE A 1 658 ? 22.485 -19.669 5.049 1.00 89.12 658 ILE A CA 1
ATOM 5464 C C . ILE A 1 658 ? 21.110 -19.973 4.447 1.00 89.12 658 ILE A C 1
ATOM 5466 O O . ILE A 1 658 ? 20.171 -20.285 5.182 1.00 89.12 658 ILE A O 1
ATOM 5470 N N . LEU A 1 659 ? 20.993 -19.934 3.118 1.00 92.00 659 LEU A N 1
ATOM 5471 C CA . LEU A 1 659 ? 19.740 -20.235 2.421 1.00 92.00 659 LEU A CA 1
ATOM 5472 C C . LEU A 1 659 ? 19.254 -21.658 2.749 1.00 92.00 659 LEU A C 1
ATOM 5474 O O . LEU A 1 659 ? 18.083 -21.835 3.093 1.00 92.00 659 LEU A O 1
ATOM 5478 N N . LYS A 1 660 ? 20.163 -22.645 2.737 1.00 91.56 660 LYS A N 1
ATOM 5479 C CA . LYS A 1 660 ? 19.870 -24.044 3.103 1.00 91.56 660 LYS A CA 1
ATOM 5480 C C . LYS A 1 660 ? 19.424 -24.200 4.557 1.00 91.56 660 LYS A C 1
ATOM 5482 O O . LYS A 1 660 ? 18.521 -24.988 4.832 1.00 91.56 660 LYS A O 1
ATOM 5487 N N . ASN A 1 661 ? 20.034 -23.452 5.476 1.00 89.00 661 ASN A N 1
ATOM 5488 C CA . ASN A 1 661 ? 19.815 -23.639 6.910 1.00 89.00 661 ASN A CA 1
ATOM 5489 C C . ASN A 1 661 ? 18.543 -22.961 7.436 1.00 89.00 661 ASN A C 1
ATOM 5491 O O . ASN A 1 661 ? 17.898 -23.518 8.322 1.00 89.00 661 ASN A O 1
ATOM 5495 N N . PHE A 1 662 ? 18.164 -21.792 6.903 1.00 90.31 662 PHE A N 1
ATOM 5496 C CA . PHE A 1 662 ? 17.124 -20.956 7.526 1.00 90.31 662 PHE A CA 1
ATOM 5497 C C . PHE A 1 662 ? 15.872 -20.740 6.677 1.00 90.31 662 PHE A C 1
ATOM 5499 O O . PHE A 1 662 ? 14.801 -20.470 7.228 1.00 90.31 662 PHE A O 1
ATOM 5506 N N . PHE A 1 663 ? 15.963 -20.816 5.347 1.00 93.56 663 PHE A N 1
ATOM 5507 C CA . PHE A 1 663 ? 14.948 -20.216 4.470 1.00 93.56 663 PHE A CA 1
ATOM 5508 C C . PHE A 1 663 ? 13.995 -21.211 3.805 1.00 93.56 663 PHE A C 1
ATOM 5510 O O . PHE A 1 663 ? 13.303 -20.878 2.850 1.00 93.56 663 PHE A O 1
ATOM 5517 N N . TYR A 1 664 ? 13.837 -22.400 4.379 1.00 94.56 664 TYR A N 1
ATOM 5518 C CA . TYR A 1 664 ? 12.943 -23.432 3.844 1.00 94.56 664 TYR A CA 1
ATOM 5519 C C . TYR A 1 664 ? 11.485 -22.987 3.611 1.00 94.56 664 TYR A C 1
ATOM 5521 O O . TYR A 1 664 ? 10.816 -23.413 2.667 1.00 94.56 664 TYR A O 1
ATOM 5529 N N . TYR A 1 665 ? 10.962 -22.116 4.478 1.00 95.94 665 TYR A N 1
ATOM 5530 C CA . TYR A 1 665 ? 9.549 -21.719 4.475 1.00 95.94 665 TYR A CA 1
ATOM 5531 C C . TYR A 1 665 ? 9.261 -20.376 3.799 1.00 95.94 665 TYR A C 1
ATOM 5533 O O . TYR A 1 665 ? 8.104 -19.927 3.854 1.00 95.94 665 TYR A O 1
ATOM 5541 N N . ILE A 1 666 ? 10.269 -19.742 3.191 1.00 97.38 666 ILE A N 1
ATOM 5542 C CA . ILE A 1 666 ? 10.096 -18.426 2.581 1.00 97.38 666 ILE A CA 1
ATOM 5543 C C . ILE A 1 666 ? 9.221 -18.514 1.330 1.00 97.38 666 ILE A C 1
ATOM 5545 O O . ILE A 1 666 ? 9.199 -19.516 0.620 1.00 97.38 666 ILE A O 1
ATOM 5549 N N . GLN A 1 667 ? 8.491 -17.436 1.070 1.00 96.81 667 GLN A N 1
ATOM 5550 C CA . GLN A 1 667 ? 7.678 -17.254 -0.131 1.00 96.81 667 GLN A CA 1
ATOM 5551 C C . GLN A 1 667 ? 8.244 -16.154 -1.029 1.00 96.81 667 GLN A C 1
ATOM 5553 O O . GLN A 1 667 ? 7.999 -16.170 -2.234 1.00 96.81 667 GLN A O 1
ATOM 5558 N N . ILE A 1 668 ? 8.987 -15.208 -0.451 1.00 95.50 668 ILE A N 1
ATOM 5559 C CA . ILE A 1 668 ? 9.575 -14.062 -1.139 1.00 95.50 668 ILE A CA 1
ATOM 5560 C C . ILE A 1 668 ? 11.047 -13.964 -0.747 1.00 95.50 668 ILE A C 1
ATOM 5562 O O . ILE A 1 668 ? 11.352 -13.785 0.435 1.00 95.50 668 ILE A O 1
ATOM 5566 N N . LEU A 1 669 ? 11.925 -14.036 -1.744 1.00 95.94 669 LEU A N 1
ATOM 5567 C CA . LEU A 1 669 ? 13.358 -13.805 -1.620 1.00 95.94 669 LEU A CA 1
ATOM 5568 C C . LEU A 1 669 ? 13.750 -12.630 -2.513 1.00 95.94 669 LEU A C 1
ATOM 5570 O O . LEU A 1 669 ? 13.576 -12.701 -3.728 1.00 95.94 669 LEU A O 1
ATOM 5574 N N . ARG A 1 670 ? 14.275 -11.566 -1.905 1.00 94.00 670 ARG A N 1
ATOM 5575 C CA . ARG A 1 670 ? 14.881 -10.434 -2.606 1.00 94.00 670 ARG A CA 1
ATOM 5576 C C . ARG A 1 670 ? 16.356 -10.352 -2.274 1.00 94.00 670 ARG A C 1
ATOM 5578 O O . ARG A 1 670 ? 16.710 -10.285 -1.098 1.00 94.00 670 ARG A O 1
ATOM 5585 N N . LEU A 1 671 ? 17.208 -10.335 -3.284 1.00 93.12 671 LEU A N 1
ATOM 5586 C CA . LEU A 1 671 ? 18.648 -10.308 -3.104 1.00 93.12 671 LEU A CA 1
ATOM 5587 C C . LEU A 1 671 ? 19.266 -9.166 -3.891 1.00 93.12 671 LEU A C 1
ATOM 5589 O O . LEU A 1 671 ? 18.950 -8.945 -5.054 1.00 93.12 671 LEU A O 1
ATOM 5593 N N . THR A 1 672 ? 20.190 -8.455 -3.264 1.00 91.50 672 THR A N 1
ATOM 5594 C CA . THR A 1 672 ? 21.176 -7.650 -3.981 1.00 91.50 672 THR A CA 1
ATOM 5595 C C . THR A 1 672 ? 22.551 -8.224 -3.685 1.00 91.50 672 THR A C 1
ATOM 5597 O O . THR A 1 672 ? 22.821 -8.532 -2.532 1.00 91.50 672 THR A O 1
ATOM 5600 N N . ALA A 1 673 ? 23.412 -8.405 -4.675 1.00 92.00 673 ALA A N 1
ATOM 5601 C CA . ALA A 1 673 ? 24.754 -8.943 -4.468 1.00 92.00 673 ALA A CA 1
ATOM 5602 C C . ALA A 1 673 ? 25.771 -8.227 -5.357 1.00 92.00 673 ALA A C 1
ATOM 5604 O O . ALA A 1 673 ? 25.405 -7.654 -6.384 1.00 92.00 673 ALA A O 1
ATOM 5605 N N . ARG A 1 674 ? 27.045 -8.260 -4.956 1.00 88.31 674 ARG A N 1
ATOM 5606 C CA . ARG A 1 674 ? 28.143 -7.662 -5.718 1.00 88.31 674 ARG A CA 1
ATOM 5607 C C . ARG A 1 674 ? 29.353 -8.581 -5.841 1.00 88.31 674 ARG A C 1
ATOM 5609 O O . ARG A 1 674 ? 29.654 -9.337 -4.915 1.00 88.31 674 ARG A O 1
ATOM 5616 N N . TYR A 1 675 ? 30.082 -8.407 -6.938 1.00 86.69 675 TYR A N 1
ATOM 5617 C CA . TYR A 1 675 ? 31.397 -8.961 -7.269 1.00 86.69 675 TYR A CA 1
ATOM 5618 C C . TYR A 1 675 ? 31.447 -10.456 -7.600 1.00 86.69 675 TYR A C 1
ATOM 5620 O O . TYR A 1 675 ? 32.050 -10.808 -8.610 1.00 86.69 675 TYR A O 1
ATOM 5628 N N . ASP A 1 676 ? 30.834 -11.342 -6.816 1.00 88.81 676 ASP A N 1
ATOM 5629 C CA . ASP A 1 676 ? 30.980 -12.786 -7.044 1.00 88.81 676 ASP A CA 1
ATOM 5630 C C . ASP A 1 676 ? 30.154 -13.289 -8.244 1.00 88.81 676 ASP A C 1
ATOM 5632 O O . ASP A 1 676 ? 28.930 -13.367 -8.212 1.00 88.81 676 ASP A O 1
ATOM 5636 N N . GLN A 1 677 ? 30.833 -13.715 -9.305 1.00 88.50 677 GLN A N 1
ATOM 5637 C CA . GLN A 1 677 ? 30.202 -14.222 -10.526 1.00 88.50 677 GLN A CA 1
ATOM 5638 C C . GLN A 1 677 ? 29.354 -15.484 -10.299 1.00 88.50 677 GLN A C 1
ATOM 5640 O O . GLN A 1 677 ? 28.452 -15.757 -11.090 1.00 88.50 677 GLN A O 1
ATOM 5645 N N . ALA A 1 678 ? 29.570 -16.235 -9.212 1.00 91.12 678 ALA A N 1
ATOM 5646 C CA . ALA A 1 678 ? 28.789 -17.435 -8.909 1.00 91.12 678 ALA A CA 1
ATOM 5647 C C . ALA A 1 678 ? 27.282 -17.159 -8.721 1.00 91.12 678 ALA A C 1
ATOM 5649 O O . ALA A 1 678 ? 26.476 -18.078 -8.879 1.00 91.12 678 ALA A O 1
ATOM 5650 N N . TYR A 1 679 ? 26.878 -15.908 -8.459 1.00 92.75 679 TYR A N 1
ATOM 5651 C CA . TYR A 1 679 ? 25.464 -15.506 -8.428 1.00 92.75 679 TYR A CA 1
ATOM 5652 C C . TYR A 1 679 ? 24.777 -15.575 -9.799 1.00 92.75 679 TYR A C 1
ATOM 5654 O O . TYR A 1 679 ? 23.548 -15.636 -9.841 1.00 92.75 679 TYR A O 1
ATOM 5662 N N . LEU A 1 680 ? 25.544 -15.601 -10.894 1.00 91.50 680 LEU A N 1
ATOM 5663 C CA . LEU A 1 680 ? 25.053 -15.757 -12.268 1.00 91.50 680 LEU A CA 1
ATOM 5664 C C . LEU A 1 680 ? 24.905 -17.231 -12.690 1.00 91.50 680 LEU A C 1
ATOM 5666 O O . LEU A 1 680 ? 24.584 -17.512 -13.840 1.00 91.50 680 LEU A O 1
ATOM 5670 N N . ASN A 1 681 ? 25.128 -18.195 -11.790 1.00 92.75 681 ASN A N 1
ATOM 5671 C CA . ASN A 1 681 ? 24.938 -19.612 -12.098 1.00 92.75 681 ASN A CA 1
ATOM 5672 C C . ASN A 1 681 ? 23.462 -20.014 -11.921 1.00 92.75 681 ASN A C 1
ATOM 5674 O O . ASN A 1 681 ? 23.011 -20.311 -10.809 1.00 92.75 681 ASN A O 1
ATOM 5678 N N . ALA A 1 682 ? 22.711 -20.045 -13.025 1.00 94.88 682 ALA A N 1
ATOM 5679 C CA . ALA A 1 682 ? 21.283 -20.360 -13.006 1.00 94.88 682 ALA A CA 1
ATOM 5680 C C . ALA A 1 682 ? 20.995 -21.773 -12.476 1.00 94.88 682 ALA A C 1
ATOM 5682 O O . ALA A 1 682 ? 20.049 -21.959 -11.712 1.00 94.88 682 ALA A O 1
ATOM 5683 N N . LYS A 1 683 ? 21.823 -22.769 -12.825 1.00 94.88 683 LYS A N 1
ATOM 5684 C CA . LYS A 1 683 ? 21.601 -24.156 -12.391 1.00 94.88 683 LYS A CA 1
ATOM 5685 C C . LYS A 1 683 ? 21.752 -24.308 -10.879 1.00 94.88 683 LYS A C 1
ATOM 5687 O O . LYS A 1 683 ? 20.927 -24.947 -10.232 1.00 94.88 683 LYS A O 1
ATOM 5692 N N . ARG A 1 684 ? 22.752 -23.644 -10.303 1.00 95.94 684 ARG A N 1
ATOM 5693 C CA . ARG A 1 684 ? 22.978 -23.629 -8.855 1.00 95.94 684 ARG A CA 1
ATOM 5694 C C . ARG A 1 684 ? 21.807 -22.995 -8.103 1.00 95.94 684 ARG A C 1
ATOM 5696 O O . ARG A 1 684 ? 21.401 -23.512 -7.064 1.00 95.94 684 ARG A O 1
ATOM 5703 N N . TRP A 1 685 ? 21.232 -21.913 -8.635 1.00 97.06 685 TRP A N 1
ATOM 5704 C CA . TRP A 1 685 ? 20.006 -21.329 -8.087 1.00 97.06 685 TRP A CA 1
ATOM 5705 C C . TRP A 1 685 ? 18.796 -22.254 -8.219 1.00 97.06 685 TRP A C 1
ATOM 5707 O O . TRP A 1 685 ? 18.058 -22.412 -7.249 1.00 97.06 685 TRP A O 1
ATOM 5717 N N . GLU A 1 686 ? 18.591 -22.865 -9.386 1.00 97.12 686 GLU A N 1
ATOM 5718 C CA . GLU A 1 686 ? 17.505 -23.822 -9.626 1.00 97.12 686 GLU A CA 1
ATOM 5719 C C . GLU A 1 686 ? 17.554 -24.966 -8.605 1.00 97.12 686 GLU A C 1
ATOM 5721 O O . GLU A 1 686 ? 16.571 -25.211 -7.901 1.00 97.12 686 GLU A O 1
ATOM 5726 N N . ASP A 1 687 ? 18.719 -25.597 -8.445 1.00 96.81 687 ASP A N 1
ATOM 5727 C CA . ASP A 1 687 ? 18.917 -26.697 -7.500 1.00 96.81 687 ASP A CA 1
ATOM 5728 C C . ASP A 1 687 ? 18.677 -26.247 -6.053 1.00 96.81 687 ASP A C 1
ATOM 5730 O O . ASP A 1 687 ? 18.067 -26.970 -5.259 1.00 96.81 687 ASP A O 1
ATOM 5734 N N . LEU A 1 688 ? 19.105 -25.035 -5.697 1.00 97.19 688 LEU A N 1
ATOM 5735 C CA . LEU A 1 688 ? 18.876 -24.481 -4.368 1.00 97.19 688 LEU A CA 1
ATOM 5736 C C . LEU A 1 688 ? 17.386 -24.223 -4.101 1.00 97.19 688 LEU A C 1
ATOM 5738 O O . LEU A 1 688 ? 16.885 -24.551 -3.024 1.00 97.19 688 LEU A O 1
ATOM 5742 N N . ILE A 1 689 ? 16.667 -23.661 -5.071 1.00 97.31 689 ILE A N 1
ATOM 5743 C CA . ILE A 1 689 ? 15.243 -23.337 -4.941 1.00 97.31 689 ILE A CA 1
ATOM 5744 C C . ILE A 1 689 ? 14.408 -24.612 -4.851 1.00 97.31 689 ILE A C 1
ATOM 5746 O O . ILE A 1 689 ? 13.577 -24.730 -3.948 1.00 97.31 689 ILE A O 1
ATOM 5750 N N . VAL A 1 690 ? 14.649 -25.575 -5.742 1.00 96.56 690 VAL A N 1
ATOM 5751 C CA . VAL A 1 690 ? 13.905 -26.841 -5.783 1.00 96.56 690 VAL A CA 1
ATOM 5752 C C . VAL A 1 690 ? 14.080 -27.623 -4.482 1.00 96.56 690 VAL A C 1
ATOM 5754 O O . VAL A 1 690 ? 13.093 -28.095 -3.918 1.00 96.56 690 VAL A O 1
ATOM 5757 N N . ASN A 1 691 ? 15.312 -27.727 -3.980 1.00 96.44 691 ASN A N 1
ATOM 5758 C CA . ASN A 1 691 ? 15.608 -28.595 -2.841 1.00 96.44 691 ASN A CA 1
ATOM 5759 C C . ASN A 1 691 ? 15.394 -27.917 -1.482 1.00 96.44 691 ASN A C 1
ATOM 5761 O O . ASN A 1 691 ? 15.026 -28.585 -0.514 1.00 96.44 691 ASN A O 1
ATOM 5765 N N . TYR A 1 692 ? 15.611 -26.602 -1.389 1.00 95.69 692 TYR A N 1
ATOM 5766 C CA . TYR A 1 692 ? 15.677 -25.910 -0.099 1.00 95.69 692 TYR A CA 1
ATOM 5767 C C . TYR A 1 692 ? 14.710 -24.741 0.046 1.00 95.69 692 TYR A C 1
ATOM 5769 O O . TYR A 1 692 ? 14.601 -24.223 1.149 1.00 95.69 692 TYR A O 1
ATOM 5777 N N . MET A 1 693 ? 13.985 -24.324 -0.996 1.00 96.19 693 MET A N 1
ATOM 5778 C CA . MET A 1 693 ? 12.977 -23.257 -0.900 1.00 96.19 693 MET A CA 1
ATOM 5779 C C . MET A 1 693 ? 11.698 -23.612 -1.681 1.00 96.19 693 MET A C 1
ATOM 5781 O O . MET A 1 693 ? 11.250 -22.843 -2.536 1.00 96.19 693 MET A O 1
ATOM 5785 N N . PRO A 1 694 ? 11.050 -24.754 -1.382 1.00 95.19 694 PRO A N 1
ATOM 5786 C CA . PRO A 1 694 ? 9.940 -25.270 -2.191 1.00 95.19 694 PRO A CA 1
ATOM 5787 C C . PRO A 1 694 ? 8.708 -24.347 -2.216 1.00 95.19 694 PRO A C 1
ATOM 5789 O O . PRO A 1 694 ? 7.894 -24.412 -3.136 1.00 95.19 694 PRO A O 1
ATOM 5792 N N . ASN A 1 695 ? 8.570 -23.468 -1.218 1.00 96.12 695 ASN A N 1
ATOM 5793 C CA . ASN A 1 695 ? 7.461 -22.521 -1.095 1.00 96.12 695 ASN A CA 1
ATOM 5794 C C . ASN A 1 695 ? 7.715 -21.175 -1.792 1.00 96.12 695 ASN A C 1
ATOM 5796 O O . ASN A 1 695 ? 6.853 -20.292 -1.720 1.00 96.12 695 ASN A O 1
ATOM 5800 N N . LEU A 1 696 ? 8.872 -21.000 -2.441 1.00 96.44 696 LEU A N 1
ATOM 5801 C CA . LEU A 1 696 ? 9.258 -19.742 -3.067 1.00 96.44 696 LEU A CA 1
ATOM 5802 C C . LEU A 1 696 ? 8.324 -19.418 -4.240 1.00 96.44 696 LEU A C 1
ATOM 5804 O O . LEU A 1 696 ? 8.188 -20.186 -5.197 1.00 96.44 696 LEU A O 1
ATOM 5808 N N . ARG A 1 697 ? 7.669 -18.261 -4.140 1.00 92.50 697 ARG A N 1
ATOM 5809 C CA . ARG A 1 697 ? 6.754 -17.707 -5.150 1.00 92.50 697 ARG A CA 1
ATOM 5810 C C . ARG A 1 697 ? 7.374 -16.523 -5.870 1.00 92.50 697 ARG A C 1
ATOM 5812 O O . ARG A 1 697 ? 7.126 -16.342 -7.053 1.00 92.50 697 ARG A O 1
ATOM 5819 N N . ILE A 1 698 ? 8.171 -15.740 -5.149 1.00 90.94 698 ILE A N 1
ATOM 5820 C CA . ILE A 1 698 ? 8.832 -14.543 -5.654 1.00 90.94 698 ILE A CA 1
ATOM 5821 C C . ILE A 1 698 ? 10.329 -14.690 -5.454 1.00 90.94 698 ILE A C 1
ATOM 5823 O O . ILE A 1 698 ? 10.789 -14.771 -4.313 1.00 90.94 698 ILE A O 1
ATOM 5827 N N . PHE A 1 699 ? 11.061 -14.671 -6.560 1.00 93.31 699 PHE A N 1
ATOM 5828 C CA . PHE A 1 699 ? 12.509 -14.577 -6.579 1.00 93.31 699 PHE A CA 1
ATOM 5829 C C . PHE A 1 699 ? 12.903 -13.306 -7.331 1.00 93.31 699 PHE A C 1
ATOM 5831 O O . PHE A 1 699 ? 12.582 -13.153 -8.507 1.00 93.31 699 PHE A O 1
ATOM 5838 N N . ASP A 1 700 ? 13.537 -12.382 -6.617 1.00 89.69 700 ASP A N 1
ATOM 5839 C CA . ASP A 1 700 ? 13.954 -11.071 -7.110 1.00 89.69 700 ASP A CA 1
ATOM 5840 C C . ASP A 1 700 ? 15.443 -10.900 -6.805 1.00 89.69 700 ASP A C 1
ATOM 5842 O O . ASP A 1 700 ? 15.858 -10.962 -5.645 1.00 89.69 700 ASP A O 1
ATOM 5846 N N . ILE A 1 701 ? 16.260 -10.735 -7.837 1.00 90.69 701 ILE A N 1
ATOM 5847 C CA . ILE A 1 701 ? 17.708 -10.590 -7.713 1.00 90.69 701 ILE A CA 1
ATOM 5848 C C . ILE A 1 701 ? 18.181 -9.319 -8.416 1.00 90.69 701 ILE A C 1
ATOM 5850 O O . ILE A 1 701 ? 17.638 -8.905 -9.438 1.00 90.69 701 ILE A O 1
ATOM 5854 N N . ASN A 1 702 ? 19.205 -8.693 -7.848 1.00 88.31 702 ASN A N 1
ATOM 5855 C CA . ASN A 1 702 ? 19.963 -7.602 -8.438 1.00 88.31 702 ASN A CA 1
ATOM 5856 C C . ASN A 1 702 ? 21.453 -7.849 -8.170 1.00 88.31 702 ASN A C 1
ATOM 5858 O O . ASN A 1 702 ? 21.894 -7.789 -7.024 1.00 88.31 702 ASN A O 1
ATOM 5862 N N . HIS A 1 703 ? 22.227 -8.175 -9.191 1.00 89.88 703 HIS A N 1
ATOM 5863 C CA . HIS A 1 703 ? 23.613 -8.590 -9.052 1.00 89.88 703 HIS A CA 1
ATOM 5864 C C . HIS A 1 703 ? 24.530 -7.754 -9.939 1.00 89.88 703 HIS A C 1
ATOM 5866 O O . HIS A 1 703 ? 24.341 -7.710 -11.146 1.00 89.88 703 HIS A O 1
ATOM 5872 N N . GLU A 1 704 ? 25.540 -7.133 -9.342 1.00 87.06 704 GLU A N 1
ATOM 5873 C CA . GLU A 1 704 ? 26.533 -6.301 -10.028 1.00 87.06 704 GLU A CA 1
ATOM 5874 C C . GLU A 1 704 ? 27.901 -6.997 -9.979 1.00 87.06 704 GLU A C 1
ATOM 5876 O O . GLU A 1 704 ? 28.419 -7.270 -8.897 1.00 87.06 704 GLU A O 1
ATOM 5881 N N . THR A 1 705 ? 28.510 -7.299 -11.124 1.00 86.12 705 THR A N 1
ATOM 5882 C CA . THR A 1 705 ? 29.833 -7.950 -11.171 1.00 86.12 705 THR A CA 1
ATOM 5883 C C . THR A 1 705 ? 30.648 -7.491 -12.375 1.00 86.12 705 THR A C 1
ATOM 5885 O O . THR A 1 705 ? 30.095 -6.983 -13.350 1.00 86.12 705 THR A O 1
ATOM 5888 N N . SER A 1 706 ? 31.966 -7.682 -12.297 1.00 79.38 706 SER A N 1
ATOM 5889 C CA . SER A 1 706 ? 32.890 -7.577 -13.421 1.00 79.38 706 SER A CA 1
ATOM 5890 C C . SER A 1 706 ? 33.415 -8.960 -13.817 1.00 79.38 706 SER A C 1
ATOM 5892 O O . SER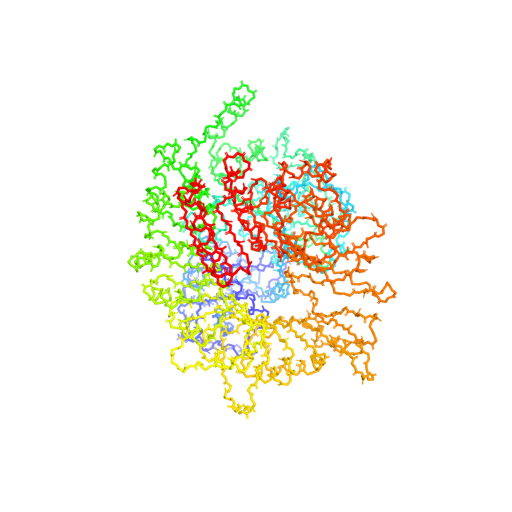 A 1 706 ? 33.890 -9.753 -12.998 1.00 79.38 706 SER A O 1
ATOM 5894 N N . MET A 1 707 ? 33.339 -9.248 -15.106 1.00 71.06 707 MET A N 1
ATOM 5895 C CA . MET A 1 707 ? 33.900 -10.414 -15.763 1.00 71.06 707 MET A CA 1
ATOM 5896 C C . MET A 1 707 ? 35.366 -10.115 -16.063 1.00 71.06 707 MET A C 1
ATOM 5898 O O . MET A 1 707 ? 35.710 -9.293 -16.910 1.00 71.06 707 MET A O 1
ATOM 5902 N N . VAL A 1 708 ? 36.249 -10.762 -15.309 1.00 62.03 708 VAL A N 1
ATOM 5903 C CA . VAL A 1 708 ? 37.694 -10.730 -15.538 1.00 62.03 708 VAL A CA 1
ATOM 5904 C C . VAL A 1 708 ? 38.099 -12.128 -15.989 1.00 62.03 708 VAL A C 1
ATOM 5906 O O . VAL A 1 708 ? 37.937 -13.072 -15.223 1.00 62.03 708 VAL A O 1
ATOM 5909 N N . ASN A 1 709 ? 38.624 -12.261 -17.210 1.00 55.75 709 ASN A N 1
ATOM 5910 C CA . ASN A 1 709 ? 39.232 -13.494 -17.734 1.00 55.75 709 ASN A CA 1
ATOM 5911 C C . ASN A 1 709 ? 38.316 -14.738 -17.825 1.00 55.75 709 ASN A C 1
ATOM 5913 O O . ASN A 1 709 ? 38.785 -15.850 -17.587 1.00 55.75 709 ASN A O 1
ATOM 5917 N N . ASN A 1 710 ? 37.039 -14.590 -18.197 1.00 57.72 710 ASN A N 1
ATOM 5918 C CA . ASN A 1 710 ? 36.162 -15.738 -18.467 1.00 57.72 710 ASN A CA 1
ATOM 5919 C C . ASN A 1 710 ? 36.004 -16.003 -19.970 1.00 57.72 710 ASN A C 1
ATOM 5921 O O . ASN A 1 710 ? 35.826 -15.076 -20.751 1.00 57.72 710 ASN A O 1
ATOM 5925 N N . ASN A 1 711 ? 35.997 -17.285 -20.356 1.00 59.69 711 ASN A N 1
ATOM 5926 C CA . ASN A 1 711 ? 35.729 -17.732 -21.733 1.00 59.69 711 ASN A CA 1
ATOM 5927 C C . ASN A 1 711 ? 34.242 -17.628 -22.135 1.00 59.69 711 ASN A C 1
ATOM 5929 O O . ASN A 1 711 ? 33.913 -17.857 -23.294 1.00 59.69 711 ASN A O 1
ATOM 5933 N N . LEU A 1 712 ? 33.345 -17.348 -21.183 1.00 64.81 712 LEU A N 1
ATOM 5934 C CA . LEU A 1 712 ? 31.905 -17.200 -21.407 1.00 64.81 712 LEU A CA 1
ATOM 5935 C C . LEU A 1 712 ? 31.528 -15.724 -21.332 1.00 64.81 712 LEU A C 1
ATOM 5937 O O . LEU A 1 712 ? 31.936 -15.037 -20.391 1.00 64.81 712 LEU A O 1
ATOM 5941 N N . SER A 1 713 ? 30.721 -15.264 -22.287 1.00 71.25 713 SER A N 1
ATOM 5942 C CA . SER A 1 713 ? 30.203 -13.898 -22.270 1.00 71.25 713 SER A CA 1
ATOM 5943 C C . SER A 1 713 ? 29.150 -13.723 -21.170 1.00 71.25 713 SER A C 1
ATOM 5945 O O . SER A 1 713 ? 28.491 -14.680 -20.748 1.00 71.25 713 SER A O 1
ATOM 5947 N N . TYR A 1 714 ? 28.945 -12.483 -20.718 1.00 72.06 714 TYR A N 1
ATOM 5948 C CA . TYR A 1 714 ? 27.863 -12.137 -19.788 1.00 72.06 714 TYR A CA 1
ATOM 5949 C C . TYR A 1 714 ? 26.481 -12.595 -20.303 1.00 72.06 714 TYR A C 1
ATOM 5951 O O . TYR A 1 714 ? 25.653 -13.086 -19.532 1.00 72.06 714 TYR A O 1
ATOM 5959 N N . HIS A 1 715 ? 26.266 -12.533 -21.623 1.00 71.69 715 HIS A N 1
ATOM 5960 C CA . HIS A 1 715 ? 25.059 -13.034 -22.285 1.00 71.69 715 HIS A CA 1
ATOM 5961 C C . HIS A 1 715 ? 24.869 -14.548 -22.125 1.00 71.69 715 HIS A C 1
ATOM 5963 O O . HIS A 1 715 ? 23.752 -14.993 -21.848 1.00 71.69 715 HIS A O 1
ATOM 5969 N N . ASP A 1 716 ? 25.936 -15.343 -22.244 1.00 77.56 716 ASP A N 1
ATOM 5970 C CA . ASP A 1 716 ? 25.857 -16.806 -22.139 1.00 77.56 716 ASP A CA 1
ATOM 5971 C C . ASP A 1 716 ? 25.419 -17.262 -20.745 1.00 77.56 716 ASP A C 1
ATOM 5973 O O . ASP A 1 716 ? 24.661 -18.225 -20.612 1.00 77.56 716 ASP A O 1
ATOM 5977 N N . LEU A 1 717 ? 25.857 -16.559 -19.696 1.00 80.56 717 LEU A N 1
ATOM 5978 C CA . LEU A 1 717 ? 25.433 -16.841 -18.322 1.00 80.56 717 LEU A CA 1
ATOM 5979 C C . LEU A 1 717 ? 23.957 -16.496 -18.103 1.00 80.56 717 LEU A C 1
ATOM 5981 O O . LEU A 1 717 ? 23.226 -17.257 -17.468 1.00 80.56 717 LEU A O 1
ATOM 5985 N N . ILE A 1 718 ? 23.493 -15.381 -18.665 1.00 80.31 718 ILE A N 1
ATOM 5986 C CA . ILE A 1 718 ? 22.109 -14.922 -18.499 1.00 80.31 718 ILE A CA 1
ATOM 5987 C C . ILE A 1 718 ? 21.127 -15.794 -19.267 1.00 80.31 718 ILE A C 1
ATOM 5989 O O . ILE A 1 718 ? 20.046 -16.084 -18.755 1.00 80.31 718 ILE A O 1
ATOM 5993 N N . ASN A 1 719 ? 21.511 -16.287 -20.443 1.00 83.06 719 ASN A N 1
ATOM 5994 C CA . ASN A 1 719 ? 20.677 -17.196 -21.227 1.00 83.06 719 ASN A CA 1
ATOM 5995 C C . ASN A 1 719 ? 20.304 -18.475 -20.455 1.00 83.06 719 ASN A C 1
ATOM 5997 O O . ASN A 1 719 ? 19.260 -19.072 -20.720 1.00 83.06 719 ASN A O 1
ATOM 6001 N N . GLN A 1 720 ? 21.085 -18.866 -19.442 1.00 88.75 720 GLN A N 1
ATOM 6002 C CA . GLN A 1 720 ? 20.755 -20.001 -18.575 1.00 88.75 720 GLN A CA 1
ATOM 6003 C C . GLN A 1 720 ? 19.517 -19.743 -17.693 1.00 88.75 720 GLN A C 1
ATOM 6005 O O . GLN A 1 720 ? 18.839 -20.693 -17.294 1.00 88.75 720 GLN A O 1
ATOM 6010 N N . PHE A 1 721 ? 19.167 -18.478 -17.432 1.00 89.88 721 PHE A N 1
ATOM 6011 C CA . PHE A 1 721 ? 17.945 -18.086 -16.720 1.00 89.88 721 PHE A CA 1
ATOM 6012 C C . PHE A 1 721 ? 16.682 -18.112 -17.602 1.00 89.88 721 PHE A C 1
ATOM 6014 O O . PHE A 1 721 ? 15.597 -17.799 -17.122 1.00 89.88 721 PHE A O 1
ATOM 6021 N N . ASN A 1 722 ? 16.790 -18.557 -18.861 1.00 87.31 722 ASN A N 1
ATOM 6022 C CA . ASN A 1 722 ? 15.653 -18.791 -19.762 1.00 87.31 722 ASN A CA 1
ATOM 6023 C C . ASN A 1 722 ? 15.250 -20.275 -19.849 1.00 87.31 722 ASN A C 1
ATOM 6025 O O . ASN A 1 722 ? 14.502 -20.677 -20.741 1.00 87.31 722 ASN A O 1
ATOM 6029 N N . SER A 1 723 ? 15.745 -21.121 -18.938 1.00 90.75 723 SER A N 1
ATOM 6030 C CA . SER A 1 723 ? 15.341 -22.529 -18.881 1.00 90.75 723 SER A CA 1
ATOM 6031 C C . SER A 1 723 ? 13.836 -22.681 -18.594 1.00 90.75 723 SER A C 1
ATOM 6033 O O . SER A 1 723 ? 13.174 -21.792 -18.049 1.00 90.75 723 SER A O 1
ATOM 6035 N N . SER A 1 724 ? 13.280 -23.857 -18.912 1.00 89.44 724 SER A N 1
ATOM 6036 C CA . SER A 1 724 ? 11.855 -24.141 -18.672 1.00 89.44 724 SER A CA 1
ATOM 6037 C C . SER A 1 724 ? 11.435 -23.991 -17.203 1.00 89.44 724 SER A C 1
ATOM 6039 O O . SER A 1 724 ? 10.260 -23.742 -16.933 1.00 89.44 724 SER A O 1
ATOM 6041 N N . PHE A 1 725 ? 12.373 -24.121 -16.258 1.00 94.56 725 PHE A N 1
ATOM 6042 C CA . PHE A 1 725 ? 12.127 -23.905 -14.836 1.00 94.56 725 PHE A CA 1
ATOM 6043 C C . PHE A 1 725 ? 11.727 -22.450 -14.549 1.00 94.56 725 PHE A C 1
ATOM 6045 O O . PHE A 1 725 ? 10.677 -22.214 -13.947 1.00 94.56 725 PHE A O 1
ATOM 6052 N N . TRP A 1 726 ? 12.519 -21.486 -15.026 1.00 91.38 726 TRP A N 1
ATOM 6053 C CA . TRP A 1 726 ? 12.307 -20.052 -14.799 1.00 91.38 726 TRP A CA 1
ATOM 6054 C C . TRP A 1 726 ? 11.036 -19.549 -15.484 1.00 91.38 726 TRP A C 1
ATOM 6056 O O . TRP A 1 726 ? 10.207 -18.891 -14.849 1.00 91.38 726 TRP A O 1
ATOM 6066 N N . ILE A 1 727 ? 10.822 -19.969 -16.737 1.00 81.69 727 ILE A N 1
ATOM 6067 C CA . ILE A 1 727 ? 9.630 -19.623 -17.524 1.00 81.69 727 ILE A CA 1
ATOM 6068 C C . ILE A 1 727 ? 8.357 -20.130 -16.834 1.00 81.69 727 ILE A C 1
ATOM 6070 O O . ILE A 1 727 ? 7.424 -19.361 -16.631 1.00 81.69 727 ILE A O 1
ATOM 6074 N N . LYS A 1 728 ? 8.316 -21.397 -16.390 1.00 84.25 728 LYS A N 1
ATOM 6075 C CA . LYS A 1 728 ? 7.146 -21.958 -15.680 1.00 84.25 728 LYS A CA 1
ATOM 6076 C C . LYS A 1 728 ? 6.845 -21.249 -14.358 1.00 84.25 728 LYS A C 1
ATOM 6078 O O . LYS A 1 728 ? 5.709 -21.289 -13.889 1.00 84.25 728 LYS A O 1
ATOM 6083 N N . LYS A 1 729 ? 7.856 -20.643 -13.731 1.00 85.75 729 LYS A N 1
ATOM 6084 C CA . LYS A 1 729 ? 7.714 -19.858 -12.499 1.00 85.75 729 LYS A CA 1
ATOM 6085 C C . LYS A 1 729 ? 7.340 -18.396 -12.754 1.00 85.75 729 LYS A C 1
ATOM 6087 O O . LYS A 1 729 ? 7.071 -17.690 -11.784 1.00 85.75 729 LYS A O 1
ATOM 6092 N N . ASN A 1 730 ? 7.282 -17.958 -14.016 1.00 82.44 730 ASN A N 1
ATOM 6093 C CA . ASN A 1 730 ? 7.129 -16.555 -14.406 1.00 82.44 730 ASN A CA 1
ATOM 6094 C C . ASN A 1 730 ? 8.178 -15.660 -13.725 1.00 82.44 730 ASN A C 1
ATOM 6096 O O . ASN A 1 730 ? 7.861 -14.594 -13.192 1.00 82.44 730 ASN A O 1
ATOM 6100 N N . TRP A 1 731 ? 9.419 -16.145 -13.661 1.00 86.06 731 TRP A N 1
ATOM 6101 C CA . TRP A 1 731 ? 10.563 -15.386 -13.168 1.00 86.06 731 TRP A CA 1
ATOM 6102 C C . TRP A 1 731 ? 11.433 -15.025 -14.356 1.00 86.06 731 TRP A C 1
ATOM 6104 O O . TRP A 1 731 ? 12.048 -15.894 -14.971 1.00 86.06 731 TRP A O 1
ATOM 6114 N N . PHE A 1 732 ? 11.444 -13.740 -14.676 1.00 83.56 732 PHE A N 1
ATOM 6115 C CA . PHE A 1 732 ? 12.144 -13.200 -15.827 1.00 83.56 732 PHE A CA 1
ATOM 6116 C C . PHE A 1 732 ? 13.297 -12.330 -15.352 1.00 83.56 732 PHE A C 1
ATOM 6118 O O . PHE A 1 732 ? 13.236 -11.736 -14.271 1.00 83.56 732 PHE A O 1
ATOM 6125 N N . PHE A 1 733 ? 14.356 -12.278 -16.148 1.00 84.62 733 PHE A N 1
ATOM 6126 C CA . PHE A 1 733 ? 15.561 -11.543 -15.810 1.00 84.62 733 PHE A CA 1
ATOM 6127 C C . PHE A 1 733 ? 16.096 -10.830 -17.040 1.00 84.62 733 PHE A C 1
ATOM 6129 O O . PHE A 1 733 ? 15.916 -11.275 -18.171 1.00 84.62 733 PHE A O 1
ATOM 6136 N N . THR A 1 734 ? 16.782 -9.728 -16.797 1.00 79.62 734 THR A N 1
ATOM 6137 C CA . THR A 1 734 ? 17.473 -8.938 -17.802 1.00 79.62 734 THR A CA 1
ATOM 6138 C C . THR A 1 734 ? 18.799 -8.438 -17.238 1.00 79.62 734 THR A C 1
ATOM 6140 O O . THR A 1 734 ? 19.182 -8.770 -16.113 1.00 79.62 734 THR A O 1
ATOM 6143 N N . HIS A 1 735 ? 19.525 -7.657 -18.024 1.00 78.62 735 HIS A N 1
ATOM 6144 C CA . HIS A 1 735 ? 20.751 -7.026 -17.589 1.00 78.62 735 HIS A CA 1
ATOM 6145 C C . HIS A 1 735 ? 21.015 -5.686 -18.261 1.00 7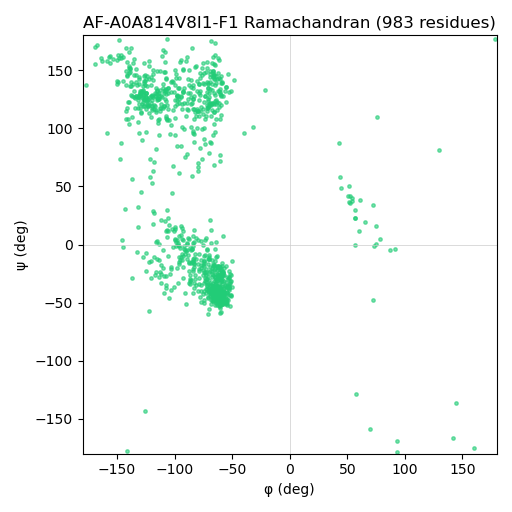8.62 735 HIS A C 1
ATOM 6147 O O . HIS A 1 735 ? 20.445 -5.362 -19.297 1.00 78.62 735 HIS A O 1
ATOM 6153 N N . GLN A 1 736 ? 21.919 -4.930 -17.646 1.00 74.88 736 GLN A N 1
ATOM 6154 C CA . GLN A 1 736 ? 22.588 -3.773 -18.230 1.00 74.88 736 GLN A CA 1
ATOM 6155 C C . GLN A 1 736 ? 24.091 -4.055 -18.263 1.00 74.88 736 GLN A C 1
ATOM 6157 O O . GLN A 1 736 ? 24.623 -4.641 -17.319 1.00 74.88 736 GLN A O 1
ATOM 6162 N N . HIS A 1 737 ? 24.765 -3.633 -19.326 1.00 69.06 737 HIS A N 1
ATOM 6163 C CA . HIS A 1 737 ? 26.169 -3.942 -19.590 1.00 69.06 737 HIS A CA 1
ATOM 6164 C C . HIS A 1 737 ? 26.966 -2.651 -19.809 1.00 69.06 737 HIS A C 1
ATOM 6166 O O . HIS A 1 737 ? 26.457 -1.743 -20.458 1.00 69.06 737 HIS A O 1
ATOM 6172 N N . ASP A 1 738 ? 28.167 -2.553 -19.240 1.00 64.88 738 ASP A N 1
ATOM 6173 C CA . ASP A 1 738 ? 29.111 -1.452 -19.457 1.00 64.88 738 ASP A CA 1
ATOM 6174 C C . ASP A 1 738 ? 30.233 -1.904 -20.408 1.00 64.88 738 ASP A C 1
ATOM 6176 O O . ASP A 1 738 ? 31.176 -2.586 -19.999 1.00 64.88 738 ASP A O 1
ATOM 6180 N N . TRP A 1 739 ? 30.150 -1.482 -21.673 1.00 57.62 739 TRP A N 1
ATOM 6181 C CA . TRP A 1 739 ? 31.156 -1.764 -22.706 1.00 57.62 739 TRP A CA 1
ATOM 6182 C C . TRP A 1 739 ? 32.365 -0.811 -22.662 1.00 57.62 739 TRP A C 1
ATOM 6184 O O . TRP A 1 739 ? 33.350 -1.024 -23.371 1.00 57.62 739 TRP A O 1
ATOM 6194 N N . THR A 1 740 ? 32.323 0.251 -21.849 1.00 52.88 740 THR A N 1
ATOM 6195 C CA . THR A 1 740 ? 33.298 1.361 -21.919 1.00 52.88 740 THR A CA 1
ATOM 6196 C C . THR A 1 740 ? 34.578 1.121 -21.124 1.00 52.88 740 THR A C 1
ATOM 6198 O O . THR A 1 740 ? 35.591 1.800 -21.327 1.00 52.88 740 THR A O 1
ATOM 6201 N N . ARG A 1 741 ? 34.574 0.147 -20.210 1.00 48.75 741 ARG A N 1
ATOM 6202 C CA . ARG A 1 741 ? 35.743 -0.223 -19.406 1.00 48.75 741 ARG A CA 1
ATOM 6203 C C . ARG A 1 741 ? 36.410 -1.450 -20.020 1.00 48.75 741 ARG A C 1
ATOM 6205 O O . ARG A 1 741 ? 35.747 -2.354 -20.498 1.00 48.75 741 ARG A O 1
ATOM 6212 N N . ARG A 1 742 ? 37.743 -1.551 -19.924 1.00 51.50 742 ARG A N 1
ATOM 6213 C CA . ARG A 1 742 ? 38.530 -2.762 -20.277 1.00 51.50 742 ARG A CA 1
ATOM 6214 C C . ARG A 1 742 ? 38.130 -4.034 -19.485 1.00 51.50 742 ARG A C 1
ATOM 6216 O O . ARG A 1 742 ? 38.841 -5.031 -19.542 1.00 51.50 742 ARG A O 1
ATOM 6223 N N . LEU A 1 743 ? 37.053 -3.978 -18.703 1.00 58.44 743 LEU A N 1
ATOM 6224 C CA . LEU A 1 743 ? 36.493 -5.023 -17.859 1.00 58.44 743 LEU A CA 1
ATOM 6225 C C . LEU A 1 743 ? 35.011 -5.143 -18.234 1.00 58.44 743 LEU A C 1
ATOM 6227 O O . LEU A 1 743 ? 34.292 -4.154 -18.145 1.00 58.44 743 LEU A O 1
ATOM 6231 N N . ASP A 1 744 ? 34.581 -6.336 -18.634 1.00 66.69 744 ASP A N 1
ATOM 6232 C CA . ASP A 1 744 ? 33.194 -6.667 -18.982 1.00 66.69 744 ASP A CA 1
ATOM 6233 C C . ASP A 1 744 ? 32.344 -6.631 -17.694 1.00 66.69 744 ASP A C 1
ATOM 6235 O O . ASP A 1 744 ? 32.271 -7.607 -16.955 1.00 66.69 744 ASP A O 1
ATOM 6239 N N . SER A 1 745 ? 31.804 -5.465 -17.323 1.00 73.12 745 SER A N 1
ATOM 6240 C CA . SER A 1 745 ? 30.988 -5.299 -16.110 1.00 73.12 745 SER A CA 1
ATOM 6241 C C . SER A 1 745 ? 29.514 -5.114 -16.428 1.00 73.12 745 SER A C 1
ATOM 6243 O O . SER A 1 745 ? 29.161 -4.423 -17.376 1.00 73.12 745 SER A O 1
ATOM 6245 N N . GLY A 1 746 ? 28.640 -5.689 -15.603 1.00 78.50 746 GLY A N 1
ATOM 6246 C CA . GLY A 1 746 ? 27.200 -5.610 -15.820 1.00 78.50 746 GLY A CA 1
ATOM 6247 C C . GLY A 1 746 ? 26.371 -5.791 -14.554 1.00 78.50 746 GLY A C 1
ATOM 6248 O O . GLY A 1 746 ? 26.839 -6.318 -13.537 1.00 78.50 746 GLY A O 1
ATOM 6249 N N . ILE A 1 747 ? 25.110 -5.364 -14.641 1.00 80.38 747 ILE A N 1
ATOM 6250 C CA . ILE A 1 747 ? 24.069 -5.613 -13.639 1.00 80.38 747 ILE A CA 1
ATOM 6251 C C . ILE A 1 747 ? 23.077 -6.603 -14.215 1.00 80.38 747 ILE A C 1
ATOM 6253 O O . ILE A 1 747 ? 22.391 -6.283 -15.177 1.00 80.38 747 ILE A O 1
ATOM 6257 N N . PHE A 1 748 ? 22.933 -7.749 -13.569 1.00 85.69 748 PHE A N 1
ATOM 6258 C CA . PHE A 1 748 ? 21.905 -8.743 -13.829 1.00 85.69 748 PHE A CA 1
ATOM 6259 C C . PHE A 1 748 ? 20.752 -8.555 -12.851 1.00 85.69 748 PHE A C 1
ATOM 6261 O O . PHE A 1 748 ? 20.977 -8.392 -11.650 1.00 85.69 748 PHE A O 1
ATOM 6268 N N . TYR A 1 749 ? 19.512 -8.592 -13.329 1.00 83.12 749 TYR A N 1
ATOM 6269 C CA . TYR A 1 749 ? 18.375 -8.402 -12.449 1.00 83.12 749 TYR A CA 1
ATOM 6270 C C . TYR A 1 749 ? 17.042 -8.989 -12.901 1.00 83.12 749 TYR A C 1
ATOM 6272 O O . TYR A 1 749 ? 16.782 -9.135 -14.085 1.00 83.12 749 TYR A O 1
ATOM 6280 N N . SER A 1 750 ? 16.155 -9.252 -11.938 1.00 83.44 750 SER A N 1
ATOM 6281 C CA . SER A 1 750 ? 14.775 -9.679 -12.189 1.00 83.44 750 SER A CA 1
ATOM 6282 C C . SER A 1 750 ? 13.897 -8.579 -12.802 1.00 83.44 750 SER A C 1
ATOM 6284 O O . SER A 1 750 ? 13.945 -7.423 -12.374 1.00 83.44 750 SER A O 1
ATOM 6286 N N . THR A 1 751 ? 13.044 -8.964 -13.753 1.00 74.44 751 THR A N 1
ATOM 6287 C CA . THR A 1 751 ? 11.974 -8.150 -14.359 1.00 74.44 751 THR A CA 1
ATOM 6288 C C . THR A 1 751 ? 10.588 -8.596 -13.850 1.00 74.44 751 THR A C 1
ATOM 6290 O O . THR A 1 751 ? 10.506 -9.505 -13.026 1.00 74.44 751 THR A O 1
ATOM 6293 N N . ASP A 1 752 ? 9.511 -7.904 -14.264 1.00 61.69 752 ASP A N 1
ATOM 6294 C CA . ASP A 1 752 ? 8.072 -8.156 -13.975 1.00 61.69 752 ASP A CA 1
ATOM 6295 C C . ASP A 1 752 ? 7.744 -9.615 -13.551 1.00 61.69 752 ASP A C 1
ATOM 6297 O O . ASP A 1 752 ? 8.222 -10.527 -14.222 1.00 61.69 752 ASP A O 1
ATOM 6301 N N . PRO A 1 753 ? 6.964 -9.908 -12.477 1.00 45.81 753 PRO A N 1
ATOM 6302 C CA . PRO A 1 753 ? 6.015 -9.063 -11.732 1.00 45.81 753 PRO A CA 1
ATOM 6303 C C . PRO A 1 753 ? 6.561 -8.329 -10.493 1.00 45.81 753 PRO A C 1
ATOM 6305 O O . PRO A 1 753 ? 5.792 -7.825 -9.659 1.00 45.81 753 PRO A O 1
ATOM 6308 N N . TYR A 1 754 ? 7.881 -8.248 -10.322 1.00 57.62 754 TYR A N 1
ATOM 6309 C CA . TYR A 1 754 ? 8.479 -7.784 -9.064 1.00 57.62 754 TYR A CA 1
ATOM 6310 C C . TYR A 1 754 ? 8.805 -6.290 -9.068 1.00 57.62 754 TYR A C 1
ATOM 6312 O O . TYR A 1 754 ? 9.907 -5.824 -9.326 1.00 57.62 754 TYR A O 1
ATOM 6320 N N . ARG A 1 755 ? 7.749 -5.547 -8.725 1.00 61.03 755 ARG A N 1
ATOM 6321 C CA . ARG A 1 755 ? 7.652 -4.106 -8.464 1.00 61.03 755 ARG A CA 1
ATOM 6322 C C . ARG A 1 755 ? 8.842 -3.528 -7.682 1.00 61.03 755 ARG A C 1
ATOM 6324 O O . ARG A 1 755 ? 8.834 -3.523 -6.446 1.00 61.03 755 ARG A O 1
ATOM 6331 N N . ARG A 1 756 ? 9.822 -2.960 -8.385 1.00 63.81 756 ARG A N 1
ATOM 6332 C CA . ARG A 1 756 ? 10.856 -2.109 -7.780 1.00 63.81 756 ARG A CA 1
ATOM 6333 C C . ARG A 1 756 ? 10.237 -0.798 -7.304 1.00 63.81 756 ARG A C 1
ATOM 6335 O O . ARG A 1 756 ? 9.466 -0.180 -8.038 1.00 63.81 756 ARG A O 1
ATOM 6342 N N . LYS A 1 757 ? 10.568 -0.385 -6.076 1.00 67.69 757 LYS A N 1
ATOM 6343 C CA . LYS A 1 757 ? 10.305 0.981 -5.584 1.00 67.69 757 LYS A CA 1
ATOM 6344 C C . LYS A 1 757 ? 11.420 1.947 -5.973 1.00 67.69 757 LYS A C 1
ATOM 6346 O O . LYS A 1 757 ? 11.127 3.111 -6.220 1.00 67.69 757 LYS A O 1
ATOM 6351 N N . ASP A 1 758 ? 12.642 1.433 -6.086 1.00 69.12 758 ASP A N 1
ATOM 6352 C CA . ASP A 1 758 ? 13.834 2.197 -6.430 1.00 69.12 758 ASP A CA 1
ATOM 6353 C C . ASP A 1 758 ? 14.393 1.671 -7.760 1.00 69.12 758 ASP A C 1
ATOM 6355 O O . ASP A 1 758 ? 14.593 0.462 -7.908 1.00 69.12 758 ASP A O 1
ATOM 6359 N N . TYR A 1 759 ? 14.631 2.558 -8.724 1.00 75.81 759 TYR A N 1
ATOM 6360 C CA . TYR A 1 759 ? 15.193 2.221 -10.034 1.00 75.81 759 TYR A CA 1
ATOM 6361 C C . TYR A 1 759 ? 16.506 2.977 -10.257 1.00 75.81 759 TYR A C 1
ATOM 6363 O O . TYR A 1 759 ? 16.560 4.194 -10.078 1.00 75.81 759 TYR A O 1
ATOM 6371 N N . GLY A 1 760 ? 17.568 2.253 -10.618 1.00 73.56 760 GLY A N 1
ATOM 6372 C CA . GLY A 1 760 ? 18.915 2.787 -10.813 1.00 73.56 760 GLY A CA 1
ATOM 6373 C C . GLY A 1 760 ? 19.355 2.721 -12.273 1.00 73.56 760 GLY A C 1
ATOM 6374 O O . GLY A 1 760 ? 19.226 1.682 -12.913 1.00 73.56 760 GLY A O 1
ATOM 6375 N N . PHE A 1 761 ? 19.897 3.824 -12.775 1.00 73.12 761 PHE A N 1
ATOM 6376 C CA . PHE A 1 761 ? 20.476 3.971 -14.108 1.00 73.12 761 PHE A CA 1
ATOM 6377 C C . PHE A 1 761 ? 22.004 4.034 -13.985 1.00 73.12 761 PHE A C 1
ATOM 6379 O O . PHE A 1 761 ? 22.509 5.047 -13.498 1.00 73.12 761 PHE A O 1
ATOM 6386 N N . HIS A 1 762 ? 22.730 2.979 -14.384 1.00 64.00 762 HIS A N 1
ATOM 6387 C CA . HIS A 1 762 ? 24.152 2.814 -14.041 1.00 64.00 762 HIS A CA 1
ATOM 6388 C C . HIS A 1 762 ? 25.179 3.014 -15.176 1.00 64.00 762 HIS A C 1
ATOM 6390 O O . HIS A 1 762 ? 26.216 3.615 -14.900 1.00 64.00 762 HIS A O 1
ATOM 6396 N N . TRP A 1 763 ? 24.915 2.598 -16.423 1.00 64.00 763 TRP A N 1
ATOM 6397 C CA . TRP A 1 763 ? 25.931 2.545 -17.502 1.00 64.00 763 TRP A CA 1
ATOM 6398 C C . TRP A 1 763 ? 25.400 3.001 -18.870 1.00 64.00 763 TRP A C 1
ATOM 6400 O O . TRP A 1 763 ? 24.186 3.086 -19.044 1.00 64.00 763 TRP A O 1
ATOM 6410 N N . GLU A 1 764 ? 26.299 3.272 -19.830 1.00 56.50 764 GLU A N 1
ATOM 6411 C CA . GLU A 1 764 ? 25.947 3.413 -21.256 1.00 56.50 764 GLU A CA 1
ATOM 6412 C C . GLU A 1 764 ? 25.211 2.155 -21.747 1.00 56.50 764 GLU A C 1
ATOM 6414 O O . GLU A 1 764 ? 25.624 1.043 -21.442 1.00 56.50 764 GLU A O 1
ATOM 6419 N N . ILE A 1 765 ? 24.122 2.319 -22.498 1.00 52.16 765 ILE A N 1
ATOM 6420 C CA . ILE A 1 765 ? 23.488 1.215 -23.226 1.00 52.16 765 ILE A CA 1
ATOM 6421 C C . ILE A 1 765 ? 23.825 1.466 -24.705 1.00 52.16 765 ILE A C 1
ATOM 6423 O O . ILE A 1 765 ? 23.676 2.583 -25.181 1.00 52.16 765 ILE A O 1
ATOM 6427 N N . ASP A 1 766 ? 24.343 0.486 -25.439 1.00 41.81 766 ASP A N 1
ATOM 6428 C CA . ASP A 1 766 ? 24.561 0.678 -26.879 1.00 41.81 766 ASP A CA 1
ATOM 6429 C C . ASP A 1 766 ? 23.228 0.474 -27.625 1.00 41.81 766 ASP A C 1
ATOM 6431 O O . ASP A 1 766 ? 22.515 -0.509 -27.380 1.00 41.81 766 ASP A O 1
ATOM 6435 N N . GLU A 1 767 ? 22.876 1.399 -28.524 1.00 45.09 767 GLU A N 1
ATOM 6436 C CA . GLU A 1 767 ? 21.625 1.387 -29.302 1.00 45.09 767 GLU A CA 1
ATOM 6437 C C . GLU A 1 767 ? 21.487 0.123 -30.167 1.00 45.09 767 GLU A C 1
ATOM 6439 O O . GLU A 1 767 ? 20.375 -0.258 -30.535 1.00 45.09 767 GLU A O 1
ATOM 6444 N N . GLN A 1 768 ? 22.599 -0.548 -30.488 1.00 42.56 768 GLN A N 1
ATOM 6445 C CA . GLN A 1 768 ? 22.625 -1.565 -31.540 1.00 42.56 768 GLN A CA 1
ATOM 6446 C C . GLN A 1 768 ? 22.163 -2.972 -31.122 1.00 42.56 768 GLN A C 1
ATOM 6448 O O . GLN A 1 768 ? 21.822 -3.751 -32.007 1.00 42.56 768 GLN A O 1
ATOM 6453 N N . ASN A 1 769 ? 22.086 -3.315 -29.825 1.00 40.56 769 ASN A N 1
ATOM 6454 C CA . ASN A 1 769 ? 21.769 -4.697 -29.400 1.00 40.56 769 ASN A CA 1
ATOM 6455 C C . ASN A 1 769 ? 20.694 -4.851 -28.309 1.00 40.56 769 ASN A C 1
ATOM 6457 O O . ASN A 1 769 ? 20.253 -5.974 -28.045 1.00 40.56 769 ASN A O 1
ATOM 6461 N N . CYS A 1 770 ? 20.191 -3.766 -27.710 1.00 39.78 770 CYS A N 1
ATOM 6462 C CA . CYS A 1 770 ? 19.036 -3.840 -26.808 1.00 39.78 770 CYS A CA 1
ATOM 6463 C C . CYS A 1 770 ? 17.724 -3.922 -27.602 1.00 39.78 770 CYS A C 1
ATOM 6465 O O . CYS A 1 770 ? 16.915 -2.994 -27.631 1.00 39.78 770 CYS A O 1
ATOM 6467 N N . SER A 1 771 ? 17.498 -5.063 -28.249 1.00 34.94 771 SER A N 1
ATOM 6468 C CA . SER A 1 771 ? 16.205 -5.382 -28.849 1.00 34.94 771 SER A CA 1
ATOM 6469 C C . SER A 1 771 ? 15.101 -5.405 -27.774 1.00 34.94 771 SER A C 1
ATOM 6471 O O . SER A 1 771 ? 15.058 -6.253 -26.890 1.00 34.94 771 SER A O 1
ATOM 6473 N N . HIS A 1 772 ? 14.201 -4.424 -27.858 1.00 43.44 772 HIS A N 1
ATOM 6474 C CA . HIS A 1 772 ? 12.808 -4.470 -27.398 1.00 43.44 772 HIS A CA 1
ATOM 6475 C C . HIS A 1 772 ? 12.510 -4.931 -25.960 1.00 43.44 772 HIS A C 1
ATOM 6477 O O . HIS A 1 772 ? 11.571 -5.697 -25.746 1.00 43.44 772 HIS A O 1
ATOM 6483 N N . ILE A 1 773 ? 13.178 -4.378 -24.946 1.00 43.62 773 ILE A N 1
ATOM 6484 C CA . ILE A 1 773 ? 12.617 -4.419 -23.585 1.00 43.62 773 ILE A CA 1
ATOM 6485 C C . ILE A 1 773 ? 11.736 -3.181 -23.388 1.00 43.62 773 ILE A C 1
ATOM 6487 O O . ILE A 1 773 ? 12.134 -2.199 -22.766 1.00 43.62 773 ILE A O 1
ATOM 6491 N N . GLN A 1 774 ? 10.517 -3.214 -23.934 1.00 48.06 774 GLN A N 1
ATOM 6492 C CA . GLN A 1 774 ? 9.452 -2.363 -23.407 1.00 48.06 774 GLN A CA 1
ATOM 6493 C C . GLN A 1 774 ? 9.139 -2.875 -21.997 1.0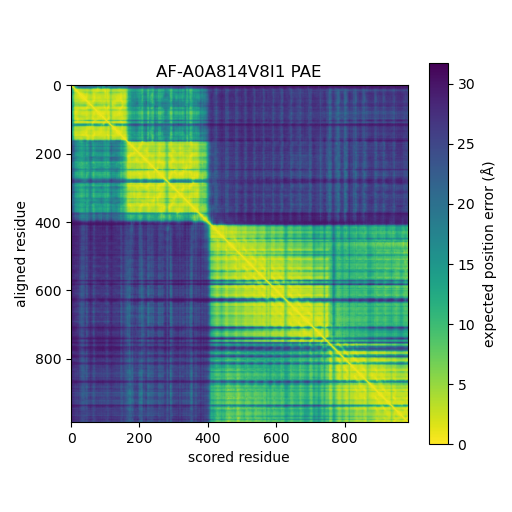0 48.06 774 GLN A C 1
ATOM 6495 O O . GLN A 1 774 ? 8.372 -3.821 -21.831 1.00 48.06 774 GLN A O 1
ATOM 6500 N N . GLU A 1 775 ? 9.752 -2.289 -20.965 1.00 54.41 775 GLU A N 1
ATOM 6501 C CA . GLU A 1 775 ? 9.310 -2.510 -19.586 1.00 54.41 775 GLU A CA 1
ATOM 6502 C C . GLU A 1 775 ? 7.929 -1.852 -19.434 1.00 54.41 775 GLU A C 1
ATOM 6504 O O . GLU A 1 775 ? 7.792 -0.689 -19.063 1.00 54.41 775 GLU A O 1
ATOM 6509 N N . THR A 1 776 ? 6.868 -2.591 -19.761 1.00 52.22 776 THR A N 1
ATOM 6510 C CA . THR A 1 776 ? 5.494 -2.072 -19.864 1.00 52.22 776 THR A CA 1
ATOM 6511 C C . THR A 1 776 ? 4.872 -1.659 -18.522 1.00 52.22 776 THR A C 1
ATOM 6513 O O . THR A 1 776 ? 3.709 -1.254 -18.489 1.00 52.22 776 THR A O 1
ATOM 6516 N N . ASN A 1 777 ? 5.588 -1.759 -17.392 1.00 58.44 777 ASN A N 1
ATOM 6517 C CA . ASN A 1 777 ? 5.003 -1.521 -16.070 1.00 58.44 777 ASN A CA 1
ATOM 6518 C C . ASN A 1 777 ? 5.961 -0.910 -15.028 1.00 58.44 777 ASN A C 1
ATOM 6520 O O . ASN A 1 777 ? 6.347 -1.550 -14.052 1.00 58.44 777 ASN A O 1
ATOM 6524 N N . LEU A 1 778 ? 6.261 0.383 -15.174 1.00 72.38 778 LEU A N 1
ATOM 6525 C CA . LEU A 1 778 ? 7.089 1.161 -14.234 1.00 72.38 778 LEU A CA 1
ATOM 6526 C C . LEU A 1 778 ? 6.293 1.901 -13.149 1.00 72.38 778 LEU A C 1
ATOM 6528 O O . LEU A 1 778 ? 6.828 2.716 -12.396 1.00 72.38 778 LEU A O 1
ATOM 6532 N N . ASN A 1 779 ? 5.004 1.584 -13.018 1.00 75.50 779 ASN A N 1
ATOM 6533 C CA . ASN A 1 779 ? 4.088 2.246 -12.089 1.00 75.50 779 ASN A CA 1
ATOM 6534 C C . ASN A 1 779 ? 4.460 2.060 -10.608 1.00 75.50 779 ASN A C 1
ATOM 6536 O O . ASN A 1 779 ? 3.974 2.803 -9.760 1.00 75.50 779 ASN A O 1
ATOM 6540 N N . SER A 1 780 ? 5.268 1.061 -10.250 1.00 71.56 780 SER A N 1
ATOM 6541 C CA . SER A 1 780 ? 5.654 0.841 -8.851 1.00 71.56 780 SER A CA 1
ATOM 6542 C C . SER A 1 780 ? 6.839 1.678 -8.382 1.00 71.56 780 SER A C 1
ATOM 6544 O O . SER A 1 780 ? 7.079 1.739 -7.172 1.00 71.56 780 SER A O 1
ATOM 6546 N N . VAL A 1 781 ? 7.587 2.272 -9.313 1.00 78.38 781 VAL A N 1
ATOM 6547 C CA . VAL A 1 781 ? 8.808 3.015 -9.006 1.00 78.38 781 VAL A CA 1
ATOM 6548 C C . VAL A 1 781 ? 8.429 4.351 -8.374 1.00 78.38 781 VAL A C 1
ATOM 6550 O O . VAL A 1 781 ? 7.686 5.142 -8.950 1.00 78.38 781 VAL A O 1
ATOM 6553 N N . GLN A 1 782 ? 8.941 4.587 -7.169 1.00 87.44 782 GLN A N 1
ATOM 6554 C CA . GLN A 1 782 ? 8.743 5.812 -6.391 1.00 87.44 782 GLN A CA 1
ATOM 6555 C C . GLN A 1 782 ? 10.029 6.639 -6.290 1.00 87.44 782 GLN A C 1
ATOM 6557 O O . GLN A 1 782 ? 9.954 7.842 -6.027 1.00 87.44 782 GLN A O 1
ATOM 6562 N N . HIS A 1 783 ? 11.190 6.018 -6.509 1.00 89.38 783 HIS A N 1
ATOM 6563 C CA . HIS A 1 783 ? 12.503 6.652 -6.472 1.00 89.38 783 HIS A CA 1
ATOM 6564 C C . HIS A 1 783 ? 13.321 6.268 -7.706 1.00 89.38 783 HIS A C 1
ATOM 6566 O O . HIS A 1 783 ? 13.511 5.089 -7.991 1.00 89.38 783 HIS A O 1
ATOM 6572 N N . VAL A 1 784 ? 13.831 7.265 -8.425 1.00 88.81 784 VAL A N 1
ATOM 6573 C CA . VAL A 1 784 ? 14.784 7.074 -9.529 1.00 88.81 784 VAL A CA 1
ATOM 6574 C C . VAL A 1 784 ? 16.158 7.595 -9.114 1.00 88.81 784 VAL A C 1
ATOM 6576 O O . VAL A 1 784 ? 16.270 8.677 -8.537 1.00 88.81 784 VAL A O 1
ATOM 6579 N N . SER A 1 785 ? 17.208 6.828 -9.397 1.00 86.69 785 SER A N 1
ATOM 6580 C CA . SER A 1 785 ? 18.604 7.195 -9.157 1.00 86.69 785 SER A CA 1
ATOM 6581 C C . SER A 1 785 ? 19.410 7.135 -10.456 1.00 86.69 785 SER A C 1
ATOM 6583 O O . SER A 1 785 ? 19.435 6.102 -11.118 1.00 86.69 785 SER A O 1
ATOM 6585 N N . ILE A 1 786 ? 20.082 8.230 -10.814 1.00 86.38 786 ILE A N 1
ATOM 6586 C CA . ILE A 1 786 ? 20.873 8.369 -12.046 1.00 86.38 786 ILE A CA 1
ATOM 6587 C C . ILE A 1 786 ? 22.364 8.422 -11.691 1.00 86.38 786 ILE A C 1
ATOM 6589 O O . ILE A 1 786 ? 22.798 9.333 -10.979 1.00 86.38 786 ILE A O 1
ATOM 6593 N N . TYR A 1 787 ? 23.136 7.442 -12.172 1.00 77.94 787 TYR A N 1
ATOM 6594 C CA . TYR A 1 787 ? 24.554 7.246 -11.848 1.00 77.94 787 TYR A CA 1
ATOM 6595 C C . TYR A 1 787 ? 25.518 7.463 -13.021 1.00 77.94 787 TYR A C 1
ATOM 6597 O O . TYR A 1 787 ? 26.712 7.563 -12.772 1.00 77.94 787 TYR A O 1
ATOM 6605 N N . SER A 1 788 ? 25.074 7.550 -14.274 1.00 70.44 788 SER A N 1
ATOM 6606 C CA . SER A 1 788 ? 25.993 7.780 -15.403 1.00 70.44 788 SER A CA 1
ATOM 6607 C C . SER A 1 788 ? 25.642 9.028 -16.197 1.00 70.44 788 SER A C 1
ATOM 6609 O O . SER A 1 788 ? 24.496 9.483 -16.206 1.00 70.44 788 SER A O 1
ATOM 6611 N N . LYS A 1 789 ? 26.678 9.594 -16.834 1.00 68.00 789 LYS A N 1
ATOM 6612 C CA . LYS A 1 789 ? 26.600 10.844 -17.580 1.00 68.00 789 LYS A CA 1
ATOM 6613 C C . LYS A 1 789 ? 25.950 10.701 -18.966 1.00 68.00 789 LYS A C 1
ATOM 6615 O O . LYS A 1 789 ? 25.510 11.699 -19.519 1.00 68.00 789 LYS A O 1
ATOM 6620 N N . GLN A 1 790 ? 25.902 9.493 -19.531 1.00 61.69 790 GLN A N 1
ATOM 6621 C CA . GLN A 1 790 ? 25.582 9.260 -20.954 1.00 61.69 790 GLN A CA 1
ATOM 6622 C C . GLN A 1 790 ? 24.285 8.463 -21.194 1.00 61.69 790 GLN A C 1
ATOM 6624 O O . GLN A 1 790 ? 23.913 8.217 -22.333 1.00 61.69 790 GLN A O 1
ATOM 6629 N N . ILE A 1 791 ? 23.551 8.100 -20.135 1.00 59.59 791 ILE A N 1
ATOM 6630 C CA . ILE A 1 791 ? 22.379 7.193 -20.178 1.00 59.59 791 ILE A CA 1
ATOM 6631 C C . ILE A 1 791 ? 21.207 7.694 -21.034 1.00 59.59 791 ILE A C 1
ATOM 6633 O O . ILE A 1 791 ? 20.316 6.939 -21.408 1.00 59.59 791 ILE A O 1
ATOM 6637 N N . ILE A 1 792 ? 21.169 8.987 -21.314 1.00 57.59 792 ILE A N 1
ATOM 6638 C CA . ILE A 1 792 ? 19.931 9.688 -21.647 1.00 57.59 792 ILE A CA 1
ATOM 6639 C C . ILE A 1 792 ? 19.633 9.772 -23.142 1.00 57.59 792 ILE A C 1
ATOM 6641 O O . ILE A 1 792 ? 18.517 10.120 -23.523 1.00 57.59 792 ILE A O 1
ATOM 6645 N N . ASN A 1 793 ? 20.584 9.394 -23.990 1.00 55.88 793 ASN A N 1
ATOM 6646 C CA . ASN A 1 793 ? 20.387 9.427 -25.437 1.00 55.88 793 ASN A CA 1
ATOM 6647 C C . ASN A 1 793 ? 19.522 8.264 -25.967 1.00 55.88 793 ASN A C 1
ATOM 6649 O O . ASN A 1 793 ? 19.305 8.179 -27.165 1.00 55.88 793 ASN A O 1
ATOM 6653 N N . ILE A 1 794 ? 18.994 7.395 -25.098 1.00 54.81 794 ILE A N 1
ATOM 6654 C CA . ILE A 1 794 ? 18.382 6.109 -25.465 1.00 54.81 794 ILE A CA 1
ATOM 6655 C C . ILE A 1 794 ? 16.932 6.093 -24.992 1.00 54.81 794 ILE A C 1
ATOM 6657 O O . ILE A 1 794 ? 16.640 6.646 -23.935 1.00 54.81 794 ILE A O 1
ATOM 6661 N N . HIS A 1 795 ? 16.028 5.471 -25.760 1.00 56.28 795 HIS A N 1
ATOM 6662 C CA . HIS A 1 795 ? 14.583 5.381 -25.498 1.00 56.28 795 HIS A CA 1
ATOM 6663 C C . HIS A 1 795 ? 14.217 5.336 -24.000 1.00 56.28 795 HIS A C 1
ATOM 6665 O O . HIS A 1 795 ? 14.323 4.307 -23.333 1.00 56.28 795 HIS A O 1
ATOM 6671 N N . LEU A 1 796 ? 13.778 6.486 -23.475 1.00 65.12 796 LEU A N 1
ATOM 6672 C CA . LEU A 1 796 ? 13.550 6.678 -22.048 1.00 65.12 796 LEU A CA 1
ATOM 6673 C C . LEU A 1 796 ? 12.189 6.121 -21.635 1.00 65.12 796 LEU A C 1
ATOM 6675 O O . LEU A 1 796 ? 11.130 6.632 -21.993 1.00 65.12 796 LEU A O 1
ATOM 6679 N N . ASN A 1 797 ? 12.254 5.087 -20.813 1.00 74.00 797 ASN A N 1
ATOM 6680 C CA . ASN A 1 797 ? 11.158 4.601 -19.998 1.00 74.00 797 ASN A CA 1
ATOM 6681 C C . ASN A 1 797 ? 10.545 5.737 -19.140 1.00 74.00 797 ASN A C 1
ATOM 6683 O O . ASN A 1 797 ? 11.271 6.465 -18.460 1.00 74.00 797 ASN A O 1
ATOM 6687 N N . TYR A 1 798 ? 9.210 5.875 -19.147 1.00 84.38 798 TYR A N 1
ATOM 6688 C CA . TYR A 1 798 ? 8.483 6.851 -18.320 1.00 84.38 798 TYR A CA 1
ATOM 6689 C C . TYR A 1 798 ? 8.039 6.236 -16.985 1.00 84.38 798 TYR A C 1
ATOM 6691 O O . TYR A 1 798 ? 7.414 5.175 -16.958 1.00 84.38 798 TYR A O 1
ATOM 6699 N N . PHE A 1 799 ? 8.306 6.923 -15.873 1.00 87.00 799 PHE A N 1
ATOM 6700 C CA . PHE A 1 799 ? 7.982 6.483 -14.517 1.00 87.00 799 PHE A CA 1
ATOM 6701 C C . PHE A 1 799 ? 6.913 7.404 -13.887 1.00 87.00 799 PHE A C 1
ATOM 6703 O O . PHE A 1 799 ? 7.241 8.432 -13.287 1.00 87.00 799 PHE A O 1
ATOM 6710 N N . PRO A 1 800 ? 5.617 7.054 -13.979 1.00 86.00 800 PRO A N 1
ATOM 6711 C CA . PRO A 1 800 ? 4.511 7.976 -13.689 1.00 86.00 800 PRO A CA 1
ATOM 6712 C C . PRO A 1 800 ? 4.265 8.284 -12.203 1.00 86.00 800 PRO A C 1
ATOM 6714 O O . PRO A 1 800 ? 3.519 9.213 -11.911 1.00 86.00 800 PRO A O 1
ATOM 6717 N N . ASN A 1 801 ? 4.849 7.514 -11.274 1.00 88.38 801 ASN A N 1
ATOM 6718 C CA . ASN A 1 801 ? 4.582 7.606 -9.827 1.00 88.38 801 ASN A CA 1
ATOM 6719 C C . ASN A 1 801 ? 5.830 7.974 -8.996 1.00 88.38 801 ASN A C 1
ATOM 6721 O O . ASN A 1 801 ? 5.874 7.747 -7.781 1.00 88.38 801 ASN A O 1
ATOM 6725 N N . VAL A 1 802 ? 6.866 8.515 -9.642 1.00 92.25 802 VAL A N 1
ATOM 6726 C CA . VAL A 1 802 ? 8.122 8.881 -8.978 1.00 92.25 802 VAL A CA 1
ATOM 6727 C C . VAL A 1 802 ? 7.936 10.135 -8.133 1.00 92.25 802 VAL A C 1
ATOM 6729 O O . VAL A 1 802 ? 7.500 11.175 -8.614 1.00 92.25 802 VAL A O 1
ATOM 6732 N N . THR A 1 803 ? 8.334 10.040 -6.865 1.00 94.94 803 THR A N 1
ATOM 6733 C CA . THR A 1 803 ? 8.282 11.142 -5.890 1.00 94.94 803 THR A CA 1
ATOM 6734 C C . THR A 1 803 ? 9.665 11.535 -5.371 1.00 94.94 803 THR A C 1
ATOM 6736 O O . THR A 1 803 ? 9.799 12.566 -4.710 1.00 94.94 803 THR A O 1
ATOM 6739 N N . GLN A 1 804 ? 10.700 10.737 -5.653 1.00 96.31 804 GLN A N 1
ATOM 6740 C CA . GLN A 1 804 ? 12.075 10.983 -5.220 1.00 96.31 804 GLN A CA 1
ATOM 6741 C C . GLN A 1 804 ? 13.042 10.836 -6.397 1.00 96.31 804 GLN A C 1
ATOM 6743 O O . GLN A 1 804 ? 12.930 9.893 -7.181 1.00 96.31 804 GLN A O 1
ATOM 6748 N N . LEU A 1 805 ? 14.016 11.740 -6.493 1.00 94.69 805 LEU A N 1
ATOM 6749 C CA . LEU A 1 805 ? 15.071 11.698 -7.506 1.00 94.69 805 LEU A CA 1
ATOM 6750 C C . LEU A 1 805 ? 16.450 11.838 -6.851 1.00 94.69 805 LEU A C 1
ATOM 6752 O O . LEU A 1 805 ? 16.666 12.751 -6.051 1.00 94.69 805 LEU A O 1
ATOM 6756 N N . THR A 1 806 ? 17.386 10.966 -7.230 1.00 93.00 806 THR A N 1
ATOM 6757 C CA . THR A 1 806 ? 18.811 11.089 -6.895 1.00 93.00 806 THR A CA 1
ATOM 6758 C C . THR A 1 806 ? 19.647 11.220 -8.164 1.00 93.00 806 THR A C 1
ATOM 6760 O O . THR A 1 806 ? 19.578 10.360 -9.036 1.00 93.00 806 THR A O 1
ATOM 6763 N N . ILE A 1 807 ? 20.481 12.253 -8.251 1.00 90.69 807 ILE A N 1
ATOM 6764 C CA . ILE A 1 807 ? 21.432 12.462 -9.351 1.00 90.69 807 ILE A CA 1
ATOM 6765 C C . ILE A 1 807 ? 22.841 12.390 -8.773 1.00 90.69 807 ILE A C 1
ATOM 6767 O O . ILE A 1 807 ? 23.212 13.238 -7.961 1.00 90.69 807 ILE A O 1
ATOM 6771 N N . LYS A 1 808 ? 23.628 11.384 -9.158 1.00 85.56 808 LYS A N 1
ATOM 6772 C CA . LYS A 1 808 ? 24.991 11.200 -8.631 1.00 85.56 808 LYS A CA 1
ATOM 6773 C C . LYS A 1 808 ? 26.078 11.853 -9.469 1.00 85.56 808 LYS A C 1
ATOM 6775 O O . LYS A 1 808 ? 27.098 12.244 -8.915 1.00 85.56 808 LYS A O 1
ATOM 6780 N N . HIS A 1 809 ? 25.846 11.983 -10.770 1.00 80.69 809 HIS A N 1
ATOM 6781 C CA . HIS A 1 809 ? 26.790 12.567 -11.715 1.00 80.69 809 HIS A CA 1
ATOM 6782 C C . HIS A 1 809 ? 26.074 13.580 -12.612 1.00 80.69 809 HIS A C 1
ATOM 6784 O O . HIS A 1 809 ? 24.951 13.324 -13.045 1.00 80.69 809 HIS A O 1
ATOM 6790 N N . TYR A 1 810 ? 26.699 14.730 -12.870 1.00 78.50 810 TYR A N 1
ATOM 6791 C CA . TYR A 1 810 ? 26.166 15.743 -13.776 1.00 78.50 810 TYR A CA 1
ATOM 6792 C C . TYR A 1 810 ? 26.353 15.310 -15.227 1.00 78.50 810 TYR A C 1
ATOM 6794 O O . TYR A 1 810 ? 27.414 14.805 -15.600 1.00 78.50 810 TYR A O 1
ATOM 6802 N N . PHE A 1 811 ? 25.333 15.551 -16.042 1.00 73.62 811 PHE A N 1
ATOM 6803 C CA . PHE A 1 811 ? 25.322 15.235 -17.460 1.00 73.62 811 PHE A CA 1
ATOM 6804 C C . PHE A 1 811 ? 24.762 16.387 -18.278 1.00 73.62 811 PHE A C 1
ATOM 6806 O O . PHE A 1 811 ? 23.850 17.091 -17.844 1.00 73.62 811 PHE A O 1
ATOM 6813 N N . GLN A 1 812 ? 25.316 16.545 -19.475 1.00 64.38 812 GLN A N 1
ATOM 6814 C CA . GLN A 1 812 ? 24.789 17.424 -20.508 1.00 64.38 812 GLN A CA 1
ATOM 6815 C C . GLN A 1 812 ? 24.064 16.567 -21.539 1.00 64.38 812 GLN A C 1
ATOM 6817 O O . GLN A 1 812 ? 24.496 15.461 -21.855 1.00 64.38 812 GLN A O 1
ATOM 6822 N N . THR A 1 813 ? 22.944 17.071 -22.033 1.00 66.06 813 THR A N 1
ATOM 6823 C CA . THR A 1 813 ? 22.130 16.413 -23.057 1.00 66.06 813 THR A CA 1
ATOM 6824 C C . THR A 1 813 ? 22.283 17.177 -24.363 1.00 66.06 813 THR A C 1
ATOM 6826 O O . THR A 1 813 ? 22.562 18.373 -24.319 1.00 66.06 813 THR A O 1
ATOM 6829 N N . SER A 1 814 ? 22.038 16.535 -25.505 1.00 62.38 814 SER A N 1
ATOM 6830 C CA . SER A 1 814 ? 22.022 17.206 -26.818 1.00 62.38 814 SER A CA 1
ATOM 6831 C C . SER A 1 814 ? 21.066 18.407 -26.876 1.00 62.38 814 SER A C 1
ATOM 6833 O O . SER A 1 814 ? 21.326 19.354 -27.606 1.00 62.38 814 SER A O 1
ATOM 6835 N N . ASP A 1 815 ? 20.003 18.391 -26.062 1.00 58.09 815 ASP A N 1
ATOM 6836 C CA . ASP A 1 815 ? 19.013 19.471 -25.924 1.00 58.09 815 ASP A CA 1
ATOM 6837 C C . ASP A 1 815 ? 19.457 20.612 -24.959 1.00 58.09 815 ASP A C 1
ATOM 6839 O O . ASP A 1 815 ? 18.620 21.399 -24.515 1.00 58.09 815 ASP A O 1
ATOM 6843 N N . ASP A 1 816 ? 20.733 20.672 -24.546 1.00 63.50 816 ASP A N 1
ATOM 6844 C CA . ASP A 1 816 ? 21.344 21.662 -23.627 1.00 63.50 816 ASP A CA 1
ATOM 6845 C C . ASP A 1 816 ? 20.708 21.817 -22.220 1.00 63.50 816 ASP A C 1
ATOM 6847 O O . ASP A 1 816 ? 21.205 22.586 -21.392 1.00 63.50 816 ASP A O 1
ATOM 6851 N N . SER A 1 817 ? 19.642 21.077 -21.879 1.00 73.38 817 SER A N 1
ATOM 6852 C CA . SER A 1 817 ? 19.027 21.101 -20.543 1.00 73.38 817 SER A CA 1
ATOM 6853 C C . SER A 1 817 ? 18.603 19.725 -20.026 1.00 73.38 817 SER A C 1
ATOM 6855 O O . SER A 1 817 ? 17.717 19.059 -20.568 1.00 73.38 817 SER A O 1
ATOM 6857 N N . ILE A 1 818 ? 19.143 19.375 -18.855 1.00 82.94 818 ILE A N 1
ATOM 6858 C CA . ILE A 1 818 ? 18.779 18.197 -18.051 1.00 82.94 818 ILE A CA 1
ATOM 6859 C C . ILE A 1 818 ? 17.270 18.096 -17.772 1.00 82.94 818 ILE A C 1
ATOM 6861 O O . ILE A 1 818 ? 16.726 17.001 -17.640 1.00 82.94 818 ILE A O 1
ATOM 6865 N N . ILE A 1 819 ? 16.564 19.226 -17.717 1.00 86.19 819 ILE A N 1
ATOM 6866 C CA . ILE A 1 819 ? 15.142 19.290 -17.357 1.00 86.19 819 ILE A CA 1
ATOM 6867 C C . ILE A 1 819 ? 14.259 18.669 -18.425 1.00 86.19 819 ILE A C 1
ATOM 6869 O O . ILE A 1 819 ? 13.323 17.947 -18.087 1.00 86.19 819 ILE A O 1
ATOM 6873 N N . THR A 1 820 ? 14.543 18.936 -19.700 1.00 83.06 820 THR A N 1
ATOM 6874 C CA . THR A 1 820 ? 13.769 18.385 -20.819 1.00 83.06 820 THR A CA 1
ATOM 6875 C C . THR A 1 820 ? 13.805 16.866 -20.774 1.00 83.06 820 THR A C 1
ATOM 6877 O O . THR A 1 820 ? 12.769 16.209 -20.854 1.00 83.06 820 THR A O 1
ATOM 6880 N N . THR A 1 821 ? 14.992 16.315 -20.536 1.00 83.38 821 THR A N 1
ATOM 6881 C CA . THR A 1 821 ? 15.182 14.880 -20.341 1.00 83.38 821 THR A CA 1
ATOM 6882 C C . THR A 1 821 ? 14.423 14.364 -19.131 1.00 83.38 821 THR A C 1
ATOM 6884 O O . THR A 1 821 ? 13.653 13.413 -19.247 1.00 83.38 821 THR A O 1
ATOM 6887 N N . LEU A 1 822 ? 14.618 14.976 -17.961 1.00 88.75 822 LEU A N 1
ATOM 6888 C CA . LEU A 1 822 ? 13.980 14.486 -16.743 1.00 88.75 822 LEU A CA 1
ATOM 6889 C C . LEU A 1 822 ? 12.452 14.540 -16.858 1.00 88.75 822 LEU A C 1
ATOM 6891 O O . LEU A 1 822 ? 11.794 13.601 -16.433 1.00 88.75 822 LEU A O 1
ATOM 6895 N N . ASN A 1 823 ? 11.885 15.563 -17.502 1.00 87.56 823 ASN A N 1
ATOM 6896 C CA . ASN A 1 823 ? 10.446 15.646 -17.772 1.00 87.56 823 ASN A CA 1
ATOM 6897 C C . ASN A 1 823 ? 9.934 14.537 -18.705 1.00 87.56 823 ASN A C 1
ATOM 6899 O O . ASN A 1 823 ? 8.779 14.132 -18.576 1.00 87.56 823 ASN A O 1
ATOM 6903 N N . ARG A 1 824 ? 10.766 14.032 -19.628 1.00 85.50 824 ARG A N 1
ATOM 6904 C CA . ARG A 1 824 ? 10.431 12.862 -20.462 1.00 85.50 824 ARG A CA 1
ATOM 6905 C C . ARG A 1 824 ? 10.461 11.556 -19.662 1.00 85.50 824 ARG A C 1
ATOM 6907 O O . ARG A 1 824 ? 9.758 10.624 -20.028 1.00 85.50 824 ARG A O 1
ATOM 6914 N N . MET A 1 825 ? 11.238 11.489 -18.579 1.00 84.88 825 MET A N 1
ATOM 6915 C CA . MET A 1 825 ? 11.365 10.294 -17.732 1.00 84.88 825 MET A CA 1
ATOM 6916 C C . MET A 1 825 ? 10.360 10.267 -16.585 1.00 84.88 825 MET A C 1
ATOM 6918 O O . MET A 1 825 ? 9.834 9.212 -16.255 1.00 84.88 825 MET A O 1
ATOM 6922 N N . ILE A 1 826 ? 10.120 11.400 -15.928 1.00 91.12 826 ILE A N 1
ATOM 6923 C CA . ILE A 1 826 ? 9.377 11.467 -14.669 1.00 91.12 826 ILE A CA 1
ATOM 6924 C C . ILE A 1 826 ? 8.493 12.719 -14.612 1.00 91.12 826 ILE A C 1
ATOM 6926 O O . ILE A 1 826 ? 8.858 13.769 -15.145 1.00 91.12 826 ILE A O 1
ATOM 6930 N N . PRO A 1 827 ? 7.344 12.669 -13.918 1.00 92.44 827 PRO A N 1
ATOM 6931 C CA . PRO A 1 827 ? 6.536 13.854 -13.666 1.00 92.44 827 PRO A CA 1
ATOM 6932 C C . PRO A 1 827 ? 7.200 14.725 -12.589 1.00 92.44 827 PRO A C 1
ATOM 6934 O O . PRO A 1 827 ? 6.914 14.574 -11.402 1.00 92.44 827 PRO A O 1
ATOM 6937 N N . LEU A 1 828 ? 8.061 15.673 -12.987 1.00 94.44 828 LEU A N 1
ATOM 6938 C CA . LEU A 1 828 ? 8.792 16.559 -12.058 1.00 94.44 828 LEU A CA 1
ATOM 6939 C C . LEU A 1 828 ? 7.881 17.266 -11.038 1.00 94.44 828 LEU A C 1
ATOM 6941 O O . LEU A 1 828 ? 8.269 17.459 -9.886 1.00 94.44 828 LEU A O 1
ATOM 6945 N N . VAL A 1 829 ? 6.636 17.567 -11.418 1.00 94.56 829 VAL A N 1
ATOM 6946 C CA . VAL A 1 829 ? 5.633 18.174 -10.531 1.00 94.56 829 VAL A CA 1
ATOM 6947 C C . VAL A 1 829 ? 5.304 17.322 -9.297 1.00 94.56 829 VAL A C 1
ATOM 6949 O O . VAL A 1 829 ? 4.900 17.869 -8.274 1.00 94.56 829 VAL A O 1
ATOM 6952 N N . GLN A 1 830 ? 5.480 16.001 -9.361 1.00 94.31 830 GLN A N 1
ATOM 6953 C CA . GLN A 1 830 ? 5.210 15.077 -8.254 1.00 94.31 830 GLN A CA 1
ATOM 6954 C C . GLN A 1 830 ? 6.412 14.884 -7.321 1.00 94.31 830 GLN A C 1
ATOM 6956 O O . GLN A 1 830 ? 6.270 14.264 -6.263 1.00 94.31 830 GLN A O 1
ATOM 6961 N N . LEU A 1 831 ? 7.596 15.392 -7.684 1.00 96.50 831 LEU A N 1
ATOM 6962 C CA . LEU A 1 831 ? 8.784 15.233 -6.856 1.00 96.50 831 LEU A CA 1
ATOM 6963 C C . LEU A 1 831 ? 8.620 15.962 -5.526 1.00 96.50 831 LEU A C 1
ATOM 6965 O O . LEU A 1 831 ? 8.321 17.154 -5.465 1.00 96.50 831 LEU A O 1
ATOM 6969 N N . THR A 1 832 ? 8.876 15.220 -4.456 1.00 96.19 832 THR A N 1
ATOM 6970 C CA . THR A 1 832 ? 8.824 15.712 -3.081 1.00 96.19 832 THR A CA 1
ATOM 6971 C C . THR A 1 832 ? 10.201 15.736 -2.418 1.00 96.19 832 THR A C 1
ATOM 6973 O O . THR A 1 832 ? 10.438 16.553 -1.520 1.00 96.19 832 THR A O 1
ATOM 6976 N N . LYS A 1 833 ? 11.141 14.912 -2.913 1.00 96.50 833 LYS A N 1
ATOM 6977 C CA . LYS A 1 833 ? 12.551 14.904 -2.499 1.00 96.50 833 LYS A CA 1
ATOM 6978 C C . LYS A 1 833 ? 13.507 14.868 -3.687 1.00 96.50 833 LYS A C 1
ATOM 6980 O O . LYS A 1 833 ? 13.309 14.104 -4.631 1.00 96.50 833 LYS A O 1
ATOM 6985 N N . LEU A 1 834 ? 14.587 15.632 -3.576 1.00 96.50 834 LEU A N 1
ATOM 6986 C CA . LEU A 1 834 ? 15.644 15.716 -4.576 1.00 96.50 834 LEU A CA 1
ATOM 6987 C C . LEU A 1 834 ? 17.003 15.647 -3.882 1.00 96.50 834 LEU A C 1
ATOM 6989 O O . LEU A 1 834 ? 17.286 16.425 -2.970 1.00 96.50 834 LEU A O 1
ATOM 6993 N N . THR A 1 835 ? 17.839 14.714 -4.326 1.00 95.19 835 THR A N 1
ATOM 6994 C CA . THR A 1 835 ? 19.226 14.574 -3.875 1.00 95.19 835 THR A CA 1
ATOM 6995 C C . THR A 1 835 ? 20.164 14.721 -5.065 1.00 95.19 835 THR A C 1
ATOM 6997 O O . THR A 1 835 ? 20.088 13.944 -6.012 1.00 95.19 835 THR A O 1
ATOM 7000 N N . ILE A 1 836 ? 21.074 15.686 -5.011 1.00 93.06 836 ILE A N 1
ATOM 7001 C CA . ILE A 1 836 ? 22.123 15.875 -6.014 1.00 93.06 836 ILE A CA 1
ATOM 7002 C C . ILE A 1 836 ? 23.463 15.613 -5.331 1.00 93.06 836 ILE A C 1
ATOM 7004 O O . ILE A 1 836 ? 23.948 16.424 -4.541 1.00 93.06 836 ILE A O 1
ATOM 7008 N N . GLU A 1 837 ? 24.048 14.451 -5.614 1.00 89.38 837 GLU A N 1
ATOM 7009 C CA . GLU A 1 837 ? 25.342 14.025 -5.077 1.00 89.38 837 GLU A CA 1
ATOM 7010 C C . GLU A 1 837 ? 26.525 14.394 -5.995 1.00 89.38 837 GLU A C 1
ATOM 7012 O O . GLU A 1 837 ? 27.670 14.073 -5.679 1.00 89.38 837 GLU A O 1
ATOM 7017 N N . SER A 1 838 ? 26.282 15.097 -7.103 1.00 85.44 838 SER A N 1
ATOM 7018 C CA . SER A 1 838 ? 27.346 15.479 -8.033 1.00 85.44 838 SER A CA 1
ATOM 7019 C C . SER A 1 838 ? 28.076 16.754 -7.613 1.00 85.44 838 SER A C 1
ATOM 7021 O O . SER A 1 838 ? 27.441 17.751 -7.271 1.00 85.44 838 SER A O 1
ATOM 7023 N N . TYR A 1 839 ? 29.409 16.740 -7.687 1.00 81.69 839 TYR A N 1
ATOM 7024 C CA . TYR A 1 839 ? 30.263 17.898 -7.379 1.00 81.69 839 TYR A CA 1
ATOM 7025 C C . TYR A 1 839 ? 30.328 18.925 -8.519 1.00 81.69 839 TYR A C 1
ATOM 7027 O O . TYR A 1 839 ? 30.653 20.081 -8.302 1.00 81.69 839 TYR A O 1
ATOM 7035 N N . ASP A 1 840 ? 30.019 18.520 -9.743 1.00 82.00 840 ASP A N 1
ATOM 7036 C CA . ASP A 1 840 ? 30.064 19.345 -10.954 1.00 82.00 840 ASP A CA 1
ATOM 7037 C C . ASP A 1 840 ? 28.672 19.822 -11.408 1.00 82.00 840 ASP A C 1
ATOM 7039 O O . ASP A 1 840 ? 28.540 20.316 -12.524 1.00 82.00 840 ASP A O 1
ATOM 7043 N N . PHE A 1 841 ? 27.633 19.694 -10.568 1.00 85.56 841 PHE A N 1
ATOM 7044 C CA . PHE A 1 841 ? 26.272 20.122 -10.914 1.00 85.56 841 PHE A CA 1
ATOM 7045 C C . PHE A 1 841 ? 26.139 21.658 -10.846 1.00 85.56 841 PHE A C 1
ATOM 7047 O O . PHE A 1 841 ? 26.266 22.220 -9.753 1.00 85.56 841 PHE A O 1
ATOM 7054 N N . PRO A 1 842 ? 25.854 22.361 -11.961 1.00 86.31 842 PRO A N 1
ATOM 7055 C CA . PRO A 1 842 ? 25.746 23.819 -11.963 1.00 86.31 842 PRO A CA 1
ATOM 7056 C C . PRO A 1 842 ? 24.569 24.312 -11.118 1.00 86.31 842 PRO A C 1
ATOM 7058 O O . PRO A 1 842 ? 23.458 23.779 -11.200 1.00 86.31 842 PRO A O 1
ATOM 7061 N N . PHE A 1 843 ? 24.778 25.368 -10.330 1.00 86.50 843 PHE A N 1
ATOM 7062 C CA . PHE A 1 843 ? 23.732 25.903 -9.454 1.00 86.50 843 PHE A CA 1
ATOM 7063 C C . PHE A 1 843 ? 22.549 26.491 -10.240 1.00 86.50 843 PHE A C 1
ATOM 7065 O O . PHE A 1 843 ? 21.398 26.399 -9.812 1.00 86.50 843 PHE A O 1
ATOM 7072 N N . GLU A 1 844 ? 22.804 27.035 -11.427 1.00 86.81 844 GLU A N 1
ATOM 7073 C CA . GLU A 1 844 ? 21.782 27.536 -12.343 1.00 86.81 844 GLU A CA 1
ATOM 7074 C C . GLU A 1 844 ? 20.832 26.421 -12.786 1.00 86.81 844 GLU A C 1
ATOM 7076 O O . GLU A 1 844 ? 19.622 26.639 -12.840 1.00 86.81 844 GLU A O 1
ATOM 7081 N N . GLU A 1 845 ? 21.351 25.216 -13.037 1.00 87.88 845 GLU A N 1
ATOM 7082 C CA . GLU A 1 845 ? 20.523 24.051 -13.362 1.00 87.88 845 GLU A CA 1
ATOM 7083 C C . GLU A 1 845 ? 19.707 23.588 -12.152 1.00 87.88 845 GLU A C 1
ATOM 7085 O O . GLU A 1 845 ? 18.555 23.191 -12.321 1.00 87.88 845 GLU A O 1
ATOM 7090 N N . VAL A 1 846 ? 20.229 23.718 -10.923 1.00 91.00 846 VAL A N 1
ATOM 7091 C CA . VAL A 1 846 ? 19.427 23.483 -9.707 1.00 91.00 846 VAL A CA 1
ATOM 7092 C C . VAL A 1 846 ? 18.247 24.452 -9.666 1.00 91.00 846 VAL A C 1
ATOM 7094 O O . VAL A 1 846 ? 17.112 24.020 -9.490 1.00 91.00 846 VAL A O 1
ATOM 7097 N N . ILE A 1 847 ? 18.480 25.751 -9.882 1.00 92.12 847 ILE A N 1
ATOM 7098 C CA . ILE A 1 847 ? 17.410 26.763 -9.889 1.00 92.12 847 ILE A CA 1
ATOM 7099 C C . ILE A 1 847 ? 16.378 26.456 -10.979 1.00 92.12 847 ILE A C 1
ATOM 7101 O O . ILE A 1 847 ? 15.173 26.512 -10.721 1.00 92.12 847 ILE A O 1
ATOM 7105 N N . LYS A 1 848 ? 16.824 26.116 -12.192 1.00 91.25 848 LYS A N 1
ATOM 7106 C CA . LYS A 1 848 ? 15.906 25.747 -13.271 1.00 91.25 848 LYS A CA 1
ATOM 7107 C C . LYS A 1 848 ? 15.103 24.494 -12.900 1.00 91.25 848 LYS A C 1
ATOM 7109 O O . LYS A 1 848 ? 13.895 24.490 -13.104 1.00 91.25 848 LYS A O 1
ATOM 7114 N N . LEU A 1 849 ? 15.719 23.469 -12.307 1.00 92.81 849 LEU A N 1
ATOM 7115 C CA . LEU A 1 849 ? 15.026 22.244 -11.891 1.00 92.81 849 LEU A CA 1
ATOM 7116 C C . LEU A 1 849 ? 13.961 22.540 -10.826 1.00 92.81 849 LEU A C 1
ATOM 7118 O O . LEU A 1 849 ? 12.826 22.080 -10.946 1.00 92.81 849 LEU A O 1
ATOM 7122 N N . LEU A 1 850 ? 14.290 23.391 -9.850 1.00 94.62 850 LEU A N 1
ATOM 7123 C CA . LEU A 1 850 ? 13.369 23.817 -8.794 1.00 94.62 850 LEU A CA 1
ATOM 7124 C C . LEU 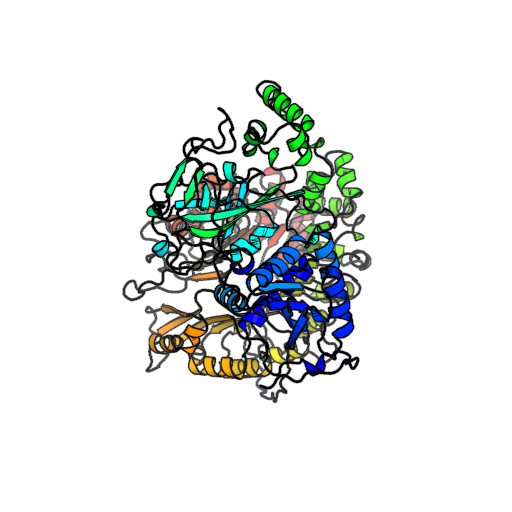A 1 850 ? 12.106 24.504 -9.327 1.00 94.62 850 LEU A C 1
ATOM 7126 O O . LEU A 1 850 ? 11.036 24.350 -8.738 1.00 94.62 850 LEU A O 1
ATOM 7130 N N . ARG A 1 851 ? 12.196 25.214 -10.460 1.00 94.25 851 ARG A N 1
ATOM 7131 C CA . ARG A 1 851 ? 11.029 25.824 -11.122 1.00 94.25 851 ARG A CA 1
ATOM 7132 C C . ARG A 1 851 ? 9.989 24.781 -11.550 1.00 94.25 851 ARG A C 1
ATOM 7134 O O . ARG A 1 851 ? 8.799 25.087 -11.529 1.00 94.25 851 ARG A O 1
ATOM 7141 N N . PHE A 1 852 ? 10.419 23.571 -11.910 1.00 93.81 852 PHE A N 1
ATOM 7142 C CA . PHE A 1 852 ? 9.546 22.486 -12.378 1.00 93.81 852 PHE A CA 1
ATOM 7143 C C . PHE A 1 852 ? 9.168 21.480 -11.282 1.00 93.81 852 PHE A C 1
ATOM 7145 O O . PHE A 1 852 ? 8.383 20.567 -11.536 1.00 93.81 852 PHE A O 1
ATOM 7152 N N . THR A 1 853 ? 9.661 21.664 -10.055 1.00 95.50 853 THR A N 1
ATOM 7153 C CA . THR A 1 853 ? 9.360 20.803 -8.901 1.00 95.50 853 THR A CA 1
ATOM 7154 C C . THR A 1 853 ? 8.662 21.595 -7.780 1.00 95.50 853 THR A C 1
ATOM 7156 O O . THR A 1 853 ? 9.208 21.732 -6.683 1.00 95.50 853 THR A O 1
ATOM 7159 N N . PRO A 1 854 ? 7.450 22.145 -8.004 1.00 93.81 854 PRO A N 1
ATOM 7160 C CA . PRO A 1 854 ? 6.774 23.027 -7.042 1.00 93.81 854 PRO A CA 1
ATOM 7161 C C . PRO A 1 854 ? 6.361 22.342 -5.726 1.00 93.81 854 PRO A C 1
ATOM 7163 O O . PRO A 1 854 ? 6.082 23.020 -4.738 1.00 93.81 854 PRO A O 1
ATOM 7166 N N . ASN A 1 855 ? 6.306 21.008 -5.700 1.00 94.00 855 ASN A N 1
ATOM 7167 C CA . ASN A 1 855 ? 5.942 20.216 -4.520 1.00 94.00 855 ASN A CA 1
ATOM 7168 C C . ASN A 1 855 ? 7.160 19.706 -3.731 1.00 94.00 855 ASN A C 1
ATOM 7170 O O . ASN A 1 855 ? 7.007 18.940 -2.776 1.00 94.00 855 ASN A O 1
ATOM 7174 N N . LEU A 1 856 ? 8.365 20.143 -4.104 1.00 96.31 856 LEU A N 1
ATOM 7175 C CA . LEU A 1 856 ? 9.593 19.755 -3.432 1.00 96.31 856 LEU A CA 1
ATOM 7176 C C . LEU A 1 856 ? 9.671 20.390 -2.038 1.00 96.31 856 LEU A C 1
ATOM 7178 O O . LEU A 1 856 ? 9.679 21.614 -1.909 1.00 96.31 856 LEU A O 1
ATOM 7182 N N . TYR A 1 857 ? 9.765 19.558 -0.998 1.00 94.94 857 TYR A N 1
ATOM 7183 C CA . TYR A 1 857 ? 9.899 20.022 0.389 1.00 94.94 857 TYR A CA 1
ATOM 7184 C C . TYR A 1 857 ? 11.272 19.715 1.001 1.00 94.94 857 TYR A C 1
ATOM 7186 O O . TYR A 1 857 ? 11.641 20.319 2.012 1.00 94.94 857 TYR A O 1
ATOM 7194 N N . SER A 1 858 ? 12.034 18.787 0.409 1.00 95.50 858 SER A N 1
ATOM 7195 C CA . SER A 1 858 ? 13.364 18.386 0.874 1.00 95.50 858 SER A CA 1
ATOM 7196 C C . SER A 1 858 ? 14.377 18.386 -0.267 1.00 95.50 858 SER A C 1
ATOM 7198 O O . SER A 1 858 ? 14.173 17.731 -1.294 1.00 95.50 858 SER A O 1
ATOM 7200 N N . LEU A 1 859 ? 15.482 19.099 -0.052 1.00 96.44 859 LEU A N 1
ATOM 7201 C CA . LEU A 1 859 ? 16.586 19.230 -0.993 1.00 96.44 859 LEU A CA 1
ATOM 7202 C C . LEU A 1 859 ? 17.912 18.886 -0.309 1.00 96.44 859 LEU A C 1
ATOM 7204 O O . LEU A 1 859 ? 18.215 19.389 0.775 1.00 96.44 859 LEU A O 1
ATOM 7208 N N . LYS A 1 860 ? 18.717 18.052 -0.965 1.00 95.00 860 LYS A N 1
ATOM 7209 C CA . LYS A 1 860 ? 20.072 17.714 -0.526 1.00 95.00 860 LYS A CA 1
ATOM 7210 C C . LYS A 1 860 ? 21.067 17.929 -1.656 1.00 95.00 860 LYS A C 1
ATOM 7212 O O . LYS A 1 860 ? 20.877 17.379 -2.739 1.00 95.00 860 LYS A O 1
ATOM 7217 N N . LEU A 1 861 ? 22.122 18.695 -1.391 1.00 92.81 861 LEU A N 1
ATOM 7218 C CA . LEU A 1 861 ? 23.151 19.054 -2.369 1.00 92.81 861 LEU A CA 1
ATOM 7219 C C . LEU A 1 861 ? 24.544 18.730 -1.816 1.00 92.81 861 LEU A C 1
ATOM 7221 O O . LEU A 1 861 ? 24.872 19.082 -0.680 1.00 92.81 861 LEU A O 1
ATOM 7225 N N . ASN A 1 862 ? 25.380 18.080 -2.627 1.00 84.25 862 ASN A N 1
ATOM 7226 C CA . ASN A 1 862 ? 26.773 17.827 -2.261 1.00 84.25 862 ASN A CA 1
ATOM 7227 C C . ASN A 1 862 ? 27.652 19.080 -2.380 1.00 84.25 862 ASN A C 1
ATOM 7229 O O . ASN A 1 862 ? 28.461 19.319 -1.486 1.00 84.25 862 ASN A O 1
ATOM 7233 N N . LEU A 1 863 ? 27.488 19.863 -3.450 1.00 75.75 863 LEU A N 1
ATOM 7234 C CA . LEU A 1 863 ? 28.273 21.069 -3.717 1.00 75.75 863 LEU A CA 1
ATOM 7235 C C . LEU A 1 863 ? 27.369 22.196 -4.226 1.00 75.75 863 LEU A C 1
ATOM 7237 O O . LEU A 1 863 ? 26.477 21.965 -5.044 1.00 75.75 863 LEU A O 1
ATOM 7241 N N . LEU A 1 864 ? 27.627 23.419 -3.775 1.00 70.38 864 LEU A N 1
ATOM 7242 C CA . LEU A 1 864 ? 27.162 24.638 -4.422 1.00 70.38 864 LEU A CA 1
ATOM 7243 C C . LEU A 1 864 ? 28.317 25.152 -5.272 1.00 70.38 864 LEU A C 1
ATOM 7245 O O . LEU A 1 864 ? 29.075 26.017 -4.831 1.00 70.38 864 LEU A O 1
ATOM 7249 N N . ALA A 1 865 ? 28.439 24.627 -6.494 1.00 64.88 865 ALA A N 1
ATOM 7250 C CA . ALA A 1 865 ? 29.414 25.073 -7.488 1.00 64.88 865 ALA A CA 1
ATOM 7251 C C . ALA A 1 865 ? 29.124 26.522 -7.943 1.00 64.88 865 ALA A C 1
ATOM 7253 O O . ALA A 1 865 ? 28.728 26.786 -9.072 1.00 64.88 865 ALA A O 1
ATOM 7254 N N . MET A 1 866 ? 29.311 27.480 -7.038 1.00 63.19 866 MET A N 1
ATOM 7255 C CA . MET A 1 866 ? 29.155 28.924 -7.229 1.00 63.19 866 MET A CA 1
ATOM 7256 C C . MET A 1 866 ? 30.418 29.554 -7.831 1.00 63.19 866 MET A C 1
ATOM 7258 O O . MET A 1 866 ? 30.473 30.759 -8.051 1.00 63.19 866 MET A O 1
ATOM 7262 N N . THR A 1 867 ? 31.460 28.755 -8.072 1.00 52.03 867 THR A N 1
ATOM 7263 C CA . THR A 1 867 ? 32.829 29.215 -8.332 1.00 52.03 867 THR A CA 1
ATOM 7264 C C . THR A 1 867 ? 33.032 29.882 -9.696 1.00 52.03 867 THR A C 1
ATOM 7266 O O . THR A 1 867 ? 34.117 30.402 -9.939 1.00 52.03 867 THR A O 1
ATOM 7269 N N . LYS A 1 868 ? 32.016 29.924 -10.573 1.00 52.50 868 LYS A N 1
ATOM 7270 C CA . LYS A 1 868 ? 32.108 30.564 -11.902 1.00 52.50 868 LYS A CA 1
ATOM 7271 C C . LYS A 1 868 ? 31.096 31.682 -12.173 1.00 52.50 868 LYS A C 1
ATOM 7273 O O . LYS A 1 868 ? 31.330 32.466 -13.088 1.00 52.50 868 LYS A O 1
ATOM 7278 N N . THR A 1 869 ? 30.028 31.818 -11.388 1.00 56.31 869 THR A N 1
ATOM 7279 C CA . THR A 1 869 ? 28.940 32.761 -11.701 1.00 56.31 869 THR A CA 1
ATOM 7280 C C . THR A 1 869 ? 28.825 33.848 -10.639 1.00 56.31 869 THR A C 1
ATOM 7282 O O . THR A 1 869 ? 28.747 33.572 -9.443 1.00 56.31 869 THR A O 1
ATOM 7285 N N . ASN A 1 870 ? 28.789 35.116 -11.062 1.00 66.62 870 ASN A N 1
ATOM 7286 C CA . ASN A 1 870 ? 28.604 36.242 -10.148 1.00 66.62 870 ASN A CA 1
ATOM 7287 C C . ASN A 1 870 ? 27.235 36.121 -9.446 1.00 66.62 870 ASN A C 1
ATOM 7289 O O . ASN 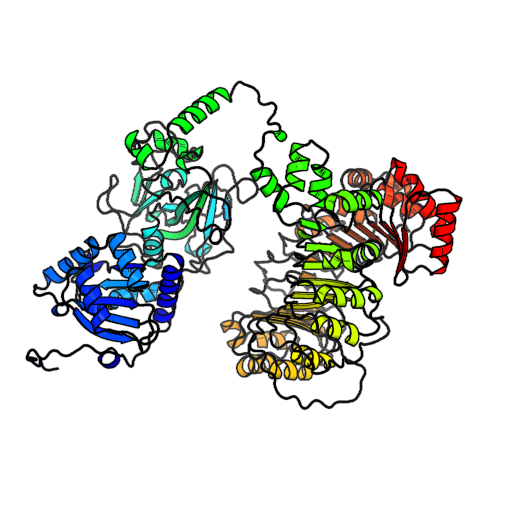A 1 870 ? 26.190 36.117 -10.096 1.00 66.62 870 ASN A O 1
ATOM 7293 N N . SER A 1 871 ? 27.233 36.064 -8.110 1.00 71.50 871 SER A N 1
ATOM 7294 C CA . SER A 1 871 ? 26.016 35.996 -7.281 1.00 71.50 871 SER A CA 1
ATOM 7295 C C . SER A 1 871 ? 24.980 37.087 -7.604 1.00 71.50 871 SER A C 1
ATOM 7297 O O . SER A 1 871 ? 23.785 36.892 -7.376 1.00 71.50 871 SER A O 1
ATOM 7299 N N . GLN A 1 872 ? 25.416 38.226 -8.153 1.00 76.75 872 GLN A N 1
ATOM 7300 C CA . GLN A 1 872 ? 24.535 39.291 -8.633 1.00 76.75 872 GLN A CA 1
ATOM 7301 C C . GLN A 1 872 ? 23.766 38.889 -9.901 1.00 76.75 872 GLN A C 1
ATOM 7303 O O . GLN A 1 872 ? 22.565 39.142 -9.972 1.00 76.75 872 GLN A O 1
ATOM 7308 N N . LEU A 1 873 ? 24.413 38.202 -10.849 1.00 78.38 873 LEU A N 1
ATOM 7309 C CA . LEU A 1 873 ? 23.776 37.712 -12.079 1.00 78.38 873 LEU A CA 1
ATOM 7310 C C . LEU A 1 873 ? 22.730 36.634 -11.771 1.00 78.38 873 LEU A C 1
ATOM 7312 O O . LEU A 1 873 ? 21.632 36.662 -12.319 1.00 78.38 873 LEU A O 1
ATOM 7316 N N . ILE A 1 874 ? 23.019 35.738 -10.820 1.00 81.81 874 ILE A N 1
ATOM 7317 C CA . ILE A 1 874 ? 22.048 34.725 -10.371 1.00 81.81 874 ILE A CA 1
ATOM 7318 C C . ILE A 1 874 ? 20.805 35.395 -9.772 1.00 81.81 874 ILE A C 1
ATOM 7320 O O . ILE A 1 874 ? 19.683 35.000 -10.074 1.00 81.81 874 ILE A O 1
ATOM 7324 N N . LYS A 1 875 ? 20.980 36.446 -8.959 1.00 81.06 875 LYS A N 1
ATOM 7325 C CA . LYS A 1 875 ? 19.856 37.183 -8.356 1.00 81.06 875 LYS A CA 1
ATOM 7326 C C . LYS A 1 875 ? 18.991 37.907 -9.393 1.00 81.06 875 LYS A C 1
ATOM 7328 O O . LYS A 1 875 ? 17.822 38.154 -9.107 1.00 81.06 875 LYS A O 1
ATOM 7333 N N . GLN A 1 876 ? 19.539 38.261 -10.552 1.00 84.69 876 GLN A N 1
ATOM 7334 C CA . GLN A 1 876 ? 18.795 38.879 -11.656 1.00 84.69 876 GLN A CA 1
ATOM 7335 C C . GLN A 1 876 ? 18.075 37.846 -12.537 1.00 84.69 876 GLN A C 1
ATOM 7337 O O . GLN A 1 876 ? 17.221 38.219 -13.335 1.00 84.69 876 GLN A O 1
ATOM 7342 N N . ASN A 1 877 ? 18.371 36.553 -12.376 1.00 87.19 877 ASN A N 1
ATOM 7343 C CA . ASN A 1 877 ? 17.749 35.489 -13.153 1.00 87.19 877 ASN A CA 1
ATOM 7344 C C . ASN A 1 877 ? 16.245 35.371 -12.840 1.00 87.19 877 ASN A C 1
ATOM 7346 O O . ASN A 1 877 ? 15.840 35.251 -11.681 1.00 87.19 877 ASN A O 1
ATOM 7350 N N . GLU A 1 878 ? 15.408 35.336 -13.876 1.00 92.00 878 GLU A N 1
ATOM 7351 C CA . GLU A 1 878 ? 13.954 35.208 -13.727 1.00 92.00 878 GLU A CA 1
ATOM 7352 C C . GLU A 1 878 ? 13.543 33.917 -13.008 1.00 92.00 878 GLU A C 1
ATOM 7354 O O . GLU A 1 878 ? 12.637 33.937 -12.171 1.00 92.00 878 GLU A O 1
ATOM 7359 N N . ASN A 1 879 ? 14.245 32.802 -13.255 1.00 91.06 879 ASN A N 1
ATOM 7360 C CA . ASN A 1 879 ? 13.988 31.546 -12.548 1.00 91.06 879 ASN A CA 1
ATOM 7361 C C . ASN A 1 879 ? 14.288 31.689 -11.057 1.00 91.06 879 ASN A C 1
ATOM 7363 O O . ASN A 1 879 ? 13.529 31.179 -10.240 1.00 91.06 879 ASN A O 1
ATOM 7367 N N . PHE A 1 880 ? 15.349 32.411 -10.687 1.00 92.88 880 PHE A N 1
ATOM 7368 C CA . PHE A 1 880 ? 15.676 32.656 -9.282 1.00 92.88 880 PHE A CA 1
ATOM 7369 C C . PHE A 1 880 ? 14.553 33.435 -8.586 1.00 92.88 880 PHE A C 1
ATOM 7371 O O . PHE A 1 880 ? 14.103 33.045 -7.507 1.00 92.88 880 PHE A O 1
ATOM 7378 N N . GLN A 1 881 ? 14.058 34.503 -9.220 1.00 93.31 881 GLN A N 1
ATOM 7379 C CA . GLN A 1 881 ? 12.957 35.317 -8.690 1.00 93.31 881 GLN A CA 1
ATOM 7380 C C . GLN A 1 881 ? 11.650 34.527 -8.577 1.00 93.31 881 GLN A C 1
ATOM 7382 O O . GLN A 1 881 ? 10.926 34.663 -7.589 1.00 93.31 881 GLN A O 1
ATOM 7387 N N . TYR A 1 882 ? 11.361 33.679 -9.564 1.00 94.25 882 TYR A N 1
ATOM 7388 C CA . TYR A 1 882 ? 10.202 32.795 -9.546 1.00 94.25 882 TYR A CA 1
ATOM 7389 C C . TYR A 1 882 ? 10.303 31.751 -8.429 1.00 94.25 882 TYR A C 1
ATOM 7391 O O . TYR A 1 882 ? 9.389 31.632 -7.611 1.00 94.25 882 TYR A O 1
ATOM 7399 N N . VAL A 1 883 ? 11.419 31.017 -8.360 1.00 93.75 883 VAL A N 1
ATOM 7400 C CA . VAL A 1 883 ? 11.635 29.952 -7.370 1.00 93.75 883 VAL A CA 1
ATOM 7401 C C . VAL A 1 883 ? 11.560 30.526 -5.965 1.00 93.75 883 VAL A C 1
ATOM 7403 O O . VAL A 1 883 ? 10.828 29.979 -5.147 1.00 93.75 883 VAL A O 1
ATOM 7406 N N . THR A 1 884 ? 12.205 31.666 -5.708 1.00 92.06 884 THR A N 1
ATOM 7407 C CA . THR A 1 884 ? 12.167 32.365 -4.409 1.00 92.06 884 THR A CA 1
ATOM 7408 C C . THR A 1 884 ? 10.739 32.574 -3.890 1.00 92.06 884 THR A C 1
ATOM 7410 O O . THR A 1 884 ? 10.495 32.464 -2.694 1.00 92.06 884 THR A O 1
ATOM 7413 N N . LYS A 1 885 ? 9.774 32.847 -4.776 1.00 91.38 885 LYS A N 1
ATOM 7414 C CA . LYS A 1 885 ? 8.376 33.106 -4.394 1.00 91.38 885 LYS A CA 1
ATOM 7415 C C . LYS A 1 885 ? 7.513 31.849 -4.291 1.00 91.38 885 LYS A C 1
ATOM 7417 O O . LYS A 1 885 ? 6.463 31.894 -3.660 1.00 91.38 885 LYS A O 1
ATOM 7422 N N . THR A 1 886 ? 7.902 30.764 -4.957 1.00 91.94 886 THR A N 1
ATOM 7423 C CA . THR A 1 886 ? 7.003 29.628 -5.228 1.00 91.94 886 THR A CA 1
ATOM 7424 C C . THR A 1 886 ? 7.421 28.325 -4.562 1.00 91.94 886 THR A C 1
ATOM 7426 O O . THR A 1 886 ? 6.568 27.462 -4.349 1.00 91.94 886 THR A O 1
ATOM 7429 N N . ASN A 1 887 ? 8.703 28.154 -4.232 1.00 91.62 887 ASN A N 1
ATOM 7430 C CA . ASN A 1 887 ? 9.173 26.902 -3.649 1.00 91.62 887 ASN A CA 1
ATOM 7431 C C . ASN A 1 887 ? 8.686 26.717 -2.201 1.00 91.62 887 ASN A C 1
ATOM 7433 O O . ASN A 1 887 ? 8.456 27.680 -1.470 1.00 91.62 887 ASN A O 1
ATOM 7437 N N . LYS A 1 888 ? 8.552 25.451 -1.799 1.00 93.12 888 LYS A N 1
ATOM 7438 C CA . LYS A 1 888 ? 8.056 25.018 -0.482 1.00 93.12 888 LYS A CA 1
ATOM 7439 C C . LYS A 1 888 ? 9.120 24.240 0.296 1.00 93.12 888 LYS A C 1
ATOM 7441 O O . LYS A 1 888 ? 8.792 23.357 1.090 1.00 93.12 888 LYS A O 1
ATOM 7446 N N . ILE A 1 889 ? 10.399 24.503 0.022 1.00 95.38 889 ILE A N 1
ATOM 7447 C CA . ILE A 1 889 ? 11.491 23.755 0.642 1.00 95.38 889 ILE A CA 1
ATOM 7448 C C . ILE A 1 889 ? 11.571 24.127 2.118 1.00 95.38 889 ILE A C 1
ATOM 7450 O O . ILE A 1 889 ? 11.826 25.274 2.475 1.00 95.38 889 ILE A O 1
ATOM 7454 N N . LYS A 1 890 ? 11.389 23.111 2.960 1.00 93.69 890 LYS A N 1
ATOM 7455 C CA . LYS A 1 890 ? 11.471 23.203 4.421 1.00 93.69 890 LYS A CA 1
ATOM 7456 C C . LYS A 1 890 ? 12.769 22.615 4.961 1.00 93.69 890 LYS A C 1
ATOM 7458 O O . LYS A 1 890 ? 13.228 23.024 6.022 1.00 93.69 890 LYS A O 1
ATOM 7463 N N . TYR A 1 891 ? 13.373 21.678 4.227 1.00 93.19 891 TYR A N 1
ATOM 7464 C CA . TYR A 1 891 ? 14.585 20.972 4.638 1.00 93.19 891 TYR A CA 1
ATOM 7465 C C . TYR A 1 891 ? 15.678 21.118 3.589 1.00 93.19 891 TYR A C 1
ATOM 7467 O O . TYR A 1 891 ? 15.516 20.651 2.457 1.00 93.19 891 TYR A O 1
ATOM 7475 N N . LEU A 1 892 ? 16.806 21.688 4.002 1.00 95.12 892 LEU A N 1
ATOM 7476 C CA . LEU A 1 892 ? 17.992 21.825 3.169 1.00 95.12 892 LEU A CA 1
ATOM 7477 C C . LEU A 1 892 ? 19.209 21.198 3.854 1.00 95.12 892 LEU A C 1
ATOM 7479 O O . LEU A 1 892 ? 19.534 21.551 4.988 1.00 95.12 892 LEU A O 1
ATOM 7483 N N . ASP A 1 893 ? 19.882 20.287 3.151 1.00 93.88 893 ASP A N 1
ATOM 7484 C CA . ASP A 1 893 ? 21.144 19.663 3.568 1.00 93.88 893 ASP A CA 1
ATOM 7485 C C . ASP A 1 893 ? 22.241 19.949 2.535 1.00 93.88 893 ASP A C 1
ATOM 7487 O O . ASP A 1 893 ? 22.197 19.444 1.410 1.00 93.88 893 ASP A O 1
ATOM 7491 N N . LEU A 1 894 ? 23.205 20.784 2.918 1.00 93.19 894 LEU A N 1
ATOM 7492 C CA . LEU A 1 894 ? 24.380 21.137 2.131 1.00 93.19 894 LEU A CA 1
ATOM 7493 C C . LEU A 1 894 ? 25.610 20.448 2.716 1.00 93.19 894 LEU A C 1
ATOM 7495 O O . LEU A 1 894 ? 25.990 20.685 3.863 1.00 93.19 894 LEU A O 1
ATOM 7499 N N . ARG A 1 895 ? 26.283 19.614 1.923 1.00 87.69 895 ARG A N 1
ATOM 7500 C CA . ARG A 1 895 ? 27.489 18.918 2.400 1.00 87.69 895 ARG A CA 1
ATOM 7501 C C . ARG A 1 895 ? 28.782 19.726 2.263 1.00 87.69 895 ARG A C 1
ATOM 7503 O O . ARG A 1 895 ? 29.816 19.260 2.726 1.00 87.69 895 ARG A O 1
ATOM 7510 N N . GLU A 1 896 ? 28.742 20.916 1.677 1.00 86.25 896 GLU A N 1
ATOM 7511 C CA . GLU A 1 896 ? 29.915 21.774 1.488 1.00 86.25 896 GLU A CA 1
ATOM 7512 C C . GLU A 1 896 ? 30.080 22.810 2.613 1.00 86.25 896 GLU A C 1
ATOM 7514 O O . GLU A 1 896 ? 29.131 23.154 3.323 1.00 86.25 896 GLU A O 1
ATOM 7519 N N . TYR A 1 897 ? 31.307 23.317 2.765 1.00 88.62 897 TYR A N 1
ATOM 7520 C CA . TYR A 1 897 ? 31.610 24.505 3.555 1.00 88.62 897 TYR A CA 1
ATOM 7521 C C . TYR A 1 897 ? 31.032 25.758 2.892 1.00 88.62 897 TYR A C 1
ATOM 7523 O O . TYR A 1 897 ? 31.529 26.206 1.863 1.00 88.62 897 TYR A O 1
ATOM 7531 N N . CYS A 1 898 ? 30.014 26.352 3.511 1.00 90.06 898 CYS A N 1
ATOM 7532 C CA . CYS A 1 898 ? 29.428 27.594 3.020 1.00 90.06 898 CYS A CA 1
ATOM 7533 C C . CYS A 1 898 ? 30.134 28.834 3.589 1.00 90.06 898 CYS A C 1
ATOM 7535 O O . CYS A 1 898 ? 30.496 28.884 4.767 1.00 90.06 898 CYS A O 1
ATOM 7537 N N . THR A 1 899 ? 30.262 29.854 2.743 1.00 91.62 899 THR A N 1
ATOM 7538 C CA . THR A 1 899 ? 30.612 31.240 3.093 1.00 91.62 899 THR A CA 1
ATOM 7539 C C . THR A 1 899 ? 29.359 32.056 3.408 1.00 91.62 899 THR A C 1
ATOM 7541 O O . THR A 1 899 ? 28.258 31.712 2.960 1.00 91.62 899 THR A O 1
ATOM 7544 N N . LEU A 1 900 ? 29.508 33.189 4.099 1.00 91.69 900 LEU A N 1
ATOM 7545 C CA . LEU A 1 900 ? 28.400 34.117 4.358 1.00 91.69 900 LEU A CA 1
ATOM 7546 C C . LEU A 1 900 ? 27.627 34.498 3.084 1.00 91.69 900 LEU A C 1
ATOM 7548 O O . LEU A 1 900 ? 26.397 34.472 3.082 1.00 91.69 900 LEU A O 1
ATOM 7552 N N . ASN A 1 901 ? 28.324 34.803 1.987 1.00 88.94 901 ASN A N 1
ATOM 7553 C CA . ASN A 1 901 ? 27.690 35.206 0.727 1.00 88.94 901 ASN A CA 1
ATOM 7554 C C . ASN A 1 901 ? 26.817 34.093 0.126 1.00 88.94 901 ASN A C 1
ATOM 7556 O O . ASN A 1 901 ? 25.740 34.369 -0.408 1.00 88.94 901 ASN A O 1
ATOM 7560 N N . GLN A 1 902 ? 27.257 32.835 0.228 1.00 89.69 902 GLN A N 1
ATOM 7561 C CA . GLN A 1 902 ? 26.457 31.685 -0.197 1.00 89.69 902 GLN A CA 1
ATOM 7562 C C . GLN A 1 902 ? 25.221 31.534 0.693 1.00 89.69 902 GLN A C 1
ATOM 7564 O O . GLN A 1 902 ? 24.119 31.401 0.164 1.00 89.69 902 GLN A O 1
ATOM 7569 N N . ILE A 1 903 ? 25.370 31.645 2.019 1.00 91.19 903 ILE A N 1
ATOM 7570 C CA . ILE A 1 903 ? 24.235 31.592 2.954 1.00 91.19 903 ILE A CA 1
ATOM 7571 C C . ILE A 1 903 ? 23.207 32.681 2.653 1.00 91.19 903 ILE A C 1
ATOM 7573 O O . ILE A 1 903 ? 22.018 32.386 2.581 1.00 91.19 903 ILE A O 1
ATOM 7577 N N . GLN A 1 904 ? 23.645 33.915 2.407 1.00 89.81 904 GLN A N 1
ATOM 7578 C CA . GLN A 1 904 ? 22.752 35.014 2.033 1.00 89.81 904 GLN A CA 1
ATOM 7579 C C . GLN A 1 904 ? 21.943 34.708 0.766 1.00 89.81 904 GLN A C 1
ATOM 7581 O O . GLN A 1 904 ? 20.772 35.076 0.665 1.00 89.81 904 GLN A O 1
ATOM 7586 N N . LEU A 1 905 ? 22.553 34.039 -0.216 1.00 89.19 905 LEU A N 1
ATOM 7587 C CA . LEU A 1 905 ? 21.861 33.630 -1.435 1.00 89.19 905 LEU A CA 1
ATOM 7588 C C . LEU A 1 905 ? 20.855 32.500 -1.173 1.00 89.19 905 LEU A C 1
ATOM 7590 O O . LEU A 1 905 ? 19.720 32.591 -1.635 1.00 89.19 905 LEU A O 1
ATOM 7594 N N . ILE A 1 906 ? 21.260 31.470 -0.425 1.00 91.00 906 ILE A N 1
ATOM 7595 C CA . ILE A 1 906 ? 20.431 30.308 -0.057 1.00 91.00 906 ILE A CA 1
ATOM 7596 C C . ILE A 1 906 ? 19.188 30.756 0.706 1.00 91.00 906 ILE A C 1
ATOM 7598 O O . ILE A 1 906 ? 18.073 30.385 0.357 1.00 91.00 906 ILE A O 1
ATOM 7602 N N . VAL A 1 907 ? 19.384 31.582 1.728 1.00 89.94 907 VAL A N 1
ATOM 7603 C CA . VAL A 1 907 ? 18.314 32.131 2.558 1.00 89.94 907 VAL A CA 1
ATOM 7604 C C . VAL A 1 907 ? 17.291 32.878 1.715 1.00 89.94 907 VAL A C 1
ATOM 7606 O O . VAL A 1 907 ? 16.091 32.677 1.872 1.00 89.94 907 VAL A O 1
ATOM 7609 N N . LYS A 1 908 ? 17.771 33.714 0.788 1.00 89.94 908 LYS A N 1
ATOM 7610 C CA . LYS A 1 908 ? 16.891 34.440 -0.121 1.00 89.94 908 LYS A CA 1
ATOM 7611 C C . LYS A 1 908 ? 16.108 33.484 -1.018 1.00 89.94 908 LYS A C 1
ATOM 7613 O O . LYS A 1 908 ? 14.950 33.753 -1.297 1.00 89.94 908 LYS A O 1
ATOM 7618 N N . LEU A 1 909 ? 16.732 32.398 -1.468 1.00 91.31 909 LEU A N 1
ATOM 7619 C CA . LEU A 1 909 ? 16.101 31.418 -2.346 1.00 91.31 909 LEU A CA 1
ATOM 7620 C C . LEU A 1 909 ? 15.063 30.551 -1.616 1.00 91.31 909 LEU A C 1
ATOM 7622 O O . LEU A 1 909 ? 14.074 30.169 -2.232 1.00 91.31 909 LEU A O 1
ATOM 7626 N N . PHE A 1 910 ? 15.248 30.259 -0.326 1.00 93.06 910 PHE A N 1
ATOM 7627 C CA . PHE A 1 910 ? 14.388 29.358 0.455 1.00 93.06 910 PHE A CA 1
ATOM 7628 C C . PHE A 1 910 ? 13.773 30.070 1.675 1.00 93.06 910 PHE A C 1
ATOM 7630 O O . PHE A 1 910 ? 14.164 29.804 2.812 1.00 93.06 910 PHE A O 1
ATOM 7637 N N . PRO A 1 911 ? 12.784 30.960 1.481 1.00 90.38 911 PRO A N 1
ATOM 7638 C CA . PRO A 1 911 ? 12.214 31.748 2.580 1.00 90.38 911 PRO A CA 1
ATOM 7639 C C . PRO A 1 911 ? 11.396 30.921 3.592 1.00 90.38 911 PRO A C 1
ATOM 7641 O O . PRO A 1 911 ? 11.181 31.363 4.717 1.00 90.38 911 PRO A O 1
ATOM 7644 N N . GLN A 1 912 ? 10.939 29.719 3.217 1.00 91.62 912 GLN A N 1
ATOM 7645 C CA . GLN A 1 912 ? 10.164 28.811 4.082 1.00 91.62 912 GLN A CA 1
ATOM 7646 C C . GLN A 1 912 ? 11.032 27.765 4.800 1.00 91.62 912 GLN A C 1
ATOM 7648 O O . GLN A 1 912 ? 10.517 26.758 5.284 1.00 91.62 912 GLN A O 1
ATOM 7653 N N . LEU A 1 913 ? 12.350 27.970 4.837 1.00 92.06 913 LEU A N 1
ATOM 7654 C CA . LEU A 1 913 ? 13.281 27.001 5.395 1.00 92.06 913 LEU A CA 1
ATOM 7655 C C . LEU A 1 913 ? 13.057 26.826 6.902 1.00 92.06 913 LEU A C 1
ATOM 7657 O O . LEU A 1 913 ? 13.144 27.789 7.652 1.00 92.06 913 LEU A O 1
ATOM 7661 N N . GLU A 1 914 ? 12.813 25.589 7.330 1.00 91.44 914 GLU A N 1
ATOM 7662 C CA . GLU A 1 914 ? 12.554 25.207 8.726 1.00 91.44 914 GLU A CA 1
ATOM 7663 C C . GLU A 1 914 ? 13.785 24.550 9.370 1.00 91.44 914 GLU A C 1
ATOM 7665 O O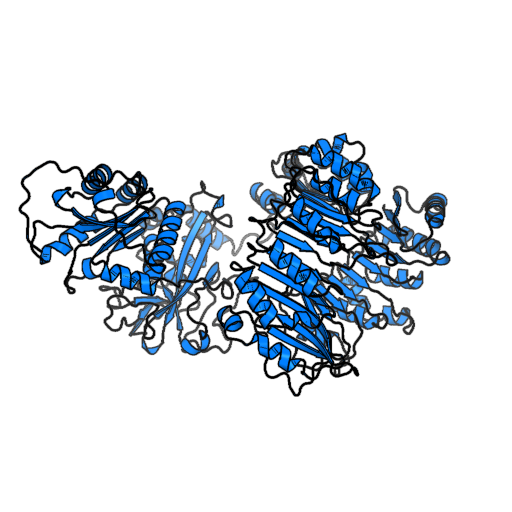 . GLU A 1 914 ? 14.129 24.807 10.528 1.00 91.44 914 GLU A O 1
ATOM 7670 N N . TYR A 1 915 ? 14.485 23.728 8.583 1.00 91.75 915 TYR A N 1
ATOM 7671 C CA . TYR A 1 915 ? 15.700 23.019 8.963 1.00 91.75 915 TYR A CA 1
ATOM 7672 C C . TYR A 1 915 ? 16.819 23.285 7.966 1.00 91.75 915 TYR A C 1
ATOM 7674 O O . TYR A 1 915 ? 16.688 22.979 6.774 1.00 91.75 915 TYR A O 1
ATOM 7682 N N . PHE A 1 916 ? 17.952 23.760 8.477 1.00 93.50 916 PHE A N 1
ATOM 7683 C CA . PHE A 1 916 ? 19.134 24.002 7.669 1.00 93.50 916 PHE A CA 1
ATOM 7684 C C . PHE A 1 916 ? 20.351 23.245 8.198 1.00 93.50 916 PHE A C 1
ATOM 7686 O O . PHE A 1 916 ? 20.792 23.467 9.327 1.00 93.50 916 PHE A O 1
ATOM 7693 N N . LYS A 1 917 ? 20.913 22.362 7.368 1.00 92.94 917 LYS A N 1
ATOM 7694 C CA . LYS A 1 917 ? 22.168 21.656 7.626 1.00 92.94 917 LYS A CA 1
ATOM 7695 C C . LYS A 1 917 ? 23.237 22.105 6.634 1.00 92.94 917 LYS A C 1
ATOM 7697 O O . LYS A 1 917 ? 23.002 22.082 5.430 1.00 92.94 917 LYS A O 1
ATOM 7702 N N . THR A 1 918 ? 24.402 22.506 7.133 1.00 94.12 918 THR A N 1
ATOM 7703 C CA . THR A 1 918 ? 25.548 22.903 6.299 1.00 94.12 918 THR A CA 1
ATOM 7704 C C . THR A 1 918 ? 26.868 22.683 7.027 1.00 94.12 918 THR A C 1
ATOM 7706 O O . THR A 1 918 ? 26.892 22.643 8.256 1.00 94.12 918 THR A O 1
ATOM 7709 N N . ARG A 1 919 ? 27.993 22.595 6.309 1.00 91.81 919 ARG A N 1
ATOM 7710 C CA . ARG A 1 919 ? 29.321 22.773 6.924 1.00 91.81 919 ARG A CA 1
ATOM 7711 C C . ARG A 1 919 ? 29.685 24.255 6.916 1.00 91.81 919 ARG A C 1
ATOM 7713 O O . ARG A 1 919 ? 29.254 25.002 6.036 1.00 91.81 919 ARG A O 1
ATOM 7720 N N . MET A 1 920 ? 30.469 24.690 7.896 1.00 91.56 920 MET A N 1
ATOM 7721 C CA . MET A 1 920 ? 30.967 26.065 7.986 1.00 91.56 920 MET A CA 1
ATOM 7722 C C . MET A 1 920 ? 32.428 26.046 8.416 1.00 91.56 920 MET A C 1
ATOM 7724 O O . MET A 1 920 ? 32.814 25.307 9.322 1.00 91.56 920 MET A O 1
ATOM 7728 N N . ASN A 1 921 ? 33.251 26.869 7.770 1.00 90.44 921 ASN A N 1
ATOM 7729 C CA . ASN A 1 921 ? 34.605 27.106 8.256 1.00 90.44 921 ASN A CA 1
ATOM 7730 C C . ASN A 1 921 ? 34.526 27.851 9.588 1.00 90.44 921 ASN A C 1
ATOM 7732 O O . ASN A 1 921 ? 33.677 28.723 9.747 1.00 90.44 921 ASN A O 1
ATOM 7736 N N . ARG A 1 922 ? 35.442 27.584 10.526 1.00 89.88 922 ARG A N 1
ATOM 7737 C CA . ARG A 1 922 ? 35.418 28.231 11.854 1.00 89.88 922 ARG A CA 1
ATOM 7738 C C . ARG A 1 922 ? 35.347 29.764 11.778 1.00 89.88 922 ARG A C 1
ATOM 7740 O O . ARG A 1 922 ? 34.631 30.365 12.564 1.00 89.88 922 ARG A O 1
ATOM 7747 N N . LYS A 1 923 ? 36.031 30.375 10.800 1.00 92.56 923 LYS A N 1
ATOM 7748 C CA . LYS A 1 923 ? 36.009 31.831 10.547 1.00 92.56 923 LYS A CA 1
ATOM 7749 C C . LYS A 1 923 ? 34.652 32.355 10.048 1.00 92.56 923 LYS A C 1
ATOM 7751 O O . LYS A 1 923 ? 34.351 33.522 10.241 1.00 92.56 923 LYS A O 1
ATOM 7756 N N . GLU A 1 924 ? 33.848 31.499 9.423 1.00 93.75 924 GLU A N 1
ATOM 7757 C CA . GLU A 1 924 ? 32.537 31.839 8.859 1.00 93.75 924 GLU A CA 1
ATOM 7758 C C . GLU A 1 924 ? 31.384 31.581 9.844 1.00 93.75 924 GLU A C 1
ATOM 7760 O O . GLU A 1 924 ? 30.312 32.159 9.686 1.00 93.75 924 GLU A O 1
ATOM 7765 N N . ILE A 1 925 ? 31.585 30.747 10.877 1.00 91.75 925 ILE A N 1
ATOM 7766 C CA . ILE A 1 925 ? 30.533 30.382 11.846 1.00 91.75 925 ILE A CA 1
ATOM 7767 C C . ILE A 1 925 ? 29.921 31.624 12.498 1.00 91.75 925 ILE A C 1
ATOM 7769 O O . ILE A 1 925 ? 28.698 31.758 12.530 1.00 91.75 925 ILE A O 1
ATOM 7773 N N . GLU A 1 926 ? 30.757 32.527 13.012 1.00 92.94 926 GLU A N 1
ATOM 7774 C CA . GLU A 1 926 ? 30.300 33.757 13.660 1.00 92.94 926 GLU A CA 1
ATOM 7775 C C . GLU A 1 926 ? 29.490 34.657 12.706 1.00 92.94 926 GLU A C 1
ATOM 7777 O O . GLU A 1 926 ? 28.317 34.909 13.003 1.00 92.94 926 GLU A O 1
ATOM 7782 N N . PRO A 1 927 ? 30.033 35.120 11.558 1.00 94.56 927 PRO A N 1
ATOM 7783 C CA . PRO A 1 927 ? 29.295 36.014 10.669 1.00 94.56 927 PRO A CA 1
ATOM 7784 C C . PRO A 1 927 ? 28.026 35.372 10.090 1.00 94.56 927 PRO A C 1
ATOM 7786 O O . PRO A 1 927 ? 26.998 36.045 9.990 1.00 94.56 927 PRO A O 1
ATOM 7789 N N . ILE A 1 928 ? 28.051 34.074 9.762 1.00 93.88 928 ILE A N 1
ATOM 7790 C CA . ILE A 1 928 ? 26.862 33.348 9.290 1.00 93.88 928 ILE A CA 1
ATOM 7791 C C . ILE A 1 928 ? 25.795 33.278 10.381 1.00 93.88 928 ILE A C 1
ATOM 7793 O O . ILE A 1 928 ? 24.625 33.548 10.108 1.00 93.88 928 ILE A O 1
ATOM 7797 N N . THR A 1 929 ? 26.177 32.940 11.612 1.00 91.31 929 THR A N 1
ATOM 7798 C CA . THR A 1 929 ? 25.215 32.809 12.713 1.00 91.31 929 THR A CA 1
ATOM 7799 C C . THR A 1 929 ? 24.579 34.152 13.043 1.00 91.31 929 THR A C 1
ATOM 7801 O O . THR A 1 929 ? 23.356 34.218 13.158 1.00 91.31 929 THR A O 1
ATOM 7804 N N . LYS A 1 930 ? 25.364 35.239 13.104 1.00 91.81 930 LYS A N 1
ATOM 7805 C CA . LYS A 1 930 ? 24.819 36.601 13.253 1.00 91.81 930 LYS A CA 1
ATOM 7806 C C . LYS A 1 930 ? 23.797 36.904 12.168 1.00 91.81 930 LYS A C 1
ATOM 7808 O O . LYS A 1 930 ? 22.687 37.328 12.470 1.00 91.81 930 LYS A O 1
ATOM 7813 N N . TYR A 1 931 ? 24.153 36.657 10.908 1.00 92.31 931 TYR A N 1
ATOM 7814 C CA . TYR A 1 931 ? 23.267 36.926 9.783 1.00 92.31 931 TYR A CA 1
ATOM 7815 C C . TYR A 1 931 ? 21.950 36.144 9.877 1.00 92.31 931 TYR A C 1
ATOM 7817 O O . TYR A 1 931 ? 20.883 36.752 9.783 1.00 92.31 931 TYR A O 1
ATOM 7825 N N . LEU A 1 932 ? 22.015 34.828 10.107 1.00 90.62 932 LEU A N 1
ATOM 7826 C CA . LEU A 1 932 ? 20.830 33.976 10.214 1.00 90.62 932 LEU A CA 1
ATOM 7827 C C . LEU A 1 932 ? 19.918 34.436 11.358 1.00 90.62 932 LEU A C 1
ATOM 7829 O O . LEU A 1 932 ? 18.734 34.666 11.124 1.00 90.62 932 LEU A O 1
ATOM 7833 N N . LEU A 1 933 ? 20.469 34.646 12.558 1.00 88.25 933 LEU A N 1
ATOM 7834 C CA . LEU A 1 933 ? 19.697 34.996 13.757 1.00 88.25 933 LEU A CA 1
ATOM 7835 C C . LEU A 1 933 ? 19.177 36.442 13.769 1.00 88.25 933 LEU A C 1
ATOM 7837 O O . LEU A 1 933 ? 18.180 36.725 14.426 1.00 88.25 933 LEU A O 1
ATOM 7841 N N . LEU A 1 934 ? 19.808 37.368 13.042 1.00 84.94 934 LEU A N 1
ATOM 7842 C CA . LEU A 1 934 ? 19.272 38.722 12.863 1.00 84.94 934 LEU A CA 1
ATOM 7843 C C . LEU A 1 934 ? 18.147 38.755 11.816 1.00 84.94 934 LEU A C 1
ATOM 7845 O O . LEU A 1 934 ? 17.197 39.530 11.954 1.00 84.94 934 LEU A O 1
ATOM 7849 N N . LYS A 1 935 ? 18.230 37.918 10.772 1.00 73.19 935 LYS A N 1
ATOM 7850 C CA . LYS A 1 935 ? 17.249 37.863 9.672 1.00 73.19 935 LYS A CA 1
ATOM 7851 C C . LYS A 1 935 ? 16.011 37.021 9.962 1.00 73.19 935 LYS A C 1
ATOM 7853 O O . LYS A 1 935 ? 15.000 37.227 9.284 1.00 73.19 935 LYS A O 1
ATOM 7858 N N . THR A 1 936 ? 16.026 36.161 10.981 1.00 61.25 936 THR A N 1
ATOM 7859 C CA . THR A 1 936 ? 14.813 35.478 11.476 1.00 61.25 936 THR A CA 1
ATOM 7860 C C . THR A 1 936 ? 13.698 36.452 11.866 1.00 61.25 936 THR A C 1
ATOM 7862 O O . THR A 1 936 ? 12.539 36.060 11.883 1.00 61.25 936 THR A O 1
ATOM 7865 N N . LYS A 1 937 ? 14.008 37.737 12.094 1.00 60.44 937 LYS A N 1
ATOM 7866 C CA . LYS A 1 937 ? 13.003 38.770 12.378 1.00 60.44 937 LYS A CA 1
ATOM 7867 C C . LYS A 1 937 ? 12.193 39.236 11.158 1.00 60.44 937 LYS A C 1
ATOM 7869 O O . LYS A 1 937 ? 11.070 39.673 11.361 1.00 60.44 937 LYS A O 1
ATOM 7874 N N . ASN A 1 938 ? 12.721 39.140 9.927 1.00 60.84 938 ASN A N 1
ATOM 7875 C CA . ASN A 1 938 ? 12.093 39.753 8.738 1.00 60.84 938 ASN A CA 1
ATOM 7876 C C . ASN A 1 938 ? 12.065 38.874 7.466 1.00 60.84 938 ASN A C 1
ATOM 7878 O O . ASN A 1 938 ? 11.185 39.066 6.634 1.00 60.84 938 ASN A O 1
ATOM 7882 N N . GLU A 1 939 ? 13.020 37.955 7.266 1.00 66.88 939 GLU A N 1
ATOM 7883 C CA . GLU A 1 939 ? 13.172 37.203 5.997 1.00 66.88 939 GLU A CA 1
ATOM 7884 C C . GLU A 1 939 ? 13.171 35.675 6.172 1.00 66.88 939 GLU A C 1
ATOM 7886 O O . GLU A 1 939 ? 12.846 34.963 5.227 1.00 66.88 939 GLU A O 1
ATOM 7891 N N . ILE A 1 940 ? 13.502 35.163 7.366 1.00 70.50 940 ILE A N 1
ATOM 7892 C CA . ILE A 1 940 ? 13.609 33.715 7.652 1.00 70.50 940 ILE A CA 1
ATOM 7893 C C . ILE A 1 940 ? 12.816 33.331 8.903 1.00 70.50 940 ILE A C 1
ATOM 7895 O O . ILE A 1 940 ? 13.299 32.614 9.776 1.00 70.50 940 ILE A O 1
ATOM 7899 N N . GLN A 1 941 ? 11.591 33.833 9.022 1.00 76.62 941 GLN A N 1
ATOM 7900 C CA . GLN A 1 941 ? 10.747 33.610 10.204 1.00 76.62 941 GLN A CA 1
ATOM 7901 C C . GLN A 1 941 ? 10.453 32.125 10.495 1.00 76.62 941 GLN A C 1
ATOM 7903 O O . GLN A 1 941 ? 10.008 31.783 11.585 1.00 76.62 941 GLN A O 1
ATOM 7908 N N . HIS A 1 942 ? 10.681 31.244 9.518 1.00 84.94 942 HIS A N 1
ATOM 7909 C CA . HIS A 1 942 ? 10.416 29.815 9.631 1.00 84.94 942 HIS A CA 1
ATOM 7910 C C . HIS A 1 942 ? 11.626 28.997 10.087 1.00 84.94 942 HIS A C 1
ATOM 7912 O O . HIS A 1 942 ? 11.431 27.853 10.476 1.00 84.94 942 HIS A O 1
ATOM 7918 N N . LEU A 1 943 ? 12.849 29.545 10.077 1.00 89.56 943 LEU A N 1
ATOM 7919 C CA . LEU A 1 943 ? 14.035 28.783 10.469 1.00 89.56 943 LEU A CA 1
ATOM 7920 C C . LEU A 1 943 ? 14.139 28.746 11.990 1.00 89.56 943 LEU A C 1
ATOM 7922 O O . LEU A 1 943 ? 14.349 29.779 12.624 1.00 89.56 943 LEU A O 1
ATOM 7926 N N . PHE A 1 944 ? 14.047 27.545 12.551 1.00 87.94 944 PHE A N 1
ATOM 7927 C CA . PHE A 1 944 ? 14.193 27.308 13.990 1.00 87.94 944 PHE A CA 1
ATOM 7928 C C . PHE A 1 944 ? 15.226 26.229 14.315 1.00 87.94 944 PHE A C 1
ATOM 7930 O O . PHE A 1 944 ? 15.586 26.091 15.479 1.00 87.94 944 PHE A O 1
ATOM 7937 N N . LEU A 1 945 ? 15.727 25.457 13.337 1.00 89.44 945 LEU A N 1
ATOM 7938 C CA . LEU A 1 945 ? 16.753 24.435 13.576 1.00 89.44 945 LEU A CA 1
ATOM 7939 C C . LEU A 1 945 ? 17.938 24.563 12.609 1.00 89.44 945 LEU A C 1
ATOM 7941 O O . LEU A 1 945 ? 17.827 24.279 11.414 1.00 89.44 945 LEU A O 1
ATOM 7945 N N . LEU A 1 946 ? 19.100 24.918 13.161 1.00 92.62 946 LEU A N 1
ATOM 7946 C CA . LEU A 1 946 ? 20.381 24.983 12.456 1.00 92.62 946 LEU A CA 1
ATOM 7947 C C . LEU A 1 946 ? 21.289 23.826 12.888 1.00 92.62 946 LEU A C 1
ATOM 7949 O O . LEU A 1 946 ? 21.480 23.581 14.079 1.00 92.62 946 LEU A O 1
ATOM 7953 N N . CYS A 1 947 ? 21.875 23.135 11.914 1.00 92.31 947 CYS A N 1
ATOM 7954 C CA . CYS A 1 947 ? 22.856 22.071 12.099 1.00 92.31 947 CYS A CA 1
ATOM 7955 C C . CYS A 1 947 ? 24.152 22.443 11.361 1.00 92.31 947 CYS A C 1
ATOM 7957 O O . CYS A 1 947 ? 24.175 22.517 10.132 1.00 92.31 947 CYS A O 1
ATOM 7959 N N . ILE A 1 948 ? 25.229 22.678 12.109 1.00 93.44 948 ILE A N 1
ATOM 7960 C CA . ILE A 1 948 ? 26.561 22.955 11.568 1.00 93.44 948 ILE A CA 1
ATOM 7961 C C . ILE A 1 948 ? 27.377 21.668 11.625 1.00 93.44 948 ILE A C 1
ATOM 7963 O O . ILE A 1 948 ? 27.743 21.208 12.707 1.00 93.44 948 ILE A O 1
ATOM 7967 N N . SER A 1 949 ? 27.639 21.073 10.468 1.00 90.56 949 SER A N 1
ATOM 7968 C CA . SER A 1 949 ? 28.290 19.773 10.384 1.00 90.56 949 SER A CA 1
ATOM 7969 C C . SER A 1 949 ? 29.804 19.809 10.502 1.00 90.56 949 SER A C 1
ATOM 7971 O O . SER A 1 949 ? 30.439 20.793 10.130 1.00 90.56 949 SER A O 1
ATOM 7973 N N . GLU A 1 950 ? 30.373 18.699 10.983 1.00 87.50 950 GLU A N 1
ATOM 7974 C CA . GLU A 1 950 ? 31.826 18.455 11.059 1.00 87.50 950 GLU A CA 1
ATOM 7975 C C . GLU A 1 950 ? 32.622 19.587 11.736 1.00 87.50 950 GLU A C 1
ATOM 7977 O O . GLU A 1 950 ? 33.744 19.923 11.357 1.00 87.50 950 GLU A O 1
ATOM 7982 N N . THR A 1 951 ? 32.034 20.190 12.763 1.00 87.44 951 THR A N 1
ATOM 7983 C CA . THR A 1 951 ? 32.598 21.334 13.474 1.00 87.44 951 THR A CA 1
ATOM 7984 C C . THR A 1 951 ? 33.354 20.881 14.731 1.00 87.44 951 THR A C 1
ATOM 7986 O O . THR A 1 951 ? 32.924 19.953 15.419 1.00 87.44 951 THR A O 1
ATOM 7989 N N . PRO A 1 952 ? 34.480 21.517 15.098 1.00 87.25 952 PRO A N 1
ATOM 7990 C CA . PRO A 1 952 ? 35.153 21.254 16.368 1.00 87.25 952 PRO A CA 1
ATOM 7991 C C . PRO A 1 952 ? 34.277 21.579 17.592 1.00 87.25 952 PRO A C 1
ATOM 7993 O O . PRO A 1 952 ? 33.586 22.595 17.629 1.00 87.25 952 PRO A O 1
ATOM 7996 N N . LYS A 1 953 ? 34.375 20.777 18.663 1.00 87.25 953 LYS A N 1
ATOM 7997 C CA . LYS A 1 953 ? 33.587 20.966 19.903 1.00 87.25 953 LYS A CA 1
ATOM 7998 C C . LYS A 1 953 ? 33.804 22.333 20.572 1.00 87.25 953 LYS A C 1
ATOM 8000 O O . LYS A 1 953 ? 32.916 22.806 21.275 1.00 87.25 953 LYS A O 1
ATOM 8005 N N . ILE A 1 954 ? 34.957 22.977 20.356 1.00 89.25 954 ILE A N 1
ATOM 8006 C CA . ILE A 1 954 ? 35.249 24.327 20.873 1.00 89.25 954 ILE A CA 1
ATOM 8007 C C . ILE A 1 954 ? 34.226 25.363 20.380 1.00 89.25 954 ILE A C 1
ATOM 8009 O O . ILE A 1 954 ? 33.820 26.224 21.160 1.00 89.25 954 ILE A O 1
ATOM 8013 N N . CYS A 1 955 ? 33.713 25.208 19.154 1.00 89.81 955 CYS A N 1
ATOM 8014 C CA . CYS A 1 955 ? 32.749 26.133 18.562 1.00 89.81 955 CYS A CA 1
ATOM 8015 C C . CYS A 1 955 ? 31.410 26.155 19.312 1.00 89.81 955 CYS A C 1
ATOM 8017 O O . CYS A 1 955 ? 30.703 27.153 19.253 1.00 89.81 955 CYS A O 1
ATOM 8019 N N . LEU A 1 956 ? 31.080 25.111 20.087 1.00 90.50 956 LEU A N 1
ATOM 8020 C CA . LEU A 1 956 ? 29.922 25.122 20.988 1.00 90.50 956 LEU A CA 1
ATOM 8021 C C . LEU A 1 956 ? 30.016 26.258 22.012 1.00 90.50 956 LEU A C 1
ATOM 8023 O O . LEU A 1 956 ? 29.036 26.959 22.249 1.00 90.50 956 LEU A O 1
ATOM 8027 N N . LYS A 1 957 ? 31.191 26.427 22.634 1.00 89.88 957 LYS A N 1
ATOM 8028 C CA . LYS A 1 957 ? 31.410 27.482 23.631 1.00 89.88 957 LYS A CA 1
ATOM 8029 C C . LYS A 1 957 ? 31.412 28.853 22.966 1.00 89.88 957 LYS A C 1
ATOM 8031 O O . LYS A 1 957 ? 30.756 29.754 23.470 1.00 89.88 957 LYS A O 1
ATOM 8036 N N . GLU A 1 958 ? 32.102 28.975 21.833 1.00 90.88 958 GLU A N 1
ATOM 8037 C CA . GLU A 1 958 ? 32.199 30.221 21.061 1.00 90.88 958 GLU A CA 1
ATOM 8038 C C . GLU A 1 958 ? 30.815 30.717 20.631 1.00 90.88 958 GLU A C 1
ATOM 8040 O O . GLU A 1 958 ? 30.464 31.862 20.900 1.00 90.88 958 GLU A O 1
ATOM 8045 N N . LEU A 1 959 ? 29.985 29.835 20.066 1.00 92.06 959 LEU A N 1
ATOM 8046 C CA . LEU A 1 959 ? 28.643 30.194 19.613 1.00 92.06 959 LEU A CA 1
ATOM 8047 C C . LEU A 1 959 ? 27.716 30.573 20.773 1.00 92.06 959 LEU A C 1
ATOM 8049 O O . LEU A 1 959 ? 26.940 31.516 20.673 1.00 92.06 959 LEU A O 1
ATOM 8053 N N . ASN A 1 960 ? 27.809 29.853 21.892 1.00 91.19 960 ASN A N 1
ATOM 8054 C CA . ASN A 1 960 ? 27.012 30.144 23.082 1.00 91.19 960 ASN A CA 1
ATOM 8055 C C . ASN A 1 960 ? 27.399 31.495 23.710 1.00 91.19 960 ASN A C 1
ATOM 8057 O O . ASN A 1 960 ? 26.529 32.226 24.177 1.00 91.19 960 ASN A O 1
ATOM 8061 N N . ILE A 1 961 ? 28.692 31.842 23.712 1.00 92.56 961 ILE A N 1
ATOM 8062 C CA . ILE A 1 961 ? 29.165 33.167 24.140 1.00 92.56 961 ILE A CA 1
ATOM 8063 C C . ILE A 1 961 ? 28.618 34.233 23.194 1.00 92.56 961 ILE A C 1
ATOM 8065 O O . ILE A 1 961 ? 27.993 35.171 23.673 1.00 92.56 961 ILE A O 1
ATOM 8069 N N . LEU A 1 962 ? 28.771 34.037 21.881 1.00 93.62 962 LEU A N 1
ATOM 8070 C CA . LEU A 1 962 ? 28.321 34.970 20.851 1.00 93.62 962 LEU A CA 1
ATOM 8071 C C . LEU A 1 962 ? 26.833 35.319 20.975 1.00 93.62 962 LEU A C 1
ATOM 8073 O O . LEU A 1 962 ? 26.461 36.490 21.024 1.00 93.62 962 LEU A O 1
ATOM 8077 N N . ILE A 1 963 ? 25.975 34.296 21.051 1.00 92.50 963 ILE A N 1
ATOM 8078 C CA . ILE A 1 963 ? 24.520 34.479 21.123 1.00 92.50 963 ILE A CA 1
ATOM 8079 C C . ILE A 1 963 ? 24.133 35.263 22.385 1.00 92.50 963 ILE A C 1
ATOM 8081 O O . ILE A 1 963 ? 23.239 36.108 22.321 1.00 92.50 963 ILE A O 1
ATOM 8085 N N . LYS A 1 964 ? 24.810 35.016 23.516 1.00 91.25 964 LYS A N 1
ATOM 8086 C CA . LYS A 1 964 ? 24.555 35.719 24.784 1.00 91.25 964 LYS A CA 1
ATOM 8087 C C . LYS A 1 964 ? 25.092 37.143 24.786 1.00 91.25 964 LYS A C 1
ATOM 8089 O O . LYS A 1 964 ? 24.366 38.043 25.192 1.00 91.25 964 LYS A O 1
ATOM 8094 N N . SER A 1 965 ? 26.338 37.349 24.359 1.00 91.94 965 SER A N 1
ATOM 8095 C CA . SER A 1 965 ? 26.993 38.661 24.405 1.00 91.94 965 SER A CA 1
ATOM 8096 C C . SER A 1 965 ? 26.309 39.675 23.498 1.00 91.94 965 SER A C 1
ATOM 8098 O O . SER A 1 965 ? 26.236 40.848 23.843 1.00 91.94 965 SER A O 1
ATOM 8100 N N . GLU A 1 966 ? 25.780 39.222 22.361 1.00 92.12 966 GLU A N 1
ATOM 8101 C CA . GLU A 1 966 ? 25.091 40.078 21.389 1.00 92.12 966 GLU A CA 1
ATOM 8102 C C . GLU A 1 966 ? 23.561 40.010 21.490 1.00 92.12 966 GLU A C 1
ATOM 8104 O O . GLU A 1 966 ? 22.864 40.639 20.696 1.00 92.12 966 GLU A O 1
ATOM 8109 N N . ASN A 1 967 ? 23.024 39.268 22.468 1.00 88.12 967 ASN A N 1
ATOM 8110 C CA . ASN A 1 967 ? 21.584 39.108 22.693 1.00 88.12 967 ASN A CA 1
ATOM 8111 C C . ASN A 1 967 ? 20.816 38.701 21.413 1.00 88.12 967 ASN A C 1
ATOM 8113 O O . ASN A 1 967 ? 19.741 39.229 21.113 1.00 88.12 967 ASN A O 1
ATOM 8117 N N . LEU A 1 968 ? 21.394 37.778 20.632 1.00 87.19 968 LEU A N 1
ATOM 8118 C CA . LEU A 1 968 ? 20.850 37.366 19.331 1.00 87.19 968 LEU A CA 1
ATOM 8119 C C . LEU A 1 968 ? 19.575 36.525 19.482 1.00 87.19 968 LEU A C 1
ATOM 8121 O O . LEU A 1 968 ? 18.660 36.638 18.669 1.00 87.19 968 LEU A O 1
ATOM 8125 N N . LEU A 1 969 ? 19.502 35.705 20.534 1.00 87.12 969 LEU A N 1
ATOM 8126 C CA . LEU A 1 969 ? 18.347 34.878 20.884 1.00 87.12 969 LEU A CA 1
ATOM 8127 C C . LEU A 1 969 ? 18.126 34.915 22.395 1.00 87.12 969 LEU A C 1
ATOM 8129 O O . LEU A 1 969 ? 19.074 34.772 23.167 1.00 87.12 969 LEU A O 1
ATOM 8133 N N . LYS A 1 970 ? 16.862 35.052 22.807 1.00 82.00 970 LYS A N 1
ATOM 8134 C CA . LYS A 1 970 ? 16.467 34.978 24.222 1.00 82.00 970 LYS A CA 1
ATOM 8135 C C . LYS A 1 970 ? 16.262 33.533 24.677 1.00 82.00 970 LYS A C 1
ATOM 8137 O O . LYS A 1 970 ? 16.738 33.153 25.739 1.00 82.00 970 LYS A O 1
ATOM 8142 N N . ASP A 1 971 ? 15.623 32.727 23.833 1.00 84.00 971 ASP A N 1
ATOM 8143 C CA . ASP A 1 971 ? 15.162 31.383 24.160 1.00 84.00 971 ASP A CA 1
ATOM 8144 C C . ASP A 1 971 ? 15.712 30.359 23.174 1.00 84.00 971 ASP A C 1
ATOM 8146 O O . ASP A 1 971 ? 15.164 30.169 22.100 1.00 84.00 971 ASP A O 1
ATOM 8150 N N . TYR A 1 972 ? 16.804 29.684 23.533 1.00 88.75 972 TYR A N 1
ATOM 8151 C CA . TYR A 1 972 ? 17.427 28.703 22.644 1.00 88.75 972 TYR A CA 1
ATOM 8152 C C . TYR A 1 972 ? 18.085 27.552 23.399 1.00 88.75 972 TYR A C 1
ATOM 8154 O O . TYR A 1 972 ? 18.444 27.664 24.574 1.00 88.75 972 TYR A O 1
ATOM 8162 N N . PHE A 1 973 ? 18.296 26.452 22.683 1.00 87.00 973 PHE A N 1
ATOM 8163 C CA . PHE A 1 973 ? 19.144 25.351 23.105 1.00 87.00 973 PHE A CA 1
ATOM 8164 C C . PHE A 1 973 ? 20.248 25.094 22.086 1.00 87.00 973 PHE A C 1
ATOM 8166 O O . PHE A 1 973 ? 20.038 25.158 20.876 1.00 87.00 973 PHE A O 1
ATOM 8173 N N . ILE A 1 974 ? 21.432 24.748 22.589 1.00 90.25 974 ILE A N 1
ATOM 8174 C CA . ILE A 1 974 ? 22.594 24.410 21.772 1.00 90.25 974 ILE A CA 1
ATOM 8175 C C . ILE A 1 974 ? 23.205 23.087 22.249 1.00 90.25 974 ILE A C 1
ATOM 8177 O O . ILE A 1 974 ? 23.411 22.882 23.447 1.00 90.25 974 ILE A O 1
ATOM 8181 N N . LYS A 1 975 ? 23.459 22.154 21.326 1.00 86.00 975 LYS A N 1
ATOM 8182 C CA . LYS A 1 975 ? 24.024 20.824 21.620 1.00 86.00 975 LYS A CA 1
ATOM 8183 C C . LYS A 1 975 ? 25.051 20.427 20.576 1.00 86.00 975 LYS A C 1
ATOM 8185 O O . LYS A 1 975 ? 24.920 20.743 19.403 1.00 86.00 975 LYS A O 1
ATOM 8190 N N . PHE A 1 976 ? 26.050 19.670 21.010 1.00 82.38 976 PHE A N 1
ATOM 8191 C CA . PHE A 1 976 ? 27.051 19.068 20.136 1.00 82.38 976 PHE A CA 1
ATOM 8192 C C . PHE A 1 976 ? 26.830 17.554 20.057 1.00 82.38 976 PHE A C 1
ATOM 8194 O O . PHE A 1 976 ? 26.754 16.893 21.097 1.00 82.38 976 PHE A O 1
ATOM 8201 N N . ILE A 1 977 ? 26.694 17.017 18.844 1.00 76.56 977 ILE A N 1
ATOM 8202 C CA . ILE A 1 977 ? 26.253 15.647 18.557 1.00 76.56 977 ILE A CA 1
ATOM 8203 C C . ILE A 1 977 ? 27.046 15.096 17.369 1.00 76.56 977 ILE A C 1
ATOM 8205 O O . ILE A 1 977 ? 26.904 15.601 16.268 1.00 76.56 977 ILE A O 1
ATOM 8209 N N . ASN A 1 978 ? 27.868 14.064 17.571 1.00 67.69 978 ASN A N 1
ATOM 8210 C CA . ASN A 1 978 ? 28.637 13.392 16.508 1.00 67.69 978 ASN A CA 1
ATOM 8211 C C . ASN A 1 978 ? 29.338 14.329 15.500 1.00 67.69 978 ASN A C 1
ATOM 8213 O O . ASN A 1 978 ? 29.243 14.141 14.293 1.00 67.69 978 ASN A O 1
ATOM 8217 N N . ARG A 1 979 ? 30.056 15.339 16.015 1.00 82.06 979 ARG A N 1
ATOM 8218 C CA . ARG A 1 979 ? 30.736 16.406 15.245 1.00 82.06 979 ARG A CA 1
ATOM 8219 C C . ARG A 1 979 ? 29.823 17.467 14.632 1.00 82.06 979 ARG A C 1
ATOM 8221 O O . ARG A 1 979 ? 30.331 18.424 14.064 1.00 82.06 979 ARG A O 1
ATOM 8228 N N . ASP A 1 980 ? 28.517 17.353 14.798 1.00 87.25 980 ASP A N 1
ATOM 8229 C CA . ASP A 1 980 ? 27.557 18.356 14.366 1.00 87.25 980 ASP A CA 1
ATOM 8230 C C . ASP A 1 980 ? 27.138 19.229 15.566 1.00 87.25 980 ASP A C 1
ATOM 8232 O O . ASP A 1 980 ? 26.890 18.741 16.673 1.00 87.25 980 ASP A O 1
ATOM 8236 N N . LEU A 1 981 ? 27.050 20.538 15.360 1.00 91.00 981 LEU A N 1
ATOM 8237 C CA . LEU A 1 981 ? 26.516 21.493 16.327 1.00 91.00 981 LEU A CA 1
ATOM 8238 C C . LEU A 1 981 ? 25.072 21.822 15.946 1.00 91.00 981 LEU A C 1
ATOM 8240 O O . LEU A 1 981 ? 24.809 22.269 14.837 1.00 91.00 981 LEU A O 1
ATOM 8244 N N . TYR A 1 982 ? 24.144 21.624 16.875 1.00 89.38 982 TYR A N 1
ATOM 8245 C CA . TYR A 1 982 ? 22.727 21.925 16.709 1.00 89.38 982 TYR A CA 1
ATOM 8246 C C . TYR A 1 982 ? 22.356 23.152 17.532 1.00 89.38 982 TYR A C 1
ATOM 8248 O O . TYR A 1 982 ? 22.704 23.223 18.713 1.00 89.38 982 TYR A O 1
ATOM 8256 N N . LEU A 1 983 ? 21.618 24.071 16.920 1.00 91.44 983 LEU A N 1
ATOM 8257 C CA . LEU A 1 983 ? 21.012 25.236 17.554 1.00 91.44 983 LEU A CA 1
ATOM 8258 C C . LEU A 1 983 ? 19.507 25.217 17.256 1.00 91.44 983 LEU A C 1
ATOM 8260 O O . LEU A 1 983 ? 19.124 25.137 16.089 1.00 91.44 983 LEU A O 1
ATOM 8264 N N . TRP A 1 984 ? 18.679 25.257 18.301 1.00 88.81 984 TRP A N 1
ATOM 8265 C CA . TRP A 1 984 ? 17.213 25.236 18.223 1.00 88.81 984 TRP A CA 1
ATOM 8266 C C . TRP A 1 984 ? 16.622 26.395 19.023 1.00 88.81 984 TRP A C 1
ATOM 8268 O O . TRP A 1 984 ? 17.035 26.589 20.170 1.00 88.81 984 TRP A O 1
ATOM 8278 N N . TRP A 1 985 ? 15.695 27.154 18.439 1.00 88.31 985 TRP A N 1
ATOM 8279 C CA . TRP A 1 985 ? 15.090 28.337 19.063 1.00 88.31 985 TRP A CA 1
ATOM 8280 C C . TRP A 1 985 ? 13.601 28.498 18.753 1.00 88.31 985 TRP A C 1
ATOM 8282 O O . TRP A 1 985 ? 13.068 27.753 17.896 1.00 88.31 985 TRP A O 1
#

Radius of gyration: 34.99 Å; Cα contacts (8 Å, |Δi|>4): 1818; chains: 1; bounding box: 86×97×70 Å

Foldseek 3Di:
DDDDPDDDDPDQDALVVFADPDADDPLRVVVVVVLLVVCVVPLFAAEAEFVLLVDLPHFFPFFKKKWFAQDFSVPDRPRVLVCLVCVLQVHHPVQWAWNHFHGDRTITMITGHDPDDRSCSSVSLVSSVVSDDPVSRNVVSVRRTSYMYTGDVVSVVVLSVLASFQAWDVVPKFAQEVVTDYDPAFDDPPAAAQPDGQHGPHQKIWTFTDQDPPVSVLQGNWHKWKFADEPSCPVVCQSFNAFWDCDDPVHTAGKIFSDPLLCQQCVTKPKDFDDPVPPPPDPDDFGIKIKIFMKTFRPVQFPDFAADPQCLDPDDLDPRDDNGGGMTGGHQVPDRGQDQNPSPGRMHGGTMMMHGHNDGCCLDPSNVSSCSGPVNDPVVCVVSVHDVVVVVVVVVVVVVVVPDDPDDPDPVPDDLVVVVVVVVVDALLCLCVPFCPPDPVSVCSSLVDLAAHAHDCLQPFPVSCVVCCVSPCQVPLCRHQHEEDADQVVLCVQLPPVVRNLSNLNHAEYAYHQYAPVSQLSVLVSLLNRPNHAYYHYEHNAADPDPQVVVQSVQSSQRHAYYAYAHEHDPVFQDAAHDHDQPAQGNYAEYHAHYEDEQNNVVVVVSSHLNHAEDAHEEYEHHPDDDDDDPDDADESQNHAYYAYEYEPDEPVSVLVVLQRYAQNYQEYHYEYEAHCVVLALVVVLVSCVPRHVNHLYDKYKYKHWDDDDPDAPVRSQVSCVDPSNVVSVWDKDKDWAPPDPITIIIIITAPPDQDQEAEDAHDHDPPPPPDPPSVDLARHQEYEYHDQHNQVDDAAARERHQEYEYQEDYADPVRAPQVSVVRHYQLCNHQYYAYNYAPDAVVNVLVSLLRHLNHAEYEYAYHVCVPDDLVVCCVDPSQVNQLVRHNHQYYAYNAADALSRLVSVLSNHQQHSEDHYEHDLVRPLVNVLVVLVCCVPRNVRHFKYKHAQADPVVQVVVVCSCVVVVSDDDWDWDADNNIIMIGD

Sequence (985 aa):
MQSRSASTQDTTLRTKDFLSKQPLLPEEKVYYEECKEYYHLTGQPLISVAEEVFDNSTELTTSSLKLCIDEDCNQFDLQGFITKFCGKINLTMKDILIKKIQVGSCILEADIFNKFESNDKKLSLKMICKSITNKLREEFSEMRIFFMFMGSIKSLLNQQKYRAEIKLNPQYNRIYAPGHSYWLGALNDGIDRGNKPYYCPVGWKRCSFYVTDRFYEKFKGWCICYHGTKFEYGLSILLNGLKPAERAEHGAGIYVSPSINYVCHPRYAEVKQLDTSYPSKFFKSGKYVQFVLECRVHPSNIKKIAKETLDAGNTIIDFNIDNKIIEWVINNQNKKIVDFNDPDSSIVCTGIMMRVTDDHPGLLPESQWWYESHICNREKCCLLGINLDVLKRRRLDGYKLTTVDRNKFILENLANEIFYEIFEYLDIHDIYKSFFNLNKRFENLIINSNFLHQINISTISKIDFENFYINILIPYRYRINLFRLSNPFIADIIFSPPRIILQFIHLEKLILDKIQMKYLSKIFNYLTYLPKFHSLIISIGDYIESLDILFTHLFHLLTLKYCKIEYEIKNSEYPLSIYLTEYDSSSIQYLIINGCFPFKSLNNLLCCLPKLRYLSINYLVHCRDYLEREDLSPIKLKYLKNVSLKFDSIRFDKVEKILKNFFYYIQILRLTARYDQAYLNAKRWEDLIVNYMPNLRIFDINHETSMVNNNLSYHDLINQFNSSFWIKKNWFFTHQHDWTRRLDSGIFYSTDPYRRKDYGFHWEIDEQNCSHIQETNLNSVQHVSIYSKQIINIHLNYFPNVTQLTIKHYFQTSDDSIITTLNRMIPLVQLTKLTIESYDFPFEEVIKLLRFTPNLYSLKLNLLAMTKTNSQLIKQNENFQYVTKTNKIKYLDLREYCTLNQIQLIVKLFPQLEYFKTRMNRKEIEPITKYLLLKTKNEIQHLFLLCISETPKICLKELNILIKSENLLKDYFIKFINRDLYLWW

Solvent-accessible surface area (backbone atoms only — not comparable to full-atom values): 53775 Å² total; per-residue (Å²): 134,83,88,75,85,74,74,94,66,93,72,78,60,54,44,78,83,33,55,45,90,61,72,69,54,72,69,55,46,55,54,50,52,53,35,42,50,49,14,74,74,68,60,37,42,48,75,47,68,39,65,48,45,77,39,88,87,44,84,66,90,45,48,26,37,39,40,30,25,77,42,54,53,91,75,46,58,46,46,63,49,48,52,54,50,22,64,74,62,78,46,52,73,87,32,50,45,76,72,34,29,31,76,60,55,30,32,39,35,29,34,54,52,62,102,53,62,83,79,44,48,38,50,54,54,47,50,44,62,69,63,63,41,73,70,50,37,47,55,37,29,78,66,34,30,18,32,36,39,41,25,42,66,66,57,52,52,52,46,52,69,74,46,84,59,89,38,72,27,72,90,64,42,46,47,22,34,92,96,56,56,66,66,78,63,58,70,84,82,86,72,61,26,47,93,51,78,49,63,64,61,66,71,28,34,37,46,22,42,49,85,58,95,57,48,66,74,77,47,55,34,27,24,67,32,27,34,41,37,44,76,89,46,47,63,53,36,74,61,57,21,49,65,45,42,82,81,48,98,91,48,68,19,36,72,33,16,71,39,60,57,61,33,56,37,67,92,38,8,38,75,41,74,52,66,82,90,53,62,92,81,48,101,62,95,46,38,26,38,36,46,33,37,31,30,38,32,45,59,92,30,54,71,42,72,31,50,58,90,52,56,37,76,92,53,73,57,40,97,90,47,60,55,65,61,38,29,34,30,30,46,46,84,92,42,74,49,39,34,50,83,46,92,84,42,47,44,33,72,48,26,39,34,36,37,72,30,74,56,63,68,67,75,37,82,71,32,53,47,56,66,55,16,71,80,38,43,77,69,50,37,50,75,72,70,47,63,64,69,62,49,53,48,52,55,54,47,58,67,43,64,79,79,60,79,97,79,74,89,56,78,88,72,59,57,71,67,59,51,52,60,55,48,75,79,47,41,47,61,58,46,44,76,71,35,40,85,73,43,72,66,44,31,44,56,67,72,71,52,85,76,69,35,40,41,69,54,59,83,59,38,49,67,58,40,56,54,42,38,65,71,43,48,61,78,47,29,56,39,27,30,33,44,37,42,44,42,73,71,53,51,50,62,47,62,48,60,58,73,56,55,69,45,26,55,42,28,29,34,42,35,35,38,50,35,52,69,89,52,45,65,60,50,49,67,50,53,64,73,34,84,48,30,29,35,43,36,42,29,42,54,33,68,58,90,56,67,45,64,54,53,55,55,57,38,67,30,65,59,32,32,34,40,37,40,31,44,48,59,57,93,91,56,68,48,67,75,50,76,68,72,99,73,65,75,19,44,34,27,33,42,36,39,46,31,84,38,30,49,81,24,50,60,51,56,52,68,39,32,62,53,23,30,34,43,34,37,65,30,30,32,67,51,84,74,86,78,90,79,81,90,75,80,72,54,84,34,74,53,27,30,37,40,35,43,22,36,45,74,55,53,49,74,64,51,50,54,50,46,60,38,42,38,46,50,20,31,32,43,36,39,33,40,31,54,50,67,67,75,53,40,40,66,63,51,50,54,46,35,65,76,31,22,74,54,54,70,41,74,39,45,38,36,40,34,60,52,74,95,63,98,65,54,76,64,64,41,54,59,52,50,68,38,73,69,31,57,77,59,59,44,40,68,51,69,50,54,32,82,87,49,104,43,58,27,36,37,41,30,47,43,71,87,65,73,46,44,66,45,78,46,68,50,54,73,66,87,88,73,72,77,81,78,74,76,89,72,41,67,53,24,33,29,42,34,41,53,40,53,64,51,75,88,48,94,67,71,59,27,82,50,30,30,32,42,37,36,46,41,58,52,80,44,98,82,78,40,60,57,66,57,46,56,59,28,30,50,45,59,56,23,35,35,42,36,37,60,17,70,78,36,53,50,68,58,50,38,54,46,47,62,52,24,55,53,25,32,35,42,34,36,40,38,81,48,56,89,82,58,60,71,67,60,53,67,68,32,66,51,43,56,48,28,34,74,58,55,50,34,29,35,41,40,36,68,35,72,46,50,52,71,54,48,58,52,50,48,59,46,38,40,53,28,33,34,43,35,32,23,47,46,81,88,33,45,61,62,37,48,52,51,54,52,64,34,34,78,80,60,30,72,47,52,30,38,42,35,36,38,82,40,64,76,67,53,58,57,53,51,55,48,50,35,59,78,67,64,56,60,93,65,70,50,76,50,80,53,81,44,24,39,38,41,39,48

Secondary structure (DSSP, 8-state):
--------------GGGTB-SSPPPHHHHHHHHHHHHHHHHHSS-EEEE-HHHH-TTS--S--EEEEEEEEETTT--HHHHHHHHHHHTT--GGGEEEEEEETTEEEEEEEE--SS-TTHHHHHHHHHHHH--HHHHHHHHHTTEEEEEEE-HHHHHHHHHHHTT--B-GGG-EE-STTSS--SSB--SS---TT---B--TT-EEEEBP--TTHHHHTTTPEEEEEE--HHHHHHHHHH-BPPBSS-TT-SBEEEBS-HHHHTSTTTS-EEEPPTT-GGGSSS--SEEEEEEEEEE-GGGEEEEE--SS--TT--SBTTB-GGG-EEEE--TT-SSB-SS-TT-SEEEEEEEEEEESS-GGGSGGGGGGGGSTT--HHHHHHTT--HHHHHHHHHHHHHTTTS------GGGS-HHHHHHHHTTS-HHHHIIIIITT-HHHHHHHHS--PPEEEE-TT--HHHHHHHIIIIITTTGGGEEEEEE--HHHHHHHHSSTTTGGG-TT--EEEEEEE-HHHHHHHHHHHTT-TT--EEEEEEEEE-S-HHHHHHHHHT-TT--EEEEEEE--TT-PPPPP---S------SEEEEEEEEEGGGHHHHHHT-TT--EEEEEEEE--S-------PPPP--TT--EEEEEESS--HHHHHHHHHHH-TT-SEEEEEEES-GGGG-HHHHHHHHHHH-TT--EEEEEEEEEE-S-SS-HHHHHHGGGSHHHHHTT--EEEEEE-SSSSEEEEEEE-TTS--SEEEE-S---TTT---------TT--EEEE--SSGGGS-----TT--EEEE-S----TTS-HHHHHHHHS-GGG--EEEE--TT-BHHHHHHHHHH-TT--EEEES--B-TTS-HHHHHH-HHHHHHHHH----EEEEEEEE-HHHHHHHHHH-TT--EEEEEE-HHHHHHHHHHHHHHTTTT-TT--EEEEET--THHHHHHHHHHHHTT--SS-EEEEETTEEEEE-